Protein AF-A0A925TQ36-F1 (afdb_monomer)

Foldseek 3Di:
DDDDDPDPDPPCVVVVVVVVVVVVVVVVVVVVVVVVVVLVVVPDDDDDDDDDDDDDDDDDDDDDDDDDDDPDDDPPLLLLQVVVVVLQLLPQPCPDPPDSLVVLVLVVVLLVVAAALLADALLRLLSQAPADSLLSQQSVLCCVPVNFDPDLVCSVVRAPPSSSSRRSSSHDHDDNPPDPPLQDDPVNVCVVVVNQVVQKKKKKKKKKKAWPPAFLLQPWQLDWDFDADPVRHGDDIGTGRFQPAARMKIKIWMWIDTHSFKIWIWIAIDDGSAHDSRLDIWIKIWGASNRQWHIKMAFKKWAFDAQQLFFGLHAQSFDGLSQQRSPGDSGDGMDHDHDPQPDRIFTGIKTWGWDQDPQAIKIKIWDKGKFFFQFCDDPAETADTDRPSDQGGPNSVVRPRPKIKIKTWMKIWGWDDDNQKTKIKMKIKMKMFMPHWHDHDPDQLCQLAATAGMKIKMKMWIWIGHRFKTKTKMKMWIQFHPPDDHNNGHIDIWMKIKMWGQPDRQKIKMKMWTDAEQNQAHPRGAGRDPPRVRSHQKTKIKMWIWGDSDSFKIKIKMKMWMWRCAAHPFAHHTKIKMKIKIKIWGCPDSFKIKIKIKMKIKIWTWDWDWDQDPVRDTDIDIDTKIKIKIKIKMWIWGHPDSFKIKIKMKMKIWIWTQDPVGIDIWIKIKIKMKMWGPPDPPFKIKIKMKMWMATDALVRWRWGWDDDPNSDTDIDTHYHGWMKMKMKMWGPPDPFKIKIKMKIWIAHPPDQWDDDRSRIGSGNIMMMIMMMMMGMD

Sequence (777 aa):
MPAPGFLLRKDDAPDRAQALLLAIGRKIIAFLTCVAICLGLALFPHTSLAQTSDTLRTADTLRTAPSGTSPDSTPDTAKAARLPQTIDRLLDRSVESGGNDELLEQLALLRKQKLNLNAASVAELTVIPFLTIIDAKRIVDYRARQGRFQSLDELAGVLDEDAAGLIAEFLYIGVPRPDRDPAQPAFINDLRQGVLQQQIQIEYIGRFFTESPARFGFATGSKKTVVRDSTGRAIDTIKSIAYLGTPQRFYNRLQVRVSENFLISALTDKDIGEESITDFASLSFQARDIYNLKTLVVGDFNLSFGQGLAMTSARAISKSPDAVVSAKLSNRNLRAYTSTTEQNFFRGAAAELGIPTPLGTIGLTLFYSDNLFDASDSDTAFSSISYSGLHRTETELGNKRNIGETLGGGYVELNRSGFGNYIHVGVLGYGAAYSKVFQPDDQLYNRFRFTGDRVSLAAIDADIVIEKFNVFGEAAYSTGGAGATGEANKASIAAIIGVQTELAKGTRAVALFRNYPKDYYSPRASAFAERGIDAKNETGFYLGLQTALTKKLTVRAYYDLFRFPFVSFTTVLPSSGDDLLLQLSYKLTPQIFLEGTLQLKNIEQSLTQITTDASRLETEFRAAVPTKTFRTRLDFIYQPTEKLAFKTRGERKQVDKTFLTGVEGEFGWLIYQDVDLELVRNRLHLDGRIAVFETDTFDSAIYAYEDDLPLVSSIPAFFGKGRRVYLNARYRLTDAVELALRYANTFKDGITSSGSGNDAFLTNAPSLFSLALRARF

Radius of gyration: 28.26 Å; Cα contacts (8 Å, |Δi|>4): 1890; chains: 1; bounding box: 100×61×75 Å

Solvent-accessible surface area (backbone atoms only — not comparable to full-atom values): 39908 Å² total; per-residue (Å²): 134,87,81,88,76,88,74,82,72,90,78,59,62,66,62,52,51,49,52,47,52,51,51,48,49,53,52,50,50,50,48,53,48,52,51,49,48,59,54,53,67,72,64,67,78,87,79,86,86,88,88,88,86,83,90,82,87,81,89,85,83,91,81,82,87,79,93,74,95,71,97,75,78,78,78,55,58,61,60,68,66,48,52,64,55,52,52,44,53,68,50,53,61,58,84,61,94,70,61,55,39,46,51,47,43,49,53,53,47,36,51,72,58,44,41,39,68,57,62,54,49,51,70,64,44,28,60,42,75,83,47,43,67,64,54,26,42,43,56,53,50,44,40,75,73,78,41,74,70,87,52,78,72,59,36,49,79,74,42,52,62,64,51,34,62,67,43,49,67,37,43,41,82,49,79,56,60,95,61,81,41,49,91,57,30,68,60,59,55,30,51,76,72,67,46,41,76,81,39,48,38,40,39,39,39,39,37,42,37,39,52,43,69,60,38,34,13,72,34,80,51,53,26,75,48,72,42,56,50,99,85,68,48,78,75,48,72,51,62,35,55,35,31,75,32,42,70,46,28,40,39,40,36,43,35,42,31,42,51,94,35,35,40,39,32,39,37,31,35,18,55,67,17,25,70,47,76,61,66,41,73,49,47,16,38,29,43,34,57,49,46,48,35,48,33,37,32,41,37,28,26,33,45,21,46,63,44,8,54,57,37,24,40,58,78,53,64,29,75,45,70,56,26,48,57,34,70,50,62,68,56,53,61,72,45,60,46,85,66,83,68,84,60,66,69,40,30,38,41,36,39,31,34,47,45,84,49,101,84,29,36,39,35,41,35,43,39,41,27,58,40,64,37,29,30,55,66,58,99,69,34,29,48,45,75,58,83,78,80,64,50,26,32,75,68,38,49,68,20,50,57,68,37,43,39,43,34,42,38,40,35,43,34,42,42,32,81,55,89,62,29,34,40,35,42,37,41,39,40,38,41,39,36,42,76,44,32,36,47,56,63,100,43,82,54,40,55,30,45,61,31,32,31,35,42,42,40,39,33,42,23,38,43,36,34,55,66,57,38,33,43,37,33,28,43,22,39,22,60,27,21,52,96,45,87,62,69,19,25,40,61,31,65,30,38,38,40,35,40,39,33,53,85,46,92,58,27,36,35,27,42,35,43,37,40,18,41,57,37,34,63,36,100,37,16,19,13,73,44,98,62,22,73,40,37,32,32,36,39,36,42,36,40,16,33,36,33,49,83,45,102,42,36,37,41,24,28,34,41,37,39,40,31,26,81,51,42,41,98,74,23,83,50,59,33,48,36,39,41,38,39,43,34,43,40,37,48,80,46,89,42,34,41,39,38,42,38,42,35,45,34,39,37,46,40,40,45,83,40,76,48,68,47,101,86,70,50,75,47,78,46,76,44,78,26,48,33,39,37,44,36,43,37,40,39,43,34,43,34,91,47,86,46,35,38,37,40,36,40,44,37,40,30,39,35,38,35,42,50,97,92,45,76,50,77,36,47,15,39,39,41,34,44,36,43,40,35,48,80,36,85,96,31,31,39,38,36,36,38,47,35,42,38,42,18,74,41,75,89,20,39,47,62,48,68,46,95,58,61,92,72,48,69,39,65,55,75,51,61,39,40,36,39,36,38,39,42,38,41,39,38,44,81,44,101,40,34,35,38,33,39,37,42,37,38,42,40,41,61,99,50,63,51,38,80,57,76,47,67,13,27,85,34,28,57,45,33,40,42,37,42,36,42,38,40,46,84

Structure (mmCIF, N/CA/C/O backbone):
data_AF-A0A925TQ36-F1
#
_entry.id   AF-A0A925TQ36-F1
#
loop_
_atom_site.group_PDB
_atom_site.id
_atom_site.type_symbol
_atom_site.label_atom_id
_atom_site.label_alt_id
_atom_site.label_comp_id
_atom_site.label_asym_id
_atom_site.label_entity_id
_atom_site.label_seq_id
_atom_site.pdbx_PDB_ins_code
_atom_site.Cartn_x
_atom_site.Cartn_y
_atom_site.Cartn_z
_atom_site.occupancy
_atom_site.B_iso_or_equiv
_atom_site.auth_seq_id
_atom_site.auth_comp_id
_atom_site.auth_asym_id
_atom_site.auth_atom_id
_atom_site.pdbx_PDB_model_num
ATOM 1 N N . MET A 1 1 ? 47.369 32.393 -20.412 1.00 30.66 1 MET A N 1
ATOM 2 C CA . MET A 1 1 ? 45.998 32.948 -20.423 1.00 30.66 1 MET A CA 1
ATOM 3 C C . MET A 1 1 ? 45.177 32.166 -19.409 1.00 30.66 1 MET A C 1
ATOM 5 O O . MET A 1 1 ? 45.154 30.948 -19.537 1.00 30.66 1 MET A O 1
ATOM 9 N N . PRO A 1 2 ? 44.619 32.793 -18.361 1.00 29.86 2 PRO A N 1
ATOM 10 C CA . PRO A 1 2 ? 43.894 32.070 -17.324 1.00 29.86 2 PRO A CA 1
ATOM 11 C C . PRO A 1 2 ? 42.455 31.763 -17.765 1.00 29.86 2 PRO A C 1
ATOM 13 O O . PRO A 1 2 ? 41.811 32.577 -18.425 1.00 29.86 2 PRO A O 1
ATOM 16 N N . ALA A 1 3 ? 41.977 30.575 -17.394 1.00 23.23 3 ALA A N 1
ATOM 17 C CA . ALA A 1 3 ? 40.604 30.113 -17.569 1.00 23.23 3 ALA A CA 1
ATOM 18 C C . ALA A 1 3 ? 39.658 30.805 -16.562 1.00 23.23 3 ALA A C 1
ATOM 20 O O . ALA A 1 3 ? 40.062 31.029 -15.417 1.00 23.23 3 ALA A O 1
ATOM 21 N N . PRO A 1 4 ? 38.410 31.139 -16.936 1.00 30.81 4 PRO A N 1
ATOM 22 C CA . PRO A 1 4 ? 37.465 31.747 -16.011 1.00 30.81 4 PRO A CA 1
ATOM 23 C C . PRO A 1 4 ? 36.918 30.684 -15.050 1.00 30.81 4 PRO A C 1
ATOM 25 O O . PRO A 1 4 ? 36.286 29.710 -15.457 1.00 30.81 4 PRO A O 1
ATOM 28 N N . GLY A 1 5 ? 37.176 30.877 -13.758 1.00 24.38 5 GLY A N 1
ATOM 29 C CA . GLY A 1 5 ? 36.598 30.075 -12.687 1.00 24.38 5 GLY A CA 1
ATOM 30 C C . GLY A 1 5 ? 35.123 30.412 -12.475 1.00 24.38 5 GLY A C 1
ATOM 31 O O . GLY A 1 5 ? 34.771 31.561 -12.216 1.00 24.38 5 GLY A O 1
ATOM 32 N N . PHE A 1 6 ? 34.262 29.396 -12.525 1.00 25.95 6 PHE A N 1
ATOM 33 C CA . PHE A 1 6 ? 32.902 29.474 -11.994 1.00 25.95 6 PHE A CA 1
ATOM 34 C C . PHE A 1 6 ? 32.959 29.398 -10.461 1.00 25.95 6 PHE A C 1
ATOM 36 O O . PHE A 1 6 ? 32.864 28.332 -9.858 1.00 25.95 6 PHE A O 1
ATOM 43 N N . LEU A 1 7 ? 33.146 30.553 -9.823 1.00 26.81 7 LEU A N 1
ATOM 44 C CA . LEU A 1 7 ? 32.885 30.739 -8.398 1.00 26.81 7 LEU A CA 1
ATOM 45 C C . LEU A 1 7 ? 31.368 30.819 -8.189 1.00 26.81 7 LEU A C 1
ATOM 47 O O . LEU A 1 7 ? 30.739 31.827 -8.508 1.00 26.81 7 LEU A O 1
ATOM 51 N N . LEU A 1 8 ? 30.779 29.760 -7.631 1.00 29.17 8 LEU A N 1
ATOM 52 C CA . LEU A 1 8 ? 29.451 29.818 -7.021 1.00 29.17 8 LEU A CA 1
ATOM 53 C C . LEU A 1 8 ? 29.528 30.757 -5.808 1.00 29.17 8 LEU A C 1
ATOM 55 O O . LEU A 1 8 ? 30.028 30.378 -4.748 1.00 29.17 8 LEU A O 1
ATOM 59 N N . ARG A 1 9 ? 29.071 32.003 -5.979 1.00 26.67 9 ARG A N 1
ATOM 60 C CA . ARG A 1 9 ? 28.876 32.945 -4.872 1.00 26.67 9 ARG A CA 1
ATOM 61 C C . ARG A 1 9 ? 27.833 32.391 -3.902 1.00 26.67 9 ARG A C 1
ATOM 63 O O . ARG A 1 9 ? 26.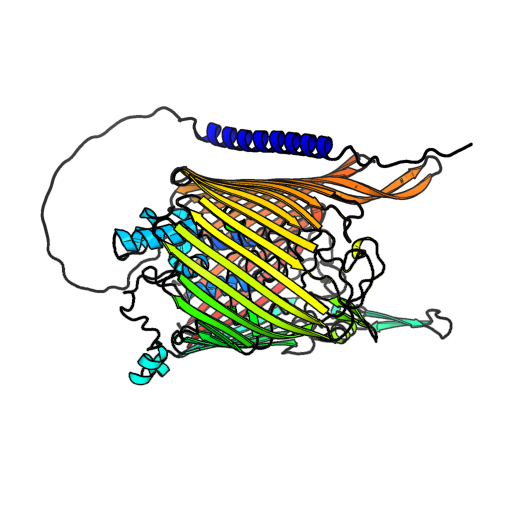794 31.873 -4.301 1.00 26.67 9 ARG A O 1
ATOM 70 N N . LYS A 1 10 ? 28.133 32.535 -2.615 1.00 33.12 10 LYS A N 1
ATOM 71 C CA . LYS A 1 10 ? 27.352 32.051 -1.470 1.00 33.12 10 LYS A CA 1
ATOM 72 C C . LYS A 1 10 ? 26.161 32.970 -1.122 1.00 33.12 10 LYS A C 1
ATOM 74 O O . LYS A 1 10 ? 25.460 32.690 -0.157 1.00 33.12 10 LYS A O 1
ATOM 79 N N . ASP A 1 11 ? 25.906 34.007 -1.927 1.00 29.69 11 ASP A N 1
ATOM 80 C CA . ASP A 1 11 ? 25.048 35.145 -1.557 1.00 29.69 11 ASP A CA 1
ATOM 81 C C . ASP A 1 11 ? 23.676 35.203 -2.275 1.00 29.69 11 ASP A C 1
ATOM 83 O O . ASP A 1 11 ? 22.868 36.065 -1.952 1.00 29.69 11 ASP A O 1
ATOM 87 N N . ASP A 1 12 ? 23.338 34.252 -3.161 1.00 36.19 12 ASP A N 1
ATOM 88 C CA . ASP A 1 12 ? 22.068 34.264 -3.937 1.00 36.19 12 ASP A CA 1
ATOM 89 C C . ASP A 1 12 ? 20.922 33.417 -3.323 1.00 36.19 12 ASP A C 1
ATOM 91 O O . ASP A 1 12 ? 19.881 33.179 -3.948 1.00 36.19 12 ASP A O 1
ATOM 95 N N . ALA A 1 13 ? 21.095 32.896 -2.105 1.00 39.03 13 ALA A N 1
ATOM 96 C CA . ALA A 1 13 ? 20.102 32.035 -1.454 1.00 39.03 13 ALA A CA 1
ATOM 97 C C . ALA A 1 13 ? 18.738 32.710 -1.145 1.00 39.03 13 ALA A C 1
ATOM 99 O O . ALA A 1 13 ? 17.713 32.058 -1.380 1.00 39.03 13 ALA A O 1
ATOM 100 N N . PRO A 1 14 ? 18.661 33.971 -0.657 1.00 37.81 14 PRO A N 1
ATOM 101 C CA . PRO A 1 14 ? 17.374 34.591 -0.324 1.00 37.81 14 PRO A CA 1
ATOM 102 C C . PRO A 1 14 ? 16.547 34.971 -1.564 1.00 37.81 14 PRO A C 1
ATOM 104 O O . PRO A 1 14 ? 15.330 34.778 -1.557 1.00 37.81 14 PRO A O 1
ATOM 107 N N . ASP A 1 15 ? 17.188 35.392 -2.659 1.00 41.25 15 ASP A N 1
ATOM 108 C CA . ASP A 1 15 ? 16.494 35.785 -3.895 1.00 41.25 15 ASP A CA 1
ATOM 109 C C . ASP A 1 15 ? 15.911 34.580 -4.645 1.00 41.25 15 ASP A C 1
ATOM 111 O O . ASP A 1 15 ? 14.804 34.644 -5.186 1.00 41.25 15 ASP A O 1
ATOM 115 N N . ARG A 1 16 ? 16.587 33.422 -4.604 1.00 42.00 16 ARG A N 1
ATOM 116 C CA . ARG A 1 16 ? 16.034 32.165 -5.138 1.00 42.00 16 ARG A CA 1
ATOM 117 C C . ARG A 1 16 ? 14.885 31.625 -4.289 1.00 42.00 16 ARG A C 1
ATOM 119 O O . ARG A 1 16 ? 13.943 31.071 -4.852 1.00 42.00 16 ARG A O 1
ATOM 126 N N . ALA A 1 17 ? 14.932 31.799 -2.967 1.00 35.91 17 ALA A N 1
ATOM 127 C CA . ALA A 1 17 ? 13.837 31.420 -2.075 1.00 35.91 17 ALA A CA 1
ATOM 128 C C . ALA A 1 17 ? 12.603 32.314 -2.281 1.00 35.91 17 ALA A C 1
ATOM 130 O O . ALA A 1 17 ? 11.491 31.795 -2.354 1.00 35.91 17 ALA A O 1
ATOM 131 N N . GLN A 1 18 ? 12.785 33.628 -2.461 1.00 36.62 18 GLN A N 1
ATOM 132 C CA . GLN A 1 18 ? 11.695 34.543 -2.814 1.00 36.62 18 GLN A CA 1
ATOM 133 C C . GLN A 1 18 ? 11.124 34.265 -4.205 1.00 36.62 18 GLN A C 1
ATOM 135 O O . GLN A 1 18 ? 9.905 34.210 -4.346 1.00 36.62 18 GLN A O 1
ATOM 140 N N . ALA A 1 19 ? 11.961 34.031 -5.221 1.00 40.19 19 ALA A N 1
ATOM 141 C CA . ALA A 1 19 ? 11.497 33.680 -6.564 1.00 40.19 19 ALA A CA 1
ATOM 142 C C . ALA A 1 19 ? 10.721 32.353 -6.576 1.00 40.19 19 ALA A C 1
ATOM 144 O O . ALA A 1 19 ? 9.692 32.239 -7.244 1.00 40.19 19 ALA A O 1
ATOM 145 N N . LEU A 1 20 ? 11.172 31.372 -5.787 1.00 39.81 20 LEU A N 1
ATOM 146 C CA . LEU A 1 20 ? 10.474 30.108 -5.581 1.00 39.81 20 LEU A CA 1
ATOM 147 C C . LEU A 1 20 ? 9.143 30.323 -4.847 1.00 39.81 20 LEU A C 1
ATOM 149 O O . LEU A 1 20 ? 8.123 29.844 -5.324 1.00 39.81 20 LEU A O 1
ATOM 153 N N . LEU A 1 21 ? 9.114 31.092 -3.755 1.00 42.31 21 LEU A N 1
ATOM 154 C CA . LEU A 1 21 ? 7.883 31.445 -3.035 1.00 42.31 21 LEU A CA 1
ATOM 155 C C . LEU A 1 21 ? 6.887 32.200 -3.926 1.00 42.31 21 LEU A C 1
ATOM 157 O O . LEU A 1 21 ? 5.691 31.932 -3.856 1.00 42.31 21 LEU A O 1
ATOM 161 N N . LEU A 1 22 ? 7.358 33.088 -4.808 1.00 46.38 22 LEU A N 1
ATOM 162 C CA . LEU A 1 22 ? 6.514 33.793 -5.775 1.00 46.38 22 LEU A CA 1
ATOM 163 C C . LEU A 1 22 ? 5.974 32.856 -6.862 1.00 46.38 22 LEU A C 1
ATOM 165 O O . LEU A 1 22 ? 4.807 32.962 -7.238 1.00 46.38 22 LEU A O 1
ATOM 169 N N . ALA A 1 23 ? 6.799 31.941 -7.379 1.00 43.94 23 ALA A N 1
ATOM 170 C CA . ALA A 1 23 ? 6.388 30.953 -8.376 1.00 43.94 23 ALA A CA 1
ATOM 171 C C . ALA A 1 23 ? 5.384 29.949 -7.788 1.00 43.94 23 ALA A C 1
ATOM 173 O O . ALA A 1 23 ? 4.361 29.664 -8.412 1.00 43.94 23 ALA A O 1
ATOM 174 N N . ILE A 1 24 ? 5.634 29.484 -6.561 1.00 45.97 24 ILE A N 1
ATOM 175 C CA . ILE A 1 24 ? 4.713 28.669 -5.766 1.00 45.97 24 ILE A CA 1
ATOM 176 C C . ILE A 1 24 ? 3.416 29.448 -5.534 1.00 45.97 24 ILE A C 1
ATOM 178 O O . ILE A 1 24 ? 2.347 28.942 -5.854 1.00 45.97 24 ILE A O 1
ATOM 182 N N . GLY A 1 25 ? 3.498 30.702 -5.082 1.00 49.59 25 GLY A N 1
ATOM 183 C CA . GLY A 1 25 ? 2.343 31.570 -4.861 1.00 49.59 25 GLY A CA 1
ATOM 184 C C . GLY A 1 25 ? 1.492 31.757 -6.119 1.00 49.59 25 GLY A C 1
ATOM 185 O O . GLY A 1 25 ? 0.279 31.589 -6.064 1.00 49.59 25 GLY A O 1
ATOM 186 N N . ARG A 1 26 ? 2.108 32.009 -7.282 1.00 57.62 26 ARG A N 1
ATOM 187 C CA . ARG A 1 26 ? 1.398 32.118 -8.571 1.00 57.62 26 ARG A CA 1
ATOM 188 C C . ARG A 1 26 ? 0.711 30.813 -8.973 1.00 57.62 26 ARG A C 1
ATOM 190 O O . ARG A 1 26 ? -0.435 30.858 -9.413 1.00 57.62 26 ARG A O 1
ATOM 197 N N . LYS A 1 27 ? 1.372 29.662 -8.807 1.00 53.31 27 LYS A N 1
ATOM 198 C CA . LYS A 1 27 ? 0.775 28.352 -9.116 1.00 53.31 27 LYS A CA 1
ATOM 199 C C . LYS A 1 27 ? -0.340 27.973 -8.128 1.00 53.31 27 LYS A C 1
ATOM 201 O O . LYS A 1 27 ? -1.360 27.450 -8.561 1.00 53.31 27 LYS A O 1
ATOM 206 N N . ILE A 1 28 ? -0.209 28.311 -6.841 1.00 53.69 28 ILE A N 1
ATOM 207 C CA . ILE A 1 28 ? -1.272 28.146 -5.832 1.00 53.69 28 ILE A CA 1
ATOM 208 C C . ILE A 1 28 ? -2.473 29.034 -6.165 1.00 53.69 28 ILE A C 1
ATOM 210 O O . ILE A 1 28 ? -3.605 28.563 -6.130 1.00 53.69 28 ILE A O 1
ATOM 214 N N . ILE A 1 29 ? -2.254 30.300 -6.535 1.00 62.69 29 ILE A N 1
ATOM 215 C CA . ILE A 1 29 ? -3.336 31.198 -6.961 1.00 62.69 29 ILE A CA 1
ATOM 216 C C . ILE A 1 29 ? -4.024 30.639 -8.209 1.00 62.69 29 ILE A C 1
ATOM 218 O O . ILE A 1 29 ? -5.249 30.617 -8.255 1.00 62.69 29 ILE A O 1
ATOM 222 N N . ALA A 1 30 ? -3.274 30.131 -9.191 1.00 55.62 30 ALA A N 1
ATOM 223 C CA . ALA A 1 30 ? -3.847 29.487 -10.373 1.00 55.62 30 ALA A CA 1
ATOM 224 C C . ALA A 1 30 ? -4.662 28.231 -10.014 1.00 55.62 30 ALA A C 1
ATOM 226 O O . ALA A 1 30 ? -5.755 28.053 -10.542 1.00 55.62 30 ALA A O 1
ATOM 227 N N . PHE A 1 31 ? -4.188 27.407 -9.073 1.00 55.53 31 PHE A N 1
ATOM 228 C CA . PHE A 1 31 ? -4.935 26.266 -8.540 1.00 55.53 31 PHE A CA 1
ATOM 229 C C . PHE A 1 31 ? -6.245 26.706 -7.878 1.00 55.53 31 PHE A C 1
ATOM 231 O O . PHE A 1 31 ? -7.311 26.232 -8.262 1.00 55.53 31 PHE A O 1
ATOM 238 N N . LEU A 1 32 ? -6.186 27.663 -6.948 1.00 55.69 32 LEU A N 1
ATOM 239 C CA . LEU A 1 32 ? -7.369 28.209 -6.277 1.00 55.69 32 LEU A CA 1
ATOM 240 C C . LEU A 1 32 ? -8.339 28.853 -7.273 1.00 55.69 32 LEU A C 1
ATOM 242 O O . LEU A 1 32 ? -9.547 28.717 -7.117 1.00 55.69 32 LEU A O 1
ATOM 246 N N . THR A 1 33 ? -7.824 29.494 -8.324 1.00 59.41 33 THR A N 1
ATOM 247 C CA . THR A 1 33 ? -8.628 30.097 -9.395 1.00 59.41 33 THR A CA 1
ATOM 248 C C . THR A 1 33 ? -9.280 29.028 -10.271 1.00 59.41 33 THR A C 1
ATOM 250 O O . THR A 1 33 ? -10.467 29.127 -10.546 1.00 59.41 33 THR A O 1
ATOM 253 N N . CYS A 1 34 ? -8.569 27.968 -10.665 1.00 49.41 34 CYS A N 1
ATOM 254 C CA . CYS A 1 34 ? -9.142 26.834 -11.401 1.00 49.41 34 CYS A CA 1
ATOM 255 C C . CYS A 1 34 ? -10.218 26.114 -10.585 1.00 49.41 34 CYS A C 1
ATOM 257 O O . CYS A 1 34 ? -11.287 25.812 -11.113 1.00 49.41 34 CYS A O 1
ATOM 259 N N . VAL A 1 35 ? -9.966 25.892 -9.293 1.00 50.78 35 VAL A N 1
ATOM 260 C CA . VAL A 1 35 ? -10.956 25.354 -8.355 1.00 50.78 35 VAL A CA 1
ATOM 261 C C . VAL A 1 35 ? -12.158 26.298 -8.271 1.00 50.78 35 VAL A C 1
ATOM 263 O O . VAL A 1 35 ? -13.284 25.842 -8.433 1.00 50.78 35 VAL A O 1
ATOM 266 N N . ALA A 1 36 ? -11.946 27.609 -8.126 1.00 51.94 36 ALA A N 1
ATOM 267 C CA . ALA A 1 36 ? -13.008 28.618 -8.100 1.00 51.94 36 ALA A CA 1
ATOM 268 C C . ALA A 1 36 ? -13.805 28.707 -9.415 1.00 51.94 36 ALA A C 1
ATOM 270 O O . ALA A 1 36 ? -15.017 28.884 -9.372 1.00 51.94 36 ALA A O 1
ATOM 271 N N . ILE A 1 37 ? -13.168 28.538 -10.576 1.00 57.41 37 ILE A N 1
ATOM 272 C CA . ILE A 1 37 ? -13.833 28.496 -11.888 1.00 57.41 37 ILE A CA 1
ATOM 273 C C . ILE A 1 37 ? -14.671 27.220 -12.018 1.00 57.41 37 ILE A C 1
ATOM 275 O O . ILE A 1 37 ? -15.821 27.290 -12.445 1.00 57.41 37 ILE A O 1
ATOM 279 N N . CYS A 1 38 ? -14.142 26.066 -11.598 1.00 41.44 38 CYS A N 1
ATOM 280 C CA . CYS A 1 38 ? -14.899 24.810 -11.575 1.00 41.44 38 CYS A CA 1
ATOM 281 C C . CYS A 1 38 ? -16.098 24.893 -10.615 1.00 41.44 38 CYS A C 1
ATOM 283 O O . CYS A 1 38 ? -17.187 24.429 -10.945 1.00 41.44 38 CYS A O 1
ATOM 285 N N . LEU A 1 39 ? -15.917 25.539 -9.459 1.00 45.62 39 LEU A N 1
ATOM 286 C CA . LEU A 1 39 ? -16.981 25.850 -8.501 1.00 45.62 39 LEU A CA 1
ATOM 287 C C . LEU A 1 39 ? -18.019 26.817 -9.095 1.00 45.62 39 LEU A C 1
ATOM 289 O O . LEU A 1 39 ? -19.215 26.607 -8.927 1.00 45.62 39 LEU A O 1
ATOM 293 N N . GLY A 1 40 ? -17.575 27.852 -9.813 1.00 38.75 40 GLY A N 1
ATOM 294 C CA . GLY A 1 40 ? -18.429 28.867 -10.435 1.00 38.75 40 GLY A CA 1
ATOM 295 C C . GLY A 1 40 ? -19.253 28.342 -11.612 1.00 38.75 40 GLY A C 1
ATOM 296 O O . GLY A 1 40 ? -20.412 28.718 -11.759 1.00 38.75 40 GLY A O 1
ATOM 297 N N . LEU A 1 41 ? -18.708 27.418 -12.410 1.00 39.84 41 LEU A N 1
ATOM 298 C CA . LEU A 1 41 ? -19.435 26.752 -13.499 1.00 39.84 41 LEU A CA 1
ATOM 299 C C . LEU A 1 41 ? -20.535 25.807 -12.982 1.00 39.84 41 LEU A C 1
ATOM 301 O O . LEU A 1 41 ? -21.552 25.643 -13.650 1.00 39.84 41 LEU A O 1
ATOM 305 N N . ALA A 1 42 ? -20.379 25.240 -11.780 1.00 33.31 42 ALA A N 1
ATOM 306 C CA . ALA A 1 42 ? -21.400 24.414 -11.127 1.00 33.31 42 ALA A CA 1
ATOM 307 C C . ALA A 1 42 ? -22.540 25.228 -10.474 1.00 33.31 42 ALA A C 1
ATOM 309 O O . ALA A 1 42 ? -23.538 24.648 -10.047 1.00 33.31 42 ALA A O 1
ATOM 310 N N . LEU A 1 43 ? -22.402 26.557 -10.386 1.00 33.50 43 LEU A N 1
ATOM 311 C CA . LEU A 1 43 ? -23.328 27.459 -9.691 1.00 33.50 43 LEU A CA 1
ATOM 312 C C . LEU A 1 43 ? -24.270 28.240 -10.622 1.00 33.50 43 LEU A C 1
ATOM 314 O O . LEU A 1 43 ? -24.999 29.101 -10.137 1.00 33.50 43 LEU A O 1
ATOM 318 N N . PHE A 1 44 ? -24.315 27.949 -11.927 1.00 29.48 44 PHE A N 1
ATOM 319 C CA . PHE A 1 44 ? -25.329 28.543 -12.806 1.00 29.48 44 PHE A CA 1
ATOM 320 C C . PHE A 1 44 ? -26.691 27.850 -12.613 1.00 29.48 44 PHE A C 1
ATOM 322 O O . PHE A 1 44 ? -26.824 26.666 -12.932 1.00 29.48 44 PHE A O 1
ATOM 329 N N . PRO A 1 45 ? -27.729 28.549 -12.115 1.00 36.03 45 PRO A N 1
ATOM 330 C CA . PRO A 1 45 ? -29.059 27.975 -12.030 1.00 36.03 45 PRO A CA 1
ATOM 331 C C . PRO A 1 45 ? -29.689 27.938 -13.427 1.00 36.03 45 PRO A C 1
ATOM 333 O O . PRO A 1 45 ? -29.868 28.973 -14.068 1.00 36.03 45 PRO A O 1
ATOM 336 N N . HIS A 1 46 ? -30.086 26.748 -13.880 1.00 32.50 46 HIS A N 1
ATOM 337 C CA . HIS A 1 46 ? -31.097 26.633 -14.925 1.00 32.50 46 HIS A CA 1
ATOM 338 C C . HIS A 1 46 ? -32.425 27.151 -14.367 1.00 32.50 46 HIS A C 1
ATOM 340 O O . HIS A 1 46 ? -33.040 26.546 -13.488 1.00 32.50 46 HIS A O 1
ATOM 346 N N . THR A 1 47 ? -32.840 28.313 -14.854 1.00 29.56 47 THR A N 1
ATOM 347 C CA . THR A 1 47 ? -34.147 28.903 -14.600 1.00 29.56 47 THR A CA 1
ATOM 348 C C . THR A 1 47 ? -35.234 28.252 -15.461 1.00 29.56 47 THR A C 1
ATOM 350 O O . THR A 1 47 ? -35.046 27.953 -16.637 1.00 29.56 47 THR A O 1
ATOM 353 N N . SER A 1 48 ? -36.414 28.152 -14.843 1.00 27.36 48 SER A N 1
ATOM 354 C CA . SER A 1 48 ? -37.752 27.901 -15.400 1.00 27.36 48 SER A CA 1
ATOM 355 C C . SER A 1 48 ? -38.170 26.450 -15.691 1.00 27.36 48 SER A C 1
ATOM 357 O O . SER A 1 48 ? -37.885 25.875 -16.733 1.00 27.36 48 SER A O 1
ATOM 359 N N . LEU A 1 49 ? -38.966 25.893 -14.773 1.00 25.34 49 LEU A N 1
ATOM 360 C CA . LEU A 1 49 ? -40.409 25.718 -14.987 1.00 25.34 49 LEU A CA 1
ATOM 361 C C . LEU A 1 49 ? -41.080 25.425 -13.638 1.00 25.34 49 LEU A C 1
ATOM 363 O O . LEU A 1 49 ? -40.829 24.409 -12.997 1.00 25.34 49 LEU A O 1
ATOM 367 N N . ALA A 1 50 ? -41.887 26.383 -13.188 1.00 27.41 50 ALA A N 1
ATOM 368 C CA . ALA A 1 50 ? -42.775 26.274 -12.041 1.00 27.41 50 ALA A CA 1
ATOM 369 C C . ALA A 1 50 ? -44.189 25.927 -12.526 1.00 27.41 50 ALA A C 1
ATOM 371 O O . ALA A 1 50 ? -44.572 26.422 -13.583 1.00 27.41 50 ALA A O 1
ATOM 372 N N . GLN A 1 51 ? -44.917 25.150 -11.708 1.00 28.11 51 GLN A N 1
ATOM 373 C CA . GLN A 1 51 ? -46.382 24.945 -11.590 1.00 28.11 51 GLN A CA 1
ATOM 374 C C . GLN A 1 51 ? -46.657 23.445 -11.356 1.00 28.11 51 GLN A C 1
ATOM 376 O O . GLN A 1 51 ? -46.036 22.618 -12.006 1.00 28.11 51 GLN A O 1
ATOM 381 N N . THR A 1 52 ? -47.539 22.950 -10.486 1.00 25.23 52 THR A N 1
ATOM 382 C CA . THR A 1 52 ? -48.470 23.468 -9.463 1.00 25.23 52 THR A CA 1
ATOM 383 C C . THR A 1 52 ? -49.035 22.235 -8.734 1.00 25.23 52 THR A C 1
ATOM 385 O O . THR A 1 52 ? -49.115 21.169 -9.340 1.00 25.23 52 THR A O 1
ATOM 388 N N . SER A 1 53 ? -49.501 22.430 -7.495 1.00 27.05 53 SER A N 1
ATOM 389 C CA . SER A 1 53 ? -50.488 21.662 -6.694 1.00 27.05 53 SER A CA 1
ATOM 390 C C . SER A 1 53 ? -49.918 21.245 -5.330 1.00 27.05 53 SER A C 1
ATOM 392 O O . SER A 1 53 ? -48.987 20.455 -5.243 1.00 27.05 53 SER A O 1
ATOM 394 N N . ASP A 1 54 ? -50.146 22.022 -4.274 1.00 26.80 54 ASP A N 1
ATOM 395 C CA . ASP A 1 54 ? -51.347 22.191 -3.432 1.00 26.80 54 ASP A CA 1
ATOM 396 C C . ASP A 1 54 ? -51.679 21.012 -2.493 1.00 26.80 54 ASP A C 1
ATOM 398 O O . ASP A 1 54 ? -52.100 19.939 -2.907 1.00 26.80 54 ASP A O 1
ATOM 402 N N . THR A 1 55 ? -51.433 21.300 -1.208 1.00 25.89 55 THR A N 1
ATOM 403 C CA . THR A 1 55 ? -52.249 21.057 -0.005 1.00 25.89 55 THR A CA 1
ATOM 404 C C . THR A 1 55 ? -53.003 19.732 0.203 1.00 25.89 55 THR A C 1
ATOM 406 O O . THR A 1 55 ? -53.958 19.419 -0.492 1.00 25.89 55 THR A O 1
ATOM 409 N N . LEU A 1 56 ? -52.708 19.070 1.339 1.00 24.91 56 LEU A N 1
ATOM 410 C CA . LEU A 1 56 ? -53.717 18.663 2.337 1.00 24.91 56 LEU A CA 1
ATOM 411 C C . LEU A 1 56 ? -53.086 18.292 3.701 1.00 24.91 56 LEU A C 1
ATOM 413 O O . LEU A 1 56 ? -52.167 17.484 3.801 1.00 24.91 56 LEU A O 1
ATOM 417 N N . ARG A 1 57 ? -53.620 18.939 4.748 1.00 25.08 57 ARG A N 1
ATOM 418 C CA . ARG A 1 57 ? -53.578 18.610 6.193 1.00 25.08 57 ARG A CA 1
ATOM 419 C C . ARG A 1 57 ? -54.191 17.202 6.428 1.00 25.08 57 ARG A C 1
ATOM 421 O O . ARG A 1 57 ? -54.930 16.739 5.572 1.00 25.08 57 ARG A O 1
ATOM 428 N N . THR A 1 58 ? -53.999 16.446 7.518 1.00 24.25 58 THR A N 1
ATOM 429 C CA . THR A 1 58 ? -54.152 16.741 8.964 1.00 24.25 58 THR A CA 1
ATOM 430 C C . THR A 1 58 ? -53.735 15.500 9.796 1.00 24.25 58 THR A C 1
ATOM 432 O O . THR A 1 58 ? -53.584 14.423 9.230 1.00 24.25 58 THR A O 1
ATOM 435 N N . ALA A 1 59 ? -53.582 15.690 11.117 1.00 24.08 59 ALA A N 1
ATOM 436 C CA . ALA A 1 59 ? -53.348 14.735 12.226 1.00 24.08 59 ALA A CA 1
ATOM 437 C C . ALA A 1 59 ? -54.117 13.379 12.133 1.00 24.08 59 ALA A C 1
ATOM 439 O O . ALA A 1 59 ? -55.117 13.298 11.432 1.00 24.08 59 ALA A O 1
ATOM 440 N N . ASP A 1 60 ? -53.763 12.273 12.810 1.00 24.22 60 ASP A N 1
ATOM 441 C CA . ASP A 1 60 ? -53.787 12.136 14.277 1.00 24.22 60 ASP A CA 1
ATOM 442 C C . ASP A 1 60 ? -53.382 10.714 14.768 1.00 24.22 60 ASP A C 1
ATOM 444 O O . ASP A 1 60 ? -53.495 9.728 14.041 1.00 24.22 60 ASP A O 1
ATOM 448 N N . THR A 1 61 ? -53.061 10.627 16.064 1.00 23.88 61 THR A N 1
ATOM 449 C CA . THR A 1 61 ? -53.118 9.474 17.001 1.00 23.88 61 THR A CA 1
ATOM 450 C C . THR A 1 61 ? -52.067 8.340 17.050 1.00 23.88 61 THR A C 1
ATOM 452 O O . THR A 1 61 ? -51.951 7.467 16.196 1.00 23.88 61 THR A O 1
ATOM 455 N N . LEU A 1 62 ? -51.403 8.324 18.219 1.00 25.88 62 LEU A N 1
ATOM 456 C CA . LEU A 1 62 ? -50.944 7.201 19.051 1.00 25.88 62 LEU A CA 1
ATOM 457 C C . LEU A 1 62 ? -51.400 5.781 18.659 1.00 25.88 62 LEU A C 1
ATOM 459 O O . LEU A 1 62 ? -52.591 5.474 18.702 1.00 25.88 62 LEU A O 1
ATOM 463 N N . ARG A 1 63 ? -50.432 4.856 18.542 1.00 24.70 63 ARG A N 1
ATOM 464 C CA . ARG A 1 63 ? -50.612 3.453 18.951 1.00 24.70 63 ARG A CA 1
ATOM 465 C C . ARG A 1 63 ? -49.305 2.807 19.431 1.00 24.70 63 ARG A C 1
ATOM 467 O O . ARG A 1 63 ? -48.265 2.871 18.792 1.00 24.70 63 ARG A O 1
ATOM 474 N N . THR A 1 64 ? -49.445 2.220 20.610 1.00 23.66 64 THR A N 1
ATOM 475 C CA . THR A 1 64 ? -48.580 1.343 21.407 1.00 23.66 64 THR A CA 1
ATOM 476 C C . THR A 1 64 ? -47.692 0.356 20.638 1.00 23.66 64 THR A C 1
ATOM 478 O O . THR A 1 64 ? -48.146 -0.299 19.702 1.00 23.66 64 THR A O 1
ATOM 481 N N . ALA A 1 65 ? -46.464 0.181 21.137 1.00 22.70 65 ALA A N 1
ATOM 482 C CA . ALA A 1 65 ? -45.528 -0.881 20.768 1.00 22.70 65 ALA A CA 1
ATOM 483 C C . ALA A 1 65 ? -46.097 -2.295 20.997 1.00 22.70 65 ALA A C 1
ATOM 485 O O . ALA A 1 65 ? -46.877 -2.509 21.930 1.00 22.70 65 ALA A O 1
ATOM 486 N N . PRO A 1 66 ? -45.588 -3.278 20.238 1.00 22.27 66 PRO A N 1
ATOM 487 C CA . PRO A 1 66 ? -45.060 -4.465 20.890 1.00 22.27 66 PRO A CA 1
ATOM 488 C C . PRO A 1 66 ? -43.633 -4.801 20.438 1.00 22.27 66 PRO A C 1
ATOM 490 O O . PRO A 1 66 ? -43.242 -4.665 19.282 1.00 22.27 66 PRO A O 1
ATOM 493 N N . SER A 1 67 ? -42.876 -5.264 21.425 1.00 25.11 67 SER A N 1
ATOM 494 C CA . SER A 1 67 ? -41.573 -5.910 21.355 1.00 25.11 67 SER A CA 1
ATOM 495 C C . SER A 1 67 ? -41.517 -7.046 20.331 1.00 25.11 67 SER A C 1
ATOM 497 O O . SER A 1 67 ? -42.295 -7.997 20.412 1.00 25.11 67 SER A O 1
ATOM 499 N N . GLY A 1 68 ? -40.527 -6.990 19.445 1.00 22.45 68 GLY A N 1
ATOM 500 C CA . GLY A 1 68 ? -40.136 -8.085 18.565 1.00 22.45 68 GLY A CA 1
ATOM 501 C C . GLY A 1 68 ? -38.813 -7.747 17.889 1.00 22.45 68 GLY A C 1
ATOM 502 O O . GLY A 1 68 ? -38.763 -6.932 16.977 1.00 22.45 68 GLY A O 1
ATOM 503 N N . THR A 1 69 ? -37.724 -8.337 18.370 1.00 25.72 69 THR A N 1
ATOM 504 C CA . THR A 1 69 ? -36.412 -8.304 17.721 1.00 25.72 69 THR A CA 1
ATOM 505 C C . THR A 1 69 ? -36.470 -9.108 16.420 1.00 25.72 69 THR A C 1
ATOM 507 O O . THR A 1 69 ? -36.468 -10.337 16.470 1.00 25.72 69 THR A O 1
ATOM 510 N N . SER A 1 70 ? -36.504 -8.439 15.265 1.00 22.00 70 SER A N 1
ATOM 511 C CA . SER A 1 70 ? -36.188 -9.051 13.967 1.00 22.00 70 SER A CA 1
ATOM 512 C C . SER A 1 70 ? -34.806 -8.587 13.490 1.00 22.00 70 SER A C 1
ATOM 514 O O . SER A 1 70 ? -34.567 -7.378 13.441 1.00 22.00 70 SER A O 1
ATOM 516 N N . PRO A 1 71 ? -33.899 -9.491 13.090 1.00 27.11 71 PRO A N 1
ATOM 517 C CA . PRO A 1 71 ? -32.704 -9.128 12.349 1.00 27.11 71 PRO A CA 1
ATOM 518 C C . PRO A 1 71 ? -33.087 -9.030 10.870 1.00 27.11 71 PRO A C 1
ATOM 520 O O . PRO A 1 71 ? -32.901 -9.976 10.115 1.00 27.11 71 PRO A O 1
ATOM 523 N N . ASP A 1 72 ? -33.676 -7.910 10.465 1.00 25.50 72 ASP A N 1
ATOM 524 C CA . ASP A 1 72 ? -33.914 -7.636 9.047 1.00 25.50 72 ASP A CA 1
ATOM 525 C C . ASP A 1 72 ? -33.518 -6.190 8.754 1.00 25.50 72 ASP A C 1
ATOM 527 O O . ASP A 1 72 ? -34.332 -5.272 8.702 1.00 25.50 72 ASP A O 1
ATOM 531 N N . SER A 1 73 ? -32.208 -5.969 8.654 1.00 25.69 73 SER A N 1
ATOM 532 C CA . SER A 1 73 ? -31.669 -4.811 7.954 1.00 25.69 73 SER A CA 1
ATOM 533 C C . SER A 1 73 ? -31.237 -5.279 6.572 1.00 25.69 73 SER A C 1
ATOM 535 O O . SER A 1 73 ? -30.100 -5.690 6.337 1.00 25.69 73 SER A O 1
ATOM 537 N N . THR A 1 74 ? -32.186 -5.238 5.640 1.00 23.53 74 THR A N 1
ATOM 538 C CA . THR A 1 74 ? -31.902 -5.263 4.205 1.00 23.53 74 THR A CA 1
ATOM 539 C C . THR A 1 74 ? -30.782 -4.258 3.905 1.00 23.53 74 THR A C 1
ATOM 541 O O . THR A 1 74 ? -30.914 -3.087 4.283 1.00 23.53 74 THR A O 1
ATOM 544 N N . PRO A 1 75 ? -29.661 -4.671 3.285 1.00 31.14 75 PRO A N 1
ATOM 545 C CA . PRO A 1 75 ? -28.619 -3.734 2.916 1.00 31.14 75 PRO A CA 1
ATOM 546 C C . PRO A 1 75 ? -29.175 -2.801 1.845 1.00 31.14 75 PRO A C 1
ATOM 548 O O . PRO A 1 75 ? -29.542 -3.237 0.763 1.00 31.14 75 PRO A O 1
ATOM 551 N N . ASP A 1 76 ? -29.247 -1.515 2.179 1.00 36.56 76 ASP A N 1
ATOM 552 C CA . ASP A 1 76 ? -29.581 -0.438 1.255 1.00 36.56 76 ASP A CA 1
ATOM 553 C C . ASP A 1 76 ? -28.798 -0.612 -0.060 1.00 36.56 76 ASP A C 1
ATOM 555 O O . ASP A 1 76 ? -27.565 -0.639 -0.047 1.00 36.56 76 ASP A O 1
ATOM 559 N N . THR A 1 77 ? -29.505 -0.738 -1.188 1.00 30.44 77 THR A N 1
ATOM 560 C CA . THR A 1 77 ? -28.965 -0.720 -2.566 1.00 30.44 77 THR A CA 1
ATOM 561 C C . THR A 1 77 ? -27.779 0.232 -2.752 1.00 30.44 77 THR A C 1
ATOM 563 O O . THR A 1 77 ? -26.786 -0.117 -3.389 1.00 30.44 77 THR A O 1
ATOM 566 N N . ALA A 1 78 ? -27.846 1.426 -2.152 1.00 31.67 78 ALA A N 1
ATOM 567 C CA . ALA A 1 78 ? -26.806 2.441 -2.255 1.00 31.67 78 ALA A CA 1
ATOM 568 C C . ALA A 1 78 ? -25.530 2.103 -1.459 1.00 31.67 78 ALA A C 1
ATOM 570 O O . ALA A 1 78 ? -24.467 2.637 -1.776 1.00 31.67 78 ALA A O 1
ATOM 571 N N . LYS A 1 79 ? -25.600 1.239 -0.436 1.00 38.91 79 LYS A N 1
ATOM 572 C CA . LYS A 1 79 ? -24.445 0.739 0.336 1.00 38.91 79 LYS A CA 1
ATOM 573 C C . LYS A 1 79 ? -23.672 -0.338 -0.434 1.00 38.91 79 LYS A C 1
ATOM 575 O O . LYS A 1 79 ? -22.445 -0.320 -0.390 1.00 38.91 79 LYS A O 1
ATOM 580 N N . ALA A 1 80 ? -24.354 -1.210 -1.183 1.00 33.66 80 ALA A N 1
ATOM 581 C CA . ALA A 1 80 ? -23.708 -2.243 -2.004 1.00 33.66 80 ALA A CA 1
ATOM 582 C C . ALA A 1 80 ? -22.880 -1.643 -3.164 1.00 33.66 80 ALA A C 1
ATOM 584 O O . ALA A 1 80 ? -21.759 -2.083 -3.408 1.00 33.66 80 ALA A O 1
ATOM 585 N N . ALA A 1 81 ? -23.373 -0.570 -3.799 1.00 35.34 81 ALA A N 1
ATOM 586 C CA . ALA A 1 81 ? -22.689 0.141 -4.890 1.00 35.34 81 ALA A CA 1
ATOM 587 C C . ALA A 1 81 ? -21.387 0.855 -4.472 1.00 35.34 81 ALA A C 1
ATOM 589 O O . ALA A 1 81 ? -20.467 1.028 -5.273 1.00 35.34 81 ALA A O 1
ATOM 590 N N . ARG A 1 82 ? -21.329 1.344 -3.224 1.00 48.75 82 ARG A N 1
ATOM 591 C CA . ARG A 1 82 ? -20.240 2.205 -2.723 1.00 48.75 82 ARG A CA 1
ATOM 592 C C . ARG A 1 82 ? -18.961 1.420 -2.421 1.00 48.75 82 ARG A C 1
ATOM 594 O O . ARG A 1 82 ? -17.879 2.003 -2.423 1.00 48.75 82 ARG A O 1
ATOM 601 N N . LEU A 1 83 ? -19.056 0.114 -2.176 1.00 45.12 83 LEU A N 1
ATOM 602 C CA . LEU A 1 83 ? -17.941 -0.690 -1.673 1.00 45.12 83 LEU A CA 1
ATOM 603 C C . LEU A 1 83 ? -16.829 -0.958 -2.706 1.00 45.12 83 LEU A C 1
ATOM 605 O O . LEU A 1 83 ? -15.667 -0.708 -2.376 1.00 45.12 83 LEU A O 1
ATOM 609 N N . PRO A 1 84 ? -17.132 -1.374 -3.953 1.00 51.34 84 PRO A N 1
ATOM 610 C CA . PRO A 1 84 ? -16.101 -1.549 -4.980 1.00 51.34 84 PRO A CA 1
ATOM 611 C C . PRO A 1 84 ? -15.402 -0.222 -5.304 1.00 51.34 84 PRO A C 1
ATOM 613 O O . PRO A 1 84 ? -14.180 -0.157 -5.386 1.00 51.34 84 PRO A O 1
ATOM 616 N N . GLN A 1 85 ? -16.163 0.881 -5.328 1.00 55.91 85 GLN A N 1
ATOM 617 C CA . GLN A 1 85 ? -15.635 2.236 -5.543 1.00 55.91 85 GLN A CA 1
ATOM 618 C C . GLN A 1 85 ? -14.640 2.669 -4.457 1.00 55.91 85 GLN A C 1
ATOM 620 O O . GLN A 1 85 ? -13.741 3.469 -4.701 1.00 55.91 85 GLN A O 1
ATOM 625 N N . THR A 1 86 ? -14.814 2.165 -3.238 1.00 58.59 86 THR A N 1
ATOM 626 C CA . THR A 1 86 ? -13.977 2.496 -2.081 1.00 58.59 86 THR A CA 1
ATOM 627 C C . THR A 1 86 ? -12.603 1.846 -2.194 1.00 58.59 86 THR A C 1
ATOM 629 O O . THR A 1 86 ? -11.586 2.489 -1.939 1.00 58.59 86 THR A O 1
ATOM 632 N N . ILE A 1 87 ? -12.576 0.587 -2.633 1.00 64.25 87 ILE A N 1
ATOM 633 C CA . ILE A 1 87 ? -11.345 -0.155 -2.907 1.00 64.25 87 ILE A CA 1
ATOM 634 C C . ILE A 1 87 ? -10.657 0.421 -4.149 1.00 64.25 87 ILE A C 1
ATOM 636 O O . ILE A 1 87 ? -9.471 0.733 -4.082 1.00 64.25 87 ILE A O 1
ATOM 640 N N . ASP A 1 88 ? -11.403 0.685 -5.226 1.00 66.88 88 ASP A N 1
ATOM 641 C CA . ASP A 1 88 ? -10.887 1.351 -6.430 1.00 66.88 88 ASP A CA 1
ATOM 642 C C . ASP A 1 88 ? -10.181 2.669 -6.092 1.00 66.88 88 ASP A C 1
ATOM 644 O O . ASP A 1 88 ? -9.076 2.925 -6.561 1.00 66.88 88 ASP A O 1
ATOM 648 N N . ARG A 1 89 ? -10.783 3.511 -5.240 1.00 69.31 89 ARG A N 1
ATOM 649 C CA . ARG A 1 89 ? -10.195 4.800 -4.833 1.00 69.31 89 ARG A CA 1
ATOM 650 C C . ARG A 1 89 ? -8.863 4.653 -4.103 1.00 69.31 89 ARG A C 1
ATOM 652 O O . ARG A 1 89 ? -8.007 5.524 -4.258 1.00 69.31 89 ARG A O 1
ATOM 659 N N . LEU A 1 90 ? -8.691 3.579 -3.334 1.00 66.94 90 LEU A N 1
ATOM 660 C CA . LEU A 1 90 ? -7.447 3.285 -2.625 1.00 66.94 90 LEU A CA 1
ATOM 661 C C . LEU A 1 90 ? -6.404 2.608 -3.532 1.00 66.94 90 LEU A C 1
ATOM 663 O O . LEU A 1 90 ? -5.212 2.859 -3.367 1.00 66.94 90 LEU A O 1
ATOM 667 N N . LEU A 1 91 ? -6.834 1.777 -4.489 1.00 67.00 91 LEU A N 1
ATOM 668 C CA . LEU A 1 91 ? -5.958 0.893 -5.265 1.00 67.00 91 LEU A CA 1
ATOM 669 C C . LEU A 1 91 ? -5.603 1.414 -6.672 1.00 67.00 91 LEU A C 1
ATOM 671 O O . LEU A 1 91 ? -4.471 1.229 -7.111 1.00 67.00 91 LEU A O 1
ATOM 675 N N . ASP A 1 92 ? -6.490 2.130 -7.376 1.00 57.84 92 ASP A N 1
ATOM 676 C CA . ASP A 1 92 ? -6.317 2.522 -8.797 1.00 57.84 92 ASP A CA 1
ATOM 677 C C . ASP A 1 92 ? -5.132 3.482 -9.071 1.00 57.84 92 ASP A C 1
ATOM 679 O O . ASP A 1 92 ? -4.808 3.769 -10.228 1.00 57.84 92 ASP A O 1
ATOM 683 N N . ARG A 1 93 ? -4.492 4.029 -8.030 1.00 55.59 93 ARG A N 1
ATOM 684 C CA . ARG A 1 93 ? -3.304 4.902 -8.143 1.00 55.59 93 ARG A CA 1
ATOM 685 C C . ARG A 1 93 ? -2.035 4.315 -7.552 1.00 55.59 93 ARG A C 1
ATOM 687 O O . ARG A 1 93 ? -0.994 4.970 -7.560 1.00 55.59 93 ARG A O 1
ATOM 694 N N . SER A 1 94 ? -2.105 3.086 -7.065 1.00 48.34 94 SER A N 1
ATOM 695 C CA . SER A 1 94 ? -0.957 2.393 -6.517 1.00 48.34 94 SER A CA 1
ATOM 696 C C . SER A 1 94 ? -0.028 2.013 -7.685 1.00 48.34 94 SER A C 1
ATOM 698 O O . SER A 1 94 ? -0.267 1.030 -8.379 1.00 48.34 94 SER A O 1
ATOM 700 N N . VAL A 1 95 ? 0.992 2.835 -7.960 1.00 39.28 95 VAL A N 1
ATOM 701 C CA . VAL A 1 95 ? 2.014 2.553 -8.994 1.00 39.28 95 VAL A CA 1
ATOM 702 C C . VAL A 1 95 ? 2.946 1.423 -8.545 1.00 39.28 95 VAL A C 1
ATOM 704 O O . VAL A 1 95 ? 3.530 0.734 -9.373 1.00 39.28 95 VAL A O 1
ATOM 707 N N . GLU A 1 96 ? 3.071 1.198 -7.236 1.00 43.12 96 GLU A N 1
ATOM 708 C CA . GLU A 1 96 ? 3.889 0.102 -6.710 1.00 43.12 96 GLU A CA 1
ATOM 709 C C . GLU A 1 96 ? 3.044 -1.172 -6.611 1.00 43.12 96 GLU A C 1
ATOM 711 O O . GLU A 1 96 ? 1.957 -1.168 -6.028 1.00 43.12 96 GLU A O 1
ATOM 716 N N . SER A 1 97 ? 3.558 -2.260 -7.178 1.00 34.16 97 SER A N 1
ATOM 717 C CA . SER A 1 97 ? 2.885 -3.559 -7.274 1.00 34.16 97 SER A CA 1
ATOM 718 C C . SER A 1 97 ? 2.795 -4.331 -5.946 1.00 34.16 97 SER A C 1
ATOM 720 O O . SER A 1 97 ? 2.198 -5.401 -5.918 1.00 34.16 97 SER A O 1
ATOM 722 N N . GLY A 1 98 ? 3.376 -3.824 -4.850 1.00 48.09 98 GLY A N 1
ATOM 723 C CA . GLY A 1 98 ? 3.460 -4.516 -3.556 1.00 48.09 98 GLY A CA 1
ATOM 724 C C . GLY A 1 98 ? 2.513 -3.963 -2.482 1.00 48.09 98 GLY A C 1
ATOM 725 O O . GLY A 1 98 ? 2.274 -2.759 -2.410 1.00 48.09 98 GLY A O 1
ATOM 726 N N . GLY A 1 99 ? 1.979 -4.839 -1.620 1.00 56.31 99 GLY A N 1
ATOM 727 C CA . GLY A 1 99 ? 1.267 -4.467 -0.383 1.00 56.31 99 GLY A CA 1
ATOM 728 C C . GLY A 1 99 ? -0.242 -4.189 -0.493 1.00 56.31 99 GLY A C 1
ATOM 729 O O . GLY A 1 99 ? -0.884 -3.928 0.523 1.00 56.31 99 GLY A O 1
ATOM 730 N N . ASN A 1 100 ? -0.844 -4.269 -1.684 1.00 70.56 100 ASN A N 1
ATOM 731 C CA . ASN A 1 100 ? -2.300 -4.103 -1.838 1.00 70.56 100 ASN A CA 1
ATOM 732 C C . ASN A 1 100 ? -3.106 -5.229 -1.186 1.00 70.56 100 ASN A C 1
ATOM 734 O O . ASN A 1 100 ? -4.154 -4.975 -0.592 1.00 70.56 100 ASN A O 1
ATOM 738 N N . ASP A 1 101 ? -2.593 -6.456 -1.252 1.00 71.00 101 ASP A N 1
ATOM 739 C CA . ASP A 1 101 ? -3.198 -7.615 -0.594 1.00 71.00 101 ASP A CA 1
ATOM 740 C C . ASP A 1 101 ? -3.267 -7.392 0.916 1.00 71.00 101 ASP A C 1
ATOM 742 O O . ASP A 1 101 ? -4.308 -7.605 1.534 1.00 71.00 101 ASP A O 1
ATOM 746 N N . GLU A 1 102 ? -2.205 -6.832 1.498 1.00 72.94 102 GLU A N 1
ATOM 747 C CA . GLU A 1 102 ? -2.172 -6.488 2.915 1.00 72.94 102 GLU A CA 1
ATOM 748 C C . GLU A 1 102 ? -3.237 -5.442 3.280 1.00 72.94 102 GLU A C 1
ATOM 750 O O . GLU A 1 102 ? -3.878 -5.548 4.327 1.00 72.94 102 GLU A O 1
ATOM 755 N N . LEU A 1 103 ? -3.466 -4.433 2.433 1.00 75.06 103 LEU A N 1
ATOM 756 C CA . LEU A 1 103 ? -4.534 -3.454 2.651 1.00 75.06 103 LEU A CA 1
ATOM 757 C C . LEU A 1 103 ? -5.920 -4.114 2.590 1.00 75.06 103 LEU A C 1
ATOM 759 O O . LEU A 1 103 ? -6.751 -3.878 3.468 1.00 75.06 103 LEU A O 1
ATOM 763 N N . LEU A 1 104 ? -6.176 -4.970 1.598 1.00 76.88 104 LEU A N 1
ATOM 764 C CA . LEU A 1 104 ? -7.441 -5.705 1.486 1.00 76.88 104 LEU A CA 1
ATOM 765 C C . LEU A 1 104 ? -7.678 -6.616 2.695 1.00 76.88 104 LEU A C 1
ATOM 767 O O . LEU A 1 104 ? -8.790 -6.678 3.228 1.00 76.88 104 LEU A O 1
ATOM 771 N N . GLU A 1 105 ? -6.633 -7.287 3.168 1.00 74.19 105 GLU A N 1
ATOM 772 C CA . GLU A 1 105 ? -6.673 -8.089 4.385 1.00 74.19 105 GLU A CA 1
ATOM 773 C C . GLU A 1 105 ? -6.971 -7.252 5.620 1.00 74.19 105 GLU A C 1
ATOM 775 O O . GLU A 1 105 ? -7.785 -7.653 6.451 1.00 74.19 105 GLU A O 1
ATOM 780 N N . GLN A 1 106 ? -6.368 -6.072 5.731 1.00 73.88 106 GLN A N 1
ATOM 781 C CA . GLN A 1 106 ? -6.634 -5.141 6.819 1.00 73.88 106 GLN A CA 1
ATOM 782 C C . GLN A 1 106 ? -8.089 -4.678 6.836 1.00 73.88 106 GLN A C 1
ATOM 784 O O . GLN A 1 106 ? -8.706 -4.642 7.901 1.00 73.88 106 GLN A O 1
ATOM 789 N N . LEU A 1 107 ? -8.655 -4.341 5.676 1.00 77.81 107 LEU A N 1
ATOM 790 C CA . LEU A 1 107 ? -10.066 -3.972 5.564 1.00 77.81 107 LEU A CA 1
ATOM 791 C C . LEU A 1 107 ? -10.970 -5.149 5.943 1.00 77.81 107 LEU A C 1
ATOM 793 O O . LEU A 1 107 ? -11.929 -4.985 6.696 1.00 77.81 107 LEU A O 1
ATOM 797 N N 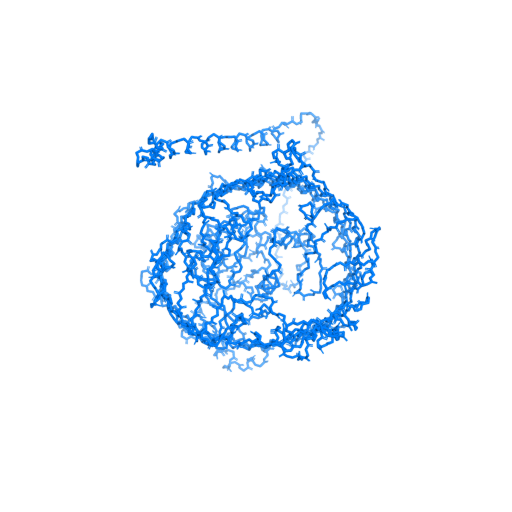. ALA A 1 108 ? -10.645 -6.358 5.483 1.00 77.19 108 ALA A N 1
ATOM 798 C CA . ALA A 1 108 ? -11.388 -7.560 5.842 1.00 77.19 108 ALA A CA 1
ATOM 799 C C . ALA A 1 108 ? -11.289 -7.891 7.339 1.00 77.19 108 ALA A C 1
ATOM 801 O O . ALA A 1 108 ? -12.277 -8.325 7.935 1.00 77.19 108 ALA A O 1
ATOM 802 N N . LEU A 1 109 ? -10.129 -7.658 7.955 1.00 74.12 109 LEU A N 1
ATOM 803 C CA . LEU A 1 109 ? -9.924 -7.798 9.391 1.00 74.12 109 LEU A CA 1
ATOM 804 C C . LEU A 1 109 ? -10.797 -6.806 10.163 1.00 74.12 109 LEU A C 1
ATOM 806 O O . LEU A 1 109 ? -11.499 -7.230 11.075 1.00 74.12 109 LEU A O 1
ATOM 810 N N . LEU A 1 110 ? -10.825 -5.530 9.765 1.00 75.94 110 LEU A N 1
ATOM 811 C CA . LEU A 1 110 ? -11.680 -4.512 10.387 1.00 75.94 110 LEU A CA 1
ATOM 812 C C . LEU A 1 110 ? -13.177 -4.820 10.242 1.00 75.94 110 LEU A C 1
ATOM 814 O O . LEU A 1 110 ? -13.941 -4.600 11.175 1.00 75.94 110 LEU A O 1
ATOM 818 N N . ARG A 1 111 ? -13.615 -5.382 9.107 1.00 79.38 111 ARG A N 1
ATOM 819 C CA . ARG A 1 111 ? -15.016 -5.819 8.921 1.00 79.38 111 ARG A CA 1
ATOM 820 C C . ARG A 1 111 ? -15.414 -6.943 9.873 1.00 79.38 111 ARG A C 1
ATOM 822 O O . ARG A 1 111 ? -16.579 -7.039 10.254 1.00 79.38 111 ARG A O 1
ATOM 829 N N . LYS A 1 112 ? -14.462 -7.811 10.226 1.00 73.50 112 LYS A N 1
ATOM 830 C CA . LYS A 1 112 ? -14.666 -8.894 11.198 1.00 73.50 112 LYS A CA 1
ATOM 831 C C . LYS A 1 112 ? -14.567 -8.384 12.633 1.00 73.50 112 LYS A C 1
ATOM 833 O O . LYS A 1 112 ? -15.381 -8.751 13.469 1.00 73.50 112 LYS A O 1
ATOM 838 N N . GLN A 1 113 ? -13.585 -7.531 12.906 1.00 74.12 113 GLN A N 1
ATOM 839 C CA . GLN A 1 113 ? -13.337 -6.901 14.199 1.00 74.12 113 GLN A CA 1
ATOM 840 C C . GLN A 1 113 ? -13.917 -5.490 14.208 1.00 74.12 113 GLN A C 1
ATOM 842 O O . GLN A 1 113 ? -13.188 -4.506 14.340 1.00 74.12 113 GLN A O 1
ATOM 847 N N . LYS A 1 114 ? -15.239 -5.405 14.043 1.00 82.06 114 LYS A N 1
ATOM 848 C CA . LYS A 1 114 ? -15.929 -4.118 14.062 1.00 82.06 114 LYS A CA 1
ATOM 849 C C . LYS A 1 114 ? -15.666 -3.411 15.386 1.00 82.06 114 LYS A C 1
ATOM 851 O O . LYS A 1 114 ? -15.664 -4.045 16.440 1.00 82.06 114 LYS A O 1
ATOM 856 N N . LEU A 1 115 ? -15.482 -2.099 15.342 1.00 84.00 115 LEU A N 1
ATOM 857 C CA . LEU A 1 115 ? -15.300 -1.289 16.538 1.00 84.00 115 LEU A CA 1
ATOM 858 C C . LEU A 1 115 ? -16.659 -0.899 17.122 1.00 84.00 115 LEU A C 1
ATOM 860 O O . LEU A 1 115 ? -17.588 -0.532 16.398 1.00 84.00 115 LEU A O 1
ATOM 864 N N . ASN A 1 116 ? -16.778 -0.960 18.448 1.00 85.00 116 ASN A N 1
ATOM 865 C CA . ASN A 1 116 ? -17.974 -0.487 19.133 1.00 85.00 116 ASN A CA 1
ATOM 866 C C . ASN A 1 116 ? -18.006 1.040 19.074 1.00 85.00 116 ASN A C 1
ATOM 868 O O . ASN A 1 116 ? -17.216 1.705 19.752 1.00 85.00 116 ASN A O 1
ATOM 872 N N . LEU A 1 117 ? -18.955 1.600 18.324 1.00 89.19 117 LEU A N 1
ATOM 873 C CA . LEU A 1 117 ? -19.073 3.043 18.139 1.00 89.19 117 LEU A CA 1
ATOM 874 C C . LEU A 1 117 ? -19.230 3.791 19.469 1.00 89.19 117 LEU A C 1
ATOM 876 O O . LEU A 1 117 ? -18.729 4.903 19.612 1.00 89.19 117 LEU A O 1
ATOM 880 N N . ASN A 1 118 ? -19.868 3.184 20.471 1.00 88.31 118 ASN A N 1
ATOM 881 C CA . ASN A 1 118 ? -20.097 3.811 21.772 1.00 88.31 118 ASN A CA 1
ATOM 882 C C . ASN A 1 118 ? -18.934 3.652 22.767 1.00 88.31 118 ASN A C 1
ATOM 884 O O . ASN A 1 118 ? -18.990 4.262 23.832 1.00 88.31 118 ASN A O 1
ATOM 888 N N . ALA A 1 119 ? -17.897 2.870 22.444 1.00 82.75 119 ALA A N 1
ATOM 889 C CA . ALA A 1 119 ? -16.763 2.618 23.343 1.00 82.75 119 ALA A CA 1
ATOM 890 C C . ALA A 1 119 ? -15.393 2.996 22.752 1.00 82.75 119 ALA A C 1
ATOM 892 O O . ALA A 1 119 ? -14.488 3.330 23.511 1.00 82.75 119 ALA A O 1
ATOM 893 N N . ALA A 1 120 ? -15.238 2.984 21.424 1.00 86.88 120 ALA A N 1
ATOM 894 C CA . ALA A 1 120 ? -13.953 3.216 20.768 1.00 86.88 120 ALA A CA 1
ATOM 895 C C . ALA A 1 120 ? -13.381 4.617 21.060 1.00 86.88 120 ALA A C 1
ATOM 897 O O . ALA A 1 120 ? -14.077 5.632 20.962 1.00 86.88 120 ALA A O 1
ATOM 898 N N . SER A 1 121 ? -12.109 4.691 21.417 1.00 86.31 121 SER A N 1
ATOM 899 C CA . SER A 1 121 ? -11.341 5.924 21.582 1.00 86.31 121 SER A CA 1
ATOM 900 C C . SER A 1 121 ? -11.097 6.636 20.245 1.00 86.31 121 SER A C 1
ATOM 902 O O . SER A 1 121 ? -11.330 6.077 19.174 1.00 86.31 121 SER A O 1
ATOM 904 N N . VAL A 1 122 ? -10.608 7.882 20.298 1.00 88.06 122 VAL A N 1
ATOM 905 C CA . VAL A 1 122 ? -10.191 8.625 19.091 1.00 88.06 122 VAL A CA 1
ATOM 906 C C . VAL A 1 122 ? -9.151 7.819 18.304 1.00 88.06 122 VAL A C 1
ATOM 908 O O . VAL A 1 122 ? -9.322 7.638 17.105 1.00 88.06 122 VAL A O 1
ATOM 911 N N . ALA A 1 123 ? -8.139 7.280 18.995 1.00 82.94 123 ALA A N 1
ATOM 912 C CA . ALA A 1 123 ? -7.068 6.486 18.396 1.00 82.94 123 ALA A CA 1
ATOM 913 C C . ALA A 1 123 ? -7.579 5.184 17.747 1.00 82.94 123 ALA A C 1
ATOM 915 O O . ALA A 1 123 ? -7.186 4.859 16.630 1.00 82.94 123 ALA A O 1
ATOM 916 N N . GLU A 1 124 ? -8.495 4.458 18.404 1.00 84.12 124 GLU A N 1
ATOM 917 C CA . GLU A 1 124 ? -9.107 3.252 17.820 1.00 84.12 124 GLU A CA 1
ATOM 918 C C . GLU A 1 124 ? -9.933 3.598 16.569 1.00 84.12 124 GLU A C 1
ATOM 920 O O . GLU A 1 124 ? -9.860 2.892 15.567 1.00 84.12 124 GLU A O 1
ATOM 925 N N . LEU A 1 125 ? -10.688 4.703 16.588 1.00 88.06 125 LEU A N 1
ATOM 926 C CA . LEU A 1 125 ? -11.504 5.131 15.448 1.00 88.06 125 LEU A CA 1
ATOM 927 C C . LEU A 1 125 ? -10.655 5.538 14.234 1.00 88.06 125 LEU A C 1
ATOM 929 O O . LEU A 1 125 ? -11.032 5.217 13.110 1.00 88.06 125 LEU A O 1
ATOM 933 N N . THR A 1 126 ? -9.503 6.185 14.435 1.00 85.31 126 THR A N 1
ATOM 934 C CA . THR A 1 126 ? -8.595 6.592 13.342 1.00 85.31 126 THR A CA 1
ATOM 935 C C . THR A 1 126 ? -7.934 5.426 12.604 1.00 85.31 126 THR A C 1
ATOM 937 O O . THR A 1 126 ? -7.328 5.632 11.558 1.00 85.31 126 THR A O 1
ATOM 940 N N . VAL A 1 127 ? -8.064 4.192 13.102 1.00 81.81 127 VAL A N 1
ATOM 941 C CA . VAL A 1 127 ? -7.639 2.981 12.379 1.00 81.81 127 VAL A CA 1
ATOM 942 C C . VAL A 1 127 ? -8.537 2.714 11.163 1.00 81.81 127 VAL A C 1
ATOM 944 O O . VAL A 1 127 ? -8.093 2.077 10.198 1.00 81.81 127 VAL A O 1
ATOM 947 N N . ILE A 1 128 ? -9.793 3.177 11.205 1.00 82.44 128 ILE A N 1
ATOM 948 C CA . ILE A 1 128 ? -10.756 3.030 10.114 1.00 82.44 128 ILE A CA 1
ATOM 949 C C . ILE A 1 128 ? -10.352 3.975 8.969 1.00 82.44 128 ILE A C 1
ATOM 951 O O . ILE A 1 128 ? -10.270 5.186 9.184 1.00 82.44 128 ILE A O 1
ATOM 955 N N . PRO A 1 129 ? -10.129 3.458 7.745 1.00 77.12 129 PRO A N 1
ATOM 956 C CA . PRO A 1 129 ? -9.845 4.316 6.600 1.00 77.12 129 PRO A CA 1
ATOM 957 C C . PRO A 1 129 ? -10.995 5.300 6.337 1.00 77.12 129 PRO A C 1
ATOM 959 O O . PRO A 1 129 ? -12.133 5.053 6.728 1.00 77.12 129 PRO A O 1
ATOM 962 N N . PHE A 1 130 ? -10.706 6.408 5.651 1.00 77.19 130 PHE A N 1
ATOM 963 C CA . PHE A 1 130 ? -11.655 7.503 5.349 1.00 77.19 130 PHE A CA 1
ATOM 964 C C . PHE A 1 130 ? -12.044 8.391 6.537 1.00 77.19 130 PHE A C 1
ATOM 966 O O . PHE A 1 130 ? -12.657 9.438 6.333 1.00 77.19 130 PHE A O 1
ATOM 973 N N . LEU A 1 131 ? -11.678 8.019 7.766 1.00 83.25 131 LEU A N 1
ATOM 974 C CA . LEU A 1 131 ? -11.948 8.821 8.951 1.00 83.25 131 LEU A CA 1
ATOM 975 C C . LEU A 1 131 ? -10.757 9.732 9.262 1.00 83.25 131 LEU A C 1
ATOM 977 O O . LEU A 1 131 ? -9.653 9.261 9.530 1.00 83.25 131 LEU A O 1
ATOM 981 N N . THR A 1 132 ? -10.974 11.049 9.282 1.00 87.19 132 THR A N 1
ATOM 982 C CA . THR A 1 132 ? -9.960 11.960 9.828 1.00 87.19 132 THR A CA 1
ATOM 983 C C . THR A 1 132 ? -9.982 11.924 11.355 1.00 87.19 132 THR A C 1
ATOM 985 O O . THR A 1 132 ? -10.985 11.578 11.982 1.00 87.19 132 THR A O 1
ATOM 988 N N . ILE A 1 133 ? -8.901 12.363 11.996 1.00 89.06 133 ILE A N 1
ATOM 989 C CA . ILE A 1 133 ? -8.896 12.490 13.458 1.00 89.06 133 ILE A CA 1
ATOM 990 C C . ILE A 1 133 ? -9.922 13.516 13.965 1.00 89.06 133 ILE A C 1
ATOM 992 O O . ILE A 1 133 ? -10.470 13.364 15.057 1.00 89.06 133 ILE A O 1
ATOM 996 N N . ILE A 1 134 ? -10.247 14.525 13.149 1.00 89.56 134 ILE A N 1
ATOM 997 C CA . ILE A 1 134 ? -11.313 15.493 13.436 1.00 89.56 134 ILE A CA 1
ATOM 998 C C . ILE A 1 134 ? -12.671 14.775 13.454 1.00 89.56 134 ILE A C 1
ATOM 1000 O O . ILE A 1 134 ? -13.471 14.992 14.364 1.00 89.56 134 ILE A O 1
ATOM 1004 N N . ASP A 1 135 ? -12.917 13.882 12.494 1.00 90.06 135 ASP A N 1
ATOM 1005 C CA . ASP A 1 135 ? -14.140 13.076 12.426 1.00 90.06 135 ASP A CA 1
ATOM 1006 C C . ASP A 1 135 ? -14.248 12.117 13.619 1.00 90.06 135 ASP A C 1
ATOM 1008 O O . ASP A 1 135 ? -15.271 12.098 14.309 1.00 90.06 135 ASP A O 1
ATOM 1012 N N . ALA A 1 136 ? -13.168 11.397 13.939 1.00 90.81 136 ALA A N 1
ATOM 1013 C CA . ALA A 1 136 ? -13.084 10.551 15.130 1.00 90.81 136 ALA A CA 1
ATOM 1014 C C . ALA A 1 136 ? -13.396 11.348 16.404 1.00 90.81 136 ALA A C 1
ATOM 1016 O O . ALA A 1 136 ? -14.180 10.916 17.253 1.00 90.81 136 ALA A O 1
ATOM 1017 N N . LYS A 1 137 ? -12.840 12.558 16.521 1.00 91.69 137 LYS A N 1
ATOM 1018 C CA . LYS A 1 137 ? -13.073 13.434 17.667 1.00 91.69 137 LYS A CA 1
ATOM 1019 C C . LYS A 1 137 ? -14.523 13.898 17.774 1.00 91.69 137 LYS A C 1
ATOM 1021 O O . LYS A 1 137 ? -15.056 13.945 18.882 1.00 91.69 137 LYS A O 1
ATOM 1026 N N . ARG A 1 138 ? -15.185 14.191 16.653 1.00 90.88 138 ARG A N 1
ATOM 1027 C CA . ARG A 1 138 ? -16.614 14.546 16.629 1.00 90.88 138 ARG A CA 1
ATOM 1028 C C . ARG A 1 138 ? -17.502 13.408 17.091 1.00 90.88 138 ARG A C 1
ATOM 1030 O O . ARG A 1 138 ? -18.423 13.662 17.861 1.00 90.88 138 ARG A O 1
ATOM 1037 N N . ILE A 1 139 ? -17.205 12.175 16.679 1.00 92.12 139 ILE A N 1
ATOM 1038 C CA . ILE A 1 139 ? -17.890 10.982 17.192 1.00 92.12 139 ILE A CA 1
ATOM 1039 C C . ILE A 1 139 ? -17.749 10.934 18.717 1.00 92.12 139 ILE A C 1
ATOM 1041 O O . ILE A 1 139 ? -18.737 10.774 19.431 1.00 92.12 139 ILE A O 1
ATOM 1045 N N . VAL A 1 140 ? -16.532 11.126 19.237 1.00 91.38 140 VAL A N 1
ATOM 1046 C CA . VAL A 1 140 ? -16.272 11.100 20.683 1.00 91.38 140 VAL A CA 1
ATOM 1047 C C . VAL A 1 140 ? -17.021 12.204 21.429 1.00 91.38 140 VAL A C 1
ATOM 1049 O O . VAL A 1 140 ? -17.661 11.921 22.441 1.00 91.38 140 VAL A O 1
ATOM 1052 N N . ASP A 1 141 ? -16.992 13.432 20.919 1.00 90.94 141 ASP A N 1
ATOM 1053 C CA . ASP A 1 141 ? -17.675 14.576 21.528 1.00 90.94 141 ASP A CA 1
ATOM 1054 C C . ASP A 1 141 ? -19.196 14.464 21.460 1.00 90.94 141 ASP A C 1
ATOM 1056 O O . ASP A 1 141 ? -19.878 14.864 22.405 1.00 90.94 141 ASP A O 1
ATOM 1060 N N . TYR A 1 142 ? -19.737 13.903 20.376 1.00 91.31 142 TYR A N 1
ATOM 1061 C CA . TYR A 1 142 ? -21.164 13.620 20.262 1.00 91.31 142 TYR A CA 1
ATOM 1062 C C . TYR A 1 142 ? -21.616 12.693 21.392 1.00 91.31 142 TYR A C 1
ATOM 1064 O O . TYR A 1 142 ? -22.562 13.031 22.102 1.00 91.31 142 TYR A O 1
ATOM 1072 N N . ARG A 1 143 ? -20.873 11.603 21.646 1.00 88.94 143 ARG A N 1
ATOM 1073 C CA . ARG A 1 143 ? -21.176 10.655 22.736 1.00 88.94 143 ARG A CA 1
ATOM 1074 C C . ARG A 1 143 ? -21.204 11.320 24.104 1.00 88.94 143 ARG A C 1
ATOM 1076 O O . ARG A 1 143 ? -22.069 11.021 24.920 1.00 88.94 143 ARG A O 1
ATOM 1083 N N . ALA A 1 144 ? -20.261 12.230 24.345 1.00 86.69 144 ALA A N 1
ATOM 1084 C CA . ALA A 1 144 ? -20.157 12.947 25.610 1.00 86.69 144 ALA A CA 1
ATOM 1085 C C . ALA A 1 144 ? -21.304 13.953 25.829 1.00 86.69 144 ALA A C 1
ATOM 1087 O O . ALA A 1 144 ? -21.665 14.211 26.973 1.00 86.69 144 ALA A O 1
ATOM 1088 N N . ARG A 1 145 ? -21.872 14.529 24.757 1.00 88.94 145 ARG A N 1
ATOM 1089 C CA . ARG A 1 145 ? -22.941 15.545 24.841 1.00 88.94 145 ARG A CA 1
ATOM 1090 C C . ARG A 1 145 ? -24.350 14.969 24.749 1.00 88.94 145 ARG A C 1
ATOM 1092 O O . ARG A 1 145 ? -25.214 15.367 25.517 1.00 88.94 145 ARG A O 1
ATOM 1099 N N . GLN A 1 146 ? -24.587 14.116 23.757 1.00 87.56 146 GLN A N 1
ATOM 1100 C CA . GLN A 1 146 ? -25.918 13.630 23.370 1.00 87.56 146 GLN A CA 1
ATOM 1101 C C . GLN A 1 146 ? -26.214 12.233 23.929 1.00 87.56 146 GLN A C 1
ATOM 1103 O O . GLN A 1 146 ? -27.343 11.758 23.858 1.00 87.56 146 GLN A O 1
ATOM 1108 N N . GLY A 1 147 ? -25.209 11.580 24.515 1.00 85.88 147 GLY A N 1
ATOM 1109 C CA . GLY A 1 147 ? -25.304 10.203 24.970 1.00 85.88 147 GLY A CA 1
ATOM 1110 C C . GLY A 1 147 ? -24.947 9.204 23.872 1.00 85.88 147 GLY A C 1
ATOM 1111 O O . GLY A 1 147 ? -24.303 9.524 22.877 1.00 85.88 147 GLY A O 1
ATOM 1112 N N . ARG A 1 148 ? -25.307 7.941 24.096 1.00 89.06 148 ARG A N 1
ATOM 1113 C CA . ARG A 1 148 ? -24.920 6.820 23.230 1.00 89.06 148 ARG A CA 1
ATOM 1114 C C . ARG A 1 148 ? -25.668 6.874 21.899 1.00 89.06 148 ARG A C 1
ATOM 1116 O O . ARG A 1 148 ? -26.881 7.075 21.902 1.00 89.06 148 ARG A O 1
ATOM 1123 N N . PHE A 1 149 ? -24.961 6.572 20.813 1.00 91.06 149 PHE A N 1
ATOM 1124 C CA . PHE A 1 149 ? -25.566 6.279 19.519 1.00 91.06 149 PHE A CA 1
ATOM 1125 C C . PHE A 1 149 ? -26.520 5.091 19.658 1.00 91.06 149 PHE A C 1
ATOM 1127 O O . PHE A 1 149 ? -26.119 4.048 20.193 1.00 91.06 149 PHE A O 1
ATOM 1134 N N . GLN A 1 150 ? -27.757 5.244 19.187 1.00 89.44 150 GLN A N 1
ATOM 1135 C CA . GLN A 1 150 ? -28.746 4.157 19.161 1.00 89.44 150 GLN A CA 1
ATOM 1136 C C . GLN A 1 150 ? -28.716 3.410 17.828 1.00 89.44 150 GLN A C 1
ATOM 1138 O O . GLN A 1 150 ? -29.009 2.217 17.766 1.00 89.44 150 GLN A O 1
ATOM 1143 N N . SER A 1 151 ? -28.313 4.102 16.765 1.00 89.75 151 SER A N 1
ATOM 1144 C CA . SER A 1 151 ? -28.210 3.577 15.409 1.00 89.75 151 SER A CA 1
ATOM 1145 C C . SER A 1 151 ? -26.947 4.080 14.708 1.00 89.75 151 SER A C 1
ATOM 1147 O O . SER A 1 151 ? -26.385 5.114 15.066 1.00 89.75 151 SER A O 1
ATOM 1149 N N . LEU A 1 152 ? -26.496 3.356 13.677 1.00 87.62 152 LEU A N 1
ATOM 1150 C CA . LEU A 1 152 ? -25.411 3.838 12.812 1.00 87.62 152 LEU A CA 1
ATOM 1151 C C . LEU A 1 152 ? -25.857 5.007 11.920 1.00 87.62 152 LEU A C 1
ATOM 1153 O O . LEU A 1 152 ? -25.012 5.779 11.480 1.00 87.62 152 LEU A O 1
ATOM 1157 N N . ASP A 1 153 ? -27.158 5.175 11.675 1.00 85.69 153 ASP A N 1
ATOM 1158 C CA . ASP A 1 153 ? -27.680 6.234 10.802 1.00 85.69 153 ASP A CA 1
ATOM 1159 C C . ASP A 1 153 ? -27.509 7.635 11.419 1.00 85.69 153 ASP A C 1
ATOM 1161 O O . ASP A 1 153 ? -27.350 8.625 10.703 1.00 85.69 153 ASP A O 1
ATOM 1165 N N . GLU A 1 154 ? -27.418 7.722 12.749 1.00 88.50 154 GLU A N 1
ATOM 1166 C CA . GLU A 1 154 ? -27.060 8.948 13.474 1.00 88.50 154 GLU A CA 1
ATOM 1167 C C . GLU A 1 154 ? -25.670 9.492 13.096 1.00 88.50 154 GLU A C 1
ATOM 1169 O O . GLU A 1 154 ? -25.423 10.692 13.249 1.00 88.50 154 GLU A O 1
ATOM 1174 N N . LEU A 1 155 ? -24.772 8.665 12.533 1.00 88.12 155 LEU A N 1
ATOM 1175 C CA . LEU A 1 155 ? -23.471 9.121 12.027 1.00 88.12 155 LEU A CA 1
ATOM 1176 C C . LEU A 1 155 ? -23.614 10.188 10.940 1.00 88.12 155 LEU A C 1
ATOM 1178 O O . LEU A 1 155 ? -22.776 11.085 10.874 1.00 88.12 155 LEU A O 1
ATOM 1182 N N . ALA A 1 156 ? -24.682 10.154 10.138 1.00 83.62 156 ALA A N 1
ATOM 1183 C CA . ALA A 1 156 ? -24.942 11.173 9.118 1.00 83.62 156 ALA A CA 1
ATOM 1184 C C . ALA A 1 156 ? -25.241 12.565 9.718 1.00 83.62 156 ALA A C 1
ATOM 1186 O O . ALA A 1 156 ? -25.176 13.577 9.020 1.00 83.62 156 ALA A O 1
ATOM 1187 N N . GLY A 1 157 ? -25.567 12.634 11.015 1.00 82.50 157 GLY A N 1
ATOM 1188 C CA . GLY A 1 157 ? -25.700 13.886 11.763 1.00 82.50 157 GLY A CA 1
ATOM 1189 C C . GLY A 1 157 ? -24.374 14.431 12.304 1.00 82.50 157 GLY A C 1
ATOM 1190 O O . GLY A 1 157 ? -24.295 15.615 12.637 1.00 82.50 157 GLY A O 1
ATOM 1191 N N . VAL A 1 158 ? -23.339 13.590 12.381 1.00 86.25 158 VAL A N 1
ATOM 1192 C CA . VAL A 1 158 ? -22.025 13.908 12.973 1.00 86.25 158 VAL A CA 1
ATOM 1193 C C . VAL A 1 158 ? -20.952 14.100 11.900 1.00 86.25 158 VAL A C 1
ATOM 1195 O O . VAL A 1 158 ? -20.080 14.961 12.039 1.00 86.25 158 VAL A O 1
ATOM 1198 N N . LEU A 1 159 ? -21.032 13.314 10.829 1.00 85.75 159 LEU A N 1
ATOM 1199 C CA . LEU A 1 159 ? -20.090 13.260 9.717 1.00 85.75 159 LEU A CA 1
ATOM 1200 C C . LEU A 1 159 ? -20.770 13.651 8.402 1.00 85.75 159 LEU A C 1
ATOM 1202 O O . LEU A 1 159 ? -21.986 13.833 8.335 1.00 85.75 159 LEU A O 1
ATOM 1206 N N . ASP A 1 160 ? -19.982 13.769 7.335 1.00 77.62 160 ASP A N 1
ATOM 1207 C CA . ASP A 1 160 ? -20.540 13.818 5.988 1.00 77.62 160 ASP A CA 1
ATOM 1208 C C . ASP A 1 160 ? -21.182 12.471 5.604 1.00 77.62 160 ASP A C 1
ATOM 1210 O O . ASP A 1 160 ? -20.751 11.408 6.049 1.00 77.62 160 ASP A O 1
ATOM 1214 N N . GLU A 1 161 ? -22.235 12.516 4.782 1.00 74.69 161 GLU A N 1
ATOM 1215 C CA . GLU A 1 161 ? -23.030 11.336 4.403 1.00 74.69 161 GLU A CA 1
ATOM 1216 C C . GLU A 1 161 ? -22.204 10.276 3.649 1.00 74.69 161 GLU A C 1
ATOM 1218 O O . GLU A 1 161 ? -22.472 9.075 3.755 1.00 74.69 161 GLU A O 1
ATOM 1223 N N . ASP A 1 162 ? -21.190 10.714 2.897 1.00 72.06 162 ASP A N 1
ATOM 1224 C CA . ASP A 1 162 ? -20.270 9.819 2.201 1.00 72.06 162 ASP A CA 1
ATOM 1225 C C . ASP A 1 162 ? -19.408 9.060 3.216 1.00 72.06 162 ASP A C 1
ATOM 1227 O O . ASP A 1 162 ? -19.461 7.830 3.243 1.00 72.06 162 ASP A O 1
ATOM 1231 N N . ALA A 1 163 ? -18.695 9.758 4.104 1.00 77.31 163 ALA A N 1
ATOM 1232 C CA . ALA A 1 163 ? -17.867 9.146 5.140 1.00 77.31 163 ALA A CA 1
ATOM 1233 C C . ALA A 1 163 ? -18.685 8.270 6.092 1.00 77.31 163 ALA A C 1
ATOM 1235 O O . ALA A 1 163 ? -18.280 7.142 6.358 1.00 77.31 163 ALA A O 1
ATOM 1236 N N . ALA A 1 164 ? -19.856 8.727 6.550 1.00 82.44 164 ALA A N 1
ATOM 1237 C CA . ALA A 1 164 ? -20.745 7.939 7.405 1.00 82.44 164 ALA A CA 1
ATOM 1238 C C . ALA A 1 164 ? -21.128 6.602 6.749 1.00 82.44 164 ALA A C 1
ATOM 1240 O O . ALA A 1 164 ? -21.083 5.556 7.396 1.00 82.44 164 ALA A O 1
ATOM 1241 N N . GLY A 1 165 ? -21.453 6.622 5.451 1.00 78.31 165 GLY A N 1
ATOM 1242 C CA . GLY A 1 165 ? -21.756 5.412 4.689 1.00 78.31 165 GLY A CA 1
ATOM 1243 C C . GLY A 1 165 ? -20.548 4.488 4.511 1.00 78.31 165 GLY A C 1
ATOM 1244 O O . GLY A 1 165 ? -20.713 3.273 4.586 1.00 78.31 165 GLY A O 1
ATOM 1245 N N . LEU A 1 166 ? -19.353 5.051 4.304 1.00 78.25 166 LEU A N 1
ATOM 1246 C CA . LEU A 1 166 ? -18.107 4.299 4.116 1.00 78.25 166 LEU A CA 1
ATOM 1247 C C . LEU A 1 166 ? -17.645 3.594 5.394 1.00 78.25 166 LEU A C 1
ATOM 1249 O O . LEU A 1 166 ? -17.208 2.449 5.336 1.00 78.25 166 LEU A O 1
ATOM 1253 N N . ILE A 1 167 ? -17.752 4.251 6.551 1.00 84.00 167 ILE A N 1
ATOM 1254 C CA . ILE A 1 167 ? -17.219 3.697 7.803 1.00 84.00 167 ILE A CA 1
ATOM 1255 C C . ILE A 1 167 ? -18.182 2.732 8.507 1.00 84.00 167 ILE A C 1
ATOM 1257 O O . ILE A 1 167 ? -17.755 1.956 9.363 1.00 84.00 167 ILE A O 1
ATOM 1261 N N . ALA A 1 168 ? -19.478 2.771 8.173 1.00 84.19 168 ALA A N 1
ATOM 1262 C CA . ALA A 1 168 ? -20.521 2.024 8.879 1.00 84.19 168 ALA A CA 1
ATOM 1263 C C . ALA A 1 168 ? -20.280 0.505 8.904 1.00 84.19 168 ALA A C 1
ATOM 1265 O O . ALA A 1 168 ? -20.676 -0.170 9.852 1.00 84.19 168 ALA A O 1
ATOM 1266 N N . GLU A 1 169 ? -19.610 -0.054 7.893 1.00 82.69 169 GLU A N 1
ATOM 1267 C CA . GLU A 1 169 ? -19.317 -1.489 7.841 1.00 82.69 169 GLU A CA 1
ATOM 1268 C C . GLU A 1 169 ? -18.271 -1.958 8.863 1.00 82.69 169 GLU A C 1
ATOM 1270 O O . GLU A 1 169 ? -18.269 -3.133 9.238 1.00 82.69 169 GLU A O 1
ATOM 1275 N N . PHE A 1 170 ? -17.428 -1.046 9.350 1.00 86.19 170 PHE A N 1
ATOM 1276 C CA . PHE A 1 170 ? -16.381 -1.313 10.341 1.00 86.19 170 PHE A CA 1
ATOM 1277 C C . PHE A 1 170 ? -16.851 -1.049 11.775 1.00 86.19 170 PHE A C 1
ATOM 1279 O O . PHE A 1 170 ? -16.065 -1.153 12.715 1.00 86.19 170 PHE A O 1
ATOM 1286 N N . LEU A 1 171 ? -18.123 -0.691 11.954 1.00 87.75 171 LEU A N 1
ATOM 1287 C CA . LEU A 1 171 ? -18.686 -0.256 13.224 1.00 87.75 171 LEU A CA 1
ATOM 1288 C C . LEU A 1 171 ? -19.882 -1.117 13.625 1.00 87.75 171 LEU A C 1
ATOM 1290 O O . LEU A 1 171 ? -20.614 -1.651 12.791 1.00 87.75 171 LEU A O 1
ATOM 1294 N N . TYR A 1 172 ? -20.103 -1.228 14.930 1.00 87.25 172 TYR A N 1
ATOM 1295 C CA . TYR A 1 172 ? -21.345 -1.752 15.488 1.00 87.25 172 TYR A CA 1
ATOM 1296 C C . TYR A 1 172 ? -21.800 -0.914 16.684 1.00 87.25 172 TYR A C 1
ATOM 1298 O O . TYR A 1 172 ? -20.996 -0.255 17.349 1.00 87.25 172 TYR A O 1
ATOM 1306 N N . ILE A 1 173 ? -23.105 -0.944 16.958 1.00 84.88 173 ILE A N 1
ATOM 1307 C CA . ILE A 1 173 ? -23.685 -0.353 18.163 1.00 84.88 173 ILE A CA 1
ATOM 1308 C C . ILE A 1 173 ? -23.692 -1.426 19.245 1.00 84.88 173 ILE A C 1
ATOM 1310 O O . ILE A 1 173 ? -24.443 -2.396 19.171 1.00 84.88 173 ILE A O 1
ATOM 1314 N N . GLY A 1 174 ? -22.838 -1.261 20.247 1.00 76.69 174 GLY A N 1
ATOM 1315 C CA . GLY A 1 174 ? -22.880 -2.052 21.467 1.00 76.69 174 GLY A CA 1
ATOM 1316 C C . GLY A 1 174 ? -23.204 -1.170 22.662 1.00 76.69 174 GLY A C 1
ATOM 1317 O O . GLY A 1 174 ? -22.887 0.024 22.677 1.00 76.69 174 GLY A O 1
ATOM 1318 N N . VAL A 1 175 ? -23.775 -1.765 23.709 1.00 65.94 175 VAL A N 1
ATOM 1319 C CA . VAL A 1 175 ? -23.698 -1.161 25.042 1.00 65.94 175 VAL A CA 1
ATOM 1320 C C . VAL A 1 175 ? -22.206 -1.112 25.384 1.00 65.94 175 VAL A C 1
ATOM 1322 O O . VAL A 1 175 ? -21.557 -2.161 25.314 1.00 65.94 175 VAL A O 1
ATOM 1325 N N . PRO A 1 176 ? -21.617 0.063 25.687 1.00 57.88 176 PRO A N 1
ATOM 1326 C CA . PRO A 1 176 ? -20.294 0.100 26.291 1.00 57.88 176 PRO A CA 1
ATOM 1327 C C . PRO A 1 176 ? -20.391 -0.808 27.499 1.00 57.88 176 PRO A C 1
ATOM 1329 O O . PRO A 1 176 ? -21.222 -0.533 28.370 1.00 57.88 176 PRO A O 1
ATOM 1332 N N . ARG A 1 177 ? -19.649 -1.923 27.513 1.00 51.00 177 ARG A N 1
ATOM 1333 C CA . ARG A 1 177 ? -19.579 -2.741 28.721 1.00 51.00 177 ARG A CA 1
ATOM 1334 C C . ARG A 1 177 ? -19.229 -1.741 29.829 1.00 51.00 177 ARG A C 1
ATOM 1336 O O . ARG A 1 177 ? -18.224 -1.046 29.657 1.00 51.00 177 ARG A O 1
ATOM 1343 N N . PRO A 1 178 ? -20.086 -1.567 30.860 1.00 39.25 178 PRO A N 1
ATOM 1344 C CA . PRO A 1 178 ? -19.839 -0.601 31.936 1.00 39.25 178 PRO A CA 1
ATOM 1345 C C . PRO A 1 178 ? -18.425 -0.760 32.500 1.00 39.25 178 PRO A C 1
ATOM 1347 O O . PRO A 1 178 ? -17.791 0.214 32.882 1.00 39.25 178 PRO A O 1
ATOM 1350 N N . ASP A 1 179 ? -17.925 -1.987 32.365 1.00 41.34 179 ASP A N 1
ATOM 1351 C CA . ASP A 1 179 ? -16.600 -2.449 32.673 1.00 41.34 179 ASP A CA 1
ATOM 1352 C C . ASP A 1 179 ? -15.919 -3.007 31.397 1.00 41.34 179 ASP A C 1
ATOM 1354 O O . ASP A 1 179 ? -15.948 -4.208 31.126 1.00 41.34 179 ASP A O 1
ATOM 1358 N N . ARG A 1 180 ? -15.194 -2.175 30.634 1.00 46.19 180 ARG A N 1
ATOM 1359 C CA . ARG A 1 180 ? -13.795 -2.558 30.347 1.00 46.19 180 ARG A CA 1
ATOM 1360 C C . ARG A 1 180 ? -13.074 -2.291 31.671 1.00 46.19 180 ARG A C 1
ATOM 1362 O O . ARG A 1 180 ? -12.350 -1.312 31.779 1.00 46.19 180 ARG A O 1
ATOM 1369 N N . ASP A 1 181 ? -13.382 -3.073 32.708 1.00 48.91 181 ASP A N 1
ATOM 1370 C CA . ASP A 1 181 ? -12.566 -3.083 33.911 1.00 48.91 181 ASP A CA 1
ATOM 1371 C C . ASP A 1 181 ? -11.240 -3.664 33.433 1.00 48.91 181 ASP A C 1
ATOM 1373 O O . ASP A 1 181 ? -11.215 -4.832 33.024 1.00 48.91 181 ASP A O 1
ATOM 1377 N N . PRO A 1 182 ? -10.147 -2.883 33.403 1.00 45.75 182 PRO A N 1
ATOM 1378 C CA . PRO A 1 182 ? -8.850 -3.434 33.062 1.00 45.75 182 PRO A CA 1
ATOM 1379 C C . PRO A 1 182 ? -8.554 -4.652 33.948 1.00 45.75 182 PRO A C 1
ATOM 1381 O O . PRO A 1 182 ? -7.869 -5.559 33.505 1.00 45.75 182 PRO A O 1
ATOM 1384 N N . ALA A 1 183 ? -9.134 -4.759 35.150 1.00 49.66 183 ALA A N 1
ATOM 1385 C CA . ALA A 1 183 ? -8.976 -5.914 36.021 1.00 49.66 183 ALA A CA 1
ATOM 1386 C C . ALA A 1 183 ? -9.709 -7.204 35.573 1.00 49.66 183 ALA A C 1
ATOM 1388 O O . ALA A 1 183 ? -9.451 -8.255 36.169 1.00 49.66 183 ALA A O 1
ATOM 1389 N N . GLN A 1 184 ? -10.573 -7.193 34.542 1.00 63.72 184 GLN A N 1
ATOM 1390 C CA . GLN A 1 184 ? -11.282 -8.394 34.051 1.00 63.72 184 GLN A CA 1
ATOM 1391 C C . GLN A 1 184 ? -11.370 -8.485 32.508 1.00 63.72 184 GLN A C 1
ATOM 1393 O O . GLN A 1 184 ? -12.407 -8.170 31.919 1.00 63.72 184 GLN A O 1
ATOM 1398 N N . PRO A 1 185 ? -10.309 -8.977 31.835 1.00 69.06 185 PRO A N 1
ATOM 1399 C CA . PRO A 1 185 ? -10.312 -9.282 30.400 1.00 69.06 185 PRO A CA 1
ATOM 1400 C C . PRO A 1 185 ? -11.493 -10.165 29.957 1.00 69.06 185 PRO A C 1
ATOM 1402 O O . PRO A 1 185 ? -11.895 -11.077 30.684 1.00 69.06 185 PRO A O 1
ATOM 1405 N N . ALA A 1 186 ? -12.008 -9.947 28.738 1.00 70.19 186 ALA A N 1
ATOM 1406 C CA . ALA A 1 186 ? -13.176 -10.666 28.207 1.00 70.19 186 ALA A CA 1
ATOM 1407 C C . ALA A 1 186 ? -13.011 -12.194 28.275 1.00 70.19 186 ALA A C 1
ATOM 1409 O O . ALA A 1 186 ? -13.887 -12.870 28.814 1.00 70.19 186 ALA A O 1
ATOM 1410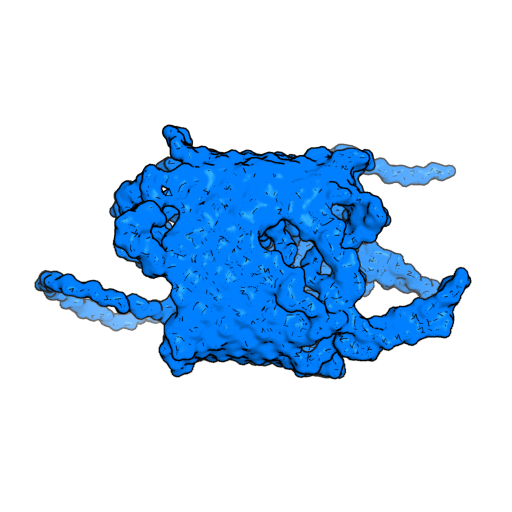 N N . PHE A 1 187 ? -11.842 -12.712 27.883 1.00 76.19 187 PHE A N 1
ATOM 1411 C CA . PHE A 1 187 ? -11.560 -14.146 27.941 1.00 76.19 187 PHE A CA 1
ATOM 1412 C C . PHE A 1 187 ? -11.684 -14.747 29.353 1.00 76.19 187 PHE A C 1
ATOM 1414 O O . PHE A 1 187 ? -12.019 -15.922 29.471 1.00 76.19 187 PHE A O 1
ATOM 1421 N N . ILE A 1 188 ? -11.424 -13.987 30.431 1.00 78.75 188 ILE A N 1
ATOM 1422 C CA . ILE A 1 188 ? -11.571 -14.491 31.809 1.00 78.75 188 ILE A CA 1
ATOM 1423 C C . ILE A 1 188 ? -13.047 -14.735 32.111 1.00 78.75 188 ILE A C 1
ATOM 1425 O O . ILE A 1 188 ? -13.399 -15.761 32.692 1.00 78.75 188 ILE A O 1
ATOM 1429 N N . ASN A 1 189 ? -13.915 -13.811 31.701 1.00 73.94 189 ASN A N 1
ATOM 1430 C CA . ASN A 1 189 ? -15.356 -13.965 31.858 1.00 73.94 189 ASN A CA 1
ATOM 1431 C C . ASN A 1 189 ? -15.885 -15.104 30.982 1.00 73.94 189 ASN A C 1
ATOM 1433 O O . ASN A 1 189 ? -16.622 -15.948 31.485 1.00 73.94 189 ASN A O 1
ATOM 1437 N N . ASP A 1 190 ? -15.437 -15.190 29.728 1.00 78.19 190 ASP A N 1
ATOM 1438 C CA . ASP A 1 190 ? -15.816 -16.265 28.805 1.00 78.19 190 ASP A CA 1
ATOM 1439 C C . ASP A 1 190 ? -15.378 -17.647 29.322 1.00 78.19 190 ASP A C 1
ATOM 1441 O O . ASP A 1 190 ? -16.118 -18.629 29.220 1.00 78.19 190 ASP A O 1
ATOM 1445 N N . LEU A 1 191 ? -14.185 -17.727 29.924 1.00 81.69 191 LEU A N 1
ATOM 1446 C CA . LEU A 1 191 ? -13.665 -18.938 30.557 1.00 81.69 191 LEU A CA 1
ATOM 1447 C C . LEU A 1 191 ? -14.479 -19.314 31.800 1.00 81.69 191 LEU A C 1
ATOM 1449 O O . LEU A 1 191 ? -14.886 -20.466 31.930 1.00 81.69 191 LEU A O 1
ATOM 1453 N N . ARG A 1 192 ? -14.757 -18.356 32.696 1.00 83.19 192 ARG A N 1
ATOM 1454 C CA . ARG A 1 192 ? -15.573 -18.576 33.907 1.00 83.19 192 ARG A CA 1
ATOM 1455 C C . ARG A 1 192 ? -16.995 -19.028 33.576 1.00 83.19 192 ARG A C 1
ATOM 1457 O O . ARG A 1 192 ? -17.557 -19.836 34.305 1.00 83.19 192 ARG A O 1
ATOM 1464 N N . GLN A 1 193 ? -17.565 -18.511 32.491 1.00 80.56 193 GLN A N 1
ATOM 1465 C CA . GLN A 1 193 ? -18.897 -18.876 32.004 1.00 80.56 193 GLN A CA 1
ATOM 1466 C C . GLN A 1 193 ? -18.905 -20.181 31.191 1.00 80.56 193 GLN A C 1
ATOM 1468 O O . GLN A 1 193 ? -19.975 -20.656 30.822 1.00 80.56 193 GLN A O 1
ATOM 1473 N N . GLY A 1 194 ? -17.737 -20.767 30.898 1.00 79.44 194 GLY A N 1
ATOM 1474 C CA . GLY A 1 194 ? -17.623 -21.994 30.106 1.00 79.44 194 GLY A CA 1
ATOM 1475 C C . GLY A 1 194 ? -17.975 -21.825 28.622 1.00 79.44 194 GLY A C 1
ATOM 1476 O O . GLY A 1 194 ? -18.185 -22.820 27.934 1.00 79.44 194 GLY A O 1
ATOM 1477 N N . VAL A 1 195 ? -18.031 -20.590 28.111 1.00 83.06 195 VAL A N 1
ATOM 1478 C CA . VAL A 1 195 ? -18.428 -20.279 26.722 1.00 83.06 195 VAL A CA 1
ATOM 1479 C C . VAL A 1 195 ? -17.239 -20.076 25.783 1.00 83.06 195 VAL A C 1
ATOM 1481 O O . VAL A 1 195 ? -17.430 -19.950 24.579 1.00 83.06 195 VAL A O 1
ATOM 1484 N N . LEU A 1 196 ? -16.003 -20.091 26.296 1.00 78.69 196 LEU A N 1
ATOM 1485 C CA . LEU A 1 196 ? -14.793 -19.846 25.500 1.00 78.69 196 LEU A CA 1
ATOM 1486 C C . LEU A 1 196 ? -14.678 -20.775 24.277 1.00 78.69 196 LEU A C 1
ATOM 1488 O O . LEU A 1 196 ? -14.307 -20.325 23.197 1.00 78.69 196 LEU A O 1
ATOM 1492 N N . GLN A 1 197 ? -15.048 -22.053 24.426 1.00 79.81 197 GLN A N 1
ATOM 1493 C CA . GLN A 1 197 ? -15.041 -23.023 23.321 1.00 79.81 197 GLN A CA 1
ATOM 1494 C C . GLN A 1 197 ? -16.018 -22.645 22.198 1.00 79.81 197 GLN A C 1
ATOM 1496 O O . GLN A 1 197 ? -15.736 -22.905 21.034 1.00 79.81 197 GLN A O 1
ATOM 1501 N N . GLN A 1 198 ? -17.136 -21.994 22.532 1.00 80.88 198 GLN A N 1
ATOM 1502 C CA . GLN A 1 198 ? -18.147 -21.541 21.569 1.00 80.88 198 GLN A CA 1
ATOM 1503 C C . GLN A 1 198 ? -17.710 -20.275 20.813 1.00 80.88 198 GLN A C 1
ATOM 1505 O O . GLN A 1 198 ? -18.350 -19.887 19.842 1.00 80.88 198 GLN A O 1
ATOM 1510 N N . GLN A 1 199 ? -16.630 -19.626 21.258 1.00 81.69 199 GLN A N 1
ATOM 1511 C CA . GLN A 1 199 ? -16.064 -18.420 20.650 1.00 81.69 199 GLN A CA 1
ATOM 1512 C C . GLN A 1 199 ? -14.778 -18.701 19.859 1.00 81.69 199 GLN A C 1
ATOM 1514 O O . GLN A 1 199 ? -14.075 -17.763 19.471 1.00 81.69 199 GLN A O 1
ATOM 1519 N N . ILE A 1 200 ? -14.441 -19.975 19.644 1.00 88.81 200 ILE A N 1
ATOM 1520 C CA . ILE A 1 200 ? -13.347 -20.354 18.753 1.00 88.81 200 ILE A CA 1
ATOM 1521 C C . ILE A 1 200 ? -13.839 -20.175 17.319 1.00 88.81 200 ILE A C 1
ATOM 1523 O O . ILE A 1 200 ? -14.830 -20.780 16.930 1.00 88.81 200 ILE A O 1
ATOM 1527 N N . GLN A 1 201 ? -13.141 -19.349 16.545 1.00 90.75 201 GLN A N 1
ATOM 1528 C CA . GLN A 1 201 ? -13.391 -19.181 15.116 1.00 90.75 201 GLN A CA 1
ATOM 1529 C C . GLN A 1 201 ? -12.161 -19.634 14.345 1.00 90.75 201 GLN A C 1
ATOM 1531 O O . GLN A 1 201 ? -11.060 -19.120 14.570 1.00 90.75 201 GLN A O 1
ATOM 1536 N N . ILE A 1 202 ? -12.345 -20.562 13.415 1.00 93.94 202 ILE A N 1
ATOM 1537 C CA . ILE A 1 202 ? -11.273 -21.075 12.563 1.00 93.94 202 ILE A CA 1
ATOM 1538 C C . ILE A 1 202 ? -11.558 -20.643 11.132 1.00 93.94 202 ILE A C 1
ATOM 1540 O O . ILE A 1 202 ? -12.620 -20.920 10.590 1.00 93.94 202 ILE A O 1
ATOM 1544 N N . GLU A 1 203 ? -10.601 -19.983 10.490 1.00 93.25 203 GLU A N 1
ATOM 1545 C CA . GLU A 1 203 ? -10.655 -19.684 9.063 1.00 93.25 203 GLU A CA 1
ATOM 1546 C C . GLU A 1 203 ? -9.471 -20.324 8.347 1.00 93.25 203 GLU A C 1
ATOM 1548 O O . GLU A 1 203 ? -8.317 -20.076 8.690 1.00 93.25 203 GLU A O 1
ATOM 1553 N N . TYR A 1 204 ? -9.766 -21.096 7.308 1.00 95.50 204 TYR A N 1
ATOM 1554 C CA . TYR A 1 204 ? -8.781 -21.603 6.367 1.00 95.50 204 TYR A CA 1
ATOM 1555 C C . TYR A 1 204 ? -9.028 -21.010 4.980 1.00 95.50 204 TYR A C 1
ATOM 1557 O O . TYR A 1 204 ? -10.169 -20.938 4.515 1.00 95.50 204 TYR A O 1
ATOM 1565 N N . ILE A 1 205 ? -7.957 -20.583 4.316 1.00 94.44 205 ILE A N 1
ATOM 1566 C CA . ILE A 1 205 ? -7.972 -20.151 2.919 1.00 94.44 205 ILE A CA 1
ATOM 1567 C C . ILE A 1 205 ? -6.871 -20.904 2.181 1.00 94.44 205 ILE A C 1
ATOM 1569 O O . ILE A 1 205 ? -5.700 -20.771 2.526 1.00 94.44 205 ILE A O 1
ATOM 1573 N N . GLY A 1 206 ? -7.253 -21.655 1.154 1.00 95.75 206 GLY A N 1
ATOM 1574 C CA . GLY A 1 206 ? -6.341 -22.268 0.194 1.00 95.75 206 GLY A CA 1
ATOM 1575 C C . GLY A 1 206 ? -6.556 -21.649 -1.180 1.00 95.75 206 GLY A C 1
ATOM 1576 O O . GLY A 1 206 ? -7.702 -21.483 -1.601 1.00 95.75 206 GLY A O 1
ATOM 1577 N N . ARG A 1 207 ? -5.483 -21.293 -1.886 1.00 95.19 207 ARG A N 1
ATOM 1578 C CA . ARG A 1 207 ? -5.551 -20.826 -3.275 1.00 95.19 207 ARG A CA 1
ATOM 1579 C C . ARG A 1 207 ? -4.548 -21.559 -4.143 1.00 95.19 207 ARG A C 1
ATOM 1581 O O . ARG A 1 207 ? -3.439 -21.875 -3.717 1.00 95.19 207 ARG A O 1
ATOM 1588 N N . PHE A 1 208 ? -4.959 -21.771 -5.378 1.00 95.88 208 PHE A N 1
ATOM 1589 C CA . PHE A 1 208 ? -4.193 -22.412 -6.422 1.00 95.88 208 PHE A CA 1
ATOM 1590 C C . PHE A 1 208 ? -4.255 -21.543 -7.671 1.00 95.88 208 PHE A C 1
ATOM 1592 O O . PHE A 1 208 ? -5.343 -21.153 -8.095 1.00 95.88 208 PHE A O 1
ATOM 1599 N N . PHE A 1 209 ? -3.101 -21.266 -8.264 1.00 95.75 209 PHE A N 1
ATOM 1600 C CA . PHE A 1 209 ? -2.993 -20.494 -9.495 1.00 95.75 209 PHE A CA 1
ATOM 1601 C C . PHE A 1 209 ? -2.185 -21.284 -10.511 1.00 95.75 209 PHE A C 1
ATOM 1603 O O . PHE A 1 209 ? -1.174 -21.902 -10.173 1.00 95.75 209 PHE A O 1
ATOM 1610 N N . THR A 1 210 ? -2.604 -21.233 -11.767 1.00 95.69 210 THR A N 1
ATOM 1611 C CA . THR A 1 210 ? -1.862 -21.820 -12.877 1.00 95.69 210 THR A CA 1
ATOM 1612 C C . THR A 1 210 ? -2.049 -21.001 -14.147 1.00 95.69 210 THR A C 1
ATOM 1614 O O . THR A 1 210 ? -2.983 -20.207 -14.281 1.00 95.69 210 THR A O 1
ATOM 1617 N N . GLU A 1 211 ? -1.134 -21.186 -15.085 1.00 95.00 211 GLU A N 1
ATOM 1618 C CA . GLU A 1 211 ? -1.043 -20.427 -16.322 1.00 95.00 211 GLU A CA 1
ATOM 1619 C C . GLU A 1 211 ? -0.969 -21.367 -17.527 1.00 95.00 211 GLU A C 1
ATOM 1621 O O . GLU A 1 211 ? -0.432 -22.475 -17.453 1.00 95.00 211 GLU A O 1
ATOM 1626 N N . SER A 1 212 ? -1.540 -20.931 -18.647 1.00 93.69 212 SER A N 1
ATOM 1627 C CA . SER A 1 212 ? -1.502 -21.664 -19.907 1.00 93.69 212 SER A CA 1
ATOM 1628 C C . SER A 1 212 ? -1.278 -20.710 -21.086 1.00 93.69 212 SER A C 1
ATOM 1630 O O . SER A 1 212 ? -2.088 -19.797 -21.292 1.00 93.69 212 SER A O 1
ATOM 1632 N N . PRO A 1 213 ? -0.214 -20.911 -21.888 1.00 94.38 213 PRO A N 1
ATOM 1633 C CA . PRO A 1 213 ? 0.900 -21.839 -21.662 1.00 94.38 213 PRO A CA 1
ATOM 1634 C C . PRO A 1 213 ? 1.776 -21.397 -20.476 1.00 94.38 213 PRO A C 1
ATOM 1636 O O . PRO A 1 213 ? 1.643 -20.278 -19.988 1.00 94.38 213 PRO A O 1
ATOM 1639 N N . ALA A 1 214 ? 2.694 -22.260 -20.038 1.00 94.50 214 ALA A N 1
ATOM 1640 C CA . ALA A 1 214 ? 3.724 -21.874 -19.075 1.00 94.50 214 ALA A CA 1
ATOM 1641 C C . ALA A 1 214 ? 4.679 -20.820 -19.672 1.00 94.50 214 ALA A C 1
ATOM 1643 O O . ALA A 1 214 ? 4.904 -20.788 -20.889 1.00 94.50 214 ALA A O 1
ATOM 1644 N N . ARG A 1 215 ? 5.256 -19.967 -18.818 1.00 94.94 215 ARG A N 1
ATOM 1645 C CA . ARG A 1 215 ? 6.268 -18.971 -19.216 1.00 94.94 215 ARG A CA 1
ATOM 1646 C C . ARG A 1 215 ? 7.524 -19.604 -19.824 1.00 94.94 215 ARG A C 1
ATOM 1648 O O . ARG A 1 215 ? 7.868 -20.757 -19.564 1.00 94.94 215 ARG A O 1
ATOM 1655 N N . PHE A 1 216 ? 8.264 -18.803 -20.586 1.00 95.69 216 PHE A N 1
ATOM 1656 C CA . PHE A 1 216 ? 9.506 -19.187 -21.252 1.00 95.69 216 PHE A CA 1
ATOM 1657 C C . PHE A 1 216 ? 10.559 -19.721 -20.277 1.00 95.69 216 PHE A C 1
ATOM 1659 O O . PHE A 1 216 ? 11.315 -20.610 -20.649 1.00 95.69 216 PHE A O 1
ATOM 1666 N N . GLY A 1 217 ? 10.571 -19.264 -19.023 1.00 94.94 217 GLY A N 1
ATOM 1667 C CA . GLY A 1 217 ? 11.473 -19.747 -17.977 1.00 94.94 217 GLY A CA 1
ATOM 1668 C C . GLY A 1 217 ? 11.384 -21.251 -17.697 1.00 94.94 217 GLY A C 1
ATOM 1669 O O . GLY A 1 217 ? 12.364 -21.815 -17.221 1.00 94.94 217 GLY A O 1
ATOM 1670 N N . PHE A 1 218 ? 10.276 -21.909 -18.063 1.00 95.06 218 PHE A N 1
ATOM 1671 C CA . PHE A 1 218 ? 10.097 -23.367 -17.984 1.00 95.06 218 PHE A CA 1
ATOM 1672 C C . PHE A 1 218 ? 10.544 -24.119 -19.251 1.00 95.06 218 PHE A C 1
ATOM 1674 O O . PHE A 1 218 ? 10.546 -25.348 -19.279 1.00 95.06 218 PHE A O 1
ATOM 1681 N N . ALA A 1 219 ? 10.914 -23.407 -20.318 1.00 93.38 219 ALA A N 1
ATOM 1682 C CA . ALA A 1 219 ? 11.376 -23.996 -21.569 1.00 93.38 219 ALA A CA 1
ATOM 1683 C C . ALA A 1 219 ? 12.905 -24.148 -21.594 1.00 93.38 219 ALA A C 1
ATOM 1685 O O . ALA A 1 219 ? 13.651 -23.326 -21.051 1.00 93.38 219 ALA A O 1
ATOM 1686 N N . THR A 1 220 ? 13.395 -25.178 -22.288 1.00 90.44 220 THR A N 1
ATOM 1687 C CA . THR A 1 220 ? 14.831 -25.374 -22.523 1.00 90.44 220 THR A CA 1
ATOM 1688 C C . THR A 1 220 ? 15.416 -24.216 -23.335 1.00 90.44 220 THR A C 1
ATOM 1690 O O . THR A 1 220 ? 14.922 -23.878 -24.410 1.00 90.44 220 THR A O 1
ATOM 1693 N N . GLY A 1 221 ? 16.513 -23.632 -22.848 1.00 89.19 221 GLY A N 1
ATOM 1694 C CA . GLY A 1 221 ? 17.192 -22.499 -23.481 1.00 89.19 221 GLY A CA 1
ATOM 1695 C C . GLY A 1 221 ? 16.783 -21.131 -22.943 1.00 89.19 221 GLY A C 1
ATOM 1696 O O . GLY A 1 221 ? 17.294 -20.125 -23.443 1.00 89.19 221 GLY A O 1
ATOM 1697 N N . SER A 1 222 ? 15.926 -21.097 -21.921 1.00 90.06 222 SER A N 1
ATOM 1698 C CA . SER A 1 222 ? 15.660 -19.902 -21.116 1.00 90.06 222 SER A CA 1
ATOM 1699 C C . SER A 1 222 ? 16.870 -19.470 -20.290 1.00 90.06 222 SER A C 1
ATOM 1701 O O . SER A 1 222 ? 17.111 -18.276 -20.133 1.00 90.06 222 SER A O 1
ATOM 1703 N N . LYS A 1 223 ? 17.719 -20.418 -19.878 1.00 91.94 223 LYS A N 1
ATOM 1704 C CA . LYS A 1 223 ? 19.063 -20.145 -19.359 1.00 91.94 223 LYS A CA 1
ATOM 1705 C C . LYS A 1 223 ? 20.115 -20.540 -20.394 1.00 91.94 223 LYS A C 1
ATOM 1707 O O . LYS A 1 223 ? 20.055 -21.617 -20.992 1.00 91.94 223 LYS A O 1
ATOM 1712 N N . LYS A 1 224 ? 21.085 -19.649 -20.611 1.00 90.06 224 LYS A N 1
ATOM 1713 C CA . LYS A 1 224 ? 22.249 -19.880 -21.474 1.00 90.06 224 LYS A CA 1
ATOM 1714 C C . LYS A 1 224 ? 23.515 -19.686 -20.655 1.00 90.06 224 LYS A C 1
ATOM 1716 O O . LYS A 1 224 ? 23.820 -18.565 -20.257 1.00 90.06 224 LYS A O 1
ATOM 1721 N N . THR A 1 225 ? 24.255 -20.763 -20.446 1.00 86.56 225 THR A N 1
ATOM 1722 C CA . THR A 1 225 ? 25.538 -20.736 -19.744 1.00 86.56 225 THR A CA 1
ATOM 1723 C C . THR A 1 225 ? 26.651 -20.878 -20.765 1.00 86.56 225 THR A C 1
ATOM 1725 O O . THR A 1 225 ? 26.773 -21.910 -21.421 1.00 86.56 225 THR A O 1
ATOM 1728 N N . VAL A 1 226 ? 27.459 -19.830 -20.917 1.00 88.75 226 VAL A N 1
ATOM 1729 C CA . VAL A 1 226 ? 28.621 -19.855 -21.810 1.00 88.75 226 VAL A CA 1
ATOM 1730 C C . VAL A 1 226 ? 29.780 -20.515 -21.074 1.00 88.75 226 VAL A C 1
ATOM 1732 O O . VAL A 1 226 ? 30.292 -19.960 -20.103 1.00 88.75 226 VAL A O 1
ATOM 1735 N N . VAL A 1 227 ? 30.198 -21.687 -21.541 1.00 88.25 227 VAL A N 1
ATOM 1736 C CA . VAL A 1 227 ? 31.396 -22.365 -21.046 1.00 88.25 227 VAL A CA 1
ATOM 1737 C C . VAL A 1 227 ? 32.604 -21.654 -21.638 1.00 88.25 227 VAL A C 1
ATOM 1739 O O . VAL A 1 227 ? 32.663 -21.417 -22.848 1.00 88.25 227 VAL A O 1
ATOM 1742 N N . ARG A 1 228 ? 33.558 -21.286 -20.783 1.00 91.31 228 ARG A N 1
ATOM 1743 C CA . ARG A 1 228 ? 34.775 -20.574 -21.178 1.00 91.31 228 ARG A CA 1
ATOM 1744 C C . ARG A 1 228 ? 36.012 -21.396 -20.842 1.00 91.31 228 ARG A C 1
ATOM 1746 O O . ARG A 1 228 ? 36.022 -22.106 -19.840 1.00 91.31 228 ARG A O 1
ATOM 1753 N N . ASP A 1 229 ? 37.034 -21.304 -21.686 1.00 89.69 229 ASP A N 1
ATOM 1754 C CA . ASP A 1 229 ? 38.346 -21.892 -21.413 1.00 89.69 229 ASP A CA 1
ATOM 1755 C C . ASP A 1 229 ? 39.137 -21.083 -20.363 1.00 89.69 229 ASP A C 1
ATOM 1757 O O . ASP A 1 229 ? 38.700 -20.027 -19.897 1.00 89.69 229 ASP A O 1
ATOM 1761 N N . SER A 1 230 ? 40.336 -21.558 -20.009 1.00 85.56 230 SER A N 1
ATOM 1762 C CA . SER A 1 230 ? 41.239 -20.896 -19.053 1.00 85.56 230 SER A CA 1
ATOM 1763 C C . SER A 1 230 ? 41.738 -19.513 -19.499 1.00 85.56 230 SER A C 1
ATOM 1765 O O . SER A 1 230 ? 42.305 -18.784 -18.690 1.00 85.56 230 SER A O 1
ATOM 1767 N N . THR A 1 231 ? 41.517 -19.127 -20.761 1.00 87.00 231 THR A N 1
ATOM 1768 C CA . THR A 1 231 ? 41.828 -17.795 -21.307 1.00 87.00 231 THR A CA 1
ATOM 1769 C C . THR A 1 231 ? 40.599 -16.882 -21.383 1.00 87.00 231 THR A C 1
ATOM 1771 O O . THR A 1 231 ? 40.696 -15.749 -21.854 1.00 87.00 231 THR A O 1
ATOM 1774 N N . GLY A 1 232 ? 39.435 -17.355 -20.922 1.00 83.25 232 GLY A N 1
ATOM 1775 C CA . GLY A 1 232 ? 38.169 -16.622 -20.930 1.00 83.25 232 GLY A CA 1
ATOM 1776 C C . GLY A 1 232 ? 37.422 -16.656 -22.269 1.00 83.25 232 GLY A C 1
ATOM 1777 O O . GLY A 1 232 ? 36.381 -15.998 -22.405 1.00 83.25 232 GLY A O 1
ATOM 1778 N N . ARG A 1 233 ? 37.896 -17.417 -23.264 1.00 86.88 233 ARG A N 1
ATOM 1779 C CA . ARG A 1 233 ? 37.226 -17.549 -24.567 1.00 86.88 233 ARG A CA 1
ATOM 1780 C C . ARG A 1 233 ? 36.048 -18.508 -24.466 1.00 86.88 233 ARG A C 1
ATOM 1782 O O . ARG A 1 233 ? 36.147 -19.549 -23.830 1.00 86.88 233 ARG A O 1
ATOM 1789 N N . ALA A 1 234 ? 34.930 -18.152 -25.096 1.00 85.19 234 ALA A N 1
ATOM 1790 C CA . ALA A 1 234 ? 33.742 -18.998 -25.148 1.00 85.19 234 ALA A CA 1
ATOM 1791 C C . ALA A 1 234 ? 34.003 -20.237 -26.020 1.00 85.19 234 ALA A C 1
ATOM 1793 O O . ALA A 1 234 ? 34.349 -20.089 -27.191 1.00 85.19 234 ALA A O 1
ATOM 1794 N N . ILE A 1 235 ? 33.830 -21.430 -25.450 1.00 90.00 235 ILE A N 1
ATOM 1795 C CA . ILE A 1 235 ? 34.049 -22.720 -26.124 1.00 90.00 235 ILE A CA 1
ATOM 1796 C C . ILE A 1 235 ? 32.752 -23.495 -26.365 1.00 90.00 235 ILE A C 1
ATOM 1798 O O . ILE A 1 235 ? 32.672 -24.248 -27.328 1.00 90.00 235 ILE A O 1
ATOM 1802 N N . ASP A 1 236 ? 31.729 -23.288 -25.534 1.00 88.44 236 ASP A N 1
ATOM 1803 C CA . ASP A 1 236 ? 30.411 -23.901 -25.702 1.00 88.44 236 ASP A CA 1
ATOM 1804 C C . ASP A 1 236 ? 29.322 -23.032 -25.050 1.00 88.44 236 ASP A C 1
ATOM 1806 O O . ASP A 1 236 ? 29.608 -22.132 -24.256 1.00 88.44 236 ASP A O 1
ATOM 1810 N N . THR A 1 237 ? 28.056 -23.259 -25.391 1.00 88.38 237 THR A N 1
ATOM 1811 C CA . THR A 1 237 ? 26.902 -22.647 -24.726 1.00 88.38 237 THR A CA 1
ATOM 1812 C C . THR A 1 237 ? 25.879 -23.711 -24.361 1.00 88.38 237 THR A C 1
ATOM 1814 O O . THR A 1 237 ? 25.126 -24.197 -25.206 1.00 88.38 237 THR A O 1
ATOM 1817 N N . ILE A 1 238 ? 25.788 -23.999 -23.067 1.00 88.94 238 ILE A N 1
ATOM 1818 C CA . ILE A 1 238 ? 24.808 -24.924 -22.510 1.00 88.94 238 ILE A CA 1
ATOM 1819 C C . ILE A 1 238 ? 23.466 -24.199 -22.400 1.00 88.94 238 ILE A C 1
ATOM 1821 O O . ILE A 1 238 ? 23.364 -23.126 -21.800 1.00 88.94 238 ILE A O 1
ATOM 1825 N N . LYS A 1 239 ? 22.427 -24.792 -22.990 1.00 91.31 239 LYS A N 1
ATOM 1826 C CA . LYS A 1 239 ? 21.040 -24.331 -22.887 1.00 91.31 239 LYS A CA 1
ATOM 1827 C C . LYS A 1 239 ? 20.309 -25.176 -21.854 1.00 91.31 239 LYS A C 1
ATOM 1829 O O . LYS A 1 239 ? 20.151 -26.376 -22.052 1.00 91.31 239 LYS A O 1
ATOM 1834 N N . SER A 1 240 ? 19.834 -24.549 -20.788 1.00 90.88 240 SER A N 1
ATOM 1835 C CA . SER A 1 240 ? 19.076 -25.207 -19.724 1.00 90.88 240 SER A CA 1
ATOM 1836 C C . SER A 1 240 ? 17.785 -24.448 -19.417 1.00 90.88 240 SER A C 1
ATOM 1838 O O . SER A 1 240 ? 17.440 -23.472 -20.095 1.00 90.88 240 SER A O 1
ATOM 1840 N N . ILE A 1 241 ? 17.026 -24.958 -18.453 1.00 93.12 241 ILE A N 1
ATOM 1841 C CA . ILE A 1 241 ? 15.813 -24.326 -17.937 1.00 93.12 241 ILE A CA 1
ATOM 1842 C C . ILE A 1 241 ? 16.230 -23.319 -16.856 1.00 93.12 241 ILE A C 1
ATOM 1844 O O . ILE A 1 241 ? 17.139 -23.598 -16.074 1.00 93.12 241 ILE A O 1
ATOM 1848 N N . ALA A 1 242 ? 15.621 -22.135 -16.852 1.00 94.75 242 ALA A N 1
ATOM 1849 C CA . ALA A 1 242 ? 15.906 -21.094 -15.873 1.00 94.75 242 ALA A CA 1
ATOM 1850 C C . ALA A 1 242 ? 15.133 -21.288 -14.564 1.00 94.75 242 ALA A C 1
ATOM 1852 O O . ALA A 1 242 ? 15.732 -21.142 -13.501 1.00 94.75 242 ALA A O 1
ATOM 1853 N N . TYR A 1 243 ? 13.833 -21.597 -14.640 1.00 96.25 243 TYR A N 1
ATOM 1854 C CA . TYR A 1 243 ? 12.996 -21.838 -13.464 1.00 96.25 243 TYR A CA 1
ATOM 1855 C C . TYR A 1 243 ? 13.108 -23.284 -12.999 1.00 96.25 243 TYR A C 1
ATOM 1857 O O . TYR A 1 243 ? 12.859 -24.212 -13.766 1.00 96.25 243 TYR A O 1
ATOM 1865 N N . LEU A 1 244 ? 13.489 -23.455 -11.738 1.00 95.25 244 LEU A N 1
ATOM 1866 C CA . LEU A 1 244 ? 13.784 -24.752 -11.138 1.00 95.25 244 LEU A CA 1
ATOM 1867 C C . LEU A 1 244 ? 12.511 -25.485 -10.685 1.00 95.25 244 LEU A C 1
ATOM 1869 O O . LEU A 1 244 ? 12.450 -26.711 -10.719 1.00 95.25 244 LEU A O 1
ATOM 1873 N N . GLY A 1 245 ? 11.477 -24.733 -10.303 1.00 95.19 245 GLY A N 1
ATOM 1874 C CA . GLY A 1 245 ? 10.215 -25.251 -9.793 1.00 95.19 245 GLY A CA 1
ATOM 1875 C C . GLY A 1 245 ? 9.107 -25.436 -10.829 1.00 95.19 245 GLY A C 1
ATOM 1876 O O . GLY A 1 245 ? 9.336 -25.659 -12.016 1.00 95.19 245 GLY A O 1
ATOM 1877 N N . THR A 1 246 ? 7.855 -25.343 -10.368 1.00 95.25 246 THR A N 1
ATOM 1878 C CA . THR A 1 246 ? 6.658 -25.655 -11.177 1.00 95.25 246 THR A CA 1
ATOM 1879 C C . THR A 1 246 ? 5.837 -24.415 -11.573 1.00 95.25 246 THR A C 1
ATOM 1881 O O . THR A 1 246 ? 5.872 -23.411 -10.854 1.00 95.25 246 THR A O 1
ATOM 1884 N N . PRO A 1 247 ? 5.034 -24.468 -12.663 1.00 95.19 247 PRO A N 1
ATOM 1885 C CA . PRO A 1 247 ? 4.207 -23.348 -13.134 1.00 95.19 247 PRO A CA 1
ATOM 1886 C C . PRO A 1 247 ? 2.904 -23.146 -12.331 1.00 95.19 247 PRO A C 1
ATOM 1888 O O . PRO A 1 247 ? 1.903 -22.650 -12.852 1.00 95.19 247 PRO A O 1
ATOM 1891 N N . GLN A 1 248 ? 2.879 -23.575 -11.068 1.00 95.88 248 GLN A N 1
ATOM 1892 C CA . GLN A 1 248 ? 1.741 -23.407 -10.167 1.00 95.88 248 GLN A CA 1
ATOM 1893 C C . GLN A 1 248 ? 2.150 -22.605 -8.937 1.00 95.88 248 GLN A C 1
ATOM 1895 O O . GLN A 1 248 ? 3.200 -22.878 -8.354 1.00 95.88 248 GLN A O 1
ATOM 1900 N N . ARG A 1 249 ? 1.291 -21.677 -8.510 1.00 94.75 249 ARG A N 1
ATOM 1901 C CA . ARG A 1 249 ? 1.406 -20.988 -7.219 1.00 94.75 249 ARG A CA 1
ATOM 1902 C C . ARG A 1 249 ? 0.413 -21.565 -6.221 1.00 94.75 249 ARG A C 1
ATOM 1904 O O . ARG A 1 249 ? -0.739 -21.838 -6.574 1.00 94.75 249 ARG A O 1
ATOM 1911 N N . PHE A 1 250 ? 0.864 -21.732 -4.984 1.00 95.12 250 PHE A N 1
ATOM 1912 C CA . PHE A 1 250 ? 0.066 -22.259 -3.883 1.00 95.12 250 PHE A CA 1
ATOM 1913 C C . PHE A 1 250 ? 0.126 -21.308 -2.702 1.00 95.12 250 PHE A C 1
ATOM 1915 O O . PHE A 1 250 ? 1.205 -20.981 -2.228 1.00 95.12 250 PHE A O 1
ATOM 1922 N N . TYR A 1 251 ? -1.042 -20.946 -2.188 1.00 94.00 251 TYR A N 1
ATOM 1923 C CA . TYR A 1 251 ? -1.171 -20.135 -0.987 1.00 94.00 251 TYR A CA 1
ATOM 1924 C C . TYR A 1 251 ? -2.054 -20.860 0.019 1.00 94.00 251 TYR A C 1
ATOM 1926 O O . TYR A 1 251 ? -3.146 -21.319 -0.325 1.00 94.00 251 TYR A O 1
ATOM 1934 N N . ASN A 1 252 ? -1.608 -20.924 1.269 1.00 95.31 252 ASN A N 1
ATOM 1935 C CA . ASN A 1 252 ? -2.384 -21.473 2.370 1.00 95.31 252 ASN A CA 1
ATOM 1936 C C . ASN A 1 252 ? -2.321 -20.531 3.562 1.00 95.31 252 ASN A C 1
ATOM 1938 O O . ASN A 1 252 ? -1.246 -20.070 3.934 1.00 95.31 252 ASN A O 1
ATOM 1942 N N . ARG A 1 253 ? -3.461 -20.304 4.210 1.00 93.75 253 ARG A N 1
ATOM 1943 C CA . ARG A 1 253 ? -3.527 -19.594 5.485 1.00 93.75 253 ARG A CA 1
ATOM 1944 C C . ARG A 1 253 ? -4.524 -20.241 6.423 1.00 93.75 253 ARG A C 1
ATOM 1946 O O . ARG A 1 253 ? -5.653 -20.527 6.033 1.00 93.75 253 ARG A O 1
ATOM 1953 N N . LEU A 1 254 ? -4.116 -20.378 7.676 1.00 95.69 254 LEU A N 1
ATOM 1954 C CA . LEU A 1 254 ? -4.942 -20.774 8.802 1.00 95.69 254 LEU A CA 1
ATOM 1955 C C . LEU A 1 254 ? -4.958 -19.642 9.832 1.00 95.69 254 LEU A C 1
ATOM 1957 O O . LEU A 1 254 ? -3.909 -19.178 10.275 1.00 95.69 254 LEU A O 1
ATOM 1961 N N . GLN A 1 255 ? -6.150 -19.217 10.233 1.00 94.31 255 GLN A N 1
ATOM 1962 C CA . GLN A 1 255 ? -6.349 -18.305 11.349 1.00 94.31 255 GLN A CA 1
ATOM 1963 C C . GLN A 1 255 ? -7.245 -18.950 12.393 1.00 94.31 255 GLN A C 1
ATOM 1965 O O . GLN A 1 255 ? -8.326 -19.434 12.072 1.00 94.31 255 GLN A O 1
ATOM 1970 N N . VAL A 1 256 ? -6.812 -18.906 13.648 1.00 94.81 256 VAL A N 1
ATOM 1971 C CA . VAL A 1 256 ? -7.599 -19.348 14.798 1.00 94.81 256 VAL A CA 1
ATOM 1972 C C . VAL A 1 256 ? -7.770 -18.160 15.725 1.00 94.81 256 VAL A C 1
ATOM 1974 O O . VAL A 1 256 ? -6.790 -17.558 16.162 1.00 94.81 256 VAL A O 1
ATOM 1977 N N . ARG A 1 257 ? -9.015 -17.803 16.017 1.00 90.31 257 ARG A N 1
ATOM 1978 C CA . ARG A 1 257 ? -9.363 -16.754 16.976 1.00 90.31 257 ARG A CA 1
ATOM 1979 C C . ARG A 1 257 ? -10.049 -17.391 18.160 1.00 90.31 257 ARG A C 1
ATOM 1981 O O . ARG A 1 257 ? -10.860 -18.295 17.982 1.00 90.31 257 ARG A O 1
ATOM 1988 N N . VAL A 1 258 ? -9.719 -16.914 19.351 1.00 88.31 258 VAL A N 1
ATOM 1989 C CA . VAL A 1 258 ? -10.330 -17.381 20.594 1.00 88.31 258 VAL A CA 1
ATOM 1990 C C . VAL A 1 258 ? -10.777 -16.158 21.375 1.00 88.31 258 VAL A C 1
ATOM 1992 O O . VAL A 1 258 ? -9.939 -15.352 21.794 1.00 88.31 258 VAL A O 1
ATOM 1995 N N . SER A 1 259 ? -12.094 -16.023 21.554 1.00 82.12 259 SER A N 1
ATOM 1996 C CA . SER A 1 259 ? -12.711 -14.798 22.076 1.00 82.12 259 SER A CA 1
ATOM 1997 C C . SER A 1 259 ? -12.307 -13.577 21.227 1.00 82.12 259 SER A C 1
ATOM 1999 O O . SER A 1 259 ? -11.902 -13.682 20.066 1.00 82.12 259 SER A O 1
ATOM 2001 N N . GLU A 1 260 ? -12.422 -12.386 21.794 1.00 76.94 260 GLU A N 1
ATOM 2002 C CA . GLU A 1 260 ? -11.931 -11.152 21.204 1.00 76.94 260 GLU A CA 1
ATOM 2003 C C . GLU A 1 260 ? -10.432 -10.955 21.467 1.00 76.94 260 GLU A C 1
ATOM 2005 O O . GLU A 1 260 ? -9.842 -10.092 20.827 1.00 76.94 260 GLU A O 1
ATOM 2010 N N . ASN A 1 261 ? -9.803 -11.722 22.366 1.00 86.00 261 ASN A N 1
ATOM 2011 C CA . ASN A 1 261 ? -8.457 -11.436 22.873 1.00 86.00 261 ASN A CA 1
ATOM 2012 C C . ASN A 1 261 ? -7.311 -12.114 22.108 1.00 86.00 261 ASN A C 1
ATOM 2014 O O . ASN A 1 261 ? -6.223 -11.545 22.092 1.00 86.00 261 ASN A O 1
ATOM 2018 N N . PHE A 1 262 ? -7.510 -13.285 21.491 1.00 90.94 262 PHE A N 1
ATOM 2019 C CA . PHE A 1 262 ? -6.405 -14.071 20.921 1.00 90.94 262 PHE A CA 1
ATOM 2020 C C . PHE A 1 262 ? -6.552 -14.334 19.420 1.00 90.94 262 PHE A C 1
ATOM 2022 O O . PHE A 1 262 ? -7.643 -14.630 18.928 1.00 90.94 262 PHE A O 1
ATOM 2029 N N . LEU A 1 263 ? -5.428 -14.284 18.701 1.00 92.62 263 LEU A N 1
ATOM 2030 C CA . LEU A 1 263 ? -5.305 -14.643 17.288 1.00 92.62 263 LEU A CA 1
ATOM 2031 C C . LEU A 1 263 ? -4.025 -15.457 17.067 1.00 92.62 263 LEU A C 1
ATOM 2033 O O . LEU A 1 263 ? -2.938 -15.010 17.412 1.00 92.62 263 LEU A O 1
ATOM 2037 N N . ILE A 1 264 ? -4.153 -16.611 16.424 1.00 96.12 264 ILE A N 1
ATOM 2038 C CA . ILE A 1 264 ? -3.049 -17.344 15.801 1.00 96.12 264 ILE A CA 1
ATOM 2039 C C . ILE A 1 264 ? -3.233 -17.225 14.291 1.00 96.12 264 ILE A C 1
ATOM 2041 O O . ILE A 1 264 ? -4.323 -17.489 13.785 1.00 96.12 264 ILE A O 1
ATOM 2045 N N . SER A 1 265 ? -2.187 -16.833 13.572 1.00 94.94 265 SER A N 1
ATOM 2046 C CA . SER A 1 265 ? -2.164 -16.777 12.111 1.00 94.94 265 SER A CA 1
ATOM 2047 C C . SER A 1 265 ? -0.938 -17.524 11.612 1.00 94.94 265 SER A C 1
ATOM 2049 O O . SER A 1 265 ? 0.175 -17.212 12.021 1.00 94.94 265 SER A O 1
ATOM 2051 N N . ALA A 1 266 ? -1.143 -18.501 10.738 1.00 96.50 266 ALA A N 1
ATOM 2052 C CA . ALA A 1 266 ? -0.085 -19.236 10.064 1.00 96.50 266 ALA A CA 1
ATOM 2053 C C . ALA A 1 266 ? -0.359 -19.229 8.562 1.00 96.50 266 ALA A C 1
ATOM 2055 O O . ALA A 1 266 ? -1.499 -19.446 8.146 1.00 96.50 266 ALA A O 1
ATOM 2056 N N . LEU A 1 267 ? 0.659 -18.983 7.746 1.00 94.50 267 LEU A N 1
ATOM 2057 C CA . LEU A 1 267 ? 0.523 -18.994 6.293 1.00 94.50 267 LEU A CA 1
ATOM 2058 C C . LEU A 1 267 ? 1.784 -19.490 5.601 1.00 94.50 267 LEU A C 1
ATOM 2060 O O . LEU A 1 267 ? 2.886 -19.388 6.140 1.00 94.50 267 LEU A O 1
ATOM 2064 N N . THR A 1 268 ? 1.592 -19.997 4.390 1.00 95.81 268 THR A N 1
ATOM 2065 C CA . THR A 1 268 ? 2.651 -20.411 3.473 1.00 95.81 268 THR A CA 1
ATOM 2066 C C . THR A 1 268 ? 2.316 -19.939 2.066 1.00 95.81 268 THR A C 1
ATOM 2068 O O . THR A 1 268 ? 1.156 -20.056 1.653 1.00 95.81 268 THR A O 1
ATOM 2071 N N . ASP A 1 269 ? 3.315 -19.481 1.323 1.00 93.31 269 ASP A N 1
ATOM 2072 C CA . ASP A 1 269 ? 3.186 -19.119 -0.090 1.00 93.31 269 ASP A CA 1
ATOM 2073 C C . ASP A 1 269 ? 4.320 -19.771 -0.893 1.00 93.31 269 ASP A C 1
ATOM 2075 O O . ASP A 1 269 ? 5.432 -19.953 -0.389 1.00 93.31 269 ASP A O 1
ATOM 2079 N N . LYS A 1 270 ? 3.994 -20.180 -2.117 1.00 95.19 270 LYS A N 1
ATOM 2080 C CA . LYS A 1 270 ? 4.926 -20.661 -3.140 1.00 95.19 270 LYS A CA 1
ATOM 2081 C C . LYS A 1 270 ? 4.578 -19.952 -4.430 1.00 95.19 270 LYS A C 1
ATOM 2083 O O . LYS A 1 270 ? 3.496 -20.208 -4.968 1.00 95.19 270 LYS A O 1
ATOM 2088 N N . ASP A 1 271 ? 5.506 -19.195 -4.989 1.00 94.19 271 ASP A N 1
ATOM 2089 C CA . ASP A 1 271 ? 5.329 -18.544 -6.276 1.00 94.19 271 ASP A CA 1
ATOM 2090 C C . ASP A 1 271 ? 5.595 -19.477 -7.475 1.00 94.19 271 ASP A C 1
ATOM 2092 O O . ASP A 1 271 ? 6.066 -20.623 -7.386 1.00 94.19 271 ASP A O 1
ATOM 2096 N N . ILE A 1 272 ? 5.203 -18.993 -8.656 1.00 94.88 272 ILE A N 1
ATOM 2097 C CA . ILE A 1 272 ? 5.411 -19.680 -9.934 1.00 94.88 272 ILE A CA 1
ATOM 2098 C C . ILE A 1 272 ? 6.917 -19.783 -10.202 1.00 94.88 272 ILE A C 1
ATOM 2100 O O . ILE A 1 272 ? 7.607 -18.772 -10.277 1.00 94.88 272 ILE A O 1
ATOM 2104 N N . GLY A 1 273 ? 7.411 -21.002 -10.423 1.00 95.38 273 GLY A N 1
ATOM 2105 C CA . GLY A 1 273 ? 8.820 -21.274 -10.725 1.00 95.38 273 GLY A CA 1
ATOM 2106 C C . GLY A 1 273 ? 9.685 -21.621 -9.515 1.00 95.38 273 GLY A C 1
ATOM 2107 O O . GLY A 1 273 ? 10.824 -22.028 -9.713 1.00 95.38 273 GLY A O 1
ATOM 2108 N N . GLU A 1 274 ? 9.156 -21.526 -8.296 1.00 95.88 274 GLU A N 1
ATOM 2109 C CA . GLU A 1 274 ? 9.865 -21.913 -7.068 1.00 95.88 274 GLU A CA 1
ATOM 2110 C C . GLU A 1 274 ? 9.730 -23.411 -6.780 1.00 95.88 274 GLU A C 1
ATOM 2112 O O . GLU A 1 274 ? 8.707 -24.023 -7.107 1.00 95.88 274 GLU A O 1
ATOM 2117 N N . GLU A 1 275 ? 10.759 -24.016 -6.183 1.00 93.69 275 GLU A N 1
ATOM 2118 C CA . GLU A 1 275 ? 10.792 -25.456 -5.883 1.00 93.69 275 GLU A CA 1
ATOM 2119 C C . GLU A 1 275 ? 10.009 -25.813 -4.610 1.00 93.69 275 GLU A C 1
ATOM 2121 O O . GLU A 1 275 ? 9.294 -26.818 -4.575 1.00 93.69 275 GLU A O 1
ATOM 2126 N N . SER A 1 276 ? 10.123 -24.991 -3.563 1.00 93.19 276 SER A N 1
ATOM 2127 C CA . SER A 1 276 ? 9.526 -25.260 -2.252 1.00 93.19 276 SER A CA 1
ATOM 2128 C C . SER A 1 276 ? 8.048 -24.879 -2.211 1.00 93.19 276 SER A C 1
ATOM 2130 O O . SER A 1 276 ? 7.679 -23.763 -2.549 1.00 93.19 276 SER A O 1
ATOM 2132 N N . ILE A 1 277 ? 7.188 -25.775 -1.716 1.00 88.75 277 ILE A N 1
ATOM 2133 C CA . ILE A 1 277 ? 5.767 -25.475 -1.428 1.00 88.75 277 ILE A CA 1
ATOM 2134 C C . ILE A 1 277 ? 5.560 -24.540 -0.230 1.00 88.75 277 ILE A C 1
ATOM 2136 O O . ILE A 1 277 ? 4.456 -24.041 -0.022 1.00 88.75 277 ILE A O 1
ATOM 2140 N N . THR A 1 278 ? 6.609 -24.321 0.556 1.00 92.19 278 THR A N 1
ATOM 2141 C CA . THR A 1 278 ? 6.648 -23.394 1.688 1.00 92.19 278 THR A CA 1
ATOM 2142 C C . THR A 1 278 ? 7.855 -22.480 1.519 1.00 92.19 278 THR A C 1
ATOM 2144 O O . THR A 1 278 ? 8.755 -22.461 2.364 1.00 92.19 278 THR A O 1
ATOM 2147 N N . ASP A 1 279 ? 7.945 -21.824 0.364 1.00 93.38 279 ASP A N 1
ATOM 2148 C CA . ASP A 1 279 ? 9.041 -20.909 0.066 1.00 93.38 279 ASP A CA 1
ATOM 2149 C C . ASP A 1 279 ? 9.054 -19.753 1.080 1.00 93.38 279 ASP A C 1
ATOM 2151 O O . ASP A 1 279 ? 10.043 -19.543 1.808 1.00 93.38 279 ASP A O 1
ATOM 2155 N N . PHE A 1 280 ? 7.874 -19.158 1.257 1.00 93.31 280 PHE A N 1
ATOM 2156 C CA . PHE A 1 280 ? 7.533 -18.275 2.355 1.00 93.31 280 PHE A CA 1
ATOM 2157 C C . PHE A 1 280 ? 6.691 -18.984 3.406 1.00 93.31 280 PHE A C 1
ATOM 2159 O O . PHE A 1 280 ? 5.779 -19.757 3.103 1.00 93.31 280 PHE A O 1
ATOM 2166 N N . ALA A 1 281 ? 6.992 -18.693 4.670 1.00 94.50 281 ALA A N 1
ATOM 2167 C CA . ALA A 1 281 ? 6.217 -19.154 5.806 1.00 94.50 281 ALA A CA 1
ATOM 2168 C C . ALA A 1 281 ? 6.213 -18.083 6.895 1.00 94.50 281 ALA A C 1
ATOM 2170 O O . ALA A 1 281 ? 7.268 -17.555 7.270 1.00 94.50 281 ALA A O 1
ATOM 2171 N N . SER A 1 282 ? 5.026 -17.812 7.428 1.00 95.00 282 SER A N 1
ATOM 2172 C CA . SER A 1 282 ? 4.828 -16.862 8.513 1.00 95.00 282 SER A CA 1
ATOM 2173 C C . SER A 1 282 ? 3.939 -17.448 9.604 1.00 95.00 282 SER A C 1
ATOM 2175 O O . SER A 1 282 ? 2.982 -18.178 9.325 1.00 95.00 282 SER A O 1
ATOM 2177 N N . LEU A 1 283 ? 4.287 -17.145 10.854 1.00 96.81 283 LEU A N 1
ATOM 2178 C CA . LEU A 1 283 ? 3.563 -17.571 12.046 1.00 96.81 283 LEU A CA 1
ATOM 2179 C C . LEU A 1 283 ? 3.512 -16.423 13.050 1.00 96.81 283 LEU A C 1
ATOM 2181 O O . LEU A 1 283 ? 4.545 -15.871 13.425 1.00 96.81 283 LEU A O 1
ATOM 2185 N N . SER A 1 284 ? 2.315 -16.125 13.540 1.00 96.75 284 SER A N 1
ATOM 2186 C CA . SER A 1 284 ? 2.077 -15.049 14.497 1.00 96.75 284 SER A CA 1
ATOM 2187 C C . SER A 1 284 ? 1.063 -15.474 15.545 1.00 96.75 284 SER A C 1
ATOM 2189 O O . SER A 1 284 ? -0.008 -15.991 15.224 1.00 96.75 284 SER A O 1
ATOM 2191 N N . PHE A 1 285 ? 1.373 -15.186 16.802 1.00 97.44 285 PHE A N 1
ATOM 2192 C CA . PHE A 1 285 ? 0.443 -15.222 17.921 1.00 97.44 285 PHE A CA 1
ATOM 2193 C C . PHE A 1 285 ? 0.236 -13.801 18.436 1.00 97.44 285 PHE A C 1
ATOM 2195 O O . PHE A 1 285 ? 1.203 -13.103 18.727 1.00 97.44 285 PHE A O 1
ATOM 2202 N N . GLN A 1 286 ? -1.016 -13.382 18.577 1.00 95.88 286 GLN A N 1
ATOM 2203 C CA . GLN A 1 286 ? -1.398 -12.096 19.141 1.00 95.88 286 GLN A CA 1
ATOM 2204 C C . GLN A 1 286 ? -2.335 -12.285 20.331 1.00 95.88 286 GLN A C 1
ATOM 2206 O O . GLN A 1 286 ? -3.297 -13.051 20.263 1.00 95.88 286 GLN A O 1
ATOM 2211 N N . ALA A 1 287 ? -2.081 -11.512 21.382 1.00 93.50 287 ALA A N 1
ATOM 2212 C CA . ALA A 1 287 ? -2.977 -11.300 22.509 1.00 93.50 287 ALA A CA 1
ATOM 2213 C C . ALA A 1 287 ? -3.275 -9.799 22.638 1.00 93.50 287 ALA A C 1
ATOM 2215 O O . ALA A 1 287 ? -2.364 -8.985 22.500 1.00 93.50 287 ALA A O 1
ATOM 2216 N N . ARG A 1 288 ? -4.523 -9.406 22.892 1.00 88.81 288 ARG A N 1
ATOM 2217 C CA . ARG A 1 288 ? -4.916 -7.992 23.024 1.00 88.81 288 ARG A CA 1
ATOM 2218 C C . ARG A 1 288 ? -5.898 -7.752 24.159 1.00 88.81 288 ARG A C 1
ATOM 2220 O O . ARG A 1 288 ? -6.628 -8.670 24.527 1.00 88.81 288 ARG A O 1
ATOM 2227 N N . ASP A 1 289 ? -5.949 -6.519 24.650 1.00 83.69 289 ASP A N 1
ATOM 2228 C CA . ASP A 1 289 ? -6.882 -6.040 25.679 1.00 83.69 289 ASP A CA 1
ATOM 2229 C C . ASP A 1 289 ? -6.879 -6.908 26.959 1.00 83.69 289 ASP A C 1
ATOM 2231 O O . ASP A 1 289 ? -7.923 -7.364 27.434 1.00 83.69 289 ASP A O 1
ATOM 2235 N N . ILE A 1 290 ? -5.687 -7.167 27.511 1.00 84.81 290 ILE A N 1
ATOM 2236 C CA . ILE A 1 290 ? -5.482 -7.948 28.742 1.00 84.81 290 ILE A CA 1
ATOM 2237 C C . ILE A 1 290 ? -4.883 -7.036 29.823 1.00 84.81 290 ILE A C 1
ATOM 2239 O O . ILE A 1 290 ? -3.678 -6.803 29.862 1.00 84.81 290 ILE A O 1
ATOM 2243 N N . TYR A 1 291 ? -5.702 -6.523 30.741 1.00 84.06 291 TYR A N 1
ATOM 2244 C CA . TYR A 1 291 ? -5.264 -5.516 31.718 1.00 84.06 291 TYR A CA 1
ATOM 2245 C C . TYR A 1 291 ? -4.682 -4.269 31.038 1.00 84.06 291 TYR A C 1
ATOM 2247 O O . TYR A 1 291 ? -5.310 -3.700 30.149 1.00 84.06 291 TYR A O 1
ATOM 2255 N N . ASN A 1 292 ? -3.488 -3.839 31.447 1.00 87.50 292 ASN A N 1
ATOM 2256 C CA . ASN A 1 292 ? -2.778 -2.726 30.820 1.00 87.50 292 ASN A CA 1
ATOM 2257 C C . ASN A 1 292 ? -2.068 -3.145 29.521 1.00 87.50 292 ASN A C 1
ATOM 2259 O O . ASN A 1 292 ? -1.490 -2.291 28.855 1.00 87.50 292 ASN A O 1
ATOM 2263 N N . LEU A 1 293 ? -2.071 -4.432 29.154 1.00 89.69 293 LEU A N 1
ATOM 2264 C CA . LEU A 1 293 ? -1.558 -4.891 27.867 1.00 89.69 293 LEU A CA 1
ATOM 2265 C C . LEU A 1 293 ? -2.605 -4.611 26.789 1.00 89.69 293 LEU A C 1
ATOM 2267 O O . LEU A 1 293 ? -3.634 -5.285 26.719 1.00 89.69 293 LEU A O 1
ATOM 2271 N N . LYS A 1 294 ? -2.312 -3.645 25.920 1.00 88.81 294 LYS A N 1
ATOM 2272 C CA . LYS A 1 294 ? -3.126 -3.369 24.736 1.00 88.81 294 LYS A CA 1
ATOM 2273 C C . LYS A 1 294 ? -2.914 -4.447 23.681 1.00 88.81 294 LYS A C 1
ATOM 2275 O O . LYS A 1 294 ? -3.885 -5.041 23.229 1.00 88.81 294 LYS A O 1
ATOM 2280 N N . THR A 1 295 ? -1.656 -4.744 23.348 1.00 93.06 295 THR A N 1
ATOM 2281 C CA . THR A 1 295 ? -1.301 -5.741 22.327 1.00 93.06 295 THR A CA 1
ATOM 2282 C C . THR A 1 295 ? 0.024 -6.418 22.669 1.00 93.06 295 THR A C 1
ATOM 2284 O O . THR A 1 295 ? 1.000 -5.747 22.960 1.00 93.06 295 THR A O 1
ATOM 2287 N N . LEU A 1 296 ? 0.093 -7.741 22.585 1.00 96.94 296 LEU A N 1
ATOM 2288 C CA . LEU A 1 296 ? 1.319 -8.539 22.542 1.00 96.94 296 LEU A CA 1
ATOM 2289 C C . LEU A 1 296 ? 1.304 -9.325 21.239 1.00 96.94 296 LEU A C 1
ATOM 2291 O O . LEU A 1 296 ? 0.285 -9.927 20.901 1.00 96.94 296 LEU A O 1
ATOM 2295 N N . VAL A 1 297 ? 2.432 -9.360 20.541 1.00 98.00 297 VAL A N 1
ATOM 2296 C CA . VAL A 1 297 ? 2.633 -10.240 19.393 1.00 98.00 297 VAL A CA 1
ATOM 2297 C C . VAL A 1 297 ? 3.945 -10.994 19.556 1.00 98.00 297 VAL A C 1
ATOM 2299 O O . VAL A 1 297 ? 4.960 -10.403 19.919 1.00 98.00 297 VAL A O 1
ATOM 2302 N N . VAL A 1 298 ? 3.913 -12.296 19.284 1.00 98.31 298 VAL A N 1
ATOM 2303 C CA . VAL A 1 298 ? 5.079 -13.184 19.216 1.00 98.31 298 VAL A CA 1
ATOM 2304 C C . VAL A 1 298 ? 5.058 -13.892 17.862 1.00 98.31 298 VAL A C 1
ATOM 2306 O O . VAL A 1 298 ? 4.007 -14.373 17.438 1.00 98.31 298 VAL A O 1
ATOM 2309 N N . GLY A 1 299 ? 6.202 -13.960 17.185 1.00 97.81 299 GLY A N 1
ATOM 2310 C CA . GLY A 1 299 ? 6.312 -14.405 15.796 1.00 97.81 299 GLY A CA 1
ATOM 2311 C C . GLY A 1 299 ? 6.412 -13.212 14.850 1.00 97.81 299 GLY A C 1
ATOM 2312 O O . GLY A 1 299 ? 7.168 -12.282 15.126 1.00 97.81 299 GLY A O 1
ATOM 2313 N N . ASP A 1 300 ? 5.660 -13.222 13.753 1.00 96.69 300 ASP A N 1
ATOM 2314 C CA . ASP A 1 300 ? 5.727 -12.156 12.751 1.00 96.69 300 ASP A CA 1
ATOM 2315 C C . ASP A 1 300 ? 4.745 -11.011 13.058 1.00 96.69 300 ASP A C 1
ATOM 2317 O O . ASP A 1 300 ? 3.569 -11.232 13.375 1.00 96.69 300 ASP A O 1
ATOM 2321 N N . PHE A 1 301 ? 5.203 -9.765 12.975 1.00 95.00 301 PHE A N 1
ATOM 2322 C CA . PHE A 1 301 ? 4.422 -8.589 13.353 1.00 95.00 301 PHE A CA 1
ATOM 2323 C C . PHE A 1 301 ? 4.745 -7.357 12.505 1.00 95.00 301 PHE A C 1
ATOM 2325 O O . PHE A 1 301 ? 5.800 -7.261 11.881 1.00 95.00 301 PHE A O 1
ATOM 2332 N N . ASN A 1 302 ? 3.816 -6.401 12.521 1.00 92.81 302 ASN A N 1
ATOM 2333 C CA . ASN A 1 302 ? 3.922 -5.109 11.851 1.00 92.81 302 ASN A CA 1
ATOM 2334 C C . ASN A 1 302 ? 3.887 -3.979 12.880 1.00 92.81 302 ASN A C 1
ATOM 2336 O O . ASN A 1 302 ? 3.093 -4.026 13.825 1.00 92.81 302 ASN A O 1
ATOM 2340 N N . LEU A 1 303 ? 4.713 -2.957 12.649 1.00 93.12 303 LEU A N 1
ATOM 2341 C CA . LEU A 1 303 ? 4.787 -1.735 13.451 1.00 93.12 303 LEU A CA 1
ATOM 2342 C C . LEU A 1 303 ? 4.547 -0.517 12.564 1.00 93.12 303 LEU A C 1
ATOM 2344 O O . LEU A 1 303 ? 5.099 -0.456 11.471 1.00 93.12 303 LEU A O 1
ATOM 2348 N N . SER A 1 304 ? 3.786 0.469 13.030 1.00 91.25 304 SER A N 1
ATOM 2349 C CA . SER A 1 304 ? 3.626 1.752 12.332 1.00 91.25 304 SER A CA 1
ATOM 2350 C C . SER A 1 304 ? 3.516 2.894 13.332 1.00 91.25 304 SER A C 1
ATOM 2352 O O . SER A 1 304 ? 2.560 2.934 14.106 1.00 91.25 304 SER A O 1
ATOM 2354 N N . PHE A 1 305 ? 4.465 3.831 13.276 1.00 92.44 305 PHE A N 1
ATOM 2355 C CA . PHE A 1 305 ? 4.535 4.994 14.163 1.00 92.44 305 PHE A CA 1
ATOM 2356 C C . PHE A 1 305 ? 4.631 6.307 13.370 1.00 92.44 305 PHE A C 1
ATOM 2358 O O . PHE A 1 305 ? 5.102 6.330 12.229 1.00 92.44 305 PHE A O 1
ATOM 2365 N N . GLY A 1 306 ? 4.216 7.411 13.997 1.00 91.56 306 GLY A N 1
ATOM 2366 C CA . GLY A 1 306 ? 4.395 8.761 13.463 1.00 91.56 306 GLY A CA 1
ATOM 2367 C C . GLY A 1 306 ? 3.704 9.006 12.121 1.00 91.56 306 GLY A C 1
ATOM 2368 O O . GLY A 1 306 ? 2.486 8.944 12.018 1.00 91.56 306 GLY A O 1
ATOM 2369 N N . GLN A 1 307 ? 4.468 9.379 11.103 1.00 91.94 307 GLN A N 1
ATOM 2370 C CA . GLN A 1 307 ? 4.061 9.540 9.704 1.00 91.94 307 GLN A CA 1
ATOM 2371 C C . GLN A 1 307 ? 4.897 8.643 8.772 1.00 91.94 307 GLN A C 1
ATOM 2373 O O . GLN A 1 307 ? 4.903 8.840 7.555 1.00 91.94 307 GLN A O 1
ATOM 2378 N N . GLY A 1 308 ? 5.585 7.648 9.343 1.00 91.56 308 GLY A N 1
ATOM 2379 C CA . GLY A 1 308 ? 6.391 6.674 8.618 1.00 91.56 308 GLY A CA 1
ATOM 2380 C C . GLY A 1 308 ? 7.793 7.144 8.224 1.00 91.56 308 GLY A C 1
ATOM 2381 O O . GLY A 1 308 ? 8.415 6.468 7.404 1.00 91.56 308 GLY A O 1
ATOM 2382 N N . LEU A 1 309 ? 8.318 8.254 8.772 1.00 93.56 309 LEU A N 1
ATOM 2383 C CA . LEU A 1 309 ? 9.706 8.666 8.502 1.00 93.56 309 LEU A CA 1
ATOM 2384 C C . LEU A 1 309 ? 10.703 7.731 9.168 1.00 93.56 309 LEU A C 1
ATOM 2386 O O . LEU A 1 309 ? 11.652 7.300 8.525 1.00 93.56 309 LEU A O 1
ATOM 2390 N N . ALA A 1 310 ? 10.500 7.401 10.441 1.00 94.12 310 ALA A N 1
ATOM 2391 C CA . ALA A 1 310 ? 11.391 6.482 11.131 1.00 94.12 310 ALA A CA 1
ATOM 2392 C C . ALA A 1 310 ? 10.989 5.019 10.930 1.00 94.12 310 ALA A C 1
ATOM 2394 O O . ALA A 1 310 ? 11.850 4.211 10.602 1.00 94.12 310 ALA A O 1
ATOM 2395 N N . MET A 1 311 ? 9.715 4.658 11.118 1.00 92.88 311 MET A N 1
ATOM 2396 C CA . MET A 1 311 ? 9.299 3.253 11.072 1.00 92.88 311 MET A CA 1
ATOM 2397 C C . MET A 1 311 ? 7.836 3.070 10.676 1.00 92.88 311 MET A C 1
ATOM 2399 O O . MET A 1 311 ? 6.925 3.501 11.386 1.00 92.88 311 MET A O 1
ATOM 2403 N N . THR A 1 312 ? 7.607 2.328 9.595 1.00 89.94 312 THR A N 1
ATOM 2404 C CA . THR A 1 312 ? 6.296 1.761 9.287 1.00 89.94 312 THR A CA 1
ATOM 2405 C C . THR A 1 312 ? 6.380 0.503 8.416 1.00 89.94 312 THR A C 1
ATOM 2407 O O . THR A 1 312 ? 7.086 0.452 7.414 1.00 89.94 312 THR A O 1
ATOM 2410 N N . SER A 1 313 ? 5.594 -0.507 8.779 1.00 85.56 313 SER A N 1
ATOM 2411 C CA . SER A 1 313 ? 5.282 -1.676 7.951 1.00 85.56 313 SER A CA 1
ATOM 2412 C C . SER A 1 313 ? 4.121 -1.402 6.995 1.00 85.56 313 SER A C 1
ATOM 2414 O O . SER A 1 313 ? 3.934 -2.119 6.018 1.00 85.56 313 SER A O 1
ATOM 2416 N N . ALA A 1 314 ? 3.307 -0.380 7.274 1.00 69.56 314 ALA A N 1
ATOM 2417 C CA . ALA A 1 314 ? 2.236 0.018 6.377 1.00 69.56 314 ALA A CA 1
ATOM 2418 C C . ALA A 1 314 ? 2.819 0.654 5.116 1.00 69.56 314 ALA A C 1
ATOM 2420 O O . ALA A 1 314 ? 3.698 1.514 5.186 1.00 69.56 314 ALA A O 1
ATOM 2421 N N . ARG A 1 315 ? 2.262 0.269 3.970 1.00 66.50 315 ARG A N 1
ATOM 2422 C CA . ARG A 1 315 ? 2.515 0.943 2.704 1.00 66.50 315 ARG A CA 1
ATOM 2423 C C . ARG A 1 315 ? 2.103 2.414 2.802 1.00 66.50 315 ARG A C 1
ATOM 2425 O O . ARG A 1 315 ? 0.953 2.706 3.140 1.00 66.50 315 ARG A O 1
ATOM 2432 N N . ALA A 1 316 ? 2.997 3.331 2.440 1.00 58.81 316 ALA A N 1
ATOM 2433 C CA . ALA A 1 316 ? 2.641 4.733 2.272 1.00 58.81 316 ALA A CA 1
ATOM 2434 C C . ALA A 1 316 ? 1.693 4.907 1.072 1.00 58.81 316 ALA A C 1
ATOM 2436 O O . ALA A 1 316 ? 2.113 4.909 -0.084 1.00 58.81 316 ALA A O 1
ATOM 2437 N N . ILE A 1 317 ? 0.395 5.082 1.332 1.00 62.94 317 ILE A N 1
ATOM 2438 C CA . ILE A 1 317 ? -0.540 5.591 0.321 1.00 62.94 317 ILE A CA 1
ATOM 2439 C C . ILE A 1 317 ? -0.301 7.097 0.238 1.00 62.94 317 ILE A C 1
ATOM 2441 O O . ILE A 1 317 ? -0.889 7.859 0.996 1.00 62.94 317 ILE A O 1
ATOM 2445 N N . SER A 1 318 ? 0.602 7.532 -0.641 1.00 62.44 318 SER A N 1
ATOM 2446 C CA . SER A 1 318 ? 0.926 8.953 -0.749 1.00 62.44 318 SER A CA 1
ATOM 2447 C C . SER A 1 318 ? -0.183 9.723 -1.473 1.00 62.44 318 SER A C 1
ATOM 2449 O O . SER A 1 318 ? -0.869 10.538 -0.871 1.00 62.44 318 SER A O 1
ATOM 2451 N N . LYS A 1 319 ? -0.452 9.455 -2.755 1.00 79.12 319 LYS A N 1
ATOM 2452 C CA . LYS A 1 319 ? -1.370 10.291 -3.557 1.00 79.12 319 LYS A CA 1
ATOM 2453 C C . LYS A 1 319 ? -2.599 9.530 -4.041 1.00 79.12 319 LYS A C 1
ATOM 2455 O O . LYS A 1 319 ? -2.511 8.717 -4.960 1.00 79.12 319 LYS A O 1
ATOM 2460 N N . SER A 1 320 ? -3.766 9.861 -3.491 1.00 78.94 320 SER A N 1
ATOM 2461 C CA . SER A 1 320 ? -5.059 9.342 -3.957 1.00 78.94 320 SER A CA 1
ATOM 2462 C C . SER A 1 320 ? -6.045 10.474 -4.290 1.00 78.94 320 SER A C 1
ATOM 2464 O O . SER A 1 320 ? -5.800 11.628 -3.929 1.00 78.94 320 SER A O 1
ATOM 2466 N N . PRO A 1 321 ? -7.168 10.180 -4.976 1.00 78.31 321 PRO A N 1
ATOM 2467 C CA . PRO A 1 321 ? -8.244 11.151 -5.149 1.00 78.31 321 PRO A CA 1
ATOM 2468 C C . PRO A 1 321 ? -8.869 11.598 -3.819 1.00 78.31 321 PRO A C 1
ATOM 2470 O O . PRO A 1 321 ? -9.404 12.701 -3.756 1.00 78.31 321 PRO A O 1
ATOM 2473 N N . ASP A 1 322 ? -8.779 10.796 -2.753 1.00 80.38 322 ASP A N 1
ATOM 2474 C CA . ASP A 1 322 ? -9.116 11.204 -1.383 1.00 80.38 322 ASP A CA 1
ATOM 2475 C C . ASP A 1 322 ? -7.988 12.054 -0.771 1.00 80.38 322 ASP A C 1
ATOM 2477 O O . ASP A 1 322 ? -7.235 11.636 0.111 1.00 80.38 322 ASP A O 1
ATOM 2481 N N . ALA A 1 323 ? -7.852 13.259 -1.323 1.00 84.62 323 ALA A N 1
ATOM 2482 C CA . ALA A 1 323 ? -6.720 14.158 -1.132 1.00 84.62 323 ALA A CA 1
ATOM 2483 C C . ALA A 1 323 ? -6.471 14.590 0.323 1.00 84.62 323 ALA A C 1
ATOM 2485 O O . ALA A 1 323 ? -5.354 14.941 0.691 1.00 84.62 323 ALA A O 1
ATOM 2486 N N . VAL A 1 324 ? -7.508 14.624 1.162 1.00 87.44 324 VAL A N 1
ATOM 2487 C CA . VAL A 1 324 ? -7.366 15.087 2.551 1.00 87.44 324 VAL A CA 1
ATOM 2488 C C . VAL A 1 324 ? -6.973 13.936 3.466 1.00 87.44 324 VAL A C 1
ATOM 2490 O O . VAL A 1 324 ? -6.072 14.099 4.289 1.00 87.44 324 VAL A O 1
ATOM 2493 N N . VAL A 1 325 ? -7.626 12.779 3.320 1.00 82.50 325 VAL A N 1
ATOM 2494 C CA . VAL A 1 325 ? -7.388 11.620 4.186 1.00 82.50 325 VAL A CA 1
ATOM 2495 C C . VAL A 1 325 ? -6.032 10.988 3.880 1.00 82.50 325 VAL A C 1
ATOM 2497 O O . VAL A 1 325 ? -5.294 10.688 4.814 1.00 82.50 325 VAL A O 1
ATOM 2500 N N . SER A 1 326 ? -5.652 10.846 2.602 1.00 80.44 326 SER A N 1
ATOM 2501 C CA . SER A 1 326 ? -4.388 10.186 2.235 1.00 80.44 326 SER A CA 1
ATOM 2502 C C . SER A 1 326 ? -3.136 11.001 2.574 1.00 80.44 326 SER A C 1
ATOM 2504 O O . SER A 1 326 ? -2.040 10.456 2.570 1.00 80.44 326 SER A O 1
ATOM 2506 N N . ALA A 1 327 ? -3.273 12.294 2.892 1.00 85.81 327 ALA A N 1
ATOM 2507 C CA . ALA A 1 327 ? -2.149 13.157 3.266 1.00 85.81 327 ALA A CA 1
ATOM 2508 C C . ALA A 1 327 ? -1.501 12.796 4.611 1.00 85.81 327 ALA A C 1
ATOM 2510 O O . ALA A 1 327 ? -0.428 13.301 4.932 1.00 85.81 327 ALA A O 1
ATOM 2511 N N . LYS A 1 328 ? -2.161 11.953 5.406 1.00 86.12 328 LYS A N 1
ATOM 2512 C CA . LYS A 1 328 ? -1.718 11.555 6.736 1.00 86.12 328 LYS A CA 1
ATOM 2513 C C . LYS A 1 328 ? -1.750 10.040 6.852 1.00 86.12 328 LYS A C 1
ATOM 2515 O O . LYS A 1 328 ? -2.757 9.409 6.531 1.00 86.12 328 LYS A O 1
ATOM 2520 N N . LEU A 1 329 ? -0.666 9.456 7.355 1.00 79.88 329 LEU A N 1
ATOM 2521 C CA . LEU A 1 329 ? -0.633 8.024 7.632 1.00 79.88 329 LEU A CA 1
ATOM 2522 C C . LEU A 1 329 ? -1.555 7.715 8.823 1.00 79.88 329 LEU A C 1
ATOM 2524 O O . LEU A 1 329 ? -1.495 8.385 9.854 1.00 79.88 329 LEU A O 1
ATOM 2528 N N . SER A 1 330 ? -2.430 6.717 8.676 1.00 68.50 330 SER A N 1
ATOM 2529 C CA . SER A 1 330 ? -3.249 6.224 9.790 1.00 68.50 330 SER A CA 1
ATOM 2530 C C . SER A 1 330 ? -2.404 5.308 10.672 1.00 68.50 330 SER A C 1
ATOM 2532 O O . SER A 1 330 ? -2.017 4.221 10.238 1.00 68.50 330 SER A O 1
ATOM 2534 N N . ASN A 1 331 ? -2.113 5.741 11.899 1.00 64.56 331 ASN A N 1
ATOM 2535 C CA . ASN A 1 331 ? -1.221 5.009 12.796 1.00 64.56 331 ASN A CA 1
ATOM 2536 C C . ASN A 1 331 ? -1.863 3.726 13.326 1.00 64.56 331 ASN A C 1
ATOM 2538 O O . ASN A 1 331 ? -2.998 3.711 13.805 1.00 64.56 331 ASN A O 1
ATOM 2542 N N . ARG A 1 332 ? -1.109 2.630 13.217 1.00 65.19 332 ARG A N 1
ATOM 2543 C CA . ARG A 1 332 ? -1.444 1.300 13.732 1.00 65.19 332 ARG A CA 1
ATOM 2544 C C . ARG A 1 332 ? -0.212 0.759 14.448 1.00 65.19 332 ARG A C 1
ATOM 2546 O O . ARG A 1 332 ? 0.607 0.092 13.825 1.00 65.19 332 ARG A O 1
ATOM 2553 N N . ASN A 1 333 ? -0.100 1.066 15.738 1.00 73.88 333 ASN A N 1
ATOM 2554 C CA . ASN A 1 333 ? 1.131 0.895 16.513 1.00 73.88 333 ASN A CA 1
ATOM 2555 C C . ASN A 1 333 ? 1.723 -0.526 16.423 1.00 73.88 333 ASN A C 1
ATOM 2557 O O . ASN A 1 333 ? 2.868 -0.674 16.006 1.00 73.88 333 ASN A O 1
ATOM 2561 N N . LEU A 1 334 ? 0.951 -1.572 16.753 1.00 91.38 334 LEU A N 1
ATOM 2562 C CA . LEU A 1 334 ? 1.413 -2.967 16.754 1.00 91.38 334 LEU A CA 1
ATOM 2563 C C . LEU A 1 334 ? 0.304 -3.943 16.327 1.00 91.38 334 LEU A C 1
ATOM 2565 O O . LEU A 1 334 ? -0.810 -3.900 16.849 1.00 91.38 334 LEU A O 1
ATOM 2569 N N . ARG A 1 335 ? 0.606 -4.883 15.420 1.00 89.56 335 ARG A N 1
ATOM 2570 C CA . ARG A 1 335 ? -0.305 -5.990 15.061 1.00 89.56 335 ARG A CA 1
ATOM 2571 C C . ARG A 1 335 ? 0.410 -7.243 14.561 1.00 89.56 335 ARG A C 1
ATOM 2573 O O . ARG A 1 335 ? 1.524 -7.158 14.056 1.00 89.56 335 ARG A O 1
ATOM 2580 N N . ALA A 1 336 ? -0.270 -8.389 14.637 1.00 92.12 336 ALA A N 1
ATOM 2581 C CA . ALA A 1 336 ? 0.169 -9.606 13.956 1.00 92.12 336 ALA A CA 1
ATOM 2582 C C . ALA A 1 336 ? 0.231 -9.410 12.438 1.00 92.12 336 ALA A C 1
ATOM 2584 O O . ALA A 1 336 ? -0.650 -8.780 11.842 1.00 92.12 336 ALA A O 1
ATOM 2585 N N . TYR A 1 337 ? 1.268 -9.976 11.829 1.00 90.19 337 TYR A N 1
ATOM 2586 C CA . TYR A 1 337 ? 1.407 -10.057 10.385 1.00 90.19 337 TYR A CA 1
ATOM 2587 C C . TYR A 1 337 ? 0.499 -11.171 9.832 1.00 90.19 337 TYR A C 1
ATOM 2589 O O . TYR A 1 337 ? 0.369 -12.240 10.429 1.00 90.19 337 TYR A O 1
ATOM 2597 N N . THR A 1 338 ? -0.188 -10.915 8.714 1.00 86.19 338 THR A N 1
ATOM 2598 C CA . THR A 1 338 ? -1.144 -11.880 8.128 1.00 86.19 338 THR A CA 1
ATOM 2599 C C . THR A 1 338 ? -1.060 -12.022 6.607 1.00 86.19 338 THR A C 1
ATOM 2601 O O . THR A 1 338 ? -1.877 -12.764 6.053 1.00 86.19 338 THR A O 1
ATOM 2604 N N . SER A 1 339 ? -0.112 -11.323 5.972 1.00 82.81 339 SER A N 1
ATOM 2605 C CA . SER A 1 339 ? 0.008 -11.141 4.516 1.00 82.81 339 SER A CA 1
ATOM 2606 C C . SER A 1 339 ? 0.984 -12.139 3.879 1.00 82.81 339 SER A C 1
ATOM 2608 O O . SER A 1 339 ? 1.578 -12.961 4.565 1.00 82.81 339 SER A O 1
ATOM 2610 N N . THR A 1 340 ? 1.141 -12.085 2.559 1.00 79.06 340 THR A N 1
ATOM 2611 C CA . THR A 1 340 ? 2.164 -12.820 1.792 1.00 79.06 340 THR A CA 1
ATOM 2612 C C . THR A 1 340 ? 3.340 -11.952 1.367 1.00 79.06 340 THR A C 1
ATOM 2614 O O . THR A 1 340 ? 4.269 -12.456 0.754 1.00 79.06 340 THR A O 1
ATOM 2617 N N . THR A 1 341 ? 3.310 -10.645 1.638 1.00 79.94 341 THR A N 1
ATOM 2618 C CA . THR A 1 341 ? 4.433 -9.754 1.328 1.00 79.94 341 THR A CA 1
ATOM 2619 C C . THR A 1 341 ? 5.673 -10.191 2.110 1.00 79.94 341 THR A C 1
ATOM 2621 O O . THR A 1 341 ? 5.790 -9.890 3.298 1.00 79.94 341 THR A O 1
ATOM 2624 N N . GLU A 1 342 ? 6.621 -10.869 1.471 1.00 80.75 342 GLU A N 1
ATOM 2625 C CA . GLU A 1 342 ? 7.815 -11.399 2.155 1.00 80.75 342 GLU A CA 1
ATOM 2626 C C . GLU A 1 342 ? 8.759 -10.305 2.666 1.00 80.75 342 GLU A C 1
ATOM 2628 O O . GLU A 1 342 ? 9.755 -10.567 3.335 1.00 80.75 342 GLU A O 1
ATOM 2633 N N . GLN A 1 343 ? 8.428 -9.055 2.365 1.00 73.38 343 GLN A N 1
ATOM 2634 C CA . GLN A 1 343 ? 9.157 -7.882 2.781 1.00 73.38 343 GLN A CA 1
ATOM 2635 C C . GLN A 1 343 ? 8.311 -7.023 3.720 1.00 73.38 343 GLN A C 1
ATOM 2637 O O . GLN A 1 343 ? 7.083 -7.014 3.680 1.00 73.38 343 GLN A O 1
ATOM 2642 N N . ASN A 1 344 ? 9.000 -6.233 4.538 1.00 81.25 344 ASN A N 1
ATOM 2643 C CA . ASN A 1 344 ? 8.401 -5.205 5.387 1.00 81.25 344 ASN A CA 1
ATOM 2644 C C . ASN A 1 344 ? 7.587 -5.688 6.608 1.00 81.25 344 ASN A C 1
ATOM 2646 O O . ASN A 1 344 ? 6.709 -4.977 7.099 1.00 81.25 344 ASN A O 1
ATOM 2650 N N . PHE A 1 345 ? 7.945 -6.849 7.162 1.00 90.62 345 PHE A N 1
ATOM 2651 C CA . PHE A 1 345 ? 7.517 -7.297 8.492 1.00 90.62 345 PHE A CA 1
ATOM 2652 C C . PHE A 1 345 ? 8.714 -7.452 9.445 1.00 90.62 345 PHE A C 1
ATOM 2654 O O . PHE A 1 345 ? 9.884 -7.318 9.052 1.00 90.62 345 PHE A O 1
ATOM 2661 N N . PHE A 1 346 ? 8.404 -7.712 10.711 1.00 95.31 346 PHE A N 1
ATOM 2662 C CA . PHE A 1 346 ? 9.351 -8.006 11.782 1.00 95.31 346 PHE A CA 1
ATOM 2663 C C . PHE A 1 346 ? 9.110 -9.415 12.316 1.00 95.31 346 PHE A C 1
ATOM 2665 O O . PHE A 1 346 ? 7.964 -9.852 12.375 1.00 95.31 346 PHE A O 1
ATOM 2672 N N . ARG A 1 347 ? 10.169 -10.108 12.737 1.00 96.50 347 ARG A N 1
ATOM 2673 C CA . ARG A 1 347 ? 10.110 -11.476 13.270 1.00 96.50 347 ARG A CA 1
ATOM 2674 C C . ARG A 1 347 ? 10.721 -11.502 14.662 1.00 96.50 347 ARG A C 1
ATOM 2676 O O . ARG A 1 347 ? 11.912 -11.271 14.813 1.00 96.50 347 ARG A O 1
ATOM 2683 N N . GLY A 1 348 ? 9.915 -11.744 15.690 1.00 97.81 348 GLY A N 1
ATOM 2684 C CA . GLY A 1 348 ? 10.365 -11.681 17.080 1.00 97.81 348 GLY A CA 1
ATOM 2685 C C . GLY A 1 348 ? 9.214 -11.478 18.057 1.00 97.81 348 GLY A C 1
ATOM 2686 O O . GLY A 1 348 ? 8.275 -12.273 18.089 1.00 97.81 348 GLY A O 1
ATOM 2687 N N . ALA A 1 349 ? 9.293 -10.433 18.878 1.00 98.31 349 ALA A N 1
ATOM 2688 C CA . ALA A 1 349 ? 8.236 -10.101 19.823 1.00 98.31 349 ALA A CA 1
ATOM 2689 C C . ALA A 1 349 ? 8.092 -8.591 20.012 1.00 98.31 349 ALA A C 1
ATOM 2691 O O . ALA A 1 349 ? 9.074 -7.846 20.037 1.00 98.31 349 ALA A O 1
ATOM 2692 N N . ALA A 1 350 ? 6.855 -8.150 20.208 1.00 98.31 350 ALA A N 1
ATOM 2693 C CA . ALA A 1 350 ? 6.540 -6.772 20.539 1.00 98.31 350 ALA A CA 1
ATOM 2694 C C . ALA A 1 350 ? 5.348 -6.704 21.492 1.00 98.31 350 ALA A C 1
ATOM 2696 O O . ALA A 1 350 ? 4.424 -7.515 21.410 1.00 98.31 350 ALA A O 1
ATOM 2697 N N . ALA A 1 351 ? 5.369 -5.733 22.398 1.00 97.44 351 ALA A N 1
ATOM 2698 C CA . ALA A 1 351 ? 4.320 -5.522 23.382 1.00 97.44 351 ALA A CA 1
ATOM 2699 C C . ALA A 1 351 ? 4.011 -4.033 23.530 1.00 97.44 351 ALA A C 1
ATOM 2701 O O . ALA A 1 351 ? 4.919 -3.218 23.661 1.00 97.44 351 ALA A O 1
ATOM 2702 N N . GLU A 1 352 ? 2.726 -3.706 23.551 1.00 95.69 352 GLU A N 1
ATOM 2703 C CA . GLU A 1 352 ? 2.164 -2.381 23.770 1.00 95.69 352 GLU A CA 1
ATOM 2704 C C . GLU A 1 352 ? 1.388 -2.375 25.091 1.00 95.69 352 GLU A C 1
ATOM 2706 O O . GLU A 1 352 ? 0.408 -3.104 25.271 1.00 95.69 352 GLU A O 1
ATOM 2711 N N . LEU A 1 353 ? 1.814 -1.515 26.010 1.00 93.69 353 LEU A N 1
ATOM 2712 C CA . LEU A 1 353 ? 1.163 -1.249 27.284 1.00 93.69 353 LEU A CA 1
ATOM 2713 C C . LEU A 1 353 ? 0.450 0.104 27.226 1.00 93.69 353 LEU A C 1
ATOM 2715 O O . LEU A 1 353 ? 0.999 1.072 26.708 1.00 93.69 353 LEU A O 1
ATOM 2719 N N . GLY A 1 354 ? -0.752 0.188 27.788 1.00 91.19 354 GLY A N 1
ATOM 2720 C CA . GLY A 1 354 ? -1.503 1.423 27.984 1.00 91.19 354 GLY A CA 1
ATOM 2721 C C . GLY A 1 354 ? -1.768 1.652 29.465 1.00 91.19 354 GLY A C 1
ATOM 2722 O O . GLY A 1 354 ? -2.452 0.856 30.101 1.00 91.19 354 GLY A O 1
ATOM 2723 N N . ILE A 1 355 ? -1.240 2.744 30.012 1.00 89.19 355 ILE A N 1
ATOM 2724 C CA . ILE A 1 355 ? -1.380 3.108 31.422 1.00 89.19 355 ILE A CA 1
ATOM 2725 C C . ILE A 1 355 ? -2.212 4.393 31.509 1.00 89.19 355 ILE A C 1
ATOM 2727 O O . ILE A 1 355 ? -1.735 5.468 31.128 1.00 89.19 355 ILE A O 1
ATOM 2731 N N . PRO A 1 356 ? -3.459 4.319 32.003 1.00 86.62 356 PRO A N 1
ATOM 2732 C CA . PRO A 1 356 ? -4.256 5.506 32.282 1.00 86.62 356 PRO A CA 1
ATOM 2733 C C . PRO A 1 356 ? -3.620 6.334 33.406 1.00 86.62 356 PRO A C 1
ATOM 2735 O O . PRO A 1 356 ? -3.276 5.808 34.462 1.00 86.62 356 PRO A O 1
ATOM 2738 N N . THR A 1 357 ? -3.489 7.642 33.202 1.00 88.19 357 THR A N 1
ATOM 2739 C CA . THR A 1 357 ? -2.993 8.597 34.205 1.00 88.19 357 THR A CA 1
ATOM 2740 C C . THR A 1 357 ? -3.910 9.824 34.272 1.00 88.19 357 THR A C 1
ATOM 2742 O O . THR A 1 357 ? -4.659 10.081 33.325 1.00 88.19 357 THR A O 1
ATOM 2745 N N . PRO A 1 358 ? -3.834 10.654 35.331 1.00 86.75 358 PRO A N 1
ATOM 2746 C CA . PRO A 1 358 ? -4.578 11.917 35.390 1.00 86.75 358 PRO A CA 1
ATOM 2747 C C . PRO A 1 358 ? -4.263 12.892 34.240 1.00 86.75 358 PRO A C 1
ATOM 2749 O O . PRO A 1 358 ? -5.058 13.783 33.949 1.00 86.75 358 PRO A O 1
ATOM 2752 N N . LEU A 1 359 ? -3.108 12.737 33.581 1.00 83.88 359 LEU A N 1
ATOM 2753 C CA . LEU A 1 359 ? -2.665 13.581 32.467 1.00 83.88 359 LEU A CA 1
ATOM 2754 C C . LEU A 1 359 ? -3.123 13.063 31.091 1.00 83.88 359 LEU A C 1
ATOM 2756 O O . LEU A 1 359 ? -2.989 13.780 30.101 1.00 83.88 359 LEU A O 1
ATOM 2760 N N . GLY A 1 360 ? -3.671 11.848 31.017 1.00 87.19 360 GLY A N 1
ATOM 2761 C CA . GLY A 1 360 ? -3.978 11.137 29.774 1.00 87.19 360 GLY A CA 1
ATOM 2762 C C . GLY A 1 360 ? -3.543 9.671 29.838 1.00 87.19 360 GLY A C 1
ATOM 2763 O O . GLY A 1 360 ? -3.114 9.183 30.880 1.00 87.19 360 GLY A O 1
ATOM 2764 N N . THR A 1 361 ? -3.643 8.949 28.727 1.00 89.12 361 THR A N 1
ATOM 2765 C CA . THR A 1 361 ? -3.121 7.576 28.630 1.00 89.12 361 THR A CA 1
ATOM 2766 C C . THR A 1 361 ? -1.685 7.621 28.132 1.00 89.12 361 THR A C 1
ATOM 2768 O O . THR A 1 361 ? -1.436 8.147 27.048 1.00 89.12 361 THR A O 1
ATOM 2771 N N . ILE A 1 362 ? -0.759 7.065 28.911 1.00 93.06 362 ILE A N 1
ATOM 2772 C CA . ILE A 1 362 ? 0.625 6.854 28.485 1.00 93.06 362 ILE A CA 1
ATOM 2773 C C . ILE A 1 362 ? 0.706 5.473 27.838 1.00 93.06 362 ILE A C 1
ATOM 2775 O O . ILE A 1 362 ? 0.333 4.477 28.459 1.00 93.06 362 ILE A O 1
ATOM 2779 N N . GLY A 1 363 ? 1.161 5.416 26.592 1.00 93.50 363 GLY A N 1
ATOM 2780 C CA . GLY A 1 363 ? 1.466 4.178 25.890 1.00 93.50 363 GLY A CA 1
ATOM 2781 C C . GLY A 1 363 ? 2.966 3.902 25.900 1.00 93.50 363 GLY A C 1
ATOM 2782 O O . GLY A 1 363 ? 3.766 4.820 25.732 1.00 93.50 363 GLY A O 1
ATOM 2783 N N . LEU A 1 364 ? 3.346 2.641 26.088 1.00 95.94 364 LEU A N 1
ATOM 2784 C CA . LEU A 1 364 ? 4.715 2.157 25.924 1.00 95.94 364 LEU A CA 1
ATOM 2785 C C . LEU A 1 364 ? 4.691 0.943 25.002 1.00 95.94 364 LEU A C 1
ATOM 2787 O O . LEU A 1 364 ? 4.117 -0.082 25.360 1.00 95.94 364 LEU A O 1
ATOM 2791 N N . THR A 1 365 ? 5.346 1.040 23.851 1.00 97.62 365 THR A N 1
ATOM 2792 C CA . THR A 1 365 ? 5.601 -0.104 22.974 1.00 97.62 365 THR A CA 1
ATOM 2793 C C . THR A 1 365 ? 7.071 -0.476 23.050 1.00 97.62 365 THR A C 1
ATOM 2795 O O . THR A 1 365 ? 7.928 0.384 22.880 1.00 97.62 365 THR A O 1
ATOM 2798 N N . LEU A 1 366 ? 7.369 -1.748 23.291 1.00 98.06 366 LEU A N 1
ATOM 2799 C CA . LEU A 1 366 ? 8.713 -2.317 23.212 1.00 98.06 366 LEU A CA 1
ATOM 2800 C C . LEU A 1 366 ? 8.717 -3.397 22.142 1.00 98.06 366 LEU A C 1
ATOM 2802 O O . LEU A 1 366 ? 7.762 -4.170 22.044 1.00 98.06 366 LEU A O 1
ATOM 2806 N N . PHE A 1 367 ? 9.781 -3.460 21.352 1.00 98.19 367 PHE A N 1
ATOM 2807 C CA . PHE A 1 367 ? 9.874 -4.418 20.260 1.00 98.19 367 PHE A CA 1
ATOM 2808 C C . PHE A 1 367 ? 11.301 -4.905 20.040 1.00 98.19 367 PHE A C 1
ATOM 2810 O O . PHE A 1 367 ? 12.279 -4.180 20.240 1.00 98.19 367 PHE A O 1
ATOM 2817 N N . TYR A 1 368 ? 11.388 -6.149 19.588 1.00 98.44 368 TYR A N 1
ATOM 2818 C CA . TYR A 1 368 ? 12.608 -6.806 19.158 1.00 98.44 368 TYR A CA 1
ATOM 2819 C C . TYR A 1 368 ? 12.308 -7.682 17.941 1.00 98.44 368 TYR A C 1
ATOM 2821 O O . TYR A 1 368 ? 11.309 -8.407 17.912 1.00 98.44 368 TYR A O 1
ATOM 2829 N N . SER A 1 369 ? 13.186 -7.619 16.948 1.00 98.00 369 SER A N 1
ATOM 2830 C CA . SER A 1 369 ? 13.114 -8.387 15.716 1.00 98.00 369 SER A CA 1
ATOM 2831 C C . SER A 1 369 ? 14.485 -8.944 15.363 1.00 98.00 369 SER A C 1
ATOM 2833 O O . SER A 1 369 ? 15.481 -8.231 15.433 1.00 98.00 369 SER A O 1
ATOM 2835 N N . ASP A 1 370 ? 14.503 -10.183 14.900 1.00 97.38 370 ASP A N 1
ATOM 2836 C CA . ASP A 1 370 ? 15.635 -10.827 14.250 1.00 97.38 370 ASP A CA 1
ATOM 2837 C C . ASP A 1 370 ? 15.105 -11.498 12.980 1.00 97.38 370 ASP A C 1
ATOM 2839 O O . ASP A 1 370 ? 14.313 -12.443 13.042 1.00 97.38 370 ASP A O 1
ATOM 2843 N N . ASN A 1 371 ? 15.430 -10.922 11.823 1.00 95.00 371 ASN A N 1
ATOM 2844 C CA . ASN A 1 371 ? 14.870 -11.344 10.542 1.00 95.00 371 ASN A CA 1
ATOM 2845 C C . ASN A 1 371 ? 15.964 -11.548 9.490 1.00 95.00 371 ASN A C 1
ATOM 2847 O O . ASN A 1 371 ? 17.024 -10.932 9.562 1.00 95.00 371 ASN A O 1
ATOM 2851 N N . LEU A 1 372 ? 15.689 -12.395 8.500 1.00 94.38 372 LEU A N 1
ATOM 2852 C CA . LEU A 1 372 ? 16.577 -12.655 7.368 1.00 94.38 372 LEU A CA 1
ATOM 2853 C C . LEU A 1 372 ? 15.993 -12.033 6.098 1.00 94.38 372 LEU A C 1
ATOM 2855 O O . LEU A 1 372 ? 14.792 -12.129 5.854 1.00 94.38 372 LEU A O 1
ATOM 2859 N N . PHE A 1 373 ? 16.861 -11.443 5.285 1.00 92.62 373 PHE A N 1
ATOM 2860 C CA . PHE A 1 373 ? 16.534 -10.783 4.029 1.00 92.62 373 PHE A CA 1
ATOM 2861 C C . PHE A 1 373 ? 17.295 -11.398 2.871 1.00 92.62 373 PHE A C 1
ATOM 2863 O O . PHE A 1 373 ? 18.412 -11.894 3.043 1.00 92.62 373 PHE A O 1
ATOM 2870 N N . ASP A 1 374 ? 16.690 -11.305 1.693 1.00 93.88 374 ASP A N 1
ATOM 2871 C CA . ASP A 1 374 ? 17.347 -11.670 0.454 1.00 93.88 374 ASP A CA 1
ATOM 2872 C C . ASP A 1 374 ? 18.214 -10.500 -0.003 1.00 93.88 374 ASP A C 1
ATOM 2874 O O . ASP A 1 374 ? 17.740 -9.363 -0.100 1.00 93.88 374 ASP A O 1
ATOM 2878 N N . ALA A 1 375 ? 19.484 -10.743 -0.295 1.00 93.25 375 ALA A N 1
ATOM 2879 C CA . ALA A 1 375 ? 20.399 -9.684 -0.690 1.00 93.25 375 ALA A CA 1
ATOM 2880 C C . ALA A 1 375 ? 21.398 -10.155 -1.739 1.00 93.25 375 ALA A C 1
ATOM 2882 O O . ALA A 1 375 ? 21.776 -11.321 -1.793 1.00 93.25 375 ALA A O 1
ATOM 2883 N N . SER A 1 376 ? 21.873 -9.212 -2.550 1.00 92.94 376 SER A N 1
ATOM 2884 C CA . SER A 1 376 ? 23.076 -9.434 -3.347 1.00 92.94 376 SER A CA 1
ATOM 2885 C C . SER A 1 376 ? 24.282 -9.227 -2.441 1.00 92.94 376 SER A C 1
ATOM 2887 O O . SER A 1 376 ? 24.598 -8.087 -2.078 1.00 92.94 376 SER A O 1
ATOM 2889 N N . ASP A 1 377 ? 24.942 -10.316 -2.063 1.00 88.81 377 ASP A N 1
ATOM 2890 C CA . ASP A 1 377 ? 26.072 -10.297 -1.147 1.00 88.81 377 ASP A CA 1
ATOM 2891 C C . ASP A 1 377 ? 27.394 -10.732 -1.796 1.00 88.81 377 ASP A C 1
ATOM 2893 O O . ASP A 1 377 ? 27.480 -11.180 -2.937 1.00 88.81 377 ASP A O 1
ATOM 2897 N N . SER A 1 378 ? 28.456 -10.503 -1.040 1.00 85.75 378 SER A N 1
ATOM 2898 C CA . SER A 1 378 ? 29.809 -11.003 -1.238 1.00 85.75 378 SER A CA 1
ATOM 2899 C C . SER A 1 378 ? 30.299 -11.588 0.092 1.00 85.75 378 SER A C 1
ATOM 2901 O O . SER A 1 378 ? 29.583 -11.564 1.103 1.00 85.75 378 SER A O 1
ATOM 2903 N N . ASP A 1 379 ? 31.538 -12.080 0.127 1.00 83.06 379 ASP A N 1
ATOM 2904 C CA . ASP A 1 379 ? 32.108 -12.717 1.319 1.00 83.06 379 ASP A CA 1
ATOM 2905 C C . ASP A 1 379 ? 32.005 -11.842 2.584 1.00 83.06 379 ASP A C 1
ATOM 2907 O O . ASP A 1 379 ? 31.765 -12.361 3.673 1.00 83.06 379 ASP A O 1
ATOM 2911 N N . THR A 1 380 ? 32.131 -10.515 2.456 1.00 85.44 380 THR A N 1
ATOM 2912 C CA . THR A 1 380 ? 32.231 -9.591 3.603 1.00 85.44 380 THR A CA 1
ATOM 2913 C C . THR A 1 380 ? 31.163 -8.495 3.658 1.00 85.44 380 THR A C 1
ATOM 2915 O O . THR A 1 380 ? 30.995 -7.866 4.705 1.00 85.44 380 THR A O 1
ATOM 2918 N N . ALA A 1 381 ? 30.428 -8.255 2.571 1.00 92.06 381 ALA A N 1
ATOM 2919 C CA . ALA A 1 381 ? 29.493 -7.135 2.451 1.00 92.06 381 ALA A CA 1
ATOM 2920 C C . ALA A 1 381 ? 28.304 -7.472 1.544 1.00 92.06 381 ALA A C 1
ATOM 2922 O O . ALA A 1 381 ? 28.368 -8.423 0.767 1.00 92.06 381 ALA A O 1
ATOM 2923 N N . PHE A 1 382 ? 27.248 -6.662 1.599 1.00 93.81 382 PHE A N 1
ATOM 2924 C CA . PHE A 1 382 ? 26.118 -6.734 0.669 1.00 93.81 382 PHE A CA 1
ATOM 2925 C C . PHE A 1 382 ? 25.811 -5.367 0.056 1.00 93.81 382 PHE A C 1
ATOM 2927 O O . PHE A 1 382 ? 25.967 -4.341 0.718 1.00 93.81 382 PHE A O 1
ATOM 2934 N N . SER A 1 383 ? 25.383 -5.342 -1.208 1.00 91.00 383 SER A N 1
ATOM 2935 C CA . SER A 1 383 ? 25.203 -4.095 -1.973 1.00 91.00 383 SER A CA 1
ATOM 2936 C C . SER A 1 383 ? 23.747 -3.667 -2.129 1.00 91.00 383 SER A C 1
ATOM 2938 O O . SER A 1 383 ? 23.454 -2.487 -2.348 1.00 91.00 383 SER A O 1
ATOM 2940 N N . SER A 1 384 ? 22.812 -4.611 -2.010 1.00 89.88 384 SER A N 1
ATOM 2941 C CA . SER A 1 384 ? 21.378 -4.354 -2.140 1.00 89.88 384 SER A CA 1
ATOM 2942 C C . SER A 1 384 ? 20.542 -5.446 -1.481 1.00 89.88 384 SER A C 1
ATOM 2944 O O . SER A 1 384 ? 20.918 -6.615 -1.503 1.00 89.88 384 SER A O 1
ATOM 2946 N N . ILE A 1 385 ? 19.397 -5.048 -0.923 1.00 89.44 385 ILE A N 1
ATOM 2947 C CA . ILE A 1 385 ? 18.331 -5.954 -0.486 1.00 89.44 385 ILE A CA 1
ATOM 2948 C C . ILE A 1 385 ? 17.386 -6.155 -1.674 1.00 89.44 385 ILE A C 1
ATOM 2950 O O . ILE A 1 385 ? 16.981 -5.180 -2.317 1.00 89.44 385 ILE A O 1
ATOM 2954 N N . SER A 1 386 ? 17.061 -7.407 -1.980 1.00 87.00 386 SER A N 1
ATOM 2955 C CA . SER A 1 386 ? 16.064 -7.757 -2.984 1.00 87.00 386 SER A CA 1
ATOM 2956 C C . SER A 1 386 ? 14.673 -7.714 -2.364 1.00 87.00 386 SER A C 1
ATOM 2958 O O . SER A 1 386 ? 14.427 -8.306 -1.318 1.00 87.00 386 SER A O 1
ATOM 2960 N N . TYR A 1 387 ? 13.748 -7.032 -3.038 1.00 81.44 387 TYR A N 1
ATOM 2961 C CA . TYR A 1 387 ? 12.344 -6.962 -2.630 1.00 81.44 387 TYR A CA 1
ATOM 2962 C C . TYR A 1 387 ? 11.413 -7.748 -3.566 1.00 81.44 387 TYR A C 1
ATOM 2964 O O . TYR A 1 387 ? 10.207 -7.525 -3.549 1.00 81.44 387 TYR A O 1
ATOM 2972 N N . SER A 1 388 ? 11.952 -8.626 -4.424 1.00 84.62 388 SER A N 1
ATOM 2973 C CA . SER A 1 388 ? 11.128 -9.424 -5.343 1.00 84.62 388 SER A CA 1
ATOM 2974 C C . SER A 1 388 ? 10.336 -10.519 -4.630 1.00 84.62 388 SER A C 1
ATOM 2976 O O . SER A 1 388 ? 9.213 -10.785 -5.043 1.00 84.62 388 SER A O 1
ATOM 2978 N N . GLY A 1 389 ? 10.922 -11.146 -3.601 1.00 87.31 389 GLY A N 1
ATOM 2979 C CA . GLY A 1 389 ? 10.377 -12.344 -2.947 1.00 87.31 389 GLY A CA 1
ATOM 2980 C C . GLY A 1 389 ? 10.380 -13.589 -3.835 1.00 87.31 389 GLY A C 1
ATOM 2981 O O . GLY A 1 389 ? 9.664 -14.527 -3.549 1.00 87.31 389 GLY A O 1
ATOM 2982 N N . LEU A 1 390 ? 11.130 -13.582 -4.944 1.00 91.44 390 LEU A N 1
ATOM 2983 C CA . LEU A 1 390 ? 11.124 -14.674 -5.923 1.00 91.44 390 LEU A CA 1
ATOM 2984 C C . LEU A 1 390 ? 12.382 -15.532 -5.796 1.00 91.44 390 LEU A C 1
ATOM 2986 O O . LEU A 1 390 ? 13.487 -14.995 -5.875 1.00 91.44 390 LEU A O 1
ATOM 2990 N N . HIS A 1 391 ? 12.202 -16.853 -5.743 1.00 95.06 391 HIS A N 1
ATOM 2991 C CA . HIS A 1 391 ? 13.251 -17.865 -5.563 1.00 95.06 391 HIS A CA 1
ATOM 2992 C C . HIS A 1 391 ? 13.178 -18.988 -6.611 1.00 95.06 391 HIS A C 1
ATOM 2994 O O . HIS A 1 391 ? 13.035 -20.173 -6.306 1.00 95.06 391 HIS A O 1
ATOM 3000 N N . ARG A 1 392 ? 13.251 -18.616 -7.893 1.00 95.38 392 ARG A N 1
ATOM 3001 C CA . ARG A 1 392 ? 12.968 -19.499 -9.039 1.00 95.38 392 ARG A CA 1
ATOM 3002 C C . ARG A 1 392 ? 14.229 -19.971 -9.758 1.00 95.38 392 ARG A C 1
ATOM 3004 O O . ARG A 1 392 ? 14.192 -20.988 -10.442 1.00 95.38 392 ARG A O 1
ATOM 3011 N N . THR A 1 393 ? 15.326 -19.224 -9.656 1.00 94.88 393 THR A N 1
ATOM 3012 C CA . THR A 1 393 ? 16.620 -19.510 -10.300 1.00 94.88 393 THR A CA 1
ATOM 3013 C C . THR A 1 393 ? 17.716 -19.780 -9.265 1.00 94.88 393 THR A C 1
ATOM 3015 O O . THR A 1 393 ? 17.600 -19.381 -8.112 1.00 94.88 393 THR A O 1
ATOM 3018 N N . GLU A 1 394 ? 18.833 -20.388 -9.681 1.00 92.12 394 GLU A N 1
ATOM 3019 C CA . GLU A 1 394 ? 20.006 -20.605 -8.807 1.00 92.12 394 GLU A CA 1
ATOM 3020 C C . GLU A 1 394 ? 20.526 -19.309 -8.160 1.00 92.12 394 GLU A C 1
ATOM 3022 O O . GLU A 1 394 ? 20.913 -19.315 -6.996 1.00 92.12 394 GLU A O 1
ATOM 3027 N N . THR A 1 395 ? 20.530 -18.193 -8.897 1.00 91.56 395 THR A N 1
ATOM 3028 C CA . THR A 1 395 ? 20.971 -16.891 -8.371 1.00 91.56 395 THR A CA 1
ATOM 3029 C C . THR A 1 395 ? 19.983 -16.339 -7.351 1.00 91.56 395 THR A C 1
ATOM 3031 O O . THR A 1 395 ? 20.394 -15.842 -6.309 1.00 91.56 395 THR A O 1
ATOM 3034 N N . GLU A 1 396 ? 18.682 -16.447 -7.631 1.00 94.44 396 GLU A N 1
ATOM 3035 C CA . GLU A 1 396 ? 17.636 -16.039 -6.689 1.00 94.44 396 GLU A CA 1
ATOM 3036 C C . GLU A 1 396 ? 17.705 -16.880 -5.396 1.00 94.44 396 GLU A C 1
ATOM 3038 O O . GLU A 1 396 ? 17.663 -16.321 -4.306 1.00 94.44 396 GLU A O 1
ATOM 3043 N N . LEU A 1 397 ? 17.924 -18.199 -5.497 1.00 93.62 397 LEU A N 1
ATOM 3044 C CA . LEU A 1 397 ? 18.122 -19.080 -4.337 1.00 93.62 397 LEU A CA 1
ATOM 3045 C C . LEU A 1 397 ? 19.413 -18.787 -3.566 1.00 93.62 397 LEU A C 1
ATOM 3047 O O . LEU A 1 397 ? 19.410 -18.855 -2.342 1.00 93.62 397 LEU A O 1
ATOM 3051 N N . GLY A 1 398 ? 20.509 -18.458 -4.256 1.00 92.94 398 GLY A N 1
ATOM 3052 C CA . GLY A 1 398 ? 21.769 -18.075 -3.611 1.00 92.94 398 GLY A CA 1
ATOM 3053 C C . GLY A 1 398 ? 21.651 -16.786 -2.794 1.00 92.94 398 GLY A C 1
ATOM 3054 O O . GLY A 1 398 ? 22.300 -16.653 -1.760 1.00 92.94 398 GLY A O 1
ATOM 3055 N N . ASN A 1 399 ? 20.773 -15.877 -3.223 1.00 94.12 399 ASN A N 1
ATOM 3056 C CA . ASN A 1 399 ? 20.489 -14.631 -2.518 1.00 94.12 399 ASN A CA 1
ATOM 3057 C C . ASN A 1 399 ? 19.450 -14.796 -1.400 1.00 94.12 399 ASN A C 1
ATOM 3059 O O . ASN A 1 399 ? 19.259 -13.860 -0.631 1.00 94.12 399 ASN A O 1
ATOM 3063 N N . LYS A 1 400 ? 18.767 -15.944 -1.305 1.00 94.06 400 LYS A N 1
ATOM 3064 C CA . LYS A 1 400 ? 17.662 -16.156 -0.367 1.00 94.06 400 LYS A CA 1
ATOM 3065 C C . LYS A 1 400 ? 18.137 -16.128 1.085 1.00 94.06 400 LYS A C 1
ATOM 3067 O O . LYS A 1 400 ? 18.956 -16.955 1.488 1.00 94.06 400 LYS A O 1
ATOM 3072 N N . ARG A 1 401 ? 17.543 -15.252 1.902 1.00 93.31 401 ARG A N 1
ATOM 3073 C CA . ARG A 1 401 ? 17.712 -15.167 3.366 1.00 93.31 401 ARG A CA 1
ATOM 3074 C C . ARG A 1 401 ? 19.179 -15.187 3.818 1.00 93.31 401 ARG A C 1
ATOM 3076 O O . ARG A 1 401 ? 19.503 -15.791 4.842 1.00 93.31 401 ARG A O 1
ATOM 3083 N N . ASN A 1 402 ? 20.065 -14.541 3.063 1.00 94.31 402 ASN A N 1
ATOM 3084 C CA . ASN A 1 402 ? 21.511 -14.557 3.296 1.00 94.31 402 ASN A CA 1
ATOM 3085 C C . ASN A 1 402 ? 22.010 -13.421 4.210 1.00 94.31 402 ASN A C 1
ATOM 3087 O O . ASN A 1 402 ? 23.139 -13.498 4.699 1.00 94.31 402 ASN A O 1
ATOM 3091 N N . ILE A 1 403 ? 21.188 -12.401 4.493 1.00 95.38 403 ILE A N 1
ATOM 3092 C CA . ILE A 1 403 ? 21.538 -11.289 5.391 1.00 95.38 403 ILE A CA 1
ATOM 3093 C C . ILE A 1 403 ? 20.567 -11.207 6.567 1.00 95.38 403 ILE A C 1
ATOM 3095 O O . ILE A 1 403 ? 19.380 -10.957 6.390 1.00 95.38 403 ILE A O 1
ATOM 3099 N N . GLY A 1 404 ? 21.081 -11.356 7.788 1.00 95.56 404 GLY A N 1
ATOM 3100 C CA . GLY A 1 404 ? 20.338 -11.072 9.019 1.00 95.56 404 GLY A CA 1
ATOM 3101 C C . GLY A 1 404 ? 20.303 -9.588 9.379 1.00 95.56 404 GLY A C 1
ATOM 3102 O O . GLY A 1 404 ? 21.319 -8.902 9.246 1.00 95.56 404 GLY A O 1
ATOM 3103 N N . GLU A 1 405 ? 19.152 -9.127 9.867 1.00 95.75 405 GLU A N 1
ATOM 3104 C CA . GLU A 1 405 ? 18.934 -7.843 10.535 1.00 95.75 405 GLU A CA 1
ATOM 3105 C C . GLU A 1 405 ? 18.368 -8.095 11.939 1.00 95.75 405 GLU A C 1
ATOM 3107 O O . GLU A 1 405 ? 17.273 -8.644 12.098 1.00 95.75 405 GLU A O 1
ATOM 3112 N N . THR A 1 406 ? 19.084 -7.618 12.951 1.00 97.62 406 THR A N 1
ATOM 3113 C CA . THR A 1 406 ? 18.593 -7.540 14.323 1.00 97.62 406 THR A CA 1
ATOM 3114 C C . THR A 1 406 ? 18.208 -6.095 14.624 1.00 97.62 406 THR A C 1
ATOM 3116 O O . THR A 1 406 ? 19.015 -5.177 14.474 1.00 97.62 406 THR A O 1
ATOM 3119 N N . LEU A 1 407 ? 16.978 -5.874 15.073 1.00 96.81 407 LEU A N 1
ATOM 3120 C CA . LEU A 1 407 ? 16.418 -4.553 15.340 1.00 96.81 407 LEU A CA 1
ATOM 3121 C C . LEU A 1 407 ? 15.694 -4.550 16.685 1.00 96.81 407 LEU A C 1
ATOM 3123 O O . LEU A 1 407 ? 14.953 -5.473 17.010 1.00 96.81 407 LEU A O 1
ATOM 3127 N N . GLY A 1 408 ? 15.874 -3.492 17.470 1.00 97.69 408 GLY A N 1
ATOM 3128 C CA . GLY A 1 408 ? 15.204 -3.353 18.760 1.00 97.69 408 GLY A CA 1
ATOM 3129 C C . GLY A 1 408 ? 15.035 -1.901 19.173 1.00 97.69 408 GLY A C 1
ATOM 3130 O O . GLY A 1 408 ? 15.864 -1.047 18.850 1.00 97.69 408 GLY A O 1
ATOM 3131 N N . GLY A 1 409 ? 13.949 -1.615 19.883 1.00 97.69 409 GLY A N 1
ATOM 3132 C CA . GLY A 1 409 ? 13.623 -0.253 20.273 1.00 97.69 409 GLY A CA 1
ATOM 3133 C C . GLY A 1 409 ? 12.351 -0.132 21.092 1.00 97.69 409 GLY A C 1
ATOM 3134 O O . GLY A 1 409 ? 11.773 -1.118 21.560 1.00 97.69 409 GLY A O 1
ATOM 3135 N N . GLY A 1 410 ? 11.932 1.114 21.270 1.00 97.56 410 GLY A N 1
ATOM 3136 C CA . GLY A 1 410 ? 10.712 1.445 21.976 1.00 97.56 410 GLY A CA 1
ATOM 3137 C C . GLY A 1 410 ? 10.067 2.731 21.482 1.00 97.56 410 GLY A C 1
ATOM 3138 O O . GLY A 1 410 ? 10.710 3.596 20.885 1.00 97.56 410 GLY A O 1
ATOM 3139 N N . TYR A 1 411 ? 8.775 2.835 21.759 1.00 97.56 411 TYR A N 1
ATOM 3140 C CA . TYR A 1 411 ? 7.935 3.981 21.459 1.00 97.56 411 TYR A CA 1
ATOM 3141 C C . TYR A 1 411 ? 7.156 4.374 22.710 1.00 97.56 411 TYR A C 1
ATOM 3143 O O . TYR A 1 411 ? 6.519 3.524 23.335 1.00 97.56 411 TYR A O 1
ATOM 3151 N N . VAL A 1 412 ? 7.206 5.648 23.079 1.00 96.75 412 VAL A N 1
ATOM 3152 C CA . VAL A 1 412 ? 6.429 6.204 24.190 1.00 96.75 412 VAL A CA 1
ATOM 3153 C C . VAL A 1 412 ? 5.475 7.242 23.631 1.00 96.75 412 VAL A C 1
ATOM 3155 O O . VAL A 1 412 ? 5.910 8.175 22.965 1.00 96.75 412 VAL A O 1
ATOM 3158 N N . GLU A 1 413 ? 4.190 7.106 23.936 1.00 94.56 413 GLU A N 1
ATOM 3159 C CA . GLU A 1 413 ? 3.150 8.036 23.495 1.00 94.56 413 GLU A CA 1
ATOM 3160 C C . GLU A 1 413 ? 2.354 8.590 24.677 1.00 94.56 413 GLU A C 1
ATOM 3162 O O . GLU A 1 413 ? 2.103 7.903 25.669 1.00 94.56 413 GLU A O 1
ATOM 3167 N N . LEU A 1 414 ? 1.906 9.836 24.555 1.00 93.38 414 LEU A N 1
ATOM 3168 C CA . LEU A 1 414 ? 0.924 10.441 25.447 1.00 93.38 414 LEU A CA 1
ATOM 3169 C C . LEU A 1 414 ? -0.321 10.798 24.644 1.00 93.38 414 LEU A C 1
ATOM 3171 O O . LEU A 1 414 ? -0.273 11.661 23.774 1.00 93.38 414 LEU A O 1
ATOM 3175 N N . ASN A 1 415 ? -1.446 10.183 25.000 1.00 91.56 415 ASN A N 1
ATOM 3176 C CA . ASN A 1 415 ? -2.750 10.463 24.415 1.00 91.56 415 ASN A CA 1
ATOM 3177 C C . ASN A 1 415 ? -3.640 11.175 25.435 1.00 91.56 415 ASN A C 1
ATOM 3179 O O . ASN A 1 415 ? -4.018 10.604 26.464 1.00 91.56 415 ASN A O 1
ATOM 3183 N N . ARG A 1 416 ? -4.027 12.417 25.143 1.00 90.62 416 ARG A N 1
ATOM 3184 C CA . ARG A 1 416 ? -4.928 13.214 25.978 1.00 90.62 416 ARG A CA 1
ATOM 3185 C C . ARG A 1 416 ? -6.098 13.727 25.153 1.00 90.62 416 ARG A C 1
ATOM 3187 O O . ARG A 1 416 ? -5.934 14.544 24.253 1.00 90.62 416 ARG A O 1
ATOM 3194 N N . SER A 1 417 ? -7.302 13.296 25.515 1.00 84.56 417 SER A N 1
ATOM 3195 C CA . SER A 1 417 ? -8.542 13.787 24.914 1.00 84.56 417 SER A CA 1
ATOM 3196 C C . SER A 1 417 ? -9.258 14.732 25.879 1.00 84.56 417 SER A C 1
ATOM 3198 O O . SER A 1 417 ? -9.505 14.376 27.028 1.00 84.56 417 SER A O 1
ATOM 3200 N N . GLY A 1 418 ? -9.603 15.929 25.410 1.00 80.88 418 GLY A N 1
ATOM 3201 C CA . GLY A 1 418 ? -10.480 16.889 26.086 1.00 80.88 418 GLY A CA 1
ATOM 3202 C C . GLY A 1 418 ? -11.660 17.260 25.188 1.00 80.88 418 GLY A C 1
ATOM 3203 O O . GLY A 1 418 ? -11.770 16.776 24.068 1.00 80.88 418 GLY A O 1
ATOM 3204 N N . PHE A 1 419 ? -12.569 18.122 25.631 1.00 74.94 419 PHE A N 1
ATOM 3205 C CA . PHE A 1 419 ? -13.674 18.568 24.776 1.00 74.94 419 PHE A CA 1
ATOM 3206 C C . PHE A 1 419 ? -13.161 19.426 23.612 1.00 74.94 419 PHE A C 1
ATOM 3208 O O . PHE A 1 419 ? -12.384 20.348 23.841 1.00 74.94 419 PHE A O 1
ATOM 3215 N N . GLY A 1 420 ? -13.533 19.104 22.367 1.00 74.06 420 GLY A N 1
ATOM 3216 C CA . GLY A 1 420 ? -13.023 19.783 21.164 1.00 74.06 420 GLY A CA 1
ATOM 3217 C C . GLY A 1 420 ? -11.526 19.603 20.859 1.00 74.06 420 GLY A C 1
ATOM 3218 O O . GLY A 1 420 ? -11.107 19.935 19.757 1.00 74.06 420 GLY A O 1
ATOM 3219 N N . ASN A 1 421 ? -10.737 19.040 21.784 1.00 88.50 421 ASN A N 1
ATOM 3220 C CA . ASN A 1 421 ? -9.279 18.967 21.679 1.00 88.50 421 ASN A CA 1
ATOM 3221 C C . ASN A 1 421 ? -8.762 17.534 21.832 1.00 88.50 421 ASN A C 1
ATOM 3223 O O . ASN A 1 421 ? -9.251 16.770 22.666 1.00 88.50 421 ASN A O 1
ATOM 3227 N N . TYR A 1 422 ? -7.743 17.179 21.067 1.00 91.56 422 TYR A N 1
ATOM 3228 C CA . TYR A 1 422 ? -7.024 15.916 21.198 1.00 91.56 422 TYR A CA 1
ATOM 3229 C C . TYR A 1 422 ? -5.535 16.193 21.056 1.00 91.56 422 TYR A C 1
ATOM 3231 O O . TYR A 1 422 ? -5.139 16.959 20.188 1.00 91.56 422 TYR A O 1
ATOM 3239 N N . ILE A 1 423 ? -4.720 15.612 21.923 1.00 93.38 423 ILE A N 1
ATOM 3240 C CA . ILE A 1 423 ? -3.269 15.751 21.878 1.00 93.38 423 ILE A CA 1
ATOM 3241 C C . ILE A 1 423 ? -2.687 14.349 21.893 1.00 93.38 423 ILE A C 1
ATOM 3243 O O . ILE A 1 423 ? -2.890 13.605 22.853 1.00 93.38 423 ILE A O 1
ATOM 3247 N N . HIS A 1 424 ? -1.952 14.031 20.841 1.00 93.62 424 HIS A N 1
ATOM 3248 C CA . HIS A 1 424 ? -1.055 12.897 20.772 1.00 93.62 424 HIS A CA 1
ATOM 3249 C C . HIS A 1 424 ? 0.361 13.408 20.521 1.00 93.62 424 HIS A C 1
ATOM 3251 O O . HIS A 1 424 ? 0.571 14.281 19.677 1.00 93.62 424 HIS A O 1
ATOM 3257 N N . VAL A 1 425 ? 1.310 12.897 21.299 1.00 95.31 425 VAL A N 1
ATOM 3258 C CA . VAL A 1 425 ? 2.745 13.132 21.120 1.00 95.31 425 VAL A CA 1
ATOM 3259 C C . VAL A 1 425 ? 3.458 11.811 21.346 1.00 95.31 425 VAL A C 1
ATOM 3261 O O . VAL A 1 425 ? 3.254 11.186 22.391 1.00 95.31 425 VAL A O 1
ATOM 3264 N N . GLY A 1 426 ? 4.287 11.418 20.389 1.00 95.75 426 GLY A N 1
ATOM 3265 C CA . GLY A 1 426 ? 5.053 10.184 20.402 1.00 95.75 426 GLY A CA 1
ATOM 3266 C C . GLY A 1 426 ? 6.553 10.424 20.312 1.00 95.75 426 GLY A C 1
ATOM 3267 O O . GLY A 1 426 ? 7.011 11.367 19.669 1.00 95.75 426 GLY A O 1
ATOM 3268 N N . VAL A 1 427 ? 7.334 9.558 20.954 1.00 97.56 427 VAL A N 1
ATOM 3269 C CA . VAL A 1 427 ? 8.794 9.505 20.823 1.00 97.56 427 VAL A CA 1
ATOM 3270 C C . VAL A 1 427 ? 9.212 8.070 20.533 1.00 97.56 427 VAL A C 1
ATOM 3272 O O . VAL A 1 427 ? 8.954 7.171 21.333 1.00 97.56 427 VAL A O 1
ATOM 3275 N N . LEU A 1 428 ? 9.885 7.866 19.403 1.00 97.50 428 LEU A N 1
ATOM 3276 C CA . LEU A 1 428 ? 10.449 6.591 18.971 1.00 97.50 428 LEU A CA 1
ATOM 3277 C C . LEU A 1 428 ? 11.969 6.609 19.117 1.00 97.50 428 LEU A C 1
ATOM 3279 O O . LEU A 1 428 ? 12.618 7.593 18.765 1.00 97.50 428 LEU A O 1
ATOM 3283 N N . GLY A 1 429 ? 12.542 5.490 19.551 1.00 97.50 429 GLY A N 1
ATOM 3284 C CA . GLY A 1 429 ? 13.975 5.231 19.464 1.00 97.50 429 GLY A CA 1
ATOM 3285 C C . GLY A 1 429 ? 14.241 3.763 19.159 1.00 97.50 429 GLY A C 1
ATOM 3286 O O . GLY A 1 429 ? 13.693 2.888 19.830 1.00 97.50 429 GLY A O 1
ATOM 3287 N N . TYR A 1 430 ? 15.075 3.477 18.161 1.00 97.31 430 TYR A N 1
ATOM 3288 C CA . TYR A 1 430 ? 15.481 2.107 17.849 1.00 97.31 430 TYR A CA 1
ATOM 3289 C C . TYR A 1 430 ? 16.870 2.037 17.212 1.00 97.31 430 TYR A C 1
ATOM 3291 O O . TYR A 1 430 ? 17.370 3.016 16.657 1.00 97.31 430 TYR A O 1
ATOM 3299 N N . GLY A 1 431 ? 17.489 0.862 17.295 1.00 96.25 431 GLY A N 1
ATOM 3300 C CA . GLY A 1 431 ? 18.718 0.525 16.584 1.00 96.25 431 GLY A CA 1
ATOM 3301 C C . GLY A 1 431 ? 18.510 -0.688 15.686 1.00 96.25 431 GLY A C 1
ATOM 3302 O O . GLY A 1 431 ? 17.740 -1.586 16.032 1.00 96.25 431 GLY A O 1
ATOM 3303 N N . ALA A 1 432 ? 19.197 -0.707 14.549 1.00 95.12 432 ALA A N 1
ATOM 3304 C CA . ALA A 1 432 ? 19.247 -1.827 13.618 1.00 95.12 432 ALA A CA 1
ATOM 3305 C C . ALA A 1 432 ? 20.705 -2.225 13.362 1.00 95.12 432 ALA A C 1
ATOM 3307 O O . ALA A 1 432 ? 21.573 -1.357 13.228 1.00 95.12 432 ALA A O 1
ATOM 3308 N N . ALA A 1 433 ? 20.962 -3.528 13.303 1.00 95.38 433 ALA A N 1
ATOM 3309 C CA . ALA A 1 433 ? 22.263 -4.117 13.034 1.00 95.38 433 ALA A CA 1
ATOM 3310 C C . ALA A 1 433 ? 22.143 -5.213 11.968 1.00 95.38 433 ALA A C 1
ATOM 3312 O O . ALA A 1 433 ? 21.328 -6.121 12.104 1.00 95.38 433 ALA A O 1
ATOM 3313 N N . TYR A 1 434 ? 22.980 -5.146 10.941 1.00 94.56 434 TYR A N 1
ATOM 3314 C CA . TYR A 1 434 ? 23.105 -6.143 9.889 1.00 94.56 434 TYR A CA 1
ATOM 3315 C C . TYR A 1 434 ? 24.241 -7.119 10.195 1.00 94.56 434 TYR A C 1
ATOM 3317 O O . TYR A 1 434 ? 25.272 -6.757 10.759 1.00 94.56 434 TYR A O 1
ATOM 3325 N N . SER A 1 435 ? 24.060 -8.370 9.784 1.00 95.25 435 SER A N 1
ATOM 3326 C CA . SER A 1 435 ? 25.067 -9.436 9.904 1.00 95.25 435 SER A CA 1
ATOM 3327 C C . SER A 1 435 ? 26.310 -9.232 9.021 1.00 95.25 435 SER A C 1
ATOM 3329 O O . SER A 1 435 ? 27.372 -9.764 9.339 1.00 95.25 435 SER A O 1
ATOM 3331 N N . LYS A 1 436 ? 26.196 -8.453 7.937 1.00 94.06 4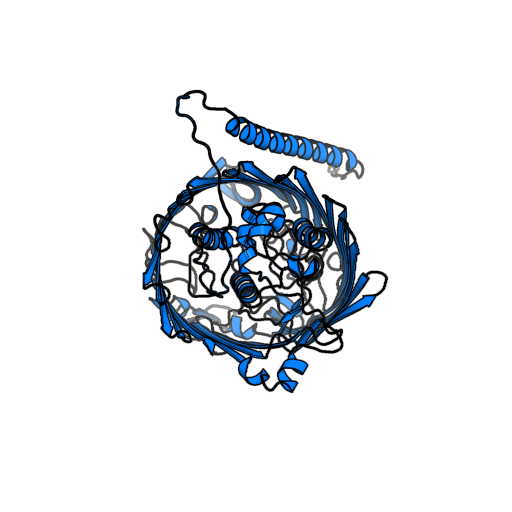36 LYS A N 1
ATOM 3332 C CA . LYS A 1 436 ? 27.305 -8.007 7.077 1.00 94.06 436 LYS A CA 1
ATOM 3333 C C . LYS A 1 436 ? 27.235 -6.494 6.878 1.00 94.06 436 LYS A C 1
ATOM 3335 O O . LYS A 1 436 ? 26.196 -5.882 7.109 1.00 94.06 436 LYS A O 1
ATOM 3340 N N . VAL A 1 437 ? 28.325 -5.885 6.419 1.00 92.38 437 VAL A N 1
ATOM 3341 C CA . VAL A 1 437 ? 28.361 -4.445 6.127 1.00 92.38 437 VAL A CA 1
ATOM 3342 C C . VAL A 1 437 ? 27.540 -4.153 4.870 1.00 92.38 437 VAL A C 1
ATOM 3344 O O . VAL A 1 437 ? 27.769 -4.769 3.827 1.00 92.38 437 VAL A O 1
ATOM 3347 N N . PHE A 1 438 ? 26.611 -3.197 4.945 1.00 91.81 438 PHE A N 1
ATOM 3348 C CA . PHE A 1 438 ? 25.960 -2.662 3.754 1.00 91.81 438 PHE A CA 1
ATOM 3349 C C . PHE A 1 438 ? 26.926 -1.729 3.032 1.00 91.81 438 PHE A C 1
ATOM 3351 O O . PHE A 1 438 ? 27.351 -0.714 3.590 1.00 91.81 438 PHE A O 1
ATOM 3358 N N . GLN A 1 439 ? 27.270 -2.074 1.799 1.00 91.44 439 GLN A N 1
ATOM 3359 C CA . GLN A 1 439 ? 28.177 -1.314 0.956 1.00 91.44 439 GLN A CA 1
ATOM 3360 C C . GLN A 1 439 ? 27.591 -1.214 -0.456 1.00 91.44 439 GLN A C 1
ATOM 3362 O O . GLN A 1 439 ? 27.776 -2.123 -1.266 1.00 91.44 439 GLN A O 1
ATOM 3367 N N . PRO A 1 440 ? 26.883 -0.114 -0.766 1.00 88.94 440 PRO A N 1
ATOM 3368 C CA . PRO A 1 440 ? 26.381 0.136 -2.110 1.00 88.94 440 PRO A CA 1
ATOM 3369 C C . PRO A 1 440 ? 27.508 0.172 -3.146 1.00 88.94 440 PRO A C 1
ATOM 3371 O O . PRO A 1 440 ? 28.616 0.622 -2.850 1.00 88.94 440 PRO A O 1
ATOM 3374 N N . ASP A 1 441 ? 27.193 -0.204 -4.384 1.00 88.06 441 ASP A N 1
ATOM 3375 C CA . ASP A 1 441 ? 28.139 -0.081 -5.497 1.00 88.06 441 ASP A CA 1
ATOM 3376 C C . ASP A 1 441 ? 28.571 1.379 -5.711 1.00 88.06 441 ASP A C 1
ATOM 3378 O O . ASP A 1 441 ? 27.778 2.309 -5.508 1.00 88.06 441 ASP A O 1
ATOM 3382 N N . ASP A 1 442 ? 29.807 1.580 -6.178 1.00 88.12 442 ASP A N 1
ATOM 3383 C CA . ASP A 1 442 ? 30.386 2.906 -6.423 1.00 88.12 442 ASP A CA 1
ATOM 3384 C C . ASP A 1 442 ? 29.753 3.573 -7.655 1.00 88.12 442 ASP A C 1
ATOM 3386 O O . ASP A 1 442 ? 30.227 3.478 -8.788 1.00 88.12 442 ASP A O 1
ATOM 3390 N N . GLN A 1 443 ? 28.598 4.195 -7.430 1.00 88.19 443 GLN A N 1
ATOM 3391 C CA . GLN A 1 443 ? 27.803 4.911 -8.419 1.00 88.19 443 GLN A CA 1
ATOM 3392 C C . GLN A 1 443 ? 27.390 6.270 -7.855 1.00 88.19 443 GLN A C 1
ATOM 3394 O O . GLN A 1 443 ? 27.089 6.402 -6.668 1.00 88.19 443 GLN A O 1
ATOM 3399 N N . LEU A 1 444 ? 27.290 7.294 -8.709 1.00 88.00 444 LEU A N 1
ATOM 3400 C CA . LEU A 1 444 ? 27.001 8.665 -8.262 1.00 88.00 444 LEU A CA 1
ATOM 3401 C C . LEU A 1 444 ? 25.707 8.768 -7.434 1.00 88.00 444 LEU A C 1
ATOM 3403 O O . LEU A 1 444 ? 25.676 9.474 -6.428 1.00 88.00 444 LEU A O 1
ATOM 3407 N N . TYR A 1 445 ? 24.653 8.045 -7.823 1.00 87.06 445 TYR A N 1
ATOM 3408 C CA . TYR A 1 445 ? 23.376 8.028 -7.097 1.00 87.06 445 TYR A CA 1
ATOM 3409 C C . TYR A 1 445 ? 23.446 7.311 -5.738 1.00 87.06 445 TYR A C 1
ATOM 3411 O O . TYR A 1 445 ? 22.552 7.492 -4.914 1.00 87.06 445 TYR A O 1
ATOM 3419 N N . ASN A 1 446 ? 24.505 6.540 -5.476 1.00 88.81 446 ASN A N 1
ATOM 3420 C CA . ASN A 1 446 ? 24.761 5.887 -4.195 1.00 88.81 446 ASN A CA 1
ATOM 3421 C C . ASN A 1 446 ? 25.633 6.734 -3.249 1.00 88.81 446 ASN A C 1
ATOM 3423 O O . ASN A 1 446 ? 25.784 6.364 -2.092 1.00 88.81 446 ASN A O 1
ATOM 3427 N N . ARG A 1 447 ? 26.153 7.895 -3.675 1.00 88.44 447 ARG A N 1
ATOM 3428 C CA . ARG A 1 447 ? 27.096 8.722 -2.889 1.00 88.44 447 ARG A CA 1
ATOM 3429 C C . ARG A 1 447 ? 26.627 9.094 -1.473 1.00 88.44 447 ARG A C 1
ATOM 3431 O O . ARG A 1 447 ? 27.455 9.235 -0.579 1.00 88.44 447 ARG A O 1
ATOM 3438 N N . PHE A 1 448 ? 25.321 9.294 -1.289 1.00 88.56 448 PHE A N 1
ATOM 3439 C CA . PHE A 1 448 ? 24.704 9.613 0.008 1.00 88.56 448 PHE A CA 1
ATOM 3440 C C . PHE A 1 448 ? 23.929 8.434 0.608 1.00 88.56 448 PHE A C 1
ATOM 3442 O O . PHE A 1 448 ? 23.244 8.606 1.612 1.00 88.56 448 PHE A O 1
ATOM 3449 N N . ARG A 1 449 ? 23.983 7.245 -0.009 1.00 87.88 449 ARG A N 1
ATOM 3450 C CA . ARG A 1 449 ? 23.379 6.058 0.598 1.00 87.88 449 ARG A CA 1
ATOM 3451 C C . ARG A 1 449 ? 24.231 5.639 1.779 1.00 87.88 449 ARG A C 1
ATOM 3453 O O . ARG A 1 449 ? 25.450 5.652 1.686 1.00 87.88 449 ARG A O 1
ATOM 3460 N N . PHE A 1 450 ? 23.546 5.266 2.848 1.00 89.38 450 PHE A N 1
ATOM 3461 C CA . PHE A 1 450 ? 24.131 4.692 4.045 1.00 89.38 450 PHE A CA 1
ATOM 3462 C C . PHE A 1 450 ? 25.150 3.596 3.712 1.00 89.38 450 PHE A C 1
ATOM 3464 O O . PHE A 1 450 ? 24.905 2.786 2.818 1.00 89.38 450 PHE A O 1
ATOM 3471 N N . THR A 1 451 ? 26.251 3.566 4.462 1.00 90.12 451 THR A N 1
ATOM 3472 C CA . THR A 1 451 ? 27.259 2.502 4.408 1.00 90.12 451 THR A CA 1
ATOM 3473 C C . THR A 1 451 ? 27.595 2.098 5.833 1.00 90.12 451 THR A C 1
ATOM 3475 O O . THR A 1 451 ? 27.990 2.940 6.638 1.00 90.12 451 THR A O 1
ATOM 3478 N N . GLY A 1 452 ? 27.487 0.818 6.157 1.00 91.25 452 GLY A N 1
ATOM 3479 C CA . GLY A 1 452 ? 27.745 0.332 7.507 1.00 91.25 452 GLY A CA 1
ATOM 3480 C C . GLY A 1 452 ? 26.898 -0.878 7.857 1.00 91.25 452 GLY A C 1
ATOM 3481 O O . GLY A 1 452 ? 26.048 -1.318 7.087 1.00 91.25 452 GLY A O 1
ATOM 3482 N N . ASP A 1 453 ? 27.140 -1.421 9.038 1.00 92.06 453 ASP A N 1
ATOM 3483 C CA . ASP A 1 453 ? 26.389 -2.542 9.594 1.00 92.06 453 ASP A CA 1
ATOM 3484 C C . ASP A 1 453 ? 25.377 -2.093 10.656 1.00 92.06 453 ASP A C 1
ATOM 3486 O O . ASP A 1 453 ? 24.517 -2.876 11.029 1.00 92.06 453 ASP A O 1
ATOM 3490 N N . ARG A 1 454 ? 25.444 -0.852 11.159 1.00 93.44 454 ARG A N 1
ATOM 3491 C CA . ARG A 1 454 ? 24.570 -0.369 12.240 1.00 93.44 454 ARG A CA 1
ATOM 3492 C C . ARG A 1 454 ? 24.059 1.041 12.012 1.00 93.44 454 ARG A C 1
ATOM 3494 O O . ARG A 1 454 ? 24.824 1.931 11.637 1.00 93.44 454 ARG A O 1
ATOM 3501 N N . VAL A 1 455 ? 22.786 1.252 12.335 1.00 92.62 455 VAL A N 1
ATOM 3502 C CA . VAL A 1 455 ? 22.132 2.565 12.342 1.00 92.62 455 VAL A CA 1
ATOM 3503 C C . VAL A 1 455 ? 21.232 2.698 13.565 1.00 92.62 455 VAL A C 1
ATOM 3505 O O . VAL A 1 455 ? 20.545 1.749 13.944 1.00 92.62 455 VAL A O 1
ATOM 3508 N N . SER A 1 456 ? 21.212 3.886 14.163 1.00 94.56 456 SER A N 1
ATOM 3509 C CA . SER A 1 456 ? 20.266 4.239 15.216 1.00 94.56 456 SER A CA 1
ATOM 3510 C C . SER A 1 456 ? 19.380 5.387 14.756 1.00 94.56 456 SER A C 1
ATOM 3512 O O . SER A 1 456 ? 19.828 6.309 14.068 1.00 94.56 456 SER A O 1
ATOM 3514 N N . LEU A 1 457 ? 18.114 5.326 15.150 1.00 95.88 457 LEU A N 1
ATOM 3515 C CA . LEU A 1 457 ? 17.101 6.303 14.795 1.00 95.88 457 LEU A CA 1
ATOM 3516 C C . LEU A 1 457 ? 16.357 6.782 16.033 1.00 95.88 457 LEU A C 1
ATOM 3518 O O . LEU A 1 457 ? 16.094 6.016 16.961 1.00 95.88 457 LEU A O 1
ATOM 3522 N N . ALA A 1 458 ? 15.994 8.058 16.010 1.00 97.06 458 ALA A N 1
ATOM 3523 C CA . ALA A 1 458 ? 15.091 8.667 16.969 1.00 97.06 458 ALA A CA 1
ATOM 3524 C C . ALA A 1 458 ? 14.074 9.526 16.220 1.00 97.06 458 ALA A C 1
ATOM 3526 O O . ALA A 1 458 ? 14.439 10.217 15.273 1.00 97.06 458 ALA A O 1
ATOM 3527 N N . ALA A 1 459 ? 12.815 9.518 16.637 1.00 97.50 459 ALA A N 1
ATOM 3528 C CA . ALA A 1 459 ? 11.799 10.385 16.057 1.00 97.50 459 ALA A CA 1
ATOM 3529 C C . ALA A 1 459 ? 10.869 10.947 17.121 1.00 97.50 459 ALA A C 1
ATOM 3531 O O . ALA A 1 459 ? 10.634 10.319 18.152 1.00 97.50 459 ALA A O 1
ATOM 3532 N N . ILE A 1 460 ? 10.347 12.135 16.845 1.00 97.94 460 ILE A N 1
ATOM 3533 C CA . ILE A 1 460 ? 9.243 12.733 17.581 1.00 97.94 460 ILE A CA 1
ATOM 3534 C C . ILE A 1 460 ? 8.094 12.957 16.611 1.00 97.94 460 ILE A C 1
ATOM 3536 O O . ILE A 1 460 ? 8.290 13.508 15.526 1.00 97.94 460 ILE A O 1
ATOM 3540 N N . ASP A 1 461 ? 6.905 12.542 17.011 1.00 96.44 461 ASP A N 1
ATOM 3541 C CA . ASP A 1 461 ? 5.677 12.786 16.277 1.00 96.44 461 ASP A CA 1
ATOM 3542 C C . ASP A 1 461 ? 4.669 13.541 17.144 1.00 96.44 461 ASP A C 1
ATOM 3544 O O . ASP A 1 461 ? 4.734 13.546 18.379 1.00 96.44 461 ASP A O 1
ATOM 3548 N N . ALA A 1 462 ? 3.766 14.249 16.477 1.00 95.38 462 ALA A N 1
ATOM 3549 C CA . ALA A 1 462 ? 2.677 14.950 17.125 1.00 95.38 462 ALA A CA 1
ATOM 3550 C C . ALA A 1 462 ? 1.432 14.930 16.245 1.00 95.38 462 ALA A C 1
ATOM 3552 O O . ALA A 1 462 ? 1.510 15.043 15.020 1.00 95.38 462 ALA A O 1
ATOM 3553 N N . ASP A 1 463 ? 0.277 14.845 16.893 1.00 93.81 463 ASP A N 1
ATOM 3554 C CA . ASP A 1 463 ? -1.033 14.892 16.265 1.00 93.81 463 ASP A CA 1
ATOM 3555 C C . ASP A 1 463 ? -2.022 15.603 17.198 1.00 93.81 463 ASP A C 1
ATOM 3557 O O . ASP A 1 463 ? -2.502 15.065 18.199 1.00 93.81 463 ASP A O 1
ATOM 3561 N N . ILE A 1 464 ? -2.258 16.880 16.906 1.00 94.44 464 ILE A N 1
ATOM 3562 C CA . ILE A 1 464 ? -2.921 17.823 17.801 1.00 94.44 464 ILE A CA 1
ATOM 3563 C C . ILE A 1 464 ? -4.171 18.358 17.113 1.00 94.44 464 ILE A C 1
ATOM 3565 O O . ILE A 1 464 ? -4.098 19.050 16.100 1.00 94.44 464 ILE A O 1
ATOM 3569 N N . VAL A 1 465 ? -5.338 18.054 17.670 1.00 94.25 465 VAL A N 1
ATOM 3570 C CA . VAL A 1 465 ? -6.626 18.628 17.275 1.00 94.25 465 VAL A CA 1
ATOM 3571 C C . VAL A 1 465 ? -6.981 19.760 18.226 1.00 94.25 465 VAL A C 1
ATOM 3573 O O . VAL A 1 465 ? -7.055 19.551 19.438 1.00 94.25 465 VAL A O 1
ATOM 3576 N N . ILE A 1 466 ? -7.254 20.933 17.663 1.00 90.25 466 ILE A N 1
ATOM 3577 C CA . ILE A 1 466 ? -7.842 22.081 18.351 1.00 90.25 466 ILE A CA 1
ATOM 3578 C C . ILE A 1 466 ? -9.060 22.517 17.535 1.00 90.25 466 ILE A C 1
ATOM 3580 O O . ILE A 1 466 ? -8.934 23.085 16.448 1.00 90.25 466 ILE A O 1
ATOM 3584 N N . GLU A 1 467 ? -10.250 22.209 18.045 1.00 85.94 467 GLU A N 1
ATOM 3585 C CA . GLU A 1 467 ? -11.539 22.434 17.383 1.00 85.94 467 GLU A CA 1
ATOM 3586 C C . GLU A 1 467 ? -11.625 21.856 15.955 1.00 85.94 467 GLU A C 1
ATOM 3588 O O . GLU A 1 467 ? -11.892 20.669 15.768 1.00 85.94 467 GLU A O 1
ATOM 3593 N N . LYS A 1 468 ? -11.455 22.707 14.932 1.00 88.19 468 LYS A N 1
ATOM 3594 C CA . LYS A 1 468 ? -11.549 22.364 13.503 1.00 88.19 468 LYS A CA 1
ATOM 3595 C C . LYS A 1 468 ? -10.187 22.236 12.829 1.00 88.19 468 LYS A C 1
ATOM 3597 O O . LYS A 1 468 ? -10.144 22.031 11.618 1.00 88.19 468 LYS A O 1
ATOM 3602 N N . PHE A 1 469 ? -9.100 22.413 13.569 1.00 92.81 469 PHE A N 1
ATOM 3603 C CA . PHE A 1 469 ? -7.741 22.322 13.058 1.00 92.81 469 PHE A CA 1
ATOM 3604 C C . PHE A 1 469 ? -7.076 21.077 13.617 1.00 92.81 469 PHE A C 1
ATOM 3606 O O . PHE A 1 469 ? -7.154 20.806 14.813 1.00 92.81 469 PHE A O 1
ATOM 3613 N N . ASN A 1 470 ? -6.401 20.339 12.751 1.00 94.94 470 ASN A N 1
ATOM 3614 C CA . ASN A 1 470 ? -5.507 19.269 13.133 1.00 94.94 470 ASN A CA 1
ATOM 3615 C C . ASN A 1 470 ? -4.108 19.577 12.609 1.00 94.94 470 ASN A C 1
ATOM 3617 O O . ASN A 1 470 ? -3.913 19.654 11.401 1.00 94.94 470 ASN A O 1
ATOM 3621 N N . VAL A 1 471 ? -3.154 19.760 13.515 1.00 96.19 471 VAL A N 1
ATOM 3622 C CA . VAL A 1 471 ? -1.735 19.912 13.193 1.00 96.19 471 VAL A CA 1
ATOM 3623 C C . VAL A 1 471 ? -1.061 18.581 13.475 1.00 96.19 471 VAL A C 1
ATOM 3625 O O . VAL A 1 471 ? -1.158 18.072 14.590 1.00 96.19 471 VAL A O 1
ATOM 3628 N N . PHE A 1 472 ? -0.387 18.024 12.478 1.00 95.50 472 PHE A N 1
ATOM 3629 C CA . PHE A 1 472 ? 0.316 16.754 12.603 1.00 95.50 472 PHE A CA 1
ATOM 3630 C C . PHE A 1 472 ? 1.717 16.854 12.009 1.00 95.50 472 PHE A C 1
ATOM 3632 O O . PHE A 1 472 ? 1.977 17.686 11.139 1.00 95.50 472 PHE A O 1
ATOM 3639 N N . GLY A 1 473 ? 2.628 16.005 12.461 1.00 96.06 473 GLY A N 1
ATOM 3640 C CA . GLY A 1 473 ? 3.965 15.940 11.894 1.00 96.06 473 GLY A CA 1
ATOM 3641 C C . GLY A 1 473 ? 4.858 14.918 12.573 1.00 96.06 473 GLY A C 1
ATOM 3642 O O . GLY A 1 473 ? 4.534 14.394 13.634 1.00 96.06 473 GLY A O 1
ATOM 3643 N N . GLU A 1 474 ? 5.996 14.665 11.942 1.00 97.19 474 GLU A N 1
ATOM 3644 C CA . GLU A 1 474 ? 7.076 13.833 12.460 1.00 97.19 474 GLU A CA 1
ATOM 3645 C C . GLU A 1 474 ? 8.411 14.487 12.092 1.00 97.19 474 GLU A C 1
ATOM 3647 O O . GLU A 1 474 ? 8.582 14.991 10.978 1.00 97.19 474 GLU A O 1
ATOM 3652 N N . ALA A 1 475 ? 9.361 14.473 13.021 1.00 98.06 475 ALA A N 1
ATOM 3653 C CA . ALA A 1 475 ? 10.762 14.762 12.755 1.00 98.06 475 ALA A CA 1
ATOM 3654 C C . ALA A 1 475 ? 11.598 13.555 13.185 1.00 98.06 475 ALA A C 1
ATOM 3656 O O . ALA A 1 475 ? 11.553 13.150 14.347 1.00 98.06 475 ALA A O 1
ATOM 3657 N N . ALA A 1 476 ? 12.362 12.997 12.251 1.00 97.56 476 ALA A N 1
ATOM 3658 C CA . ALA A 1 476 ? 13.153 11.795 12.452 1.00 97.56 476 ALA A CA 1
ATOM 3659 C C . ALA A 1 476 ? 14.637 12.085 12.229 1.00 97.56 476 ALA A C 1
ATOM 3661 O O . ALA A 1 476 ? 15.042 12.601 11.189 1.00 97.56 476 ALA A O 1
ATOM 3662 N N . TYR A 1 477 ? 15.445 11.726 13.215 1.00 96.25 477 TYR A N 1
ATOM 3663 C CA . TYR A 1 477 ? 16.892 11.841 13.238 1.00 96.25 477 TYR A CA 1
ATOM 3664 C C . TYR A 1 477 ? 17.529 10.466 13.029 1.00 96.25 477 TYR A C 1
ATOM 3666 O O . TYR A 1 477 ? 17.225 9.516 13.752 1.00 96.25 477 TYR A O 1
ATOM 3674 N N . SER A 1 478 ? 18.436 10.376 12.061 1.00 93.56 478 SER A N 1
ATOM 3675 C CA . SER A 1 478 ? 19.282 9.206 11.822 1.00 93.56 478 SER A CA 1
ATOM 3676 C C . SER A 1 478 ? 20.715 9.536 12.228 1.00 93.56 478 SER A C 1
ATOM 3678 O O . SER A 1 478 ? 21.225 10.598 11.869 1.00 93.56 478 SER A O 1
ATOM 3680 N N . THR A 1 479 ? 21.379 8.655 12.981 1.00 85.44 479 THR A N 1
ATOM 3681 C CA . THR A 1 479 ? 22.755 8.888 13.465 1.00 85.44 479 THR A CA 1
ATOM 3682 C C . THR A 1 479 ? 23.823 8.792 12.372 1.00 85.44 479 THR A C 1
ATOM 3684 O O . THR A 1 479 ? 24.968 9.159 12.627 1.00 85.44 479 THR A O 1
ATOM 3687 N N . GLY A 1 480 ? 23.472 8.286 11.183 1.00 75.25 480 GLY A N 1
ATOM 3688 C CA . GLY A 1 480 ? 24.432 7.808 10.183 1.00 75.25 480 GLY A CA 1
ATOM 3689 C C . GLY A 1 480 ? 24.985 6.413 10.520 1.00 75.25 480 GLY A C 1
ATOM 3690 O O . GLY A 1 480 ? 24.713 5.875 11.599 1.00 75.25 480 GLY A O 1
ATOM 3691 N N . GLY A 1 481 ? 25.727 5.809 9.584 1.00 70.81 481 GLY A N 1
ATOM 3692 C CA . GLY A 1 481 ? 26.326 4.478 9.737 1.00 70.81 481 GLY A CA 1
ATOM 3693 C C . GLY A 1 481 ? 27.555 4.439 10.622 1.00 70.81 481 GLY A C 1
ATOM 3694 O O . GLY A 1 481 ? 28.504 5.203 10.436 1.00 70.81 481 GLY A O 1
ATOM 3695 N N . ALA A 1 482 ? 27.545 3.517 11.586 1.00 62.97 482 ALA A N 1
ATOM 3696 C CA . ALA A 1 482 ? 28.710 3.244 12.414 1.00 62.97 482 ALA A CA 1
ATOM 3697 C C . ALA A 1 482 ? 29.852 2.662 11.559 1.00 62.97 482 ALA A C 1
ATOM 3699 O O . ALA A 1 482 ? 29.639 1.778 10.735 1.00 62.97 482 ALA A O 1
ATOM 3700 N N . GLY A 1 483 ? 31.081 3.141 11.777 1.00 56.84 483 GLY A N 1
ATOM 3701 C CA . GLY A 1 483 ? 32.294 2.510 11.238 1.00 56.84 483 GLY A CA 1
ATOM 3702 C C . GLY A 1 483 ? 32.716 2.900 9.816 1.00 56.84 483 GLY A C 1
ATOM 3703 O O . GLY A 1 483 ? 33.808 2.513 9.411 1.00 56.84 483 GLY A O 1
ATOM 3704 N N . ALA A 1 484 ? 31.944 3.706 9.080 1.00 56.47 484 ALA A N 1
ATOM 3705 C CA . ALA A 1 484 ? 32.328 4.172 7.743 1.00 56.47 484 ALA A CA 1
ATOM 3706 C C . ALA A 1 484 ? 32.409 5.709 7.664 1.00 56.47 484 ALA A C 1
ATOM 3708 O O . ALA A 1 484 ? 31.537 6.428 8.150 1.00 56.47 484 ALA A O 1
ATOM 3709 N N . THR A 1 485 ? 33.482 6.222 7.059 1.00 54.91 485 THR A N 1
ATOM 3710 C CA . THR A 1 485 ? 33.778 7.656 6.938 1.00 54.91 485 THR A CA 1
ATOM 3711 C C . THR A 1 485 ? 33.283 8.203 5.595 1.00 54.91 485 THR A C 1
ATOM 3713 O O . THR A 1 485 ? 33.421 7.552 4.564 1.00 54.91 485 THR A O 1
ATOM 3716 N N . GLY A 1 486 ? 32.703 9.410 5.578 1.00 67.31 486 GLY A N 1
ATOM 3717 C CA . GLY A 1 486 ? 32.315 10.086 4.332 1.00 67.31 486 GLY A CA 1
ATOM 3718 C C . GLY A 1 486 ? 30.948 10.767 4.367 1.00 67.31 486 GLY A C 1
ATOM 3719 O O . GLY A 1 486 ? 30.326 10.924 5.414 1.00 67.31 486 GLY A O 1
ATOM 3720 N N . GLU A 1 487 ? 30.484 11.210 3.197 1.00 69.19 487 GLU A N 1
ATOM 3721 C CA . GLU A 1 487 ? 29.186 11.886 3.033 1.00 69.19 487 GLU A CA 1
ATOM 3722 C C . GLU A 1 487 ? 27.976 10.961 3.260 1.00 69.19 487 GLU A C 1
ATOM 3724 O O . GLU A 1 487 ? 26.910 11.457 3.609 1.00 69.19 487 GLU A O 1
ATOM 3729 N N . ALA A 1 488 ? 28.164 9.646 3.114 1.00 67.88 488 ALA A N 1
ATOM 3730 C CA . ALA A 1 488 ? 27.163 8.587 3.264 1.00 67.88 488 ALA A CA 1
ATOM 3731 C C . ALA A 1 488 ? 26.639 8.375 4.698 1.00 67.88 488 ALA A C 1
ATOM 3733 O O . ALA A 1 488 ? 25.546 7.850 4.879 1.00 67.88 488 ALA A O 1
ATOM 3734 N N . ASN A 1 489 ? 27.403 8.784 5.717 1.00 78.44 489 ASN A N 1
ATOM 3735 C CA . ASN A 1 489 ? 27.117 8.485 7.128 1.00 78.44 489 ASN A CA 1
ATOM 3736 C C . ASN A 1 489 ? 26.974 9.736 7.988 1.00 78.44 489 ASN A C 1
ATOM 3738 O O . ASN A 1 489 ? 27.269 9.729 9.183 1.00 78.44 489 ASN A O 1
ATOM 3742 N N . LYS A 1 490 ? 26.546 10.839 7.376 1.00 83.19 490 LYS A N 1
ATOM 3743 C CA . LYS A 1 490 ? 26.216 12.041 8.129 1.00 83.19 490 LYS A CA 1
ATOM 3744 C C . LYS A 1 490 ? 24.891 11.844 8.841 1.00 83.19 490 LYS A C 1
ATOM 3746 O O . LYS A 1 490 ? 23.932 11.338 8.267 1.00 83.19 490 LYS A O 1
ATOM 3751 N N . ALA A 1 491 ? 24.853 12.288 10.089 1.00 89.19 491 ALA A N 1
ATOM 3752 C CA . ALA A 1 491 ? 23.599 12.394 10.797 1.00 89.19 491 ALA A CA 1
ATOM 3753 C C . ALA A 1 491 ? 22.687 13.403 10.090 1.00 89.19 491 ALA A C 1
ATOM 3755 O O . ALA A 1 491 ? 23.139 14.467 9.653 1.00 89.19 491 ALA A O 1
ATOM 3756 N N . SER A 1 492 ? 21.410 13.068 9.977 1.00 92.81 492 SER A N 1
ATOM 3757 C CA . SER A 1 492 ? 20.457 13.803 9.148 1.00 92.81 492 SER A CA 1
ATOM 3758 C C . SER A 1 492 ? 19.067 13.787 9.776 1.00 92.81 492 SER A C 1
ATOM 3760 O O . SER A 1 492 ? 18.701 12.861 10.503 1.00 92.81 492 SER A O 1
ATOM 3762 N N . ILE A 1 493 ? 18.303 14.855 9.524 1.00 95.69 493 ILE A N 1
ATOM 3763 C CA . ILE A 1 493 ? 16.945 15.034 10.046 1.00 95.69 493 ILE A CA 1
ATOM 3764 C C . ILE A 1 493 ? 15.976 15.156 8.876 1.00 95.69 493 ILE A C 1
ATOM 3766 O O . ILE A 1 493 ? 16.037 16.127 8.120 1.00 95.69 493 ILE A O 1
ATOM 3770 N N . ALA A 1 494 ? 15.067 14.194 8.757 1.00 96.81 494 ALA A N 1
ATOM 3771 C CA . ALA A 1 494 ? 13.898 14.286 7.896 1.00 96.81 494 ALA A CA 1
ATOM 3772 C C . ALA A 1 494 ? 12.714 14.842 8.691 1.00 96.81 494 ALA A C 1
ATOM 3774 O O . ALA A 1 494 ? 12.569 14.556 9.880 1.00 96.81 494 ALA A O 1
ATOM 3775 N N . ALA A 1 495 ? 11.861 15.635 8.045 1.00 97.88 495 ALA A N 1
ATOM 3776 C CA . ALA A 1 495 ? 10.672 16.177 8.688 1.00 97.88 495 ALA A CA 1
ATOM 3777 C C . ALA A 1 495 ? 9.477 16.258 7.737 1.00 97.88 495 ALA A C 1
ATOM 3779 O O . ALA A 1 495 ? 9.612 16.568 6.549 1.00 97.88 495 ALA A O 1
ATOM 3780 N N . ILE A 1 496 ? 8.293 16.033 8.294 1.00 96.56 496 ILE A N 1
ATOM 3781 C CA . ILE A 1 496 ? 6.997 16.234 7.653 1.00 96.56 496 ILE A CA 1
ATOM 3782 C C . ILE A 1 496 ? 6.077 16.963 8.628 1.00 96.56 496 ILE A C 1
ATOM 3784 O O . ILE A 1 496 ? 6.036 16.641 9.813 1.00 96.56 496 ILE A O 1
ATOM 3788 N N . ILE A 1 497 ? 5.349 17.960 8.139 1.00 97.75 497 ILE A N 1
ATOM 3789 C CA . ILE A 1 497 ? 4.370 18.707 8.927 1.00 97.75 497 ILE A CA 1
ATOM 3790 C C . ILE A 1 497 ? 3.167 19.045 8.061 1.00 97.75 497 ILE A C 1
ATOM 3792 O O . ILE A 1 497 ? 3.312 19.438 6.903 1.00 97.75 497 ILE A O 1
ATOM 3796 N N . GLY A 1 498 ? 1.973 18.923 8.621 1.00 96.88 498 GLY A N 1
ATOM 3797 C CA . GLY A 1 498 ? 0.744 19.258 7.935 1.00 96.88 498 GLY A CA 1
ATOM 3798 C C . GLY A 1 498 ? -0.310 19.849 8.853 1.00 96.88 498 GLY A C 1
ATOM 3799 O O . GLY A 1 498 ? -0.292 19.689 10.073 1.00 96.88 498 GLY A O 1
ATOM 3800 N N . VAL A 1 499 ? -1.243 20.556 8.227 1.00 96.94 499 VAL A N 1
ATOM 3801 C CA . VAL A 1 499 ? -2.438 21.098 8.861 1.00 96.94 499 VAL A CA 1
ATOM 3802 C C . VAL A 1 499 ? -3.645 20.654 8.052 1.00 96.94 499 VAL A C 1
ATOM 3804 O O . VAL A 1 499 ? -3.790 21.024 6.888 1.00 96.94 499 VAL A O 1
ATOM 3807 N N . GLN A 1 500 ? -4.512 19.866 8.675 1.00 95.31 500 GLN A N 1
ATOM 3808 C CA . GLN A 1 500 ? -5.844 19.531 8.186 1.00 95.31 500 GLN A CA 1
ATOM 3809 C C . GLN A 1 500 ? -6.872 20.456 8.835 1.00 95.31 500 GLN A C 1
ATOM 3811 O O . GLN A 1 500 ? -6.769 20.805 10.012 1.00 95.31 500 GLN A O 1
ATOM 3816 N N . THR A 1 501 ? -7.895 20.848 8.087 1.00 93.56 501 THR A N 1
ATOM 3817 C CA . THR A 1 501 ? -8.997 21.631 8.640 1.00 93.56 501 THR A CA 1
ATOM 3818 C C . THR A 1 501 ? -10.305 21.392 7.905 1.00 93.56 501 THR A C 1
ATOM 3820 O O . THR A 1 501 ? -10.323 21.017 6.733 1.00 93.56 501 THR A O 1
ATOM 3823 N N . GLU A 1 502 ? -11.412 21.650 8.592 1.00 88.38 502 GLU A N 1
ATOM 3824 C CA . GLU A 1 502 ? -12.716 21.819 7.964 1.00 88.38 502 GLU A CA 1
ATOM 3825 C C . GLU A 1 502 ? -13.077 23.305 7.897 1.00 88.38 502 GLU A C 1
ATOM 3827 O O . GLU A 1 502 ? -13.560 23.890 8.871 1.00 88.38 502 GLU A O 1
ATOM 3832 N N . LEU A 1 503 ? -12.840 23.908 6.728 1.00 86.81 503 LEU A N 1
ATOM 3833 C CA . LEU A 1 503 ? -13.073 25.333 6.468 1.00 86.81 503 LEU A CA 1
ATOM 3834 C C . LEU A 1 503 ? -14.560 25.694 6.606 1.00 86.81 503 LEU A C 1
ATOM 3836 O O . LEU A 1 503 ? -14.913 26.746 7.136 1.00 86.81 503 LEU A O 1
ATOM 3840 N N . ALA A 1 504 ? -15.435 24.800 6.148 1.00 84.88 504 ALA A N 1
ATOM 3841 C CA . ALA A 1 504 ? -16.887 24.905 6.238 1.00 84.88 504 ALA A CA 1
ATOM 3842 C C . ALA A 1 504 ? -17.501 23.501 6.270 1.00 84.88 504 ALA A C 1
ATOM 3844 O O . ALA A 1 504 ? -16.829 22.533 5.918 1.00 84.88 504 ALA A O 1
ATOM 3845 N N . LYS A 1 505 ? -18.782 23.381 6.646 1.00 80.00 505 LYS A N 1
ATOM 3846 C CA . LYS A 1 505 ? -19.467 22.081 6.690 1.00 80.00 505 LYS A CA 1
ATOM 3847 C C . LYS A 1 505 ? -19.330 21.360 5.345 1.00 80.00 505 LYS A C 1
ATOM 3849 O O . LYS A 1 505 ? -19.770 21.881 4.324 1.00 80.00 505 LYS A O 1
ATOM 3854 N N . GLY A 1 506 ? -18.716 20.178 5.354 1.00 80.69 506 GLY A N 1
ATOM 3855 C CA . GLY A 1 506 ? -18.486 19.382 4.143 1.00 80.69 506 GLY A CA 1
ATOM 3856 C C . GLY A 1 506 ? -17.358 19.889 3.235 1.00 80.69 506 GLY A C 1
ATOM 3857 O O . GLY A 1 506 ? -17.233 19.382 2.128 1.00 80.69 506 GLY A O 1
ATOM 3858 N N . THR A 1 507 ? -16.543 20.857 3.672 1.00 89.69 507 THR A N 1
ATOM 3859 C CA . THR A 1 507 ? -15.348 21.350 2.964 1.00 89.69 507 THR A CA 1
ATOM 3860 C C . THR A 1 507 ? -14.109 21.173 3.834 1.00 89.69 507 THR A C 1
ATOM 3862 O O . THR A 1 507 ? -13.851 21.959 4.748 1.00 89.69 507 THR A O 1
ATOM 3865 N N . ARG A 1 508 ? -13.331 20.138 3.525 1.00 91.69 508 ARG A N 1
ATOM 3866 C CA . ARG A 1 508 ? -12.071 19.797 4.182 1.00 91.69 508 ARG A CA 1
ATOM 3867 C C . ARG A 1 508 ? -10.888 20.204 3.314 1.00 91.69 508 ARG A C 1
ATOM 3869 O O . ARG A 1 508 ? -10.935 20.060 2.094 1.00 91.69 508 ARG A O 1
ATOM 3876 N N . ALA A 1 509 ? -9.819 20.659 3.945 1.00 95.19 509 ALA A N 1
ATOM 3877 C CA . ALA A 1 509 ? -8.570 20.995 3.284 1.00 95.19 509 ALA A CA 1
ATOM 3878 C C . ALA A 1 509 ? -7.373 20.479 4.087 1.00 95.19 509 ALA A C 1
ATOM 3880 O O . ALA A 1 509 ? -7.448 20.331 5.308 1.00 95.19 509 ALA A O 1
ATOM 3881 N N . VAL A 1 510 ? -6.265 20.238 3.395 1.00 95.81 510 VAL A N 1
ATOM 3882 C CA . VAL A 1 510 ? -4.969 19.926 3.996 1.00 95.81 510 VAL A CA 1
ATOM 3883 C C . VAL A 1 510 ? -3.866 20.704 3.295 1.00 95.81 510 VAL A C 1
ATOM 3885 O O . VAL A 1 510 ? -3.868 20.828 2.072 1.00 95.81 510 VAL A O 1
ATOM 3888 N N . ALA A 1 511 ? -2.920 21.212 4.075 1.00 97.31 511 ALA A N 1
ATOM 3889 C CA . ALA A 1 511 ? -1.636 21.692 3.590 1.00 97.31 511 ALA A CA 1
ATOM 3890 C C . ALA A 1 511 ? -0.532 20.899 4.284 1.00 97.31 511 ALA A C 1
ATOM 3892 O O . ALA A 1 511 ? -0.576 20.737 5.501 1.00 97.31 511 ALA A O 1
ATOM 3893 N N . LEU A 1 512 ? 0.441 20.404 3.528 1.00 96.62 512 LEU A N 1
ATOM 3894 C CA . LEU A 1 512 ? 1.527 19.578 4.044 1.00 96.62 512 LEU A CA 1
ATOM 3895 C C . LEU A 1 512 ? 2.848 20.006 3.418 1.00 96.62 512 LEU A C 1
ATOM 3897 O O . LEU A 1 512 ? 2.950 20.186 2.207 1.00 96.62 512 LEU A O 1
ATOM 3901 N N . PHE A 1 513 ? 3.870 20.148 4.249 1.00 97.81 513 PHE A N 1
ATOM 3902 C CA . PHE A 1 513 ? 5.245 20.380 3.841 1.00 97.81 513 PHE A CA 1
ATOM 3903 C C . PHE A 1 513 ? 6.113 19.206 4.283 1.00 97.81 513 PHE A C 1
ATOM 3905 O O . PHE A 1 513 ? 5.981 18.702 5.400 1.00 97.81 513 PHE A O 1
ATOM 3912 N N . ARG A 1 514 ? 7.026 18.788 3.410 1.00 96.00 514 ARG A N 1
ATOM 3913 C CA . ARG A 1 514 ? 7.978 17.711 3.682 1.00 96.00 514 ARG A CA 1
ATOM 3914 C C . ARG A 1 514 ? 9.374 18.088 3.217 1.00 96.00 514 ARG A C 1
ATOM 3916 O O . ARG A 1 514 ? 9.540 18.688 2.153 1.00 96.00 514 ARG A O 1
ATOM 3923 N N . ASN A 1 515 ? 10.370 17.717 4.012 1.00 97.25 515 ASN A N 1
ATOM 3924 C CA . ASN A 1 515 ? 11.778 17.861 3.681 1.00 97.25 515 ASN A CA 1
ATOM 3925 C C . ASN A 1 515 ? 12.551 16.618 4.130 1.00 97.25 515 ASN A C 1
ATOM 3927 O O . ASN A 1 515 ? 12.748 16.388 5.323 1.00 97.25 515 ASN A O 1
ATOM 3931 N N . TYR A 1 516 ? 12.989 15.846 3.146 1.00 95.81 516 TYR A N 1
ATOM 3932 C CA . TYR A 1 516 ? 13.707 14.592 3.268 1.00 95.81 516 TYR A CA 1
ATOM 3933 C C . TYR A 1 516 ? 15.104 14.768 2.670 1.00 95.81 516 TYR A C 1
ATOM 3935 O O . TYR A 1 516 ? 15.258 14.797 1.442 1.00 95.81 516 TYR A O 1
ATOM 3943 N N . PRO A 1 517 ? 16.142 14.918 3.507 1.00 94.00 517 PRO A N 1
ATOM 3944 C CA . PRO A 1 517 ? 17.508 15.062 3.032 1.00 94.00 517 PRO A CA 1
ATOM 3945 C C . PRO A 1 517 ? 17.969 13.869 2.188 1.00 94.00 517 PRO A C 1
ATOM 3947 O O . PRO A 1 517 ? 17.480 12.748 2.312 1.00 94.00 517 PRO A O 1
ATOM 3950 N N . LYS A 1 518 ? 18.935 14.108 1.302 1.00 91.12 518 LYS A N 1
ATOM 3951 C CA . LYS A 1 518 ? 19.517 13.074 0.426 1.00 91.12 518 LYS A CA 1
ATOM 3952 C C . LYS A 1 518 ? 20.388 12.054 1.169 1.00 91.12 518 LYS A C 1
ATOM 3954 O O . LYS A 1 518 ? 20.576 10.956 0.665 1.00 91.12 518 LYS A O 1
ATOM 3959 N N . ASP A 1 519 ? 20.913 12.449 2.324 1.00 89.94 519 ASP A N 1
ATOM 3960 C CA . ASP A 1 519 ? 21.718 11.676 3.274 1.00 89.94 519 ASP A CA 1
ATOM 3961 C C . ASP A 1 519 ? 20.878 11.137 4.445 1.00 89.94 519 ASP A C 1
ATOM 3963 O O . ASP A 1 519 ? 21.418 10.617 5.420 1.00 89.94 519 ASP A O 1
ATOM 3967 N N . TYR A 1 520 ? 19.548 11.261 4.368 1.00 93.12 520 TYR A N 1
ATOM 3968 C CA . TYR A 1 520 ? 18.651 10.580 5.291 1.00 93.12 520 TYR A CA 1
ATOM 3969 C C . TYR A 1 520 ? 18.541 9.097 4.962 1.00 93.12 520 TYR A C 1
ATOM 3971 O O . TYR A 1 520 ? 18.379 8.705 3.804 1.00 93.12 520 TYR A O 1
ATOM 3979 N N . TYR A 1 521 ? 18.626 8.279 6.009 1.00 91.50 521 TYR A N 1
ATOM 3980 C CA . TYR A 1 521 ? 18.465 6.840 5.924 1.00 91.50 521 TYR A CA 1
ATOM 3981 C C . TYR A 1 521 ? 17.689 6.314 7.126 1.00 91.50 521 TYR A C 1
ATOM 3983 O O . TYR A 1 521 ? 18.106 6.483 8.277 1.00 91.50 521 TYR A O 1
ATOM 3991 N N . SER A 1 522 ? 16.600 5.618 6.823 1.00 92.44 522 SER A N 1
ATOM 3992 C CA . SER A 1 522 ? 15.920 4.701 7.721 1.00 92.44 522 SER A CA 1
ATOM 3993 C C . SER A 1 522 ? 15.648 3.402 6.961 1.00 92.44 522 SER A C 1
ATOM 3995 O O . SER A 1 522 ? 15.072 3.459 5.872 1.00 92.44 522 SER A O 1
ATOM 3997 N N . PRO A 1 523 ? 15.994 2.231 7.523 1.00 89.75 523 PRO A N 1
ATOM 3998 C CA . PRO A 1 523 ? 15.713 0.949 6.881 1.00 89.75 523 PRO A CA 1
ATOM 3999 C C . PRO A 1 523 ? 14.218 0.615 6.820 1.00 89.75 523 PRO A C 1
ATOM 4001 O O . PRO A 1 523 ? 13.820 -0.276 6.076 1.00 89.75 523 PRO A O 1
ATOM 4004 N N . ARG A 1 524 ? 13.386 1.301 7.617 1.00 90.75 524 ARG A N 1
ATOM 4005 C CA . ARG A 1 524 ? 11.952 1.016 7.783 1.00 90.75 524 ARG A CA 1
ATOM 4006 C C . ARG A 1 524 ? 11.073 2.232 7.464 1.00 90.75 524 ARG A C 1
ATOM 4008 O O . ARG A 1 524 ? 9.942 2.309 7.938 1.00 90.75 524 ARG A O 1
ATOM 4015 N N . ALA A 1 525 ? 11.586 3.186 6.684 1.00 90.94 525 ALA A N 1
ATOM 4016 C CA . ALA A 1 525 ? 10.833 4.360 6.253 1.00 90.94 525 ALA A CA 1
ATOM 4017 C C . ALA A 1 525 ? 9.861 4.053 5.109 1.00 90.94 525 ALA A C 1
ATOM 4019 O O . ALA A 1 525 ? 10.234 3.494 4.077 1.00 90.94 525 ALA A O 1
ATOM 4020 N N . SER A 1 526 ? 8.632 4.539 5.251 1.00 88.94 526 SER A N 1
ATOM 4021 C CA . SER A 1 526 ? 7.672 4.679 4.158 1.00 88.94 526 SER A CA 1
ATOM 4022 C C . SER A 1 526 ? 6.755 5.850 4.493 1.00 88.94 526 SER A C 1
ATOM 4024 O O . SER A 1 526 ? 5.827 5.722 5.287 1.00 88.94 526 SER A O 1
ATOM 4026 N N . ALA A 1 527 ? 7.034 7.019 3.921 1.00 90.06 527 ALA A N 1
ATOM 4027 C CA . ALA A 1 527 ? 6.320 8.251 4.252 1.00 90.06 527 ALA A CA 1
ATOM 4028 C C . ALA A 1 527 ? 5.602 8.846 3.038 1.00 90.06 527 ALA A C 1
ATOM 4030 O O . ALA A 1 527 ? 5.865 8.492 1.886 1.00 90.06 527 ALA A O 1
ATOM 4031 N N . PHE A 1 528 ? 4.689 9.784 3.295 1.00 91.06 528 PHE A N 1
ATOM 4032 C CA . PHE A 1 528 ? 4.001 10.528 2.243 1.00 91.06 528 PHE A CA 1
ATOM 4033 C C . PHE A 1 528 ? 5.007 11.306 1.374 1.00 91.06 528 PHE A C 1
ATOM 4035 O O . PHE A 1 528 ? 5.627 12.264 1.833 1.00 91.06 528 PHE A O 1
ATOM 4042 N N . ALA A 1 529 ? 5.147 10.923 0.104 1.00 89.56 529 ALA A N 1
ATOM 4043 C CA . ALA A 1 529 ? 6.008 11.602 -0.864 1.00 89.56 529 ALA A CA 1
ATOM 4044 C C . ALA A 1 529 ? 5.640 11.237 -2.316 1.00 89.56 529 ALA A C 1
ATOM 4046 O O . ALA A 1 529 ? 4.834 10.336 -2.559 1.00 89.56 529 ALA A O 1
ATOM 4047 N N . GLU A 1 530 ? 6.244 11.913 -3.297 1.00 87.81 530 GLU A N 1
ATOM 4048 C CA . GLU A 1 530 ? 6.241 11.448 -4.692 1.00 87.81 530 GLU A CA 1
ATOM 4049 C C . GLU A 1 530 ? 7.054 10.151 -4.827 1.00 87.81 530 GLU A C 1
ATOM 4051 O O . GLU A 1 530 ? 6.631 9.2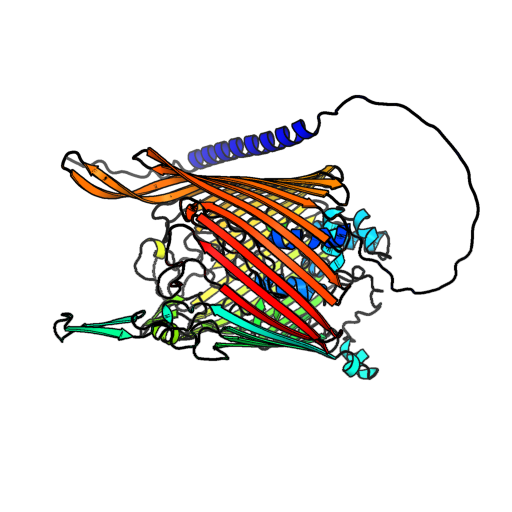41 -5.535 1.00 87.81 530 GLU A O 1
ATOM 4056 N N . ARG A 1 531 ? 8.182 10.039 -4.113 1.00 82.88 531 ARG A N 1
ATOM 4057 C CA . ARG A 1 531 ? 8.961 8.805 -3.933 1.00 82.88 531 ARG A CA 1
ATOM 4058 C C . ARG A 1 531 ? 9.026 8.472 -2.439 1.00 82.88 531 ARG A C 1
ATOM 4060 O O . ARG A 1 531 ? 9.975 8.836 -1.754 1.00 82.88 531 ARG A O 1
ATOM 4067 N N . GLY A 1 532 ? 7.971 7.832 -1.933 1.00 71.50 532 GLY A N 1
ATOM 4068 C CA . GLY A 1 532 ? 7.799 7.566 -0.497 1.00 71.50 532 GLY A CA 1
ATOM 4069 C C . GLY A 1 532 ? 8.719 6.487 0.082 1.00 71.50 532 GLY A C 1
ATOM 4070 O O . GLY A 1 532 ? 9.008 6.516 1.279 1.00 71.50 532 GLY A O 1
ATOM 4071 N N . ILE A 1 533 ? 9.202 5.563 -0.759 1.00 75.31 533 ILE A N 1
ATOM 4072 C CA . ILE A 1 533 ? 10.149 4.504 -0.375 1.00 75.31 533 ILE A CA 1
ATOM 4073 C C . ILE A 1 533 ? 11.453 5.151 0.126 1.00 75.31 533 ILE A C 1
ATOM 4075 O O . ILE A 1 533 ? 12.042 5.981 -0.568 1.00 75.31 533 ILE A O 1
ATOM 4079 N N . ASP A 1 534 ? 11.887 4.779 1.333 1.00 79.75 534 ASP A N 1
ATOM 4080 C CA . ASP A 1 534 ? 13.050 5.298 2.079 1.00 79.75 534 ASP A CA 1
ATOM 4081 C C . ASP A 1 534 ? 12.925 6.727 2.650 1.00 79.75 534 ASP A C 1
ATOM 4083 O O . ASP A 1 534 ? 13.849 7.176 3.329 1.00 79.75 534 ASP A O 1
ATOM 4087 N N . ALA A 1 535 ? 11.832 7.455 2.375 1.00 88.06 535 ALA A N 1
ATOM 4088 C CA . ALA A 1 535 ? 11.598 8.835 2.832 1.00 88.06 535 ALA A CA 1
ATOM 4089 C C . ALA A 1 535 ? 12.839 9.755 2.731 1.00 88.06 535 ALA A C 1
ATOM 4091 O O . ALA A 1 535 ? 13.189 10.454 3.683 1.00 88.06 535 ALA A O 1
ATOM 4092 N N . LYS A 1 536 ? 13.530 9.742 1.581 1.00 91.25 536 LYS A N 1
ATOM 4093 C CA . LYS A 1 536 ? 14.797 10.462 1.354 1.00 91.25 536 LYS A CA 1
ATOM 4094 C C . LYS A 1 536 ? 14.797 11.255 0.050 1.00 91.25 536 LYS A C 1
ATOM 4096 O O . LYS A 1 536 ? 14.071 10.941 -0.888 1.00 91.25 536 LYS A O 1
ATOM 4101 N N . ASN A 1 537 ? 15.713 12.218 -0.046 1.00 93.38 537 ASN A N 1
ATOM 4102 C CA . ASN A 1 537 ? 15.998 12.984 -1.264 1.00 93.38 537 ASN A CA 1
ATOM 4103 C C . ASN A 1 537 ? 14.771 13.695 -1.875 1.00 93.38 537 ASN A C 1
ATOM 4105 O O . ASN A 1 537 ? 14.657 13.780 -3.094 1.00 93.38 537 ASN A O 1
ATOM 4109 N N . GLU A 1 538 ? 13.864 14.235 -1.064 1.00 94.00 538 GLU A N 1
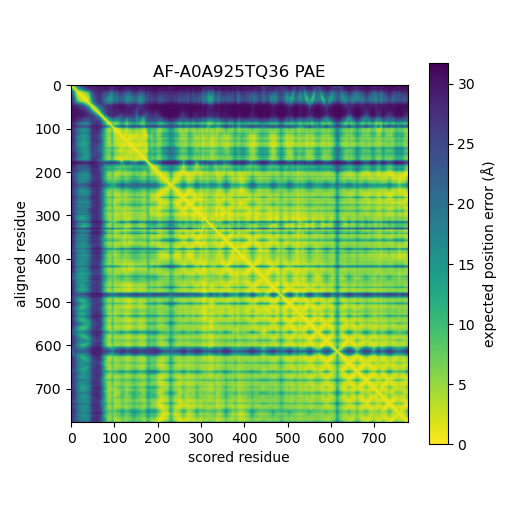ATOM 4110 C CA . GLU A 1 538 ? 12.662 14.909 -1.560 1.00 94.00 538 GLU A CA 1
ATOM 4111 C C . GLU A 1 538 ? 12.305 16.131 -0.709 1.00 94.00 538 GLU A C 1
ATOM 4113 O O . GLU A 1 538 ? 12.288 16.085 0.515 1.00 94.00 538 GLU A O 1
ATOM 4118 N N . THR A 1 539 ? 11.971 17.247 -1.346 1.00 97.00 539 THR A N 1
ATOM 4119 C CA . THR A 1 539 ? 11.303 18.374 -0.684 1.00 97.00 539 THR A CA 1
ATOM 4120 C C . THR A 1 539 ? 10.013 18.653 -1.426 1.00 97.00 539 THR A C 1
ATOM 4122 O O . THR A 1 539 ? 10.025 18.721 -2.656 1.00 97.00 539 THR A O 1
ATOM 4125 N N . GLY A 1 540 ? 8.910 18.841 -0.706 1.00 96.31 540 GLY A N 1
ATOM 4126 C CA . GLY A 1 540 ? 7.629 19.060 -1.356 1.00 96.31 540 GLY A CA 1
ATOM 4127 C C . GLY A 1 540 ? 6.598 19.800 -0.523 1.00 96.31 540 GLY A C 1
ATOM 4128 O O . GLY A 1 540 ? 6.694 19.897 0.701 1.00 96.31 540 GLY A O 1
ATOM 4129 N N . PHE A 1 541 ? 5.608 20.331 -1.228 1.00 97.38 541 PHE A N 1
ATOM 4130 C CA . PHE A 1 541 ? 4.456 21.018 -0.672 1.00 97.38 541 PHE A CA 1
ATOM 4131 C C . PHE A 1 541 ? 3.185 20.492 -1.332 1.00 97.38 541 PHE A C 1
ATOM 4133 O O . PHE A 1 541 ? 3.043 20.555 -2.552 1.00 97.38 541 PHE A O 1
ATOM 4140 N N . TYR A 1 542 ? 2.269 20.001 -0.509 1.00 96.56 542 TYR A N 1
ATOM 4141 C CA . TYR A 1 542 ? 1.027 19.373 -0.921 1.00 96.56 542 TYR A CA 1
ATOM 4142 C C . TYR A 1 542 ? -0.169 20.178 -0.421 1.00 96.56 542 TYR A C 1
ATOM 4144 O O . TYR A 1 542 ? -0.233 20.552 0.751 1.00 96.56 542 TYR A O 1
ATOM 4152 N N . LEU A 1 543 ? -1.137 20.397 -1.304 1.00 97.19 543 LEU A N 1
ATOM 4153 C CA . LEU A 1 543 ? -2.449 20.940 -0.986 1.00 97.19 543 LEU A CA 1
ATOM 4154 C C . LEU A 1 543 ? -3.515 19.931 -1.391 1.00 97.19 543 LEU A C 1
ATOM 4156 O O . LEU A 1 543 ? -3.548 19.511 -2.543 1.00 97.19 543 LEU A O 1
ATOM 4160 N N . GLY A 1 544 ? -4.415 19.596 -0.475 1.00 95.56 544 GLY A N 1
ATOM 4161 C CA . GLY A 1 544 ? -5.584 18.765 -0.745 1.00 95.56 544 GLY A CA 1
ATOM 4162 C C . GLY A 1 544 ? -6.870 19.495 -0.380 1.00 95.56 544 GLY A C 1
ATOM 4163 O O . GLY A 1 544 ? -6.921 20.232 0.605 1.00 95.56 544 GLY A O 1
ATOM 4164 N N . LEU A 1 545 ? -7.918 19.286 -1.168 1.00 94.56 545 LEU A N 1
ATOM 4165 C CA . LEU A 1 545 ? -9.254 19.831 -0.963 1.00 94.56 545 LEU A CA 1
ATOM 4166 C C . LEU A 1 545 ? -10.287 18.738 -1.236 1.00 94.56 545 LEU A C 1
ATOM 4168 O O . LEU A 1 545 ? -10.253 18.085 -2.277 1.00 94.56 545 LEU A O 1
ATOM 4172 N N . GLN A 1 546 ? -11.249 18.596 -0.335 1.00 92.25 546 GLN A N 1
ATOM 4173 C CA . GLN A 1 546 ? -12.459 17.814 -0.551 1.00 92.25 546 GLN A CA 1
ATOM 4174 C C . GLN A 1 546 ? -13.664 18.657 -0.153 1.00 92.25 546 GLN A C 1
ATOM 4176 O O . GLN A 1 546 ? -13.757 19.108 0.985 1.00 92.25 546 GLN A O 1
ATOM 4181 N N . THR A 1 547 ? -14.602 18.856 -1.073 1.00 91.25 547 THR A N 1
ATOM 4182 C CA . THR A 1 547 ? -15.807 19.646 -0.820 1.00 91.25 547 THR A CA 1
ATOM 4183 C C . THR A 1 547 ? -17.057 18.977 -1.384 1.00 91.25 547 THR A C 1
ATOM 4185 O O . THR A 1 547 ? -17.113 18.602 -2.554 1.00 91.25 547 THR A O 1
ATOM 4188 N N . ALA A 1 548 ? -18.073 18.812 -0.542 1.00 89.06 548 ALA A N 1
ATOM 4189 C CA . ALA A 1 548 ? -19.416 18.432 -0.956 1.00 89.06 548 ALA A CA 1
ATOM 4190 C C . ALA A 1 548 ? -20.192 19.702 -1.335 1.00 89.06 548 ALA A C 1
ATOM 4192 O O . ALA A 1 548 ? -20.759 20.373 -0.474 1.00 89.06 548 ALA A O 1
ATOM 4193 N N . LEU A 1 549 ? -20.210 20.046 -2.627 1.00 88.06 549 LEU A N 1
ATOM 4194 C CA . LEU A 1 549 ? -20.902 21.243 -3.130 1.00 88.06 549 LEU A CA 1
ATOM 4195 C C . LEU A 1 549 ? -22.412 21.142 -2.969 1.00 88.06 549 LEU A C 1
ATOM 4197 O O . LEU A 1 549 ? -23.092 22.124 -2.684 1.00 88.06 549 LEU A O 1
ATOM 4201 N N . THR A 1 550 ? -22.935 19.935 -3.156 1.00 87.75 550 THR A N 1
ATOM 4202 C CA . THR A 1 550 ? -24.327 19.583 -2.882 1.00 87.75 550 THR A CA 1
ATOM 4203 C C . THR A 1 550 ? -24.365 18.174 -2.294 1.00 87.75 550 THR A C 1
ATOM 4205 O O . THR A 1 550 ? -23.364 17.463 -2.311 1.00 87.75 550 THR A O 1
ATOM 4208 N N . LYS A 1 551 ? -25.538 17.698 -1.859 1.00 81.12 551 LYS A N 1
ATOM 4209 C CA . LYS A 1 551 ? -25.714 16.291 -1.438 1.00 81.12 551 LYS A CA 1
ATOM 4210 C C . LYS A 1 551 ? -25.418 15.268 -2.551 1.00 81.12 551 LYS A C 1
ATOM 4212 O O . LYS A 1 551 ? -25.259 14.085 -2.273 1.00 81.12 551 LYS A O 1
ATOM 4217 N N . LYS A 1 552 ? -25.395 15.711 -3.814 1.00 86.44 552 LYS A N 1
ATOM 4218 C CA . LYS A 1 552 ? -25.183 14.862 -4.991 1.00 86.44 552 LYS A CA 1
ATOM 4219 C C . LYS A 1 552 ? -23.811 15.039 -5.635 1.00 86.44 552 LYS A C 1
ATOM 4221 O O . LYS A 1 552 ? -23.422 14.166 -6.398 1.00 86.44 552 LYS A O 1
ATOM 4226 N N . LEU A 1 553 ? -23.115 16.149 -5.382 1.00 89.31 553 LEU A N 1
ATOM 4227 C CA . LEU A 1 553 ? -21.879 16.517 -6.073 1.00 89.31 553 LEU A CA 1
ATOM 4228 C C . LEU A 1 553 ? -20.749 16.739 -5.070 1.00 89.31 553 LEU A C 1
ATOM 4230 O O . LEU A 1 553 ? -20.797 17.689 -4.285 1.00 89.31 553 LEU A O 1
ATOM 4234 N N . THR A 1 554 ? -19.714 15.913 -5.178 1.00 89.62 554 THR A N 1
ATOM 4235 C CA . THR A 1 554 ? -18.482 16.019 -4.394 1.00 89.62 554 THR A CA 1
ATOM 4236 C C . THR A 1 554 ? -17.314 16.320 -5.323 1.00 89.62 554 THR A C 1
ATOM 4238 O O . THR A 1 554 ? -17.139 15.663 -6.349 1.00 89.62 554 THR A O 1
ATOM 4241 N N . VAL A 1 555 ? -16.504 17.308 -4.958 1.00 92.62 555 VAL A N 1
ATOM 4242 C CA . VAL A 1 555 ? -15.277 17.693 -5.655 1.00 92.62 555 VAL A CA 1
ATOM 4243 C C . VAL A 1 555 ? -14.088 17.340 -4.781 1.00 92.62 555 VAL A C 1
ATOM 4245 O O . VAL A 1 555 ? -14.052 17.691 -3.600 1.00 92.62 555 VAL A O 1
ATOM 4248 N N . ARG A 1 556 ? -13.101 16.667 -5.366 1.00 92.62 556 ARG A N 1
ATOM 4249 C CA . ARG A 1 556 ? -11.810 16.399 -4.735 1.00 92.62 556 ARG A CA 1
ATOM 4250 C C . ARG A 1 556 ? -10.708 16.923 -5.625 1.00 92.62 556 ARG A C 1
ATOM 4252 O O . ARG A 1 556 ? -10.749 16.734 -6.836 1.00 92.62 556 ARG A O 1
ATOM 4259 N N . ALA A 1 557 ? -9.732 17.589 -5.042 1.00 94.94 557 ALA A N 1
ATOM 4260 C CA . ALA A 1 557 ? -8.600 18.095 -5.785 1.00 94.94 557 ALA A CA 1
ATOM 4261 C C . ALA A 1 557 ? -7.343 18.037 -4.934 1.00 94.94 557 ALA A C 1
ATOM 4263 O O . ALA A 1 557 ? -7.401 18.236 -3.720 1.00 94.94 557 ALA A O 1
ATOM 4264 N N . TYR A 1 558 ? -6.207 17.816 -5.580 1.00 95.44 558 TYR A N 1
ATOM 4265 C CA . TYR A 1 558 ? -4.922 18.044 -4.945 1.00 95.44 558 TYR A CA 1
ATOM 4266 C C . TYR A 1 558 ? -3.942 18.707 -5.889 1.00 95.44 558 TYR A C 1
ATOM 4268 O O . TYR A 1 558 ? -4.038 18.570 -7.107 1.00 95.44 558 TYR A O 1
ATOM 4276 N N . TYR A 1 559 ? -2.967 19.376 -5.298 1.00 96.69 559 TYR A N 1
ATOM 4277 C CA . TYR A 1 559 ? -1.817 19.914 -5.987 1.00 96.69 559 TYR A CA 1
ATOM 4278 C C . TYR A 1 559 ? -0.559 19.610 -5.181 1.00 96.69 559 TYR A C 1
ATOM 4280 O O . TYR A 1 559 ? -0.437 20.049 -4.038 1.00 96.69 559 TYR A O 1
ATOM 4288 N N . ASP A 1 560 ? 0.364 18.850 -5.765 1.00 95.25 560 ASP A N 1
ATOM 4289 C CA . ASP A 1 560 ? 1.654 18.535 -5.159 1.00 95.25 560 ASP A CA 1
ATOM 4290 C C . ASP A 1 560 ? 2.792 19.167 -5.951 1.00 95.25 560 ASP A C 1
ATOM 4292 O O . ASP A 1 560 ? 2.891 18.986 -7.162 1.00 95.25 560 ASP A O 1
ATOM 4296 N N . LEU A 1 561 ? 3.672 19.865 -5.249 1.00 96.06 561 LEU A N 1
ATOM 4297 C CA . LEU A 1 561 ? 4.930 20.391 -5.753 1.00 96.06 561 LEU A CA 1
ATOM 4298 C C . LEU A 1 561 ? 6.059 19.594 -5.124 1.00 96.06 561 LEU A C 1
ATOM 4300 O O . LEU A 1 561 ? 6.142 19.542 -3.899 1.00 96.06 561 LEU A O 1
ATOM 4304 N N . PHE A 1 562 ? 6.953 19.029 -5.924 1.00 94.56 562 PHE A N 1
ATOM 4305 C CA . PHE A 1 562 ? 8.054 18.227 -5.402 1.00 94.56 562 PHE A CA 1
ATOM 4306 C C . PHE A 1 562 ? 9.360 18.489 -6.144 1.00 94.56 562 PHE A C 1
ATOM 4308 O O . PHE A 1 562 ? 9.405 18.889 -7.310 1.00 94.56 562 PHE A O 1
ATOM 4315 N N . ARG A 1 563 ? 10.459 18.258 -5.436 1.00 94.19 563 ARG A N 1
ATOM 4316 C CA . ARG A 1 563 ? 11.818 18.378 -5.945 1.00 94.19 563 ARG A CA 1
ATOM 4317 C C . ARG A 1 563 ? 12.668 17.250 -5.389 1.00 94.19 563 ARG A C 1
ATOM 4319 O O . ARG A 1 563 ? 12.622 16.999 -4.190 1.00 94.19 563 ARG A O 1
ATOM 4326 N N . PHE A 1 564 ? 13.501 16.673 -6.247 1.00 93.56 564 PHE A N 1
ATOM 4327 C CA . PHE A 1 564 ? 14.552 15.719 -5.910 1.00 93.56 564 PHE A CA 1
ATOM 4328 C C . PHE A 1 564 ? 15.911 16.430 -5.981 1.00 93.56 564 PHE A C 1
ATOM 4330 O O . PHE A 1 564 ? 16.423 16.667 -7.082 1.00 93.56 564 PHE A O 1
ATOM 4337 N N . PRO A 1 565 ? 16.498 16.847 -4.841 1.00 91.56 565 PRO A N 1
ATOM 4338 C CA . PRO A 1 565 ? 17.733 17.634 -4.833 1.00 91.56 565 PRO A CA 1
ATOM 4339 C C . PRO A 1 565 ? 18.971 16.886 -5.344 1.00 91.56 565 PRO A C 1
ATOM 4341 O O . PRO A 1 565 ? 19.958 17.527 -5.707 1.00 91.56 565 PRO A O 1
ATOM 4344 N N . PHE A 1 566 ? 18.944 15.554 -5.346 1.00 91.56 566 PHE A N 1
ATOM 4345 C CA . PHE A 1 566 ? 20.037 14.691 -5.775 1.00 91.56 566 PHE A CA 1
ATOM 4346 C C . PHE A 1 566 ? 19.590 13.663 -6.818 1.00 91.56 566 PHE A C 1
ATOM 4348 O O . PHE A 1 566 ? 18.401 13.392 -6.990 1.00 91.56 566 PHE A O 1
ATOM 4355 N N . VAL A 1 567 ? 20.570 13.101 -7.521 1.00 89.62 567 VAL A N 1
ATOM 4356 C CA . VAL A 1 567 ? 20.366 12.142 -8.608 1.00 89.62 567 VAL A CA 1
ATOM 4357 C C . VAL A 1 567 ? 19.880 10.785 -8.079 1.00 89.62 567 VAL A C 1
ATOM 4359 O O . VAL A 1 567 ? 20.059 10.449 -6.910 1.00 89.62 567 VAL A O 1
ATOM 4362 N N . SER A 1 568 ? 19.273 9.988 -8.951 1.00 85.25 568 SER A N 1
ATOM 4363 C CA . SER A 1 568 ? 18.791 8.629 -8.681 1.00 85.25 568 SER A CA 1
ATOM 4364 C C . SER A 1 568 ? 19.184 7.691 -9.825 1.00 85.25 568 SER A C 1
ATOM 4366 O O . SER A 1 568 ? 19.648 8.153 -10.866 1.00 85.25 568 SER A O 1
ATOM 4368 N N . PHE A 1 569 ? 18.959 6.384 -9.666 1.00 77.88 569 PHE A N 1
ATOM 4369 C CA . PHE A 1 569 ? 19.253 5.387 -10.705 1.00 77.88 569 PHE A CA 1
ATOM 4370 C C . PHE A 1 569 ? 18.585 5.706 -12.059 1.00 77.88 569 PHE A C 1
ATOM 4372 O O . PHE A 1 569 ? 19.162 5.477 -13.119 1.00 77.88 569 PHE A O 1
ATOM 4379 N N . THR A 1 570 ? 17.389 6.301 -12.026 1.00 73.50 570 THR A N 1
ATOM 4380 C CA . THR A 1 570 ? 16.603 6.665 -13.217 1.00 73.50 570 THR A CA 1
ATOM 4381 C C . THR A 1 570 ? 16.692 8.148 -13.583 1.00 73.50 570 THR A C 1
ATOM 4383 O O . THR A 1 570 ? 16.125 8.575 -14.585 1.00 73.50 570 THR A O 1
ATOM 4386 N N . THR A 1 571 ? 17.372 8.981 -12.790 1.00 77.69 571 THR A N 1
ATOM 4387 C CA . THR A 1 571 ? 17.457 10.430 -13.038 1.00 77.69 571 THR A CA 1
ATOM 4388 C C . THR A 1 571 ? 18.852 10.939 -12.699 1.00 77.69 571 THR A C 1
ATOM 4390 O O . THR A 1 571 ? 19.179 11.070 -11.525 1.00 77.69 571 THR A O 1
ATOM 4393 N N . VAL A 1 572 ? 19.680 11.252 -13.700 1.00 78.81 572 VAL A N 1
ATOM 4394 C CA . VAL A 1 572 ? 21.096 11.620 -13.477 1.00 78.81 572 VAL A CA 1
ATOM 4395 C C . VAL A 1 572 ? 21.330 13.105 -13.183 1.00 78.81 572 VAL A C 1
ATOM 4397 O O . VAL A 1 572 ? 22.471 13.544 -13.086 1.00 78.81 572 VAL A O 1
ATOM 4400 N N . LEU A 1 573 ? 20.259 13.883 -13.033 1.00 85.06 573 LEU A N 1
ATOM 4401 C CA . LEU A 1 573 ? 20.289 15.285 -12.623 1.00 85.06 573 LEU A CA 1
ATOM 4402 C C . LEU A 1 573 ? 19.239 15.514 -11.526 1.00 85.06 573 LEU A C 1
ATOM 4404 O O . LEU A 1 573 ? 18.242 14.786 -11.481 1.00 85.06 573 LEU A O 1
ATOM 4408 N N . PRO A 1 574 ? 19.432 16.508 -10.639 1.00 88.19 574 PRO A N 1
ATOM 4409 C CA . PRO A 1 574 ? 18.356 16.993 -9.785 1.00 88.19 574 PRO A CA 1
ATOM 4410 C C . PRO A 1 574 ? 17.137 17.348 -10.637 1.00 88.19 574 PRO A C 1
ATOM 4412 O O . PRO A 1 574 ? 17.286 17.927 -11.711 1.00 88.19 574 PRO A O 1
ATOM 4415 N N . SER A 1 575 ? 15.949 17.003 -10.159 1.00 90.56 575 SER A N 1
ATOM 4416 C CA . SER A 1 575 ? 14.707 17.171 -10.918 1.00 90.56 575 SER A CA 1
ATOM 4417 C C . SER A 1 575 ? 13.622 17.788 -10.057 1.00 90.56 575 SER A C 1
ATOM 4419 O O . SER A 1 575 ? 13.663 17.745 -8.823 1.00 90.56 575 SER A O 1
ATOM 4421 N N . SER A 1 576 ? 12.644 18.386 -10.717 1.00 92.62 576 SER A N 1
ATOM 4422 C CA . SER A 1 576 ? 11.439 18.891 -10.080 1.00 92.62 576 SER A CA 1
ATOM 4423 C C . SER A 1 576 ? 10.199 18.502 -10.868 1.00 92.62 576 SER A C 1
ATOM 4425 O O . SER A 1 576 ? 10.275 18.059 -12.018 1.00 92.62 576 SER A O 1
ATOM 4427 N N . GLY A 1 577 ? 9.050 18.625 -10.221 1.00 94.12 577 GLY A N 1
ATOM 4428 C CA . GLY A 1 577 ? 7.780 18.339 -10.850 1.00 94.12 577 GLY A CA 1
ATOM 4429 C C . GLY A 1 577 ? 6.598 18.857 -10.054 1.00 94.12 577 GLY A C 1
ATOM 4430 O O . GLY A 1 577 ? 6.722 19.335 -8.922 1.00 94.12 577 GLY A O 1
ATOM 4431 N N . ASP A 1 578 ? 5.442 18.767 -10.692 1.00 95.75 578 ASP A N 1
ATOM 4432 C CA . ASP A 1 578 ? 4.158 19.045 -10.083 1.00 95.75 578 ASP A CA 1
ATOM 4433 C C . ASP A 1 578 ? 3.097 18.044 -10.548 1.00 95.75 578 ASP A C 1
ATOM 4435 O O . ASP A 1 578 ? 3.187 17.478 -11.638 1.00 95.75 578 ASP A O 1
ATOM 4439 N N . ASP A 1 579 ? 2.124 17.772 -9.683 1.00 94.50 579 ASP A N 1
ATOM 4440 C CA . ASP A 1 579 ? 1.010 16.867 -9.955 1.00 94.50 579 ASP A CA 1
ATOM 4441 C C . ASP A 1 579 ? -0.295 17.495 -9.462 1.00 94.50 579 ASP A C 1
ATOM 4443 O O . ASP A 1 579 ? -0.475 17.735 -8.266 1.00 94.50 579 ASP A O 1
ATOM 4447 N N . LEU A 1 580 ? -1.195 17.778 -10.399 1.00 96.12 580 LEU A N 1
ATOM 4448 C CA . LEU A 1 580 ? -2.523 18.330 -10.172 1.00 96.12 580 LEU A CA 1
ATOM 4449 C C . LEU A 1 580 ? -3.568 17.271 -10.500 1.00 96.12 580 LEU A C 1
ATOM 4451 O O . LEU A 1 580 ? -3.602 16.750 -11.615 1.00 96.12 580 LEU A O 1
ATOM 4455 N N . LEU A 1 581 ? -4.487 17.036 -9.570 1.00 94.31 581 LEU A N 1
ATOM 4456 C CA . LEU A 1 581 ? -5.673 16.221 -9.792 1.00 94.31 581 LEU A CA 1
ATOM 4457 C C . LEU A 1 581 ? -6.944 16.998 -9.473 1.00 94.31 581 LEU A C 1
ATOM 4459 O O . LEU A 1 581 ? -7.022 17.680 -8.454 1.00 94.31 581 LEU A O 1
ATOM 4463 N N . LEU A 1 582 ? -7.962 16.806 -10.308 1.00 95.88 582 LEU A N 1
ATOM 4464 C CA . LEU A 1 582 ? -9.348 17.169 -10.050 1.00 95.88 582 LEU A CA 1
ATOM 4465 C C . LEU A 1 582 ? -10.241 15.948 -10.288 1.00 95.88 582 LEU A C 1
ATOM 4467 O O . LEU A 1 582 ? -10.194 15.338 -11.353 1.00 95.88 582 LEU A O 1
ATOM 4471 N N . GLN A 1 583 ? -11.084 15.621 -9.317 1.00 94.06 583 GLN A N 1
ATOM 4472 C CA . GLN A 1 583 ? -12.104 14.589 -9.409 1.00 94.06 583 GLN A CA 1
ATOM 4473 C C . GLN A 1 583 ? -13.478 15.165 -9.055 1.00 94.06 583 GLN A C 1
ATOM 4475 O O . GLN A 1 583 ? -13.639 15.870 -8.058 1.00 94.06 583 GLN A O 1
ATOM 4480 N N . LEU A 1 584 ? -14.476 14.825 -9.866 1.00 94.44 584 LEU A N 1
ATOM 4481 C CA . LEU A 1 584 ? -15.881 15.167 -9.681 1.00 94.44 584 LEU A CA 1
ATOM 4482 C C . LEU A 1 584 ? -16.679 13.870 -9.530 1.00 94.44 584 LEU A C 1
ATOM 4484 O O . LEU A 1 584 ? -16.697 13.053 -10.446 1.00 94.44 584 LEU A O 1
ATOM 4488 N N . SER A 1 585 ? -17.349 13.689 -8.395 1.00 91.62 585 SER A N 1
ATOM 4489 C CA . SER A 1 585 ? -18.250 12.561 -8.137 1.00 91.62 585 SER A CA 1
ATOM 4490 C C . SER A 1 585 ? -19.692 13.065 -8.107 1.00 91.62 585 SER A C 1
ATOM 4492 O O . SER A 1 585 ? -20.030 13.895 -7.261 1.00 91.62 585 SER A O 1
ATOM 4494 N N . TYR A 1 586 ? -20.548 12.561 -8.997 1.00 92.25 586 TYR A N 1
ATOM 4495 C CA . TYR A 1 586 ? -21.938 12.990 -9.128 1.00 92.25 586 TYR A CA 1
ATOM 4496 C C . TYR A 1 586 ? -22.926 11.822 -9.013 1.00 92.25 586 TYR A C 1
ATOM 4498 O O . TYR A 1 586 ? -22.977 10.926 -9.855 1.00 92.25 586 TYR A O 1
ATOM 4506 N N . LYS A 1 587 ? -23.755 11.856 -7.966 1.00 90.69 587 LYS A N 1
ATOM 4507 C CA . LYS A 1 587 ? -24.883 10.942 -7.742 1.00 90.69 587 LYS A CA 1
ATOM 4508 C C . LYS A 1 587 ? -26.122 11.486 -8.454 1.00 90.69 587 LYS A C 1
ATOM 4510 O O . LYS A 1 587 ? -26.877 12.272 -7.875 1.00 90.69 587 LYS A O 1
ATOM 4515 N N . LEU A 1 588 ? -26.333 11.092 -9.709 1.00 89.62 588 LEU A N 1
ATOM 4516 C CA . LEU A 1 588 ? -27.476 11.555 -10.504 1.00 89.62 588 LEU A CA 1
ATOM 4517 C C . LEU A 1 588 ? -28.799 11.057 -9.885 1.00 89.62 588 LEU A C 1
ATOM 4519 O O . LEU A 1 588 ? -29.680 11.857 -9.538 1.00 89.62 588 LEU A O 1
ATOM 4523 N N . THR A 1 589 ? -28.880 9.743 -9.656 1.00 88.88 589 THR A N 1
ATOM 4524 C CA . THR A 1 589 ? -29.951 9.032 -8.935 1.00 88.88 589 THR A CA 1
ATOM 4525 C C . THR A 1 589 ? -29.332 8.009 -7.969 1.00 88.88 589 THR A C 1
ATOM 4527 O O . THR A 1 589 ? -28.128 7.766 -8.050 1.00 88.88 589 THR A O 1
ATOM 4530 N N . PRO A 1 590 ? -30.102 7.375 -7.063 1.00 83.00 590 PRO A N 1
ATOM 4531 C CA . PRO A 1 590 ? -29.581 6.275 -6.244 1.00 83.00 590 PRO A CA 1
ATOM 4532 C C . PRO A 1 590 ? -28.984 5.112 -7.058 1.00 83.00 590 PRO A C 1
ATOM 4534 O O . PRO A 1 590 ? -28.117 4.409 -6.554 1.00 83.00 590 PRO A O 1
ATOM 4537 N N . GLN A 1 591 ? -29.420 4.933 -8.311 1.00 88.62 591 GLN A N 1
ATOM 4538 C CA . GLN A 1 591 ? -28.968 3.878 -9.224 1.00 88.62 591 GLN A CA 1
ATOM 4539 C C . GLN A 1 591 ? -27.838 4.308 -10.169 1.00 88.62 591 GLN A C 1
ATOM 4541 O O . GLN A 1 591 ? -27.209 3.440 -10.766 1.00 88.62 591 GLN A O 1
ATOM 4546 N N . ILE A 1 592 ? -27.613 5.614 -10.374 1.00 91.56 592 ILE A N 1
ATOM 4547 C CA . ILE A 1 592 ? -26.655 6.135 -11.362 1.00 91.56 592 ILE A CA 1
ATOM 4548 C C . ILE A 1 592 ? -25.617 7.021 -10.677 1.00 91.56 592 ILE A C 1
ATOM 4550 O O . ILE A 1 592 ? -25.938 8.084 -10.134 1.00 91.56 592 ILE A O 1
ATOM 4554 N N . PHE A 1 593 ? -24.356 6.616 -10.795 1.00 90.00 593 PHE A N 1
ATOM 4555 C CA . PHE A 1 593 ? -23.200 7.341 -10.290 1.00 90.00 593 PHE A CA 1
ATOM 4556 C C . PHE A 1 593 ? -22.208 7.635 -11.417 1.00 90.00 593 PHE A C 1
ATOM 4558 O O . PHE A 1 593 ? -21.862 6.753 -12.202 1.00 90.00 593 PHE A O 1
ATOM 4565 N N . LEU A 1 594 ? -21.752 8.884 -11.481 1.00 93.75 594 LEU A N 1
ATOM 4566 C CA . LEU A 1 594 ? -20.764 9.363 -12.441 1.00 93.75 594 LEU A CA 1
ATOM 4567 C C . LEU A 1 594 ? -19.514 9.821 -11.696 1.00 93.75 594 LEU A C 1
ATOM 4569 O O . LEU A 1 594 ? -19.617 10.556 -10.712 1.00 93.75 594 LEU A O 1
ATOM 4573 N N . GLU A 1 595 ? -18.337 9.455 -12.190 1.00 92.19 595 GLU A N 1
ATOM 4574 C CA . GLU A 1 595 ? -17.070 9.973 -11.678 1.00 92.19 595 GLU A CA 1
ATOM 4575 C C . GLU A 1 595 ? -16.174 10.420 -12.830 1.00 92.19 595 GLU A C 1
ATOM 4577 O O . GLU A 1 595 ? -15.886 9.657 -13.747 1.00 92.19 595 GLU A O 1
ATOM 4582 N N . GLY A 1 596 ? -15.740 11.677 -12.798 1.00 94.31 596 GLY A N 1
ATOM 4583 C CA . GLY A 1 596 ? -14.786 12.227 -13.753 1.00 94.31 596 GLY A CA 1
ATOM 4584 C C . GLY A 1 596 ? -13.491 12.595 -13.052 1.00 94.31 596 GLY A C 1
ATOM 4585 O O . GLY A 1 596 ? -13.527 13.260 -12.021 1.00 94.31 596 GLY A O 1
ATOM 4586 N N . THR A 1 597 ? -12.350 12.181 -13.597 1.00 94.00 597 THR A N 1
ATOM 4587 C CA . THR A 1 597 ? -11.021 12.521 -13.077 1.00 94.00 597 THR A CA 1
ATOM 4588 C C . THR A 1 597 ? -10.164 13.135 -14.177 1.00 94.00 597 THR A C 1
ATOM 4590 O O . THR A 1 597 ? -10.027 12.570 -15.262 1.00 94.00 597 THR A O 1
ATOM 4593 N N . LEU A 1 598 ? -9.547 14.269 -13.867 1.00 96.81 598 LEU A N 1
ATOM 4594 C CA . LEU A 1 598 ? -8.543 14.946 -14.676 1.00 96.81 598 LEU A CA 1
ATOM 4595 C C . LEU A 1 598 ? -7.243 15.009 -13.882 1.00 96.81 598 LEU A C 1
ATOM 4597 O O . LEU A 1 598 ? -7.249 15.361 -12.702 1.00 96.81 598 LEU A O 1
ATOM 4601 N N . GLN A 1 599 ? -6.128 14.682 -14.526 1.00 94.69 599 GLN A N 1
ATOM 4602 C CA . GLN A 1 599 ? -4.807 14.799 -13.926 1.00 94.69 599 GLN A CA 1
ATOM 4603 C C . GLN A 1 599 ? -3.812 15.403 -14.910 1.00 94.69 599 GLN A C 1
ATOM 4605 O O . GLN A 1 599 ? -3.746 15.008 -16.075 1.00 94.69 599 GLN A O 1
ATOM 4610 N N . LEU A 1 600 ? -3.017 16.334 -14.399 1.00 96.81 600 LEU A N 1
ATOM 4611 C CA . LEU A 1 600 ? -1.908 16.977 -15.082 1.00 96.81 600 LEU A CA 1
ATOM 4612 C C . LEU A 1 600 ? -0.658 16.754 -14.240 1.00 96.81 600 LEU A C 1
ATOM 4614 O O . LEU A 1 600 ? -0.588 17.237 -13.113 1.00 96.81 600 LEU A O 1
ATOM 4618 N N . LYS A 1 601 ? 0.319 16.036 -14.785 1.00 94.94 601 LYS A N 1
ATOM 4619 C CA . LYS A 1 601 ? 1.589 15.775 -14.111 1.00 94.94 601 LYS A CA 1
ATOM 4620 C C . LYS A 1 601 ? 2.743 16.248 -14.974 1.00 94.94 601 LYS A C 1
ATOM 4622 O O . LYS A 1 601 ? 2.847 15.858 -16.132 1.00 94.94 601 LYS A O 1
ATOM 4627 N N . ASN A 1 602 ? 3.616 17.057 -14.399 1.00 95.50 602 ASN A N 1
ATOM 4628 C CA . ASN A 1 602 ? 4.829 17.545 -15.035 1.00 95.50 602 ASN A CA 1
ATOM 4629 C C . ASN A 1 602 ? 6.026 17.024 -14.246 1.00 95.50 602 ASN A C 1
ATOM 4631 O O . ASN A 1 602 ? 6.087 17.204 -13.031 1.00 95.50 602 ASN A O 1
ATOM 4635 N N . ILE A 1 603 ? 6.978 16.384 -14.915 1.00 91.38 603 ILE A N 1
ATOM 4636 C CA . ILE A 1 603 ? 8.200 15.894 -14.277 1.00 91.38 603 ILE A CA 1
ATOM 4637 C C . ILE A 1 603 ? 9.390 16.021 -15.221 1.00 91.38 603 ILE A C 1
ATOM 4639 O O . ILE A 1 603 ? 9.282 15.785 -16.422 1.00 91.38 603 ILE A O 1
ATOM 4643 N N . GLU A 1 604 ? 10.542 16.377 -14.673 1.00 87.69 604 GLU A N 1
ATOM 4644 C CA . GLU A 1 604 ? 11.811 16.335 -15.394 1.00 87.69 604 GLU A CA 1
ATOM 4645 C C . GLU A 1 604 ? 12.431 14.941 -15.248 1.00 87.69 604 GLU A C 1
ATOM 4647 O O . GLU A 1 604 ? 12.832 14.533 -14.156 1.00 87.69 604 GLU A O 1
ATOM 4652 N N . GLN A 1 605 ? 12.505 14.195 -16.350 1.00 81.62 605 GLN A N 1
ATOM 4653 C CA . GLN A 1 605 ? 13.182 12.898 -16.398 1.00 81.62 605 GLN A CA 1
ATOM 4654 C C . GLN A 1 605 ? 14.560 13.048 -17.027 1.00 81.62 605 GLN A C 1
ATOM 4656 O O . GLN A 1 605 ? 14.796 13.968 -17.800 1.00 81.62 605 GLN A O 1
ATOM 4661 N N . SER A 1 606 ? 15.487 12.144 -16.720 1.00 77.12 606 SER A N 1
ATOM 4662 C CA . SER A 1 606 ? 16.761 12.107 -17.430 1.00 77.12 606 SER A CA 1
ATOM 4663 C C . SER A 1 606 ? 16.757 10.963 -18.425 1.00 77.12 606 SER A C 1
ATOM 4665 O O . SER A 1 606 ? 16.788 9.801 -18.024 1.00 77.12 606 SER A O 1
ATOM 4667 N N . LEU A 1 607 ? 16.740 11.304 -19.708 1.00 74.88 607 LEU A N 1
ATOM 4668 C CA . LEU A 1 607 ? 16.773 10.336 -20.796 1.00 74.88 607 LEU A CA 1
ATOM 4669 C C . LEU A 1 607 ? 18.070 10.504 -21.588 1.00 74.88 607 LEU A C 1
ATOM 4671 O O . LEU A 1 607 ? 18.617 11.609 -21.686 1.00 74.88 607 LEU A O 1
ATOM 4675 N N . THR A 1 608 ? 18.580 9.391 -22.112 1.00 70.31 608 THR A N 1
ATOM 4676 C CA . THR A 1 608 ? 19.698 9.403 -23.058 1.00 70.31 608 THR A CA 1
ATOM 4677 C C . THR A 1 608 ? 19.235 10.084 -24.339 1.00 70.31 608 THR A C 1
ATOM 4679 O O . THR A 1 608 ? 18.188 9.748 -24.883 1.00 70.31 608 THR A O 1
ATOM 4682 N N . GLN A 1 609 ? 20.012 11.053 -24.798 1.00 70.12 609 GLN A N 1
ATOM 4683 C CA . GLN A 1 609 ? 19.840 11.743 -26.062 1.00 70.12 609 GLN A CA 1
ATOM 4684 C C . GLN A 1 609 ? 21.036 11.436 -26.947 1.00 70.12 609 GLN A C 1
ATOM 4686 O O . GLN A 1 609 ? 22.173 11.394 -26.479 1.00 70.12 609 GLN A O 1
ATOM 4691 N N . ILE A 1 610 ? 20.761 11.233 -28.228 1.00 68.50 610 ILE A N 1
ATOM 4692 C CA . ILE A 1 610 ? 21.777 11.022 -29.250 1.00 68.50 610 ILE A CA 1
ATOM 4693 C C . ILE A 1 610 ? 21.719 12.240 -30.161 1.00 68.50 610 ILE A C 1
ATOM 4695 O O . ILE A 1 610 ? 20.672 12.532 -30.738 1.00 68.50 610 ILE A O 1
ATOM 4699 N N . THR A 1 611 ? 22.822 12.977 -30.266 1.00 66.31 611 THR A N 1
ATOM 4700 C CA . THR A 1 611 ? 22.970 14.011 -31.294 1.00 66.31 611 THR A CA 1
ATOM 4701 C C . THR A 1 611 ? 23.921 13.517 -32.362 1.00 66.31 611 THR A C 1
ATOM 4703 O O . THR A 1 611 ? 24.974 12.961 -32.054 1.00 66.31 611 THR A O 1
ATOM 4706 N N . THR A 1 612 ? 23.569 13.751 -33.619 1.00 67.12 612 THR A N 1
ATOM 4707 C CA . THR A 1 612 ? 24.442 13.478 -34.757 1.00 67.12 612 THR A CA 1
ATOM 4708 C C . THR A 1 612 ? 25.003 14.805 -35.239 1.00 67.12 612 THR A C 1
ATOM 4710 O O . THR A 1 612 ? 24.254 15.670 -35.689 1.00 67.12 612 THR A O 1
ATOM 4713 N N . ASP A 1 613 ? 26.312 14.992 -35.105 1.00 69.75 613 ASP A N 1
ATOM 4714 C CA . ASP A 1 613 ? 26.965 16.216 -35.573 1.00 69.75 613 ASP A CA 1
ATOM 4715 C C . ASP A 1 613 ? 27.053 16.241 -37.116 1.00 69.75 613 ASP A C 1
ATOM 4717 O O . ASP A 1 613 ? 26.834 15.226 -37.786 1.00 69.75 613 ASP A O 1
ATOM 4721 N N . ALA A 1 614 ? 27.424 17.379 -37.713 1.00 64.44 614 ALA A N 1
ATOM 4722 C CA . ALA A 1 614 ? 27.573 17.539 -39.168 1.00 64.44 614 ALA A CA 1
ATOM 4723 C C . ALA A 1 614 ? 28.575 16.541 -39.799 1.00 64.44 614 ALA A C 1
ATOM 4725 O O . ALA A 1 614 ? 28.527 16.272 -40.999 1.00 64.44 614 ALA A O 1
ATOM 4726 N N . SER A 1 615 ? 29.457 15.961 -38.980 1.00 71.31 615 SER A N 1
ATOM 4727 C CA . SER A 1 615 ? 30.422 14.904 -39.312 1.00 71.31 615 SER A CA 1
ATOM 4728 C C . SER A 1 615 ? 29.864 13.469 -39.223 1.00 71.31 615 SER A C 1
ATOM 4730 O O . SER A 1 615 ? 30.615 12.518 -39.428 1.00 71.31 615 SER A O 1
ATOM 4732 N N . ARG A 1 616 ? 28.562 13.289 -38.945 1.00 68.38 616 ARG A N 1
ATOM 4733 C CA . ARG A 1 616 ? 27.879 11.997 -38.701 1.00 68.38 616 ARG A CA 1
ATOM 4734 C C . ARG A 1 616 ? 28.404 11.209 -37.495 1.00 68.38 616 ARG A C 1
ATOM 4736 O O . ARG A 1 616 ? 28.196 10.002 -37.419 1.00 68.38 616 ARG A O 1
ATOM 4743 N N . LEU A 1 617 ? 29.065 11.879 -36.553 1.00 70.25 617 LEU A N 1
ATOM 4744 C CA . LEU A 1 617 ? 29.421 11.289 -35.266 1.00 70.25 617 LEU A CA 1
ATOM 4745 C C . LEU A 1 617 ? 28.226 11.391 -34.317 1.00 70.25 617 LEU A C 1
ATOM 4747 O O . LEU A 1 617 ? 27.733 12.487 -34.047 1.00 70.25 617 LEU A O 1
ATOM 4751 N N . GLU A 1 618 ? 27.764 10.244 -33.828 1.00 74.75 618 GLU A N 1
ATOM 4752 C CA . GLU A 1 618 ? 26.739 10.160 -32.792 1.00 74.75 618 GLU A CA 1
ATOM 4753 C C . GLU A 1 618 ? 27.387 10.381 -31.425 1.00 74.75 618 GLU A C 1
ATOM 4755 O O . GLU A 1 618 ? 28.295 9.655 -31.021 1.00 74.75 618 GLU A O 1
ATOM 4760 N N . THR A 1 619 ? 26.943 11.416 -30.718 1.00 72.19 619 THR A N 1
ATOM 4761 C CA . THR A 1 619 ? 27.315 11.653 -29.324 1.00 72.19 619 THR A CA 1
ATOM 4762 C C . THR A 1 619 ? 26.109 11.371 -28.450 1.00 72.19 619 THR A C 1
ATOM 4764 O O . THR A 1 619 ? 25.079 12.039 -28.568 1.00 72.19 619 THR A O 1
ATOM 4767 N N . GLU A 1 620 ? 26.250 10.397 -27.557 1.00 73.94 620 GLU A N 1
ATOM 4768 C CA . GLU A 1 620 ? 25.258 10.119 -26.528 1.00 73.94 620 GLU A CA 1
ATOM 4769 C C . GLU A 1 620 ? 25.527 10.988 -25.298 1.00 73.94 620 GLU A C 1
ATOM 4771 O O . GLU A 1 620 ? 26.626 10.996 -24.739 1.00 73.94 620 GLU A O 1
ATOM 4776 N N . PHE A 1 621 ? 24.519 11.714 -24.838 1.00 76.19 621 PHE A N 1
ATOM 4777 C CA . PHE A 1 621 ? 24.562 12.438 -23.574 1.00 76.19 621 PHE A CA 1
ATOM 4778 C C . PHE A 1 621 ? 23.210 12.335 -22.883 1.00 76.19 621 PHE A C 1
ATOM 4780 O O . PHE A 1 621 ? 22.175 12.160 -23.515 1.00 76.19 621 PHE A O 1
ATOM 4787 N N . ARG A 1 622 ? 23.185 12.441 -21.556 1.00 75.19 622 ARG A N 1
ATOM 4788 C CA . ARG A 1 622 ? 21.923 12.490 -20.813 1.00 75.19 622 ARG A CA 1
ATOM 4789 C C . ARG A 1 622 ? 21.518 13.935 -20.584 1.00 75.19 622 ARG A C 1
ATOM 4791 O O . ARG A 1 622 ? 22.324 14.733 -20.112 1.00 75.19 622 ARG A O 1
ATOM 4798 N N . ALA A 1 623 ? 20.260 14.251 -20.858 1.00 80.38 623 ALA A N 1
ATOM 4799 C CA . ALA A 1 623 ? 19.699 15.570 -20.599 1.00 80.38 623 ALA A CA 1
ATOM 4800 C C . ALA A 1 623 ? 18.386 15.462 -19.824 1.00 80.38 623 ALA A C 1
ATOM 4802 O O . ALA A 1 623 ? 17.743 14.409 -19.794 1.00 80.38 623 ALA A O 1
ATOM 4803 N N . ALA A 1 624 ? 18.013 16.558 -19.165 1.00 83.31 624 ALA A N 1
ATOM 4804 C CA . ALA A 1 624 ? 16.695 16.691 -18.570 1.00 83.31 624 ALA A CA 1
ATOM 4805 C C . ALA A 1 624 ? 15.656 16.834 -19.693 1.00 83.31 624 ALA A C 1
ATOM 4807 O O . ALA A 1 624 ? 15.744 17.745 -20.514 1.00 83.31 624 ALA A O 1
ATOM 4808 N N . VAL A 1 625 ? 14.690 15.923 -19.719 1.00 88.31 625 VAL A N 1
ATOM 4809 C CA . VAL A 1 625 ? 13.563 15.878 -20.647 1.00 88.31 625 VAL A CA 1
ATOM 4810 C C . VAL A 1 625 ? 12.295 16.193 -19.856 1.00 88.31 625 VAL A C 1
ATOM 4812 O O . VAL A 1 625 ? 11.824 15.353 -19.076 1.00 88.31 625 VAL A O 1
ATOM 4815 N N . PRO A 1 626 ? 11.735 17.406 -20.013 1.00 91.44 626 PRO A N 1
ATOM 4816 C CA . PRO A 1 626 ? 10.428 17.735 -19.472 1.00 91.44 626 PRO A CA 1
ATOM 4817 C C . PRO A 1 626 ? 9.375 16.792 -20.049 1.00 91.44 626 PRO A C 1
ATOM 4819 O O . PRO A 1 626 ? 9.164 16.747 -21.262 1.00 91.44 626 PRO A O 1
ATOM 4822 N N . THR A 1 627 ? 8.720 16.054 -19.164 1.00 93.56 627 THR A N 1
ATOM 4823 C CA . THR A 1 627 ? 7.673 15.091 -19.493 1.00 93.56 627 THR A CA 1
ATOM 4824 C C . THR A 1 627 ? 6.361 15.579 -18.904 1.00 93.56 627 THR A C 1
ATOM 4826 O O . THR A 1 627 ? 6.245 15.775 -17.690 1.00 93.56 627 THR A O 1
ATOM 4829 N N . LYS A 1 628 ? 5.366 15.789 -19.763 1.00 95.94 628 LYS A N 1
ATOM 4830 C CA . LYS A 1 628 ? 4.018 16.205 -19.377 1.00 95.94 628 LYS A CA 1
ATOM 4831 C C . LYS A 1 628 ? 3.064 15.050 -19.598 1.00 95.94 628 LYS A C 1
ATOM 4833 O O . LYS A 1 628 ? 2.978 14.520 -20.695 1.00 95.94 628 LYS A O 1
ATOM 4838 N N . THR A 1 629 ? 2.341 14.660 -18.562 1.00 96.44 629 THR A N 1
ATOM 4839 C CA . THR A 1 629 ? 1.293 13.648 -18.639 1.00 96.44 629 THR 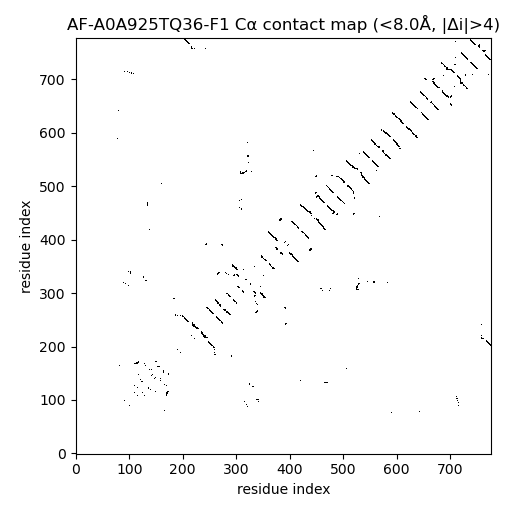A CA 1
ATOM 4840 C C . THR A 1 629 ? -0.060 14.302 -18.416 1.00 96.44 629 THR A C 1
ATOM 4842 O O . THR A 1 629 ? -0.280 14.947 -17.389 1.00 96.44 629 THR A O 1
ATOM 4845 N N . PHE A 1 630 ? -0.985 14.092 -19.347 1.00 96.94 630 PHE A N 1
ATOM 4846 C CA . PHE A 1 630 ? -2.389 14.450 -19.193 1.00 96.94 630 PHE A CA 1
ATOM 4847 C C . PHE A 1 630 ? -3.245 13.188 -19.197 1.00 96.94 630 PHE A C 1
ATOM 4849 O O . PHE A 1 630 ? -3.236 12.419 -20.158 1.00 96.94 630 PHE A O 1
ATOM 4856 N N . ARG A 1 631 ? -3.996 12.969 -18.117 1.00 95.94 631 ARG A N 1
ATOM 4857 C CA . ARG A 1 631 ? -4.875 11.809 -17.949 1.00 95.94 631 ARG A CA 1
ATOM 4858 C C . ARG A 1 631 ? -6.308 12.275 -17.739 1.00 95.94 631 ARG A C 1
ATOM 4860 O O . ARG A 1 631 ? -6.570 13.150 -16.918 1.00 95.94 631 ARG A O 1
ATOM 4867 N N . THR A 1 632 ? -7.233 11.661 -18.466 1.00 96.94 632 THR A N 1
ATOM 4868 C CA . THR A 1 632 ? -8.678 11.858 -18.311 1.00 96.94 632 THR A CA 1
ATOM 4869 C C . THR A 1 632 ? -9.335 10.503 -18.129 1.00 96.94 632 THR A C 1
ATOM 4871 O O . THR A 1 632 ? -9.092 9.596 -18.920 1.00 96.94 632 THR A O 1
ATOM 4874 N N . ARG A 1 633 ? -10.171 10.366 -17.104 1.00 95.06 633 ARG A N 1
ATOM 4875 C CA . ARG A 1 633 ? -10.909 9.139 -16.801 1.00 95.06 633 ARG A CA 1
ATOM 4876 C C . ARG A 1 633 ? -12.365 9.473 -16.507 1.00 95.06 633 ARG A C 1
ATOM 4878 O O . ARG A 1 633 ? -12.636 10.428 -15.782 1.00 95.06 633 ARG A O 1
ATOM 4885 N N . LEU A 1 634 ? -13.273 8.674 -17.052 1.00 96.75 634 LEU A N 1
ATOM 4886 C CA . LEU A 1 634 ? -14.709 8.746 -16.817 1.00 96.75 634 LEU A CA 1
ATOM 4887 C C . LEU A 1 634 ? -15.214 7.364 -16.405 1.00 96.75 634 LEU A C 1
ATOM 4889 O O . LEU A 1 634 ? -15.026 6.400 -17.147 1.00 96.75 634 LEU A O 1
ATOM 4893 N N . ASP A 1 635 ? -15.866 7.280 -15.251 1.00 94.12 635 ASP A N 1
ATOM 4894 C CA . ASP A 1 635 ? -16.596 6.103 -14.794 1.00 94.12 635 ASP A CA 1
ATOM 4895 C C . ASP A 1 635 ? -18.100 6.385 -14.817 1.00 94.12 635 ASP A C 1
ATOM 4897 O O . ASP A 1 635 ? -18.576 7.401 -14.302 1.00 94.12 635 ASP A O 1
ATOM 4901 N N . PHE A 1 636 ? -18.847 5.447 -15.385 1.00 95.69 636 PHE A N 1
ATOM 4902 C CA . PHE A 1 636 ? -20.301 5.396 -15.366 1.00 95.69 636 PHE A CA 1
ATOM 4903 C C . PHE A 1 636 ? -20.724 4.118 -14.649 1.00 95.69 636 PHE A C 1
ATOM 4905 O O . PHE A 1 636 ? -20.417 3.021 -15.112 1.00 95.69 636 PHE A O 1
ATOM 4912 N N . ILE A 1 637 ? -21.418 4.251 -13.522 1.00 93.44 637 ILE A N 1
ATOM 4913 C CA . ILE A 1 637 ? -21.889 3.116 -12.728 1.00 93.44 637 ILE A CA 1
ATOM 4914 C C . ILE A 1 637 ? -23.411 3.143 -12.700 1.00 93.44 637 ILE A C 1
ATOM 4916 O O . ILE A 1 637 ? -24.017 4.133 -12.283 1.00 93.44 637 ILE A O 1
ATOM 4920 N N . TYR A 1 638 ? -24.015 2.042 -13.137 1.00 94.56 638 TYR A N 1
ATOM 4921 C CA . TYR A 1 638 ? -25.457 1.855 -13.176 1.00 94.56 638 TYR A CA 1
ATOM 4922 C C . TYR A 1 638 ? -25.850 0.572 -12.453 1.00 94.56 638 TYR A C 1
ATOM 4924 O O . TYR A 1 638 ? -25.500 -0.527 -12.878 1.00 94.56 638 TYR A O 1
ATOM 4932 N N . GLN A 1 639 ? -26.613 0.716 -11.375 1.00 92.56 639 GLN A N 1
ATOM 4933 C CA . GLN A 1 639 ? -27.125 -0.390 -10.579 1.00 92.56 639 GLN A CA 1
ATOM 4934 C C . GLN A 1 639 ? -28.657 -0.435 -10.669 1.00 92.56 639 GLN A C 1
ATOM 4936 O O . GLN A 1 639 ? -29.344 0.163 -9.837 1.00 92.56 639 GLN A O 1
ATOM 4941 N N . PRO A 1 640 ? -29.227 -1.100 -11.695 1.00 92.31 640 PRO A N 1
ATOM 4942 C CA . PRO A 1 640 ? -30.678 -1.196 -11.867 1.00 92.31 640 PRO A CA 1
ATOM 4943 C C . PRO A 1 640 ? -31.381 -1.934 -10.721 1.00 92.31 640 PRO A C 1
ATOM 4945 O O . PRO A 1 640 ? -32.546 -1.656 -10.444 1.00 92.31 640 PRO A O 1
ATOM 4948 N N . THR A 1 641 ? -30.699 -2.884 -10.072 1.00 90.69 641 THR A N 1
ATOM 4949 C CA . THR A 1 641 ? -31.236 -3.686 -8.960 1.00 90.69 641 THR A CA 1
ATOM 4950 C C . THR A 1 641 ? -30.148 -3.961 -7.921 1.00 90.69 641 THR A C 1
ATOM 4952 O O . THR A 1 641 ? -28.966 -3.823 -8.219 1.00 90.69 641 THR A O 1
ATOM 4955 N N . GLU A 1 642 ? -30.515 -4.443 -6.731 1.00 82.31 642 GLU A N 1
ATOM 4956 C CA . GLU A 1 642 ? -29.546 -4.891 -5.709 1.00 82.31 642 GLU A CA 1
ATOM 4957 C C . GLU A 1 642 ? -28.574 -5.963 -6.214 1.00 82.31 642 GLU A C 1
ATOM 4959 O O . GLU A 1 642 ? -27.447 -6.035 -5.738 1.00 82.31 642 GLU A O 1
ATOM 4964 N N . LYS A 1 643 ? -28.998 -6.768 -7.195 1.00 90.00 643 LYS A N 1
ATOM 4965 C CA . LYS A 1 643 ? -28.281 -7.960 -7.661 1.00 90.00 643 LYS A CA 1
ATOM 4966 C C . LYS A 1 643 ? -27.467 -7.752 -8.928 1.00 90.00 643 LYS A C 1
ATOM 4968 O O . LYS A 1 643 ? -26.819 -8.691 -9.364 1.00 90.00 643 LYS A O 1
ATOM 4973 N N . LEU A 1 644 ? -27.581 -6.599 -9.580 1.00 92.19 644 LEU A N 1
ATOM 4974 C CA . LEU A 1 644 ? -26.971 -6.367 -10.885 1.00 92.19 644 LEU A CA 1
ATOM 4975 C C . LEU A 1 644 ? -26.414 -4.955 -10.942 1.00 92.19 644 LEU A C 1
ATOM 4977 O O . LEU A 1 644 ? -27.181 -3.996 -10.825 1.00 92.19 644 LEU A O 1
ATOM 4981 N N . ALA A 1 645 ? -25.114 -4.845 -11.183 1.00 92.25 645 ALA A N 1
ATOM 4982 C CA . ALA A 1 645 ? -24.434 -3.584 -11.408 1.00 92.25 645 ALA A CA 1
ATOM 4983 C C . ALA A 1 645 ? -23.586 -3.635 -12.683 1.00 92.25 645 ALA A C 1
ATOM 4985 O O . ALA A 1 645 ? -22.978 -4.645 -13.033 1.00 92.25 645 ALA A O 1
ATOM 4986 N N . PHE A 1 646 ? -23.550 -2.501 -13.369 1.00 95.31 646 PHE A N 1
ATOM 4987 C CA . PHE A 1 646 ? -22.731 -2.256 -14.541 1.00 95.31 646 PHE A CA 1
ATOM 4988 C C . PHE A 1 646 ? -21.765 -1.124 -14.232 1.00 95.31 646 PHE A C 1
ATOM 4990 O O . PHE A 1 646 ? -22.172 -0.094 -13.688 1.00 95.31 646 PHE A O 1
ATOM 4997 N N . LYS A 1 647 ? -20.505 -1.278 -14.633 1.00 94.69 647 LYS A N 1
ATOM 4998 C CA . LYS A 1 647 ? -19.515 -0.202 -14.570 1.00 94.69 647 LYS A CA 1
ATOM 4999 C C . LYS A 1 647 ? -18.803 -0.082 -15.907 1.00 94.69 647 LYS A C 1
ATOM 5001 O O . LYS A 1 647 ? -18.157 -1.014 -16.369 1.00 94.69 647 LYS A O 1
ATOM 5006 N N . THR A 1 648 ? -18.921 1.079 -16.527 1.00 97.38 648 THR A N 1
ATOM 5007 C CA . THR A 1 648 ? -18.197 1.428 -17.746 1.00 97.38 648 THR A CA 1
ATOM 5008 C C . THR A 1 648 ? -17.099 2.411 -17.373 1.00 97.38 648 THR A C 1
ATOM 5010 O O . THR A 1 648 ? -17.387 3.429 -16.744 1.00 97.38 648 THR A O 1
ATOM 5013 N N . ARG A 1 649 ? -15.852 2.149 -17.774 1.00 95.62 649 ARG A N 1
ATOM 5014 C CA . ARG A 1 649 ? -14.759 3.124 -17.649 1.00 95.62 649 ARG A CA 1
ATOM 5015 C C . ARG A 1 649 ? -14.187 3.433 -19.018 1.00 95.62 649 ARG A C 1
ATOM 5017 O O . ARG A 1 649 ? -13.838 2.517 -19.755 1.00 95.62 649 ARG A O 1
ATOM 5024 N N . GLY A 1 650 ? -14.042 4.718 -19.314 1.00 97.62 650 GLY A N 1
ATOM 5025 C CA . GLY A 1 650 ? -13.204 5.221 -20.396 1.00 97.62 650 GLY A CA 1
ATOM 5026 C C . GLY A 1 650 ? -12.025 5.993 -19.817 1.00 97.62 650 GLY A C 1
ATOM 5027 O O . GLY A 1 650 ? -12.203 6.838 -18.939 1.00 97.62 650 GLY A O 1
ATOM 5028 N N . GLU A 1 651 ? -10.819 5.721 -20.296 1.00 97.00 651 GLU A N 1
ATOM 5029 C CA . GLU A 1 651 ? -9.611 6.411 -19.865 1.00 97.00 651 GLU A CA 1
ATOM 5030 C C . GLU A 1 651 ? -8.700 6.737 -21.048 1.00 97.00 651 GLU A C 1
ATOM 5032 O O . GLU A 1 651 ? -8.525 5.933 -21.959 1.00 97.00 651 GLU A O 1
ATOM 5037 N N . ARG A 1 652 ? -8.104 7.928 -21.005 1.00 97.50 652 ARG A N 1
ATOM 5038 C CA . ARG A 1 652 ? -7.094 8.423 -21.937 1.00 97.50 652 ARG A CA 1
ATOM 5039 C C . ARG A 1 652 ? -5.877 8.909 -21.157 1.00 97.50 652 ARG A C 1
ATOM 5041 O O . ARG A 1 652 ? -6.028 9.603 -20.147 1.00 97.50 652 ARG A O 1
ATOM 5048 N N . LYS A 1 653 ? -4.689 8.651 -21.694 1.00 97.00 653 LYS A N 1
ATOM 5049 C CA . LYS A 1 653 ? -3.404 9.167 -21.228 1.00 97.00 653 LYS A CA 1
ATOM 5050 C C . LYS A 1 653 ? -2.603 9.701 -22.417 1.00 97.00 653 LYS A C 1
ATOM 5052 O O . LYS A 1 653 ? -2.435 9.010 -23.412 1.00 97.00 653 LYS A O 1
ATOM 5057 N N . GLN A 1 654 ? -2.139 10.937 -22.310 1.00 97.62 654 GLN A N 1
ATOM 5058 C CA . GLN A 1 654 ? -1.205 11.571 -23.240 1.00 97.62 654 GLN A CA 1
ATOM 5059 C C . GLN A 1 654 ? 0.099 11.824 -22.486 1.00 97.62 654 GLN A C 1
ATOM 5061 O O . GLN A 1 654 ? 0.047 12.332 -21.362 1.00 97.62 654 GLN A O 1
ATOM 5066 N N . VAL A 1 655 ? 1.238 11.487 -23.081 1.00 96.81 655 VAL A N 1
ATOM 5067 C CA . VAL A 1 655 ? 2.573 11.742 -22.536 1.00 96.81 655 VAL A CA 1
ATOM 5068 C C . VAL A 1 655 ? 3.383 12.489 -23.586 1.00 96.81 655 VAL A C 1
ATOM 5070 O O . VAL A 1 655 ? 3.695 11.932 -24.627 1.00 96.81 655 VAL A O 1
ATOM 5073 N N . ASP A 1 656 ? 3.740 13.737 -23.305 1.00 96.31 656 ASP A N 1
ATOM 5074 C CA . ASP A 1 656 ? 4.559 14.554 -24.197 1.00 96.31 656 ASP A CA 1
ATOM 5075 C C . ASP A 1 656 ? 5.948 14.750 -23.578 1.00 96.31 656 ASP A C 1
ATOM 5077 O O . ASP A 1 656 ? 6.082 15.301 -22.478 1.00 96.31 656 ASP A O 1
ATOM 5081 N N . LYS A 1 657 ? 6.987 14.307 -24.286 1.00 93.44 657 LYS A N 1
ATOM 5082 C CA . LYS A 1 657 ? 8.397 14.406 -23.894 1.00 93.44 657 LYS A CA 1
ATOM 5083 C C . LYS A 1 657 ? 9.090 15.456 -24.753 1.00 93.44 657 LYS A C 1
ATOM 5085 O O . LYS A 1 657 ? 9.116 15.358 -25.976 1.00 93.44 657 LYS A O 1
ATOM 5090 N N . THR A 1 658 ? 9.661 16.474 -24.116 1.00 91.44 658 THR A N 1
ATOM 5091 C CA . THR A 1 658 ? 10.377 17.552 -24.818 1.00 91.44 658 THR A CA 1
ATOM 5092 C C . THR A 1 658 ? 11.872 17.238 -24.892 1.00 91.44 658 THR A C 1
ATOM 5094 O O . THR A 1 658 ? 12.619 17.542 -23.960 1.00 91.44 658 THR A O 1
ATOM 5097 N N . PHE A 1 659 ? 12.318 16.625 -25.985 1.00 86.12 659 PHE A N 1
ATOM 5098 C CA . PHE A 1 659 ? 13.736 16.413 -26.279 1.00 86.12 659 PHE A CA 1
ATOM 5099 C C . PHE A 1 659 ? 14.363 17.663 -26.914 1.00 86.12 659 PHE A C 1
ATOM 5101 O O . PHE A 1 659 ? 13.663 18.582 -27.338 1.00 86.12 659 PHE A O 1
ATOM 5108 N N . LEU A 1 660 ? 15.697 17.702 -27.021 1.00 80.94 660 LEU A N 1
ATOM 5109 C CA . LEU A 1 660 ? 16.379 18.776 -27.761 1.00 80.94 660 LEU A CA 1
ATOM 5110 C C . LEU A 1 660 ? 16.066 18.743 -29.266 1.00 80.94 660 LEU A C 1
ATOM 5112 O O . LEU A 1 660 ? 16.100 19.778 -29.924 1.00 80.94 660 LEU A O 1
ATOM 5116 N N . THR A 1 661 ? 15.749 17.563 -29.798 1.00 81.12 661 THR A N 1
ATOM 5117 C CA . THR A 1 661 ? 15.393 17.325 -31.203 1.00 81.12 661 THR A CA 1
ATOM 5118 C C . THR A 1 661 ? 13.947 17.696 -31.534 1.00 81.12 661 THR A C 1
ATOM 5120 O O . THR A 1 661 ? 13.623 17.887 -32.704 1.00 81.12 661 THR A O 1
ATOM 5123 N N . GLY A 1 662 ? 13.075 17.813 -30.529 1.00 85.81 662 GLY A N 1
ATOM 5124 C CA . GLY A 1 662 ? 11.653 18.084 -30.713 1.00 85.81 662 GLY A CA 1
ATOM 5125 C C . GLY A 1 662 ? 10.788 17.512 -29.592 1.00 85.81 662 GLY A C 1
ATOM 5126 O O . GLY A 1 662 ? 11.284 16.955 -28.614 1.00 85.81 662 GLY A O 1
ATOM 5127 N N . VAL A 1 663 ? 9.473 17.669 -29.735 1.00 89.94 663 VAL A N 1
ATOM 5128 C CA . VAL A 1 663 ? 8.493 17.076 -28.818 1.00 89.94 663 VAL A CA 1
ATOM 5129 C C . VAL A 1 663 ? 8.019 15.749 -29.395 1.00 89.94 663 VAL A C 1
ATOM 5131 O O . VAL A 1 663 ? 7.516 15.712 -30.516 1.00 89.94 663 VAL A O 1
ATOM 5134 N N . GLU A 1 664 ? 8.145 14.682 -28.615 1.00 93.06 664 GLU A N 1
ATOM 5135 C CA . GLU A 1 664 ? 7.578 13.371 -28.922 1.00 93.06 664 GLU A CA 1
ATOM 5136 C C . GLU A 1 664 ? 6.331 13.160 -28.063 1.00 93.06 664 GLU A C 1
ATOM 5138 O O . GLU A 1 664 ? 6.388 13.272 -26.837 1.00 93.06 664 GLU A O 1
ATOM 5143 N N . GLY A 1 665 ? 5.197 12.907 -28.714 1.00 94.12 665 GLY A N 1
ATOM 5144 C CA . GLY A 1 665 ? 3.921 12.645 -28.057 1.00 94.12 665 GLY A CA 1
ATOM 5145 C C . GLY A 1 665 ? 3.563 11.168 -28.141 1.00 94.12 665 GLY A C 1
ATOM 5146 O O . GLY A 1 665 ? 3.626 10.576 -29.215 1.00 94.12 665 GLY A O 1
ATOM 5147 N N . GLU A 1 666 ? 3.148 10.600 -27.019 1.00 96.19 666 GLU A N 1
ATOM 5148 C CA . GLU A 1 666 ? 2.687 9.223 -26.886 1.00 96.19 666 GLU A CA 1
ATOM 5149 C C . GLU A 1 666 ? 1.260 9.223 -26.340 1.00 96.19 666 GLU A C 1
ATOM 5151 O O . GLU A 1 666 ? 0.896 10.013 -25.459 1.00 96.19 666 GLU A O 1
ATOM 5156 N N . PHE A 1 667 ? 0.437 8.321 -26.851 1.00 97.00 667 PHE A N 1
ATOM 5157 C CA . PHE A 1 667 ? -0.979 8.257 -26.547 1.00 97.00 667 PHE A CA 1
ATOM 5158 C C . PHE A 1 667 ? -1.394 6.847 -26.130 1.00 97.00 667 PHE A C 1
ATOM 5160 O O . PHE A 1 667 ? -0.925 5.837 -26.652 1.00 97.00 667 PHE A O 1
ATOM 5167 N N . GLY A 1 668 ? -2.306 6.784 -25.165 1.00 97.56 668 GLY A N 1
ATOM 5168 C CA . GLY A 1 668 ? -2.913 5.547 -24.710 1.00 97.56 668 GLY A CA 1
ATOM 5169 C C . GLY A 1 668 ? -4.369 5.736 -24.317 1.00 97.56 668 GLY A C 1
ATOM 5170 O O . GLY A 1 668 ? -4.749 6.768 -23.755 1.00 97.56 668 GLY A O 1
ATOM 5171 N N . TRP A 1 669 ? -5.195 4.732 -24.590 1.00 98.12 669 TRP A N 1
ATOM 5172 C CA . TRP A 1 669 ? -6.583 4.694 -24.146 1.00 98.12 669 TRP A CA 1
ATOM 5173 C C . TRP A 1 669 ? -7.030 3.287 -23.750 1.00 98.12 669 TRP A C 1
ATOM 5175 O O . TRP A 1 669 ? -6.492 2.275 -24.201 1.00 98.12 669 TRP A O 1
ATOM 5185 N N . LEU A 1 670 ? -8.032 3.249 -22.876 1.00 97.81 670 LEU A N 1
ATOM 5186 C CA . LEU A 1 670 ? -8.676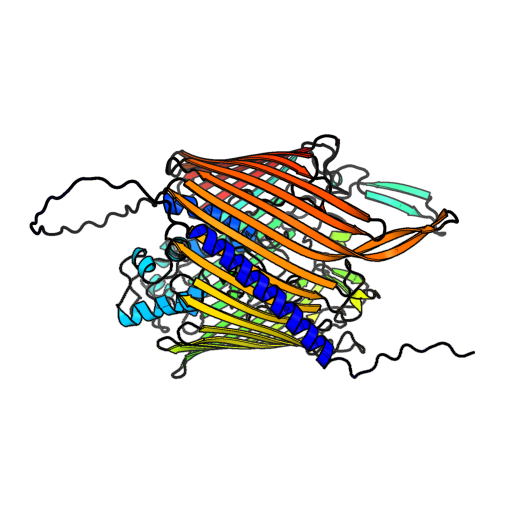 2.050 -22.357 1.00 97.81 670 LEU A CA 1
ATOM 5187 C C . LEU A 1 670 ? -10.180 2.307 -22.293 1.00 97.81 670 LEU A C 1
ATOM 5189 O O . LEU A 1 670 ? -10.618 3.339 -21.783 1.00 97.81 670 LEU A O 1
ATOM 5193 N N . ILE A 1 671 ? -10.970 1.342 -22.747 1.00 98.44 671 ILE A N 1
ATOM 5194 C CA . ILE A 1 671 ? -12.389 1.258 -22.412 1.00 98.44 671 ILE A CA 1
ATOM 5195 C C . ILE A 1 671 ? -12.699 -0.135 -21.889 1.00 98.44 671 ILE A C 1
ATOM 5197 O O . ILE A 1 671 ? -12.207 -1.130 -22.427 1.00 98.44 671 ILE A O 1
ATOM 5201 N N . TYR A 1 672 ? -13.516 -0.224 -20.849 1.00 97.81 672 TYR A N 1
ATOM 5202 C CA . TYR A 1 672 ? -14.021 -1.508 -20.392 1.00 97.81 672 TYR A CA 1
ATOM 5203 C C . TYR A 1 672 ? -15.458 -1.431 -19.900 1.00 97.81 672 TYR A C 1
ATOM 5205 O O . TYR A 1 672 ? -15.953 -0.365 -19.522 1.00 97.81 672 TYR A O 1
ATOM 5213 N N . GLN A 1 673 ? -16.089 -2.600 -19.883 1.00 98.00 673 GLN A N 1
ATOM 5214 C CA . GLN A 1 673 ? -17.382 -2.845 -19.271 1.00 98.00 673 GLN A CA 1
ATOM 5215 C C . GLN A 1 673 ? -17.250 -3.971 -18.249 1.00 98.00 673 GLN A C 1
ATOM 5217 O O . GLN A 1 673 ? -16.878 -5.089 -18.611 1.00 98.00 673 GLN A O 1
ATOM 5222 N N . ASP A 1 674 ? -17.616 -3.665 -17.010 1.00 96.38 674 ASP A N 1
ATOM 5223 C CA . ASP A 1 674 ? -17.780 -4.620 -15.922 1.00 96.38 674 ASP A CA 1
ATOM 5224 C C . ASP A 1 674 ? -19.255 -4.965 -15.745 1.00 96.38 674 ASP A C 1
ATOM 5226 O O . ASP A 1 674 ? -20.140 -4.108 -15.898 1.00 96.38 674 ASP A O 1
ATOM 5230 N N . VAL A 1 675 ? -19.505 -6.217 -15.389 1.00 96.56 675 VAL A N 1
ATOM 5231 C CA . VAL A 1 675 ? -20.805 -6.721 -14.956 1.00 96.56 675 VAL A CA 1
ATOM 5232 C C . VAL A 1 675 ? -20.600 -7.435 -13.630 1.00 96.56 675 VAL A C 1
ATOM 5234 O O . VAL A 1 675 ? -19.794 -8.358 -13.552 1.00 96.56 675 VAL A O 1
ATOM 5237 N N . ASP A 1 676 ? -21.347 -7.024 -12.615 1.00 93.62 676 ASP A N 1
ATOM 5238 C CA . ASP A 1 676 ? -21.447 -7.689 -11.317 1.00 93.62 676 ASP A CA 1
ATOM 5239 C C . ASP A 1 676 ? -22.880 -8.218 -11.170 1.00 93.62 676 ASP A C 1
ATOM 5241 O O . ASP A 1 676 ? -23.844 -7.463 -11.336 1.00 93.62 676 ASP A O 1
ATOM 5245 N N . LEU A 1 677 ? -23.021 -9.522 -10.923 1.00 94.25 677 LEU A N 1
ATOM 5246 C CA . LEU A 1 677 ? -24.293 -10.230 -10.868 1.00 94.25 677 LEU A CA 1
ATOM 5247 C C . LEU A 1 677 ? -24.362 -11.211 -9.688 1.00 94.25 677 LEU A C 1
ATOM 5249 O O . LEU A 1 677 ? -23.716 -12.261 -9.664 1.00 94.25 677 LEU A O 1
ATOM 5253 N N . GLU A 1 678 ? -25.284 -10.962 -8.765 1.00 93.81 678 GLU A N 1
ATOM 5254 C CA . GLU A 1 678 ? -25.720 -11.931 -7.761 1.00 93.81 678 GLU A CA 1
ATOM 5255 C C . GLU A 1 678 ? -26.813 -12.847 -8.342 1.00 93.81 678 GLU A C 1
ATOM 5257 O O . GLU A 1 678 ? -28.017 -12.597 -8.223 1.00 93.81 678 GLU A O 1
ATOM 5262 N N . LEU A 1 679 ? -26.387 -13.936 -8.990 1.00 92.00 679 LEU A N 1
ATOM 5263 C CA . LEU A 1 679 ? -27.281 -14.873 -9.675 1.00 92.00 679 LEU A CA 1
ATOM 5264 C C . LEU A 1 679 ? -28.179 -15.653 -8.699 1.00 92.00 679 LEU A C 1
ATOM 5266 O O . LEU A 1 679 ? -29.371 -15.834 -8.953 1.00 92.00 679 LEU A O 1
ATOM 5270 N N . VAL A 1 680 ? -27.625 -16.098 -7.566 1.00 91.50 680 VAL A N 1
ATOM 5271 C CA . VAL A 1 680 ? -28.384 -16.751 -6.488 1.00 91.50 680 VAL A CA 1
ATOM 5272 C C . VAL A 1 680 ? -28.082 -16.040 -5.183 1.00 91.50 680 VAL A C 1
ATOM 5274 O O . VAL A 1 680 ? -26.933 -16.023 -4.739 1.00 91.50 680 VAL A O 1
ATOM 5277 N N . ARG A 1 681 ? -29.135 -15.506 -4.551 1.00 88.12 681 ARG A N 1
ATOM 5278 C CA . ARG A 1 681 ? -29.024 -14.701 -3.331 1.00 88.12 681 ARG A CA 1
ATOM 5279 C C . ARG A 1 681 ? -28.172 -15.414 -2.281 1.00 88.12 681 ARG A C 1
ATOM 5281 O O . ARG A 1 681 ? -28.491 -16.540 -1.896 1.00 88.12 681 ARG A O 1
ATOM 5288 N N . ASN A 1 682 ? -27.115 -14.755 -1.818 1.00 83.69 682 ASN A N 1
ATOM 5289 C CA . ASN A 1 682 ? -26.169 -15.234 -0.815 1.00 83.69 682 ASN A CA 1
ATOM 5290 C C . ASN A 1 682 ? -25.494 -16.581 -1.145 1.00 83.69 682 ASN A C 1
ATOM 5292 O O . ASN A 1 682 ? -24.948 -17.215 -0.241 1.00 83.69 682 ASN A O 1
ATOM 5296 N N . ARG A 1 683 ? -25.527 -17.046 -2.400 1.00 91.12 683 ARG A N 1
ATOM 5297 C CA . ARG A 1 683 ? -24.938 -18.335 -2.793 1.00 91.12 683 ARG A CA 1
ATOM 5298 C C . ARG A 1 683 ? -24.047 -18.267 -4.012 1.00 91.12 683 ARG A C 1
ATOM 5300 O O . ARG A 1 683 ? -22.964 -18.826 -3.954 1.00 91.12 683 ARG A O 1
ATOM 5307 N N . LEU A 1 684 ? -24.481 -17.628 -5.093 1.00 94.44 684 LEU A N 1
ATOM 5308 C CA . LEU A 1 684 ? -23.720 -17.578 -6.338 1.00 94.44 684 LEU A CA 1
ATOM 5309 C C . LEU A 1 684 ? -23.608 -16.140 -6.816 1.00 94.44 684 LEU A C 1
ATOM 5311 O O . LEU A 1 684 ? -24.615 -15.509 -7.140 1.00 94.44 684 LEU A O 1
ATOM 5315 N N . HIS A 1 685 ? -22.373 -15.663 -6.873 1.00 94.62 685 HIS A N 1
ATOM 5316 C CA . HIS A 1 685 ? -22.008 -14.337 -7.339 1.00 94.62 685 HIS A CA 1
ATOM 5317 C C . HIS A 1 685 ? -21.032 -14.468 -8.508 1.00 94.62 685 HIS A C 1
ATOM 5319 O O . HIS A 1 685 ? -20.100 -15.274 -8.451 1.00 94.62 685 HIS A O 1
ATOM 5325 N N . LEU A 1 686 ? -21.298 -13.734 -9.581 1.00 96.00 686 LEU A N 1
ATOM 5326 C CA . LEU A 1 686 ? -20.521 -13.725 -10.811 1.00 96.00 686 LEU A CA 1
ATOM 5327 C C . LEU A 1 686 ? -20.109 -12.287 -11.102 1.00 96.00 686 LEU A C 1
ATOM 5329 O O . LEU A 1 686 ? -20.953 -11.394 -11.079 1.00 96.00 686 LEU A O 1
ATOM 5333 N N . ASP A 1 687 ? -18.845 -12.069 -11.432 1.00 95.06 687 ASP A N 1
ATOM 5334 C CA . ASP A 1 687 ? -18.379 -10.775 -11.919 1.00 95.06 687 ASP A CA 1
ATOM 5335 C C . ASP A 1 687 ? -17.388 -10.953 -13.066 1.00 95.06 687 ASP A C 1
ATOM 5337 O O . ASP A 1 687 ? -16.734 -11.990 -13.192 1.00 95.06 687 ASP A O 1
ATOM 5341 N N . GLY A 1 688 ? -17.316 -9.978 -13.962 1.00 96.19 688 GLY A N 1
ATOM 5342 C CA . GLY A 1 688 ? -16.427 -10.066 -15.109 1.00 96.19 688 GLY A CA 1
ATOM 5343 C C . GLY A 1 688 ? -16.274 -8.754 -15.854 1.00 96.19 688 GLY A C 1
ATOM 5344 O O . GLY A 1 688 ? -17.135 -7.876 -15.782 1.00 96.19 688 GLY A O 1
ATOM 5345 N N . ARG A 1 689 ? -15.177 -8.660 -16.604 1.00 97.00 689 ARG A N 1
ATOM 5346 C CA . ARG A 1 689 ? -14.795 -7.489 -17.398 1.00 97.00 689 ARG A CA 1
ATOM 5347 C C . ARG A 1 689 ? -14.494 -7.882 -18.824 1.00 97.00 689 ARG A C 1
ATOM 5349 O O . ARG A 1 689 ? -13.824 -8.886 -19.060 1.00 97.00 689 ARG A O 1
ATOM 5356 N N . ILE A 1 690 ? -14.862 -7.014 -19.759 1.00 98.12 690 ILE A N 1
ATOM 5357 C CA . ILE A 1 690 ? -14.274 -6.978 -21.100 1.00 98.12 690 ILE A CA 1
ATOM 5358 C C . ILE A 1 690 ? -13.640 -5.606 -21.303 1.00 98.12 690 ILE A C 1
ATOM 5360 O O . ILE A 1 690 ? -14.310 -4.584 -21.171 1.00 98.12 690 ILE A O 1
ATOM 5364 N N . ALA A 1 691 ? -12.352 -5.592 -21.633 1.00 98.00 691 ALA A N 1
ATOM 5365 C CA . ALA A 1 691 ? -11.551 -4.396 -21.844 1.00 98.00 691 ALA A CA 1
ATOM 5366 C C . ALA A 1 691 ? -10.917 -4.387 -23.239 1.00 98.00 691 ALA A C 1
ATOM 5368 O O . ALA A 1 691 ? -10.461 -5.423 -23.731 1.00 98.00 691 ALA A O 1
ATOM 5369 N N . VAL A 1 692 ? -10.836 -3.204 -23.843 1.00 98.31 692 VAL A N 1
ATOM 5370 C CA . VAL A 1 692 ? -10.117 -2.927 -25.092 1.00 98.31 692 VAL A CA 1
ATOM 5371 C C . VAL A 1 692 ? -9.179 -1.755 -24.849 1.00 98.31 692 VAL A C 1
ATOM 5373 O O . VAL A 1 692 ? -9.575 -0.765 -24.232 1.00 98.31 692 VAL A O 1
ATOM 5376 N N . PHE A 1 693 ? -7.940 -1.874 -25.310 1.00 97.88 693 PHE A N 1
ATOM 5377 C CA . PHE A 1 693 ? -6.908 -0.878 -25.062 1.00 97.88 693 PHE A CA 1
ATOM 5378 C C . PHE A 1 693 ? -5.935 -0.768 -26.231 1.00 97.88 693 PHE A C 1
ATOM 5380 O O . PHE A 1 693 ? -5.662 -1.744 -26.937 1.00 97.88 693 PHE A O 1
ATOM 5387 N N . GLU A 1 694 ? -5.380 0.425 -26.395 1.00 97.81 694 GLU A N 1
ATOM 5388 C CA . GLU A 1 694 ? -4.302 0.702 -27.335 1.00 97.81 694 GLU A CA 1
ATOM 5389 C C . GLU A 1 694 ? -3.423 1.811 -26.763 1.00 97.81 694 GLU A C 1
ATOM 5391 O O . GLU A 1 694 ? -3.919 2.866 -26.368 1.00 97.81 694 GLU A O 1
ATOM 5396 N N . THR A 1 695 ? -2.126 1.540 -26.668 1.00 96.38 695 THR A N 1
ATOM 5397 C CA . THR A 1 695 ? -1.126 2.452 -26.108 1.00 96.38 695 THR A CA 1
ATOM 5398 C C . THR A 1 695 ? 0.168 2.349 -26.910 1.00 96.38 695 THR A C 1
ATOM 5400 O O . THR A 1 695 ? 0.615 1.228 -27.175 1.00 96.38 695 THR A O 1
ATOM 5403 N N . ASP A 1 696 ? 0.804 3.477 -27.207 1.00 94.69 696 ASP A N 1
ATOM 5404 C CA . ASP A 1 696 ? 2.015 3.524 -28.037 1.00 94.69 696 ASP A CA 1
ATOM 5405 C C . ASP A 1 696 ? 3.237 2.911 -27.331 1.00 94.69 696 ASP A C 1
ATOM 5407 O O . ASP A 1 696 ? 3.950 2.077 -27.890 1.00 94.69 696 ASP A O 1
ATOM 5411 N N . THR A 1 697 ? 3.461 3.288 -26.069 1.00 91.25 697 THR A N 1
ATOM 5412 C CA . THR A 1 697 ? 4.613 2.863 -25.249 1.00 91.25 697 THR A CA 1
ATOM 5413 C C . THR A 1 697 ? 4.184 2.495 -23.823 1.00 91.25 697 THR A C 1
ATOM 5415 O O . THR A 1 697 ? 3.054 2.767 -23.401 1.00 91.25 697 THR A O 1
ATOM 5418 N N . PHE A 1 698 ? 5.095 1.901 -23.044 1.00 88.75 698 PHE A N 1
ATOM 5419 C CA . PHE A 1 698 ? 4.828 1.592 -21.639 1.00 88.75 698 PHE A CA 1
ATOM 5420 C C . PHE A 1 698 ? 4.624 2.858 -20.787 1.00 88.75 698 PHE A C 1
ATOM 5422 O O . PHE A 1 698 ? 3.874 2.828 -19.812 1.00 88.75 698 PHE A O 1
ATOM 5429 N N . ASP A 1 699 ? 5.195 3.999 -21.182 1.00 89.56 699 ASP A N 1
ATOM 5430 C CA . ASP A 1 699 ? 4.965 5.276 -20.497 1.00 89.56 699 ASP A CA 1
ATOM 5431 C C . ASP A 1 699 ? 3.520 5.757 -20.673 1.00 89.56 699 ASP A C 1
ATOM 5433 O O . ASP A 1 699 ? 2.951 6.358 -19.759 1.00 89.56 699 ASP A O 1
ATOM 5437 N N . SER A 1 700 ? 2.872 5.405 -21.786 1.00 93.50 700 SER A N 1
ATOM 5438 C CA . SER A 1 700 ? 1.438 5.625 -22.024 1.00 93.50 700 SER A CA 1
ATOM 5439 C C . SER A 1 700 ? 0.522 4.515 -21.471 1.00 93.50 700 SER A C 1
ATOM 5441 O O . SER A 1 700 ? -0.698 4.608 -21.617 1.00 93.50 700 SER A O 1
ATOM 5443 N N . ALA A 1 701 ? 1.069 3.506 -20.777 1.00 92.50 701 ALA A N 1
ATOM 5444 C CA . ALA A 1 701 ? 0.284 2.413 -20.200 1.00 92.50 701 ALA A CA 1
ATOM 5445 C C . ALA A 1 701 ? -0.745 2.905 -19.169 1.00 92.50 701 ALA A C 1
ATOM 5447 O O . ALA A 1 701 ? -0.506 3.859 -18.406 1.00 92.50 701 ALA A O 1
ATOM 5448 N N . ILE A 1 702 ? -1.880 2.205 -19.130 1.00 93.19 702 ILE A N 1
ATOM 5449 C CA . ILE A 1 702 ? -3.004 2.469 -18.229 1.00 93.19 702 ILE A CA 1
ATOM 5450 C C . ILE A 1 702 ? -3.115 1.321 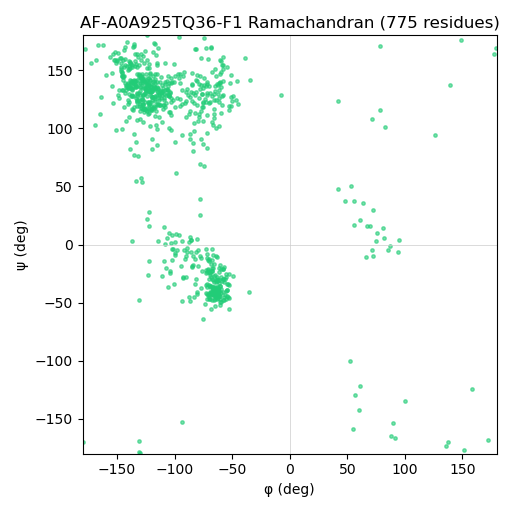-17.226 1.00 93.19 702 ILE A C 1
ATOM 5452 O O . ILE A 1 702 ? -3.102 0.157 -17.607 1.00 93.19 702 ILE A O 1
ATOM 5456 N N . TYR A 1 703 ? -3.240 1.646 -15.942 1.00 88.62 703 TYR A N 1
ATOM 5457 C CA . TYR A 1 703 ? -3.421 0.676 -14.862 1.00 88.62 703 TYR A CA 1
ATOM 5458 C C . TYR A 1 703 ? -4.869 0.741 -14.382 1.00 88.62 703 TYR A C 1
ATOM 5460 O O . TYR A 1 703 ? -5.392 1.838 -14.160 1.00 88.62 703 TYR A O 1
ATOM 5468 N N . ALA A 1 704 ? -5.517 -0.411 -14.219 1.00 88.56 704 ALA A N 1
ATOM 5469 C CA . ALA A 1 704 ? -6.877 -0.473 -13.692 1.00 88.56 704 ALA A CA 1
ATOM 5470 C C . ALA A 1 704 ? -7.054 -1.685 -12.780 1.00 88.56 704 ALA A C 1
ATOM 5472 O O . ALA A 1 704 ? -6.683 -2.792 -13.162 1.00 88.56 704 ALA A O 1
ATOM 5473 N N . TYR A 1 705 ? -7.653 -1.470 -11.608 1.00 86.62 705 TYR A N 1
ATOM 5474 C CA . TYR A 1 705 ? -8.024 -2.540 -10.688 1.00 86.62 705 TYR A CA 1
ATOM 5475 C C . TYR A 1 705 ? -9.012 -3.522 -11.332 1.00 86.62 705 TYR A C 1
ATOM 5477 O O . TYR A 1 705 ? -9.937 -3.113 -12.043 1.00 86.62 705 TYR A O 1
ATOM 5485 N N . GLU A 1 706 ? -8.810 -4.810 -11.083 1.00 88.12 706 GLU A N 1
ATOM 5486 C CA . GLU A 1 706 ? -9.717 -5.905 -11.411 1.00 88.12 706 GLU A CA 1
ATOM 5487 C C . GLU A 1 706 ? -10.118 -6.630 -10.129 1.00 88.12 706 GLU A C 1
ATOM 5489 O O . GLU A 1 706 ? -9.261 -6.954 -9.302 1.00 88.12 706 GLU A O 1
ATOM 5494 N N . ASP A 1 707 ? -11.407 -6.945 -10.005 1.00 85.81 707 ASP A N 1
ATOM 5495 C CA . ASP A 1 707 ? -11.871 -7.863 -8.971 1.00 85.81 707 ASP A CA 1
ATOM 5496 C C . ASP A 1 707 ? -11.190 -9.217 -9.174 1.00 85.81 707 ASP A C 1
ATOM 5498 O O . ASP A 1 707 ? -11.101 -9.708 -10.301 1.00 85.81 707 ASP A O 1
ATOM 5502 N N . ASP A 1 708 ? -10.710 -9.833 -8.099 1.00 87.19 708 ASP A N 1
ATOM 5503 C CA . ASP A 1 708 ? -10.008 -11.120 -8.118 1.00 87.19 708 ASP A CA 1
ATOM 5504 C C . ASP A 1 708 ? -10.608 -12.061 -7.051 1.00 87.19 708 ASP A C 1
ATOM 5506 O O . ASP A 1 708 ? -11.677 -11.810 -6.480 1.00 87.19 708 ASP A O 1
ATOM 5510 N N . LEU A 1 709 ? -9.946 -13.183 -6.781 1.00 87.56 709 LEU A N 1
ATOM 5511 C CA . LEU A 1 709 ? -10.293 -14.080 -5.687 1.00 87.56 709 LEU A CA 1
ATOM 5512 C C . LEU A 1 709 ? -10.337 -13.315 -4.346 1.00 87.56 709 LEU A C 1
ATOM 5514 O O . LEU A 1 709 ? -9.624 -12.326 -4.161 1.00 87.56 709 LEU A O 1
ATOM 5518 N N . PRO A 1 710 ? -11.129 -13.774 -3.357 1.00 81.81 710 PRO A N 1
ATOM 5519 C CA . PRO A 1 710 ? -11.238 -13.088 -2.073 1.00 81.81 710 PRO A CA 1
ATOM 5520 C C . PRO A 1 710 ? -9.871 -12.798 -1.437 1.00 81.81 710 PRO A C 1
ATOM 5522 O O . PRO A 1 710 ? -9.098 -13.729 -1.216 1.00 81.81 710 PRO A O 1
ATOM 5525 N N . LEU A 1 711 ? -9.623 -11.533 -1.069 1.00 76.19 711 LEU A N 1
ATOM 5526 C CA . LEU A 1 711 ? -8.371 -11.027 -0.472 1.00 76.19 711 LEU A CA 1
ATOM 5527 C C . LEU A 1 711 ? -7.144 -11.142 -1.399 1.00 76.19 711 LEU A C 1
ATOM 5529 O O . LEU A 1 711 ? -6.053 -11.456 -0.928 1.00 76.19 711 LEU A O 1
ATOM 5533 N N . VAL A 1 712 ? -7.349 -10.955 -2.702 1.00 82.12 712 VAL A N 1
ATOM 5534 C CA . VAL A 1 712 ? -6.301 -10.798 -3.718 1.00 82.12 712 VAL A CA 1
ATOM 5535 C C . VAL A 1 712 ? -6.544 -9.474 -4.441 1.00 82.12 712 VAL A C 1
ATOM 5537 O O . VAL A 1 712 ? -7.684 -9.137 -4.763 1.00 82.12 712 VAL A O 1
ATOM 5540 N N . SER A 1 713 ? -5.484 -8.711 -4.679 1.00 78.06 713 SER A N 1
ATOM 5541 C CA . SER A 1 713 ? -5.495 -7.475 -5.452 1.00 78.06 713 SER A CA 1
ATOM 5542 C C . SER A 1 713 ? -4.905 -7.715 -6.834 1.00 78.06 713 SER A C 1
ATOM 5544 O O . SER A 1 713 ? -3.782 -8.193 -6.970 1.00 78.06 713 SER A O 1
ATOM 5546 N N . SER A 1 714 ? -5.616 -7.280 -7.872 1.00 82.94 714 SER A N 1
ATOM 5547 C CA . SER A 1 714 ? -5.172 -7.403 -9.261 1.00 82.94 714 SER A CA 1
ATOM 5548 C C . SER A 1 714 ? -5.210 -6.036 -9.934 1.00 82.94 714 SER A C 1
ATOM 5550 O O . SER A 1 714 ? -6.266 -5.422 -10.035 1.00 82.94 714 SER A O 1
ATOM 5552 N N . ILE A 1 715 ? -4.051 -5.518 -10.353 1.00 85.75 715 ILE A N 1
ATOM 5553 C CA . ILE A 1 715 ? -3.939 -4.219 -11.041 1.00 85.75 715 ILE A CA 1
ATOM 5554 C C . ILE A 1 715 ? -3.070 -4.398 -12.293 1.00 85.75 715 ILE A C 1
ATOM 5556 O O . ILE A 1 715 ? -1.883 -4.061 -12.285 1.00 85.75 715 ILE A O 1
ATOM 5560 N N . PRO A 1 716 ? -3.610 -4.989 -13.372 1.00 87.81 716 PRO A N 1
ATOM 5561 C CA . PRO A 1 716 ? -2.861 -5.164 -14.608 1.00 87.81 716 PRO A CA 1
ATOM 5562 C C . PRO A 1 716 ? -2.480 -3.831 -15.265 1.00 87.81 716 PRO A C 1
ATOM 5564 O O . PRO A 1 716 ? -3.250 -2.867 -15.278 1.00 87.81 716 PRO A O 1
ATOM 5567 N N . ALA A 1 717 ? -1.297 -3.825 -15.886 1.00 90.00 717 ALA A N 1
ATOM 5568 C CA . ALA A 1 717 ? -0.857 -2.778 -16.800 1.00 90.00 717 ALA A CA 1
ATOM 5569 C C . ALA A 1 717 ? -1.346 -3.083 -18.226 1.00 90.00 717 ALA A C 1
ATOM 5571 O O . ALA A 1 717 ? -0.919 -4.056 -18.858 1.00 90.00 717 ALA A O 1
ATOM 5572 N N . PHE A 1 718 ? -2.224 -2.235 -18.752 1.00 91.81 718 PHE A N 1
ATOM 5573 C CA . PHE A 1 718 ? -2.686 -2.273 -20.135 1.00 91.81 718 PHE A CA 1
ATOM 5574 C C . PHE A 1 718 ? -1.672 -1.542 -21.018 1.00 91.81 718 PHE A C 1
ATOM 5576 O O . PHE A 1 718 ? -1.580 -0.314 -20.986 1.00 91.81 718 PHE A O 1
ATOM 5583 N N . PHE A 1 719 ? -0.884 -2.321 -21.766 1.00 91.50 719 PHE A N 1
ATOM 5584 C CA . PHE A 1 719 ? 0.162 -1.830 -22.663 1.00 91.50 719 PHE A CA 1
ATOM 5585 C C . PHE A 1 719 ? 0.193 -2.600 -23.994 1.00 91.50 719 PHE A C 1
ATOM 5587 O O . PHE A 1 719 ? 0.135 -3.839 -24.014 1.00 91.50 719 PHE A O 1
ATOM 5594 N N . GLY A 1 720 ? 0.369 -1.860 -25.084 1.00 94.06 720 GLY A N 1
ATOM 5595 C CA . GLY A 1 720 ? 0.295 -2.296 -26.473 1.00 94.06 720 GLY A CA 1
ATOM 5596 C C . GLY A 1 720 ? -1.130 -2.172 -27.003 1.00 94.06 720 GLY A C 1
ATOM 5597 O O . GLY A 1 720 ? -1.920 -1.383 -26.491 1.00 94.06 720 GLY A O 1
ATOM 5598 N N . LYS A 1 721 ? -1.473 -2.984 -28.002 1.00 96.69 721 LYS A N 1
ATOM 5599 C CA . LYS A 1 721 ? -2.819 -3.067 -28.574 1.00 96.69 721 LYS A CA 1
ATOM 5600 C C . LYS A 1 721 ? -3.446 -4.409 -28.233 1.00 96.69 721 LYS A C 1
ATOM 5602 O O . LYS A 1 721 ? -2.808 -5.446 -28.429 1.00 96.69 721 LYS A O 1
ATOM 5607 N N . GLY A 1 722 ? -4.671 -4.415 -27.720 1.00 97.00 722 GLY A N 1
ATOM 5608 C CA . GLY A 1 722 ? -5.313 -5.680 -27.407 1.00 97.00 722 GLY A CA 1
ATOM 5609 C C . GLY A 1 722 ? -6.634 -5.604 -26.665 1.00 97.00 722 GLY A C 1
ATOM 5610 O O . GLY A 1 722 ? -7.283 -4.566 -26.529 1.00 97.00 722 GLY A O 1
ATOM 5611 N N . ARG A 1 723 ? -7.032 -6.782 -26.193 1.00 97.00 723 ARG A N 1
ATOM 5612 C CA . ARG A 1 723 ? -8.261 -7.041 -25.452 1.00 97.00 723 ARG A CA 1
ATOM 5613 C C . ARG A 1 723 ? -7.932 -7.846 -24.207 1.00 97.00 723 ARG A C 1
ATOM 5615 O O . ARG A 1 723 ? -7.041 -8.691 -24.232 1.00 97.00 723 ARG A O 1
ATOM 5622 N N . ARG A 1 724 ? -8.664 -7.620 -23.125 1.00 96.56 724 ARG A N 1
ATOM 5623 C CA . ARG A 1 724 ? -8.555 -8.428 -21.909 1.00 96.56 724 ARG A CA 1
ATOM 5624 C C . ARG A 1 724 ? -9.938 -8.791 -21.408 1.00 96.56 724 ARG A C 1
ATOM 5626 O O . ARG A 1 724 ? -10.839 -7.958 -21.426 1.00 96.56 724 ARG A O 1
ATOM 5633 N N . VAL A 1 725 ? -10.085 -10.028 -20.961 1.00 97.56 725 VAL A N 1
ATOM 5634 C CA . VAL A 1 725 ? -11.297 -10.524 -20.317 1.00 97.56 725 VAL A CA 1
ATOM 5635 C C . VAL A 1 725 ? -10.930 -11.174 -18.994 1.00 97.56 725 VAL A C 1
ATOM 5637 O O . VAL A 1 725 ? -9.912 -11.864 -18.908 1.00 97.56 725 VAL A O 1
ATOM 5640 N N . TYR A 1 726 ? -11.765 -10.981 -17.980 1.00 96.88 726 TYR A N 1
ATOM 5641 C CA . TYR A 1 726 ? -11.781 -11.864 -16.822 1.00 96.88 726 TYR A CA 1
ATOM 5642 C C . TYR A 1 726 ? -13.209 -12.231 -16.438 1.00 96.88 726 TYR A C 1
ATOM 5644 O O . TYR A 1 726 ? -14.151 -11.481 -16.697 1.00 96.88 726 TYR A O 1
ATOM 5652 N N . LEU A 1 727 ? -13.343 -13.394 -15.812 1.00 97.56 727 LEU A N 1
ATOM 5653 C CA . LEU A 1 727 ? -14.571 -13.889 -15.214 1.00 97.56 727 LEU A CA 1
ATOM 5654 C C . LEU A 1 727 ? -14.233 -14.496 -13.856 1.00 97.56 727 LEU A C 1
ATOM 5656 O O . LEU A 1 727 ? -13.375 -15.376 -13.763 1.00 97.56 727 LEU A O 1
ATOM 5660 N N . ASN A 1 728 ? -14.946 -14.059 -12.830 1.00 96.75 728 ASN A N 1
ATOM 5661 C CA . ASN A 1 728 ? -14.933 -14.632 -11.501 1.00 96.75 728 ASN A CA 1
ATOM 5662 C C . ASN A 1 728 ? -16.281 -15.297 -11.209 1.00 96.75 728 ASN A C 1
ATOM 5664 O O . ASN A 1 728 ? -17.343 -14.797 -11.582 1.00 96.75 728 ASN A O 1
ATOM 5668 N N . ALA A 1 729 ? -16.239 -16.410 -10.486 1.00 96.62 729 ALA A N 1
ATOM 5669 C CA . ALA A 1 729 ? -17.415 -17.052 -9.925 1.00 96.62 729 ALA A CA 1
ATOM 5670 C C . ALA A 1 729 ? -17.154 -17.401 -8.462 1.00 96.62 729 ALA A C 1
ATOM 5672 O O . ALA A 1 729 ? -16.215 -18.135 -8.158 1.00 96.62 729 ALA A O 1
ATOM 5673 N N . ARG A 1 730 ? -17.990 -16.896 -7.554 1.00 95.56 730 ARG A N 1
ATOM 5674 C CA . ARG A 1 730 ? -17.956 -17.198 -6.120 1.00 95.56 730 ARG A CA 1
ATOM 5675 C C . ARG A 1 730 ? -19.204 -17.977 -5.738 1.00 95.56 730 ARG A C 1
ATOM 5677 O O . ARG A 1 730 ? -20.321 -17.488 -5.900 1.00 95.56 730 ARG A O 1
ATOM 5684 N N . TYR A 1 731 ? -19.009 -19.185 -5.223 1.00 96.12 731 TYR A N 1
ATOM 5685 C CA . TYR A 1 731 ? -20.073 -20.099 -4.842 1.00 96.12 731 TYR A CA 1
ATOM 5686 C C . TYR A 1 731 ? -19.954 -20.525 -3.377 1.00 96.12 731 TYR A C 1
ATOM 5688 O O . TYR A 1 731 ? -19.019 -21.223 -2.983 1.00 96.12 731 TYR A O 1
ATOM 5696 N N . ARG A 1 732 ? -20.932 -20.133 -2.564 1.00 95.81 732 ARG A N 1
ATOM 5697 C CA . ARG A 1 732 ? -21.083 -20.553 -1.171 1.00 95.81 732 ARG A CA 1
ATOM 5698 C C . ARG A 1 732 ? -21.799 -21.902 -1.129 1.00 95.81 732 ARG A C 1
ATOM 5700 O O . ARG A 1 732 ? -23.024 -21.965 -1.224 1.00 95.81 732 ARG A O 1
ATOM 5707 N N . LEU A 1 733 ? -21.016 -22.974 -1.009 1.00 94.56 733 LEU A N 1
ATOM 5708 C CA . LEU A 1 733 ? -21.509 -24.351 -0.928 1.00 94.56 733 LEU A CA 1
ATOM 5709 C C . LEU A 1 733 ? -22.306 -24.575 0.366 1.00 94.56 733 LEU A C 1
ATOM 5711 O O . LEU A 1 733 ? -23.366 -25.198 0.346 1.00 94.56 733 LEU A O 1
ATOM 5715 N N . THR A 1 734 ? -21.805 -24.033 1.476 1.00 94.06 734 THR A N 1
ATOM 5716 C CA . THR A 1 734 ? -22.461 -23.974 2.791 1.00 94.06 734 THR A CA 1
ATOM 5717 C C . THR A 1 734 ? -22.117 -22.641 3.455 1.00 94.06 734 THR A C 1
ATOM 5719 O O . THR A 1 734 ? -21.216 -21.945 2.994 1.00 94.06 734 THR A O 1
ATOM 5722 N N . ASP A 1 735 ? -22.757 -22.284 4.568 1.00 87.88 735 ASP A N 1
ATOM 5723 C CA . ASP A 1 735 ? -22.389 -21.062 5.308 1.00 87.88 735 ASP A CA 1
ATOM 5724 C C . ASP A 1 735 ? -20.935 -21.082 5.827 1.00 87.88 735 ASP A C 1
ATOM 5726 O O . ASP A 1 735 ? -20.343 -20.028 6.061 1.00 87.88 735 ASP A O 1
ATOM 5730 N N . ALA A 1 736 ? -20.346 -22.278 5.936 1.00 92.50 736 ALA A N 1
ATOM 5731 C CA . ALA A 1 736 ? -18.959 -22.502 6.322 1.00 92.50 736 ALA A CA 1
ATOM 5732 C C . ALA A 1 736 ? -17.987 -22.542 5.130 1.00 92.50 736 ALA A C 1
ATOM 5734 O O . ALA A 1 736 ? -16.815 -22.229 5.307 1.00 92.50 736 ALA A O 1
ATOM 5735 N N . VAL A 1 737 ? -18.423 -22.936 3.927 1.00 95.75 737 VAL A N 1
ATOM 5736 C CA . VAL A 1 737 ? -17.527 -23.243 2.797 1.00 95.75 737 VAL A CA 1
ATOM 5737 C C . VAL A 1 737 ? -17.885 -22.435 1.551 1.00 95.75 737 VAL A C 1
ATOM 5739 O O . VAL A 1 737 ? -18.982 -22.546 1.004 1.00 95.75 737 VAL A O 1
ATOM 5742 N N . GLU A 1 738 ? -16.911 -21.678 1.052 1.00 95.81 738 GLU A N 1
ATOM 5743 C CA . GLU A 1 738 ? -16.982 -20.885 -0.174 1.00 95.81 738 GLU A CA 1
ATOM 5744 C C . GLU A 1 738 ? -15.883 -21.317 -1.152 1.00 95.81 738 GLU A C 1
ATOM 5746 O O . GLU A 1 738 ? -14.716 -21.461 -0.785 1.00 95.81 738 GLU A O 1
ATOM 5751 N N . LEU A 1 739 ? -16.270 -21.520 -2.409 1.00 97.19 739 LEU A N 1
ATOM 5752 C CA . LEU A 1 739 ? -15.382 -21.783 -3.534 1.00 97.19 739 LEU A CA 1
ATOM 5753 C C . LEU A 1 739 ? -15.349 -20.548 -4.429 1.00 97.19 739 LEU A C 1
ATOM 5755 O O . LEU A 1 739 ? -16.392 -19.954 -4.698 1.00 97.19 739 LEU A O 1
ATOM 5759 N N . ALA A 1 740 ? -14.175 -20.174 -4.922 1.00 96.75 740 ALA A N 1
ATOM 5760 C CA . ALA A 1 740 ? -14.041 -19.113 -5.908 1.00 96.75 740 ALA A CA 1
ATOM 5761 C C . ALA A 1 740 ? -13.177 -19.568 -7.083 1.00 96.75 740 ALA A C 1
ATOM 5763 O O . ALA A 1 740 ? -12.164 -20.235 -6.899 1.00 96.75 740 ALA A O 1
ATOM 5764 N N . LEU A 1 741 ? -13.589 -19.202 -8.288 1.00 97.50 741 LEU A N 1
ATOM 5765 C CA . LEU A 1 741 ? -12.918 -19.506 -9.544 1.00 97.50 741 LEU A CA 1
ATOM 5766 C C . LEU A 1 741 ? -12.664 -18.201 -10.285 1.00 97.50 741 LEU A C 1
ATOM 5768 O O . LEU A 1 741 ? -13.538 -17.336 -10.307 1.00 97.50 741 LEU A O 1
ATOM 5772 N N . ARG A 1 742 ? -11.501 -18.087 -10.921 1.00 96.94 742 ARG A N 1
ATOM 5773 C CA . ARG A 1 742 ? -11.150 -16.979 -11.807 1.00 96.94 742 ARG A CA 1
ATOM 5774 C C . ARG A 1 742 ? -10.540 -17.504 -13.092 1.00 96.94 742 ARG A C 1
ATOM 5776 O O . ARG A 1 742 ? -9.663 -18.366 -13.068 1.00 96.94 742 ARG A O 1
ATOM 5783 N N . TYR A 1 743 ? -10.983 -16.932 -14.200 1.00 97.75 743 TYR A N 1
ATOM 5784 C CA . TYR A 1 743 ? -10.359 -17.049 -15.508 1.00 97.75 743 TYR A CA 1
ATOM 5785 C C . TYR A 1 743 ? -10.003 -15.651 -15.998 1.00 97.75 743 TYR A C 1
ATOM 5787 O O . TYR A 1 743 ? -10.849 -14.761 -15.955 1.00 97.75 743 TYR A O 1
ATOM 5795 N N . ALA A 1 744 ? -8.781 -15.456 -16.484 1.00 96.88 744 ALA A N 1
ATOM 5796 C CA . ALA A 1 744 ? -8.377 -14.220 -17.140 1.00 96.88 744 ALA A CA 1
ATOM 5797 C C . ALA A 1 744 ? -7.581 -14.516 -18.411 1.00 96.88 744 ALA A C 1
ATOM 5799 O O . ALA A 1 744 ? -6.747 -15.419 -18.435 1.00 96.88 744 ALA A O 1
ATOM 5800 N N . ASN A 1 745 ? -7.801 -13.730 -19.460 1.00 96.50 745 ASN A N 1
ATOM 5801 C CA . ASN A 1 745 ? -7.063 -13.822 -20.714 1.00 96.50 745 ASN A CA 1
ATOM 5802 C C . ASN A 1 745 ? -6.751 -12.423 -21.247 1.00 96.50 745 ASN A C 1
ATOM 5804 O O . ASN A 1 745 ? -7.621 -11.551 -21.262 1.00 96.50 745 ASN A O 1
ATOM 5808 N N . THR A 1 746 ? -5.516 -12.218 -21.699 1.00 94.88 746 THR A N 1
ATOM 5809 C CA . THR A 1 746 ? -5.116 -10.997 -22.408 1.00 94.88 746 THR A CA 1
ATOM 5810 C C . THR A 1 746 ? -4.716 -11.366 -23.822 1.00 94.88 746 THR A C 1
ATOM 5812 O O . THR A 1 746 ? -3.693 -12.011 -24.002 1.00 94.88 746 THR A O 1
ATOM 5815 N N . PHE A 1 747 ? -5.457 -10.896 -24.816 1.00 95.69 747 PHE A N 1
ATOM 5816 C CA . PHE A 1 747 ? -5.102 -11.019 -26.222 1.00 95.69 747 PHE A CA 1
ATOM 5817 C C . PHE A 1 747 ? -4.384 -9.754 -26.690 1.00 95.69 747 PHE A C 1
ATOM 5819 O O . PHE A 1 747 ? -4.970 -8.672 -26.664 1.00 95.69 747 PHE A O 1
ATOM 5826 N N . LYS A 1 748 ? -3.137 -9.877 -27.145 1.00 94.62 748 LYS A N 1
ATOM 5827 C CA . LYS A 1 748 ? -2.374 -8.776 -27.742 1.00 94.62 748 LYS A CA 1
ATOM 5828 C C . LYS A 1 748 ? -2.300 -8.922 -29.260 1.00 94.62 748 LYS A C 1
ATOM 5830 O O . LYS A 1 748 ? -1.926 -9.973 -29.783 1.00 94.62 748 LYS A O 1
ATOM 5835 N N . ASP A 1 749 ? -2.652 -7.855 -29.962 1.00 94.31 749 ASP A N 1
ATOM 5836 C CA . ASP A 1 749 ? -2.647 -7.804 -31.420 1.00 94.31 749 ASP A CA 1
ATOM 5837 C C . ASP A 1 749 ? -1.216 -7.547 -31.938 1.00 94.31 749 ASP A C 1
ATOM 5839 O O . ASP A 1 749 ? -0.434 -6.831 -31.313 1.00 94.31 749 ASP A O 1
ATOM 5843 N N . GLY A 1 750 ? -0.860 -8.121 -33.092 1.00 91.56 750 GLY A N 1
ATOM 5844 C CA . GLY A 1 750 ? 0.398 -7.818 -33.795 1.00 91.56 750 GLY A CA 1
ATOM 5845 C C . GLY A 1 750 ? 1.681 -8.418 -33.202 1.00 91.56 750 GLY A C 1
ATOM 5846 O O . GLY A 1 750 ? 2.757 -8.181 -33.743 1.00 91.56 750 GLY A O 1
ATOM 5847 N N . ILE A 1 751 ? 1.587 -9.215 -32.134 1.00 92.81 751 ILE A N 1
ATOM 5848 C CA . ILE A 1 751 ? 2.727 -9.910 -31.517 1.00 92.81 751 ILE A CA 1
ATOM 5849 C C . ILE A 1 751 ? 2.467 -11.416 -31.447 1.00 92.81 751 ILE A C 1
ATOM 5851 O O . ILE A 1 751 ? 1.320 -11.849 -31.492 1.00 92.81 751 ILE A O 1
ATOM 5855 N N . THR A 1 752 ? 3.524 -12.219 -31.324 1.00 91.75 752 THR A N 1
ATOM 5856 C CA . THR A 1 752 ? 3.445 -13.689 -31.175 1.00 91.75 752 THR A CA 1
ATOM 5857 C C . THR A 1 752 ? 3.828 -14.174 -29.777 1.00 91.75 752 THR A C 1
ATOM 5859 O O . THR A 1 752 ? 3.558 -15.317 -29.423 1.00 91.75 752 THR A O 1
ATOM 5862 N N . SER A 1 753 ? 4.449 -13.314 -28.973 1.00 91.19 753 SER A N 1
ATOM 5863 C CA . SER A 1 753 ? 4.805 -13.555 -27.576 1.00 91.19 753 SER A CA 1
ATOM 5864 C C . SER A 1 753 ? 4.479 -12.318 -26.746 1.00 91.19 753 SER A C 1
ATOM 5866 O O . SER A 1 753 ? 4.449 -11.204 -27.266 1.00 91.19 753 SER A O 1
ATOM 5868 N N . SER A 1 754 ? 4.211 -12.501 -25.457 1.00 89.50 754 SER A N 1
ATOM 5869 C CA . SER A 1 754 ? 3.857 -11.420 -24.536 1.00 89.50 754 SER A CA 1
ATOM 5870 C C . SER A 1 754 ? 4.707 -11.480 -23.268 1.00 89.50 754 SER A C 1
ATOM 5872 O O . SER A 1 754 ? 4.958 -12.555 -22.741 1.00 89.50 754 SER A O 1
ATOM 5874 N N . GLY A 1 755 ? 5.160 -10.328 -22.768 1.00 87.56 755 GLY A N 1
ATOM 5875 C CA . GLY A 1 755 ? 6.095 -10.254 -21.637 1.00 87.56 755 GLY A CA 1
ATOM 5876 C C . GLY A 1 755 ? 7.560 -10.230 -22.082 1.00 87.56 755 GLY A C 1
ATOM 5877 O O . GLY A 1 755 ? 7.856 -9.986 -23.251 1.00 87.56 755 GLY A O 1
ATOM 5878 N N . SER A 1 756 ? 8.484 -10.445 -21.146 1.00 89.94 756 SER A N 1
ATOM 5879 C CA . SER A 1 756 ? 9.928 -10.325 -21.389 1.00 89.94 756 SER A CA 1
ATOM 5880 C C . SER A 1 756 ? 10.741 -11.319 -20.564 1.00 89.94 756 SER A C 1
ATOM 5882 O O . SER A 1 756 ? 10.344 -11.685 -19.460 1.00 89.94 756 SER A O 1
ATOM 5884 N N . GLY A 1 757 ? 11.915 -11.701 -21.073 1.00 92.31 757 GLY A N 1
ATOM 5885 C CA . GLY A 1 757 ? 12.847 -12.583 -20.367 1.00 92.31 757 GLY A CA 1
ATOM 5886 C C . GLY A 1 757 ? 12.241 -13.951 -20.049 1.00 92.31 757 GLY A C 1
ATOM 5887 O O . GLY A 1 757 ? 11.468 -14.496 -20.837 1.00 92.31 757 GLY A O 1
ATOM 5888 N N . ASN A 1 758 ? 12.581 -14.492 -18.879 1.00 94.12 758 ASN A N 1
ATOM 5889 C CA . ASN A 1 758 ? 12.045 -15.772 -18.408 1.00 94.12 758 ASN A CA 1
ATOM 5890 C C . ASN A 1 758 ? 10.539 -15.704 -18.098 1.00 94.12 758 ASN A C 1
ATOM 5892 O O . ASN A 1 758 ? 9.868 -16.731 -18.132 1.00 94.12 758 ASN A O 1
ATOM 5896 N N . ASP A 1 759 ? 9.991 -14.506 -17.884 1.00 93.38 759 ASP A N 1
ATOM 5897 C CA . ASP A 1 759 ? 8.572 -14.296 -17.598 1.00 93.38 759 ASP A CA 1
ATOM 5898 C C . ASP A 1 759 ? 7.702 -14.137 -18.865 1.00 93.38 759 ASP A C 1
ATOM 5900 O O . ASP A 1 759 ? 6.494 -13.926 -18.771 1.00 93.38 759 ASP A O 1
ATOM 5904 N N . ALA A 1 760 ? 8.285 -14.238 -20.066 1.00 94.12 760 ALA A N 1
ATOM 5905 C CA . ALA A 1 760 ? 7.540 -14.125 -21.318 1.00 94.12 760 ALA A CA 1
ATOM 5906 C C . ALA A 1 760 ? 6.667 -15.361 -21.595 1.00 94.12 760 ALA A C 1
ATOM 5908 O O . ALA A 1 760 ? 7.129 -16.494 -21.511 1.00 94.12 760 ALA A O 1
ATOM 5909 N N . PHE A 1 761 ? 5.432 -15.160 -22.040 1.00 94.19 761 PHE A N 1
ATOM 5910 C CA . PHE A 1 761 ? 4.604 -16.195 -22.644 1.00 94.19 761 PHE A CA 1
ATOM 5911 C C . PHE A 1 761 ? 4.911 -16.306 -24.138 1.00 94.19 761 PHE A C 1
ATOM 5913 O O . PHE A 1 761 ? 4.864 -15.314 -24.868 1.00 94.19 761 PHE A O 1
ATOM 5920 N N . LEU A 1 762 ? 5.143 -17.527 -24.629 1.00 92.94 762 LEU A N 1
ATOM 5921 C CA . LEU A 1 762 ? 5.313 -17.820 -26.062 1.00 92.94 762 LEU A CA 1
ATOM 5922 C C . LEU A 1 762 ? 3.967 -17.868 -26.813 1.00 92.94 762 LEU A C 1
ATOM 5924 O O . LEU A 1 762 ? 3.727 -18.727 -27.656 1.00 92.94 762 LEU A O 1
ATOM 5928 N N . THR A 1 763 ? 3.063 -16.965 -26.448 1.00 94.31 763 THR A N 1
ATOM 5929 C CA . THR A 1 763 ? 1.771 -16.729 -27.084 1.00 94.31 763 THR A CA 1
ATOM 5930 C C . THR A 1 763 ? 1.397 -15.261 -26.911 1.00 94.31 763 THR A C 1
ATOM 5932 O O . THR A 1 763 ? 1.855 -14.578 -25.985 1.00 94.31 763 THR A O 1
ATOM 5935 N N . ASN A 1 764 ? 0.520 -14.775 -27.776 1.00 94.31 764 ASN A N 1
ATOM 5936 C CA . ASN A 1 764 ? -0.083 -13.456 -27.664 1.00 94.31 764 ASN A CA 1
ATOM 5937 C C . ASN A 1 764 ? -1.379 -13.453 -26.838 1.00 94.31 764 ASN A C 1
ATOM 5939 O O . ASN A 1 764 ? -1.951 -12.385 -26.637 1.00 94.31 764 ASN A O 1
ATOM 5943 N N . ALA A 1 765 ? -1.837 -14.622 -26.378 1.00 95.81 765 ALA A N 1
ATOM 5944 C CA . ALA A 1 765 ? -3.100 -14.796 -25.665 1.00 95.81 765 ALA A CA 1
ATOM 5945 C C . ALA A 1 765 ? -2.970 -15.662 -24.391 1.00 95.81 765 ALA A C 1
ATOM 5947 O O . ALA A 1 765 ? -3.666 -16.678 -24.281 1.00 95.81 765 ALA A O 1
ATOM 5948 N N . PRO A 1 766 ? -2.074 -15.333 -23.437 1.00 95.00 766 PRO A N 1
ATOM 5949 C CA . PRO A 1 766 ? -1.918 -16.128 -22.221 1.00 95.00 766 PRO A CA 1
ATOM 5950 C C . PRO A 1 766 ? -3.203 -16.154 -21.387 1.00 95.00 766 PRO A C 1
ATOM 5952 O O . PRO A 1 766 ? -3.881 -15.134 -21.225 1.00 95.00 766 PRO A O 1
ATOM 5955 N N . SER A 1 767 ? -3.514 -17.332 -20.846 1.00 95.69 767 SER A N 1
ATOM 5956 C CA . SER A 1 767 ? -4.646 -17.571 -19.950 1.00 95.69 767 SER A CA 1
ATOM 5957 C C . SER A 1 767 ? -4.164 -17.867 -18.534 1.00 95.69 767 SER A C 1
ATOM 5959 O O . SER A 1 767 ? -3.230 -18.644 -18.339 1.00 95.69 767 SER A O 1
ATOM 5961 N N . LEU A 1 768 ? -4.833 -17.279 -17.549 1.00 95.56 768 LEU A N 1
ATOM 5962 C CA . LEU A 1 768 ? -4.591 -17.482 -16.126 1.00 95.56 768 LEU A CA 1
ATOM 5963 C C . LEU A 1 768 ? -5.837 -18.098 -15.493 1.00 95.56 768 LEU A C 1
ATOM 5965 O O . LEU A 1 768 ? -6.956 -17.641 -15.744 1.00 95.56 768 LEU A O 1
ATOM 5969 N N . PHE A 1 769 ? -5.630 -19.120 -14.672 1.00 96.88 769 PHE A N 1
ATOM 5970 C CA . PHE A 1 769 ? -6.680 -19.829 -13.955 1.00 96.88 769 PHE A CA 1
ATOM 5971 C C . PHE A 1 769 ? -6.368 -19.815 -12.468 1.00 96.88 769 PHE A C 1
ATOM 5973 O O . PHE A 1 769 ? -5.262 -20.177 -12.059 1.00 96.88 769 PHE A O 1
ATOM 5980 N N . SER A 1 770 ? -7.362 -19.460 -11.663 1.00 96.69 770 SER A N 1
ATOM 5981 C CA . SER A 1 770 ? -7.218 -19.430 -10.214 1.00 96.69 770 SER A CA 1
ATOM 5982 C C . SER A 1 770 ? -8.409 -20.102 -9.541 1.00 96.69 770 SER A C 1
ATOM 5984 O O . SER A 1 770 ? -9.556 -19.931 -9.956 1.00 96.69 770 SER A O 1
ATOM 5986 N N . LEU A 1 771 ? -8.135 -20.853 -8.481 1.00 97.12 771 LEU A N 1
ATOM 5987 C CA . LEU A 1 771 ? -9.117 -21.499 -7.619 1.00 97.12 771 LEU A CA 1
ATOM 5988 C C . LEU A 1 771 ? -8.835 -21.088 -6.174 1.00 97.12 771 LEU A C 1
ATOM 5990 O O . LEU A 1 771 ? -7.684 -21.083 -5.744 1.00 97.12 771 LEU A O 1
ATOM 5994 N N . ALA A 1 772 ? -9.880 -20.798 -5.407 1.00 96.75 772 ALA A N 1
ATOM 5995 C CA . ALA A 1 772 ? -9.795 -20.627 -3.967 1.00 96.75 772 ALA A CA 1
ATOM 5996 C C . ALA A 1 772 ? -10.844 -21.467 -3.242 1.00 96.75 772 ALA A C 1
ATOM 5998 O O . ALA A 1 772 ? -11.989 -21.581 -3.680 1.00 96.75 772 ALA A O 1
ATOM 5999 N N . LEU A 1 773 ? -10.446 -21.988 -2.088 1.00 96.69 773 LEU A N 1
ATOM 6000 C CA . LEU A 1 773 ? -11.309 -22.558 -1.067 1.00 96.69 773 LEU A CA 1
ATOM 6001 C C . LEU A 1 773 ? -11.192 -21.684 0.178 1.00 96.69 773 LEU A C 1
ATOM 6003 O O . LEU A 1 773 ? -10.091 -21.431 0.667 1.00 96.69 773 LEU A O 1
ATOM 6007 N N . ARG A 1 774 ? -12.328 -21.265 0.721 1.00 94.56 774 ARG A N 1
ATOM 6008 C CA . ARG A 1 774 ? -12.415 -20.598 2.015 1.00 94.56 774 ARG A CA 1
ATOM 6009 C C . ARG A 1 774 ? -13.347 -21.386 2.917 1.00 94.56 774 ARG A C 1
ATOM 6011 O O . ARG A 1 774 ? -14.515 -21.560 2.587 1.00 94.56 774 ARG A O 1
ATOM 6018 N N . ALA A 1 775 ? -12.834 -21.821 4.058 1.00 95.25 775 ALA A N 1
ATOM 6019 C CA . ALA A 1 775 ? -13.595 -22.521 5.080 1.00 95.25 775 ALA A CA 1
ATOM 6020 C C . ALA A 1 775 ? -13.602 -21.706 6.381 1.00 95.25 775 ALA A C 1
ATOM 6022 O O . ALA A 1 775 ? -12.565 -21.177 6.782 1.00 95.25 775 ALA A O 1
ATOM 6023 N N . ARG A 1 776 ? -14.763 -21.578 7.023 1.00 90.75 776 ARG A N 1
ATOM 6024 C CA . ARG A 1 776 ? -14.963 -20.896 8.305 1.00 90.75 776 ARG A CA 1
ATOM 6025 C C . ARG A 1 776 ? -15.762 -21.800 9.238 1.00 90.75 776 ARG A C 1
ATOM 6027 O O . ARG A 1 776 ? -16.858 -22.211 8.866 1.00 90.75 776 ARG A O 1
ATOM 6034 N N . PHE A 1 777 ? -15.218 -22.076 10.415 1.00 86.75 777 PHE A N 1
ATOM 6035 C CA . PHE A 1 777 ? -15.819 -22.924 11.443 1.00 86.75 777 PHE A CA 1
ATOM 6036 C C . PHE A 1 777 ? -15.959 -22.172 12.757 1.00 86.75 777 PHE A C 1
ATOM 6038 O O . PHE A 1 777 ? -15.072 -21.325 13.039 1.00 86.75 777 PHE A O 1
#

Secondary structure (DSSP, 8-state):
-PPPP----TT-HHHHHHHHHHHHHHHHHHHHHHHHHHHHHTT---------------------------------HHHHHHHHHHHHHHHTT--S-SSHHHHHHHHHHHHHS-EETTT--HHHHTTSTT--HHHHHHHHHHHHHH---S-STTHHHHS-HHHHHHHGGGEE-----S---TTS-HHHHHHHTT-GGGGEEEEEEEEEEEEESPBGGGSTTSEEEEEE-TTS-EEEEEEE-S--S-SEEEEEEEEEEETTTEEEEEEEEE-TT-S-TTSEEEEEEEEEEETTEEEEEEEEEEEB-TTSSSBBSS------S-TTTTTS-----EEE--S--SSS-EEEEEEEEEEEETTEEEEEEEEEEEEEE-EEE-SSEEEEE--S----SHHHHHTTT-EEEEEEEEEEEEEEEETTEEEEEEEEEEEEEEEEEE---S-GGGTTS--EEEEEEEEEEEEEEETTEEEEEEEEEE---TT--SGGG--EEEEEEEEEEEEETTEEEEEEEEEE-TT---TB-B-SSTT-BTT-SEEEEEEEEEEESSSSEEEEEEEEEEEE-S-BTTBSS-EEEEEEEEEEEEEEETTEEEEEEEEEEEEEEEEEEEEE-TT--EEEEEEEEEEEEEEEEEEEEEEEETTEEEEEEEEEEEEEEEETTEEEEEEEEEEEEEEEEEEETTTEEEEEEEEEEEESSGGG-EE--B--STT--B--EE-SEEEEEEEEEEEESSSSEEEEEEEEEEEETT-S-BS-GGG-BSSSS-EEEEEEEEEE-

Nearest PDB structures (foldseek):
  6ene-assembly1_C  TM=4.290E-01  e=1.948E-05  Enterobacter cloacae
  2qom-assembly2_B  TM=2.701E-01  e=1.175E-05  Escherichia coli O157:H7
  3qq2-assembly2_B  TM=3.419E-01  e=1.164E-03  Bordetella pertussis
  3qq2-assembly1_A-2  TM=1.918E-01  e=1.624E-04  Bordetella pertussis
  3qq2-assembly2_C  TM=1.779E-01  e=3.911E-03  Bordetella pertussis

Mean predicted aligned error: 10.6 Å

pLDDT: mean 82.46, std 19.48, range [22.0, 98.44]